Protein AF-A0A1S9D7E7-F1 (afdb_monomer)

InterPro domains:
  IPR002937 Amine oxidase [PF01593] (177-232)
  IPR002937 Amine oxidase [PF01593] (404-651)
  IPR006680 Amidohydrolase-related [PF01979] (741-1092)
  IPR011059 Metal-dependent hydrolase, composite domain superfamily [G3DSA:2.30.40.10] (692-1092)
  IPR011059 Metal-dependent hydrolase, composite domain superfamily [SSF51338] (684-1097)
  IPR032466 Metal-dependent hydrolase [SSF51556] (745-1052)
  IPR036188 FAD/NAD(P)-binding domain superfamily [G3DSA:3.50.50.60] (169-650)
  IPR036188 FAD/NAD(P)-binding domain superfamily [SSF51905] (166-654)
  IPR051781 Metallo-dependent Hydrolase Enzymes [PTHR43135] (682-1099)
  IPR057744 Ochratoxinase-like [cd01299] (735-1076)

Organism: Aspergillus oryzae (NCBI:txid5062)

Secondary structure (DSSP, 8-state):
----------------------PPP-------EEEE---EESSEEEEEEEEES-TT--EEEEEEEE-TT--SGGG-SEEEEEEEEBTTB---EEEEEE-TTPPTTBEEEEEETTEEEEEPPPB-EEPP---PPPHHHH--TTS-TTHHHHT--PPPPPHHHHHHHHT--EEEE--BHHHHHHHHHHHHTT---EEEE-SSSSSBTT--EEEGGG--GGG--EEESS---EEEEEE-TTT--EEE-STTHHHHHHHHHHHHHTTT-TTT---EEEE----TTSB---TT---TTSPPPBHHHHHH-GGGS-PPPPTTHHHHHHHHHHHHHHHHTT-HHHHHHH-HHHHHHHHHHTTTTS--HHHIIIIIS---HHHHHHHHTT----HHHHHHHHHHHT-SEEEEETT-TTHHHHTTHHHHGGGEE-S--EEEEEEETTTTEEEEEE-SSTT-SSPEEEEESEEEE-S-HHHHTTSB-----HHHHHHHHH--EE-EEEEEEEESS-GGGSSSS---SEEEE--STTTBEEEE-SSSTT--S-EEEEEEEEEHHHHHHHHTS-HHHHHHHHHHHHHHHH-THHHHHEEEEEEEEEGGG-TTTSSSEE---TTHHHHHHHHHTS-BTTEEE-SGGGSSS-SSHHHHHHHHHHHHHHHHHHHT-HHHHHHHS-GGGHHHH-TTPPPPPPPEEEEEEEEEPSSSS-EEEEEEEEEETTEEEEEE-TTTS---STT-EEEE-TT-EEEEPEEEEEE-TTS-S--SSHHHHHTS-HHHHHTTHHHHHHHHHTTTEEEEEESSS--HHHHHHHHTTSS--PEEEE-SSEEE-TTSTT----TT----PPTT-EETTEEE--SHHHHHHHHHHHHHTT-SSEEEE-B--SS-SS--TT-B-S-HHHHHHHHHHHHHTT--EEEEE-SHHHHHHHHHHT--EEEE-TT--HHHHHHHHHTTPEEE--HHHHHHHTSTTTTTSS-HHHHHHHHHHHHHHHHHHHHHHHTT--B-------GGGGGGTTHHHHHHTTTS-HHHHHHHTTHHHHHHTT-TTTSSS--TTSB--EEEESS-TTT-GGGTTSHHHHEEEEEETTEEEEE-STTSPPPPP------

Structure (mmCIF, N/CA/C/O backbone):
data_AF-A0A1S9D7E7-F1
#
_entry.id   AF-A0A1S9D7E7-F1
#
loop_
_atom_site.group_PDB
_atom_site.id
_atom_site.type_symbol
_atom_site.label_atom_id
_atom_site.label_alt_id
_atom_site.label_comp_id
_atom_site.label_asym_id
_atom_site.label_entity_id
_atom_site.label_seq_id
_atom_site.pdbx_PDB_ins_code
_atom_site.Cartn_x
_atom_site.Cartn_y
_atom_site.Cartn_z
_atom_site.occupancy
_atom_site.B_iso_or_equiv
_atom_site.auth_seq_id
_atom_site.auth_comp_id
_atom_site.auth_asym_id
_atom_site.auth_atom_id
_atom_site.pdbx_PDB_model_num
ATOM 1 N N . MET A 1 1 ? -24.734 58.494 32.295 1.00 33.47 1 MET A N 1
ATOM 2 C CA . MET A 1 1 ? -25.576 59.321 31.397 1.00 33.47 1 MET A CA 1
ATOM 3 C C . MET A 1 1 ? -26.196 58.383 30.368 1.00 33.47 1 MET A C 1
ATOM 5 O O . MET A 1 1 ? -25.448 57.511 29.969 1.00 33.47 1 MET A O 1
ATOM 9 N N . ALA A 1 2 ? -27.494 58.543 30.045 1.00 29.25 2 ALA A N 1
ATOM 10 C CA . ALA A 1 2 ? -28.294 58.016 28.904 1.00 29.25 2 ALA A CA 1
ATOM 11 C C . ALA A 1 2 ? -27.950 56.651 28.226 1.00 29.25 2 ALA A C 1
ATOM 13 O O . ALA A 1 2 ? -26.792 56.349 28.002 1.00 29.25 2 ALA A O 1
ATOM 14 N N . ALA A 1 3 ? -28.869 55.827 27.701 1.00 29.59 3 ALA A N 1
ATOM 15 C CA . ALA A 1 3 ? -30.333 55.631 27.791 1.00 29.59 3 ALA A CA 1
ATOM 16 C C . ALA A 1 3 ? -30.661 54.361 26.935 1.00 29.59 3 ALA A C 1
ATOM 18 O O . ALA A 1 3 ? -29.912 54.077 26.009 1.00 29.59 3 ALA A O 1
ATOM 19 N N . THR A 1 4 ? -31.698 53.533 27.133 1.00 33.47 4 THR A N 1
ATOM 20 C CA . THR A 1 4 ? -32.759 53.467 28.162 1.00 33.47 4 THR A CA 1
ATOM 21 C C . THR A 1 4 ? -33.237 52.010 28.329 1.00 33.47 4 THR A C 1
ATOM 23 O O . THR A 1 4 ? -33.256 51.253 27.367 1.00 33.47 4 THR A O 1
ATOM 26 N N . PHE A 1 5 ? -33.695 51.633 29.526 1.00 31.02 5 PHE A N 1
ATOM 27 C CA . PHE A 1 5 ? -34.494 50.418 29.784 1.00 31.02 5 PHE A CA 1
ATOM 28 C C . PHE A 1 5 ? -35.986 50.661 29.492 1.00 31.02 5 PHE A C 1
ATOM 30 O O . PHE A 1 5 ? -36.435 51.785 29.702 1.00 31.02 5 PHE A O 1
ATOM 37 N N . HIS A 1 6 ? -36.765 49.599 29.235 1.00 28.72 6 HIS A N 1
ATOM 38 C CA . HIS A 1 6 ? -38.013 49.264 29.966 1.00 28.72 6 HIS A CA 1
ATOM 39 C C . HIS A 1 6 ? -38.317 47.755 29.767 1.00 28.72 6 HIS A C 1
ATOM 41 O O . HIS A 1 6 ? -38.316 47.294 28.635 1.00 28.72 6 HIS A O 1
ATOM 47 N N . ARG A 1 7 ? -38.304 46.901 30.810 1.00 29.45 7 ARG A N 1
ATOM 48 C CA . ARG A 1 7 ? -39.295 46.696 31.907 1.00 29.45 7 ARG A CA 1
ATOM 49 C C . ARG A 1 7 ? -40.470 45.782 31.482 1.00 29.45 7 ARG A C 1
ATOM 51 O O . ARG A 1 7 ? -41.006 45.992 30.410 1.00 29.45 7 ARG A O 1
ATOM 58 N N . CYS A 1 8 ? -40.989 44.850 32.296 1.00 26.22 8 CYS A N 1
ATOM 59 C CA . CYS A 1 8 ? -40.540 44.278 33.582 1.00 26.22 8 CYS A CA 1
ATOM 60 C C . CYS A 1 8 ? -41.432 43.072 33.982 1.00 26.22 8 CYS A C 1
ATOM 62 O O . CYS A 1 8 ? -42.628 43.137 33.739 1.00 26.22 8 CYS A O 1
ATOM 64 N N . MET A 1 9 ? -40.861 42.068 34.675 1.00 26.30 9 MET A N 1
ATOM 65 C CA . MET A 1 9 ? -41.349 41.456 35.945 1.00 26.30 9 MET A CA 1
ATOM 66 C C . MET A 1 9 ? -42.877 41.244 36.153 1.00 26.30 9 MET A C 1
ATOM 68 O O . MET A 1 9 ? -43.626 42.212 36.168 1.00 26.30 9 MET A O 1
ATOM 72 N N . ASN A 1 10 ? -43.402 40.061 36.519 1.00 26.55 10 ASN A N 1
ATOM 73 C CA . ASN A 1 10 ? -43.133 39.323 37.776 1.00 26.55 10 ASN A CA 1
ATOM 74 C C . ASN A 1 10 ? -44.018 38.047 37.901 1.00 26.55 10 ASN A C 1
ATOM 76 O O . ASN A 1 10 ? -45.127 38.047 37.382 1.00 26.55 10 ASN A O 1
ATOM 80 N N . GLY A 1 11 ? -43.636 37.089 38.769 1.00 25.52 11 GLY A N 1
ATOM 81 C CA . GLY A 1 11 ? -44.602 36.535 39.751 1.00 25.52 11 GLY A CA 1
ATOM 82 C C . GLY A 1 11 ? -45.075 35.063 39.692 1.00 25.52 11 GLY A C 1
ATOM 83 O O . GLY A 1 11 ? -46.222 34.819 39.359 1.00 25.52 11 GLY A O 1
ATOM 84 N N . LEU A 1 12 ? -44.239 34.140 40.193 1.00 26.52 12 LEU A N 1
ATOM 85 C CA . LEU A 1 12 ? -44.544 33.096 41.211 1.00 26.52 12 LEU A CA 1
ATOM 86 C C . LEU A 1 12 ? -45.719 32.072 41.083 1.00 26.52 12 LEU A C 1
ATOM 88 O O . LEU A 1 12 ? -46.890 32.419 41.105 1.00 26.52 12 LEU A O 1
ATOM 92 N N . LEU A 1 13 ? -45.325 30.797 41.275 1.00 27.30 13 LEU A N 1
ATOM 93 C CA . LEU A 1 13 ? -45.981 29.699 42.035 1.00 27.30 13 LEU A CA 1
ATOM 94 C C . LEU A 1 13 ? -47.258 28.978 41.526 1.00 27.30 13 LEU A C 1
ATOM 96 O O . LEU A 1 13 ? -48.387 29.385 41.760 1.00 27.30 13 LEU A O 1
ATOM 100 N N . ALA A 1 14 ? -47.006 27.777 40.988 1.00 31.70 14 ALA A N 1
ATOM 101 C CA . ALA A 1 14 ? -47.621 26.470 41.288 1.00 31.70 14 ALA A CA 1
ATOM 102 C C . ALA A 1 14 ? -49.038 26.351 41.907 1.00 31.70 14 ALA A C 1
ATOM 104 O O . ALA A 1 14 ? -49.255 26.682 43.071 1.00 31.70 14 ALA A O 1
ATOM 105 N N . LEU A 1 15 ? -49.906 25.605 41.208 1.00 28.16 15 LEU A N 1
ATOM 106 C CA . LEU A 1 15 ? -50.819 24.594 41.775 1.00 28.16 15 LEU A CA 1
ATOM 107 C C . LEU A 1 15 ? -51.275 23.633 40.658 1.00 28.16 15 LEU A C 1
ATOM 109 O O . LEU A 1 15 ? -51.299 24.019 39.492 1.00 28.16 15 LEU A O 1
ATOM 113 N N . GLY A 1 16 ? -51.558 22.369 40.989 1.00 30.12 16 GLY A N 1
ATOM 114 C CA . GLY A 1 16 ? -51.791 21.306 40.000 1.00 30.12 16 GLY A CA 1
ATOM 115 C C . GLY A 1 16 ? -53.200 20.703 40.002 1.00 30.12 16 GLY A C 1
ATOM 116 O O . GLY A 1 16 ? -54.008 20.997 40.874 1.00 30.12 16 GLY A O 1
ATOM 117 N N . LEU A 1 17 ? -53.403 19.783 39.048 1.00 34.19 17 LEU A N 1
ATOM 118 C CA . LEU A 1 17 ? -54.481 18.784 38.945 1.00 34.19 17 LEU A CA 1
ATOM 119 C C . LEU A 1 17 ? -55.938 19.281 38.900 1.00 34.19 17 LEU A C 1
ATOM 121 O O . LEU A 1 17 ? -56.541 19.576 39.926 1.00 34.19 17 LEU A O 1
ATOM 125 N N . LEU A 1 18 ? -56.566 19.121 37.728 1.00 26.17 18 LEU A N 1
ATOM 126 C CA . LEU A 1 18 ? -57.845 18.403 37.614 1.00 26.17 18 LEU A CA 1
ATOM 127 C C . LEU A 1 18 ? -58.104 17.961 36.165 1.00 26.17 18 LEU A C 1
ATOM 129 O O . LEU A 1 18 ? -57.901 18.720 35.222 1.00 26.17 18 LEU A O 1
ATOM 133 N N . GLN A 1 19 ? -58.545 16.714 35.998 1.00 34.97 19 GLN A N 1
ATOM 134 C CA . GLN A 1 19 ? -58.990 16.176 34.713 1.00 34.97 19 GLN A CA 1
ATOM 135 C C . GLN A 1 19 ? -60.369 16.739 34.352 1.00 34.97 19 GLN A C 1
ATOM 137 O O . GLN A 1 19 ? -61.284 16.696 35.174 1.00 34.97 19 GLN A O 1
ATOM 142 N N . THR A 1 20 ? -60.570 17.100 33.087 1.00 29.31 20 THR A N 1
ATOM 143 C CA . THR A 1 20 ? -61.880 16.985 32.434 1.00 29.31 20 THR A CA 1
ATOM 144 C C . THR A 1 20 ? -61.699 16.309 31.081 1.00 29.31 20 THR A C 1
ATOM 146 O O . THR A 1 20 ? -60.999 16.801 30.200 1.00 29.31 20 THR A O 1
ATOM 149 N N . ALA A 1 21 ? -62.311 15.136 30.922 1.00 35.50 21 ALA A N 1
ATOM 150 C CA . ALA A 1 21 ? -62.368 14.459 29.638 1.00 35.50 21 ALA A CA 1
ATOM 151 C C . ALA A 1 21 ? -63.492 15.079 28.798 1.00 35.50 21 ALA A C 1
ATOM 153 O O . ALA A 1 21 ? -64.664 14.955 29.149 1.00 35.50 21 ALA A O 1
ATOM 154 N N . SER A 1 22 ? -63.135 15.699 27.675 1.00 30.95 22 SER A N 1
ATOM 155 C CA . SER A 1 22 ? -64.079 16.030 26.605 1.00 30.95 22 SER A CA 1
ATOM 156 C C . SER A 1 22 ? -63.841 15.071 25.449 1.00 30.95 22 SER A C 1
ATOM 158 O O . SER A 1 22 ? -62.768 15.071 24.849 1.00 30.95 22 SER A O 1
ATOM 160 N N . ALA A 1 23 ? -64.833 14.233 25.153 1.00 33.84 23 ALA A N 1
ATOM 161 C CA . ALA A 1 23 ? -64.766 13.297 24.039 1.00 33.84 23 ALA A CA 1
ATOM 162 C C . ALA A 1 23 ? -64.694 14.064 22.709 1.00 33.84 23 ALA A C 1
ATOM 164 O O . ALA A 1 23 ? -65.635 14.769 22.341 1.00 33.84 23 ALA A O 1
ATOM 165 N N . ALA A 1 24 ? -63.584 13.917 21.984 1.00 31.77 24 ALA A N 1
ATOM 166 C CA . ALA A 1 24 ? -63.467 14.433 20.628 1.00 31.77 24 ALA A CA 1
ATOM 167 C C . ALA A 1 24 ? -64.328 13.588 19.677 1.00 31.77 24 ALA A C 1
ATOM 169 O O . ALA A 1 24 ? -64.252 12.358 19.659 1.00 31.77 24 ALA A O 1
ATOM 170 N N . VAL A 1 25 ? -65.165 14.263 18.890 1.00 32.94 25 VAL A N 1
ATOM 171 C CA . VAL A 1 25 ? -66.029 13.638 17.886 1.00 32.94 25 VAL A CA 1
ATOM 172 C C . VAL A 1 25 ? -65.165 13.050 16.771 1.00 32.94 25 VAL A C 1
ATOM 174 O O . VAL A 1 25 ? -64.398 13.770 16.136 1.00 32.94 25 VAL A O 1
ATOM 177 N N . ILE A 1 26 ? -65.326 11.754 16.488 1.00 33.66 26 ILE A N 1
ATOM 178 C CA . ILE A 1 26 ? -64.718 11.126 15.309 1.00 33.66 26 ILE A CA 1
ATOM 179 C C . ILE A 1 26 ? -65.453 11.643 14.067 1.00 33.66 26 ILE A C 1
ATOM 181 O O . ILE A 1 26 ? -66.504 11.120 13.687 1.00 33.66 26 ILE A O 1
ATOM 185 N N . HIS A 1 27 ? -64.897 12.663 13.412 1.00 35.97 27 HIS A N 1
ATOM 186 C CA . HIS A 1 27 ? -65.287 12.983 12.045 1.00 35.97 27 HIS A CA 1
ATOM 187 C C . HIS A 1 27 ? -64.822 11.850 11.132 1.00 35.97 27 HIS A C 1
ATOM 189 O O . HIS A 1 27 ? -63.630 11.626 10.937 1.00 35.97 27 HIS A O 1
ATOM 195 N N . LYS A 1 28 ? -65.788 11.123 10.567 1.00 40.91 28 LYS A N 1
ATOM 196 C CA . LYS A 1 28 ? -65.537 10.092 9.563 1.00 40.91 28 LYS A CA 1
ATOM 197 C C . LYS A 1 28 ? -65.132 10.780 8.256 1.00 40.91 28 LYS A C 1
ATOM 199 O O . LYS A 1 28 ? -65.989 11.136 7.451 1.00 40.91 28 LYS A O 1
ATOM 204 N N . GLN A 1 29 ? -63.836 11.023 8.086 1.00 54.03 29 GLN A N 1
ATOM 205 C CA . GLN A 1 29 ? -63.284 11.562 6.848 1.00 54.03 29 GLN A CA 1
ATOM 206 C C . GLN A 1 29 ? -63.501 10.535 5.730 1.00 54.03 29 GLN A C 1
ATOM 208 O O . GLN A 1 29 ? -63.133 9.368 5.866 1.00 54.03 29 GLN A O 1
ATOM 213 N N . THR A 1 30 ? -64.152 10.943 4.645 1.00 59.25 30 THR A N 1
ATOM 214 C CA . THR A 1 30 ? -64.277 10.118 3.442 1.00 59.25 30 THR A CA 1
ATOM 215 C C . THR A 1 30 ? -62.943 10.120 2.705 1.00 59.25 30 THR A C 1
ATOM 217 O O . THR A 1 30 ? -62.633 11.096 2.023 1.00 59.25 30 THR A O 1
ATOM 220 N N . GLU A 1 31 ? -62.166 9.039 2.838 1.00 73.38 31 GLU A N 1
ATOM 221 C CA . GLU A 1 31 ? -61.055 8.758 1.921 1.00 73.38 31 GLU A CA 1
ATOM 222 C C . GLU A 1 31 ? -61.614 8.676 0.494 1.00 73.38 31 GLU A C 1
ATOM 224 O O . GLU A 1 31 ? -62.372 7.766 0.160 1.00 73.38 31 GLU A O 1
ATOM 229 N N . LEU A 1 32 ? -61.245 9.644 -0.339 1.00 84.00 32 LEU A N 1
ATOM 230 C CA . LEU A 1 32 ? -61.466 9.632 -1.785 1.00 84.00 32 LEU A CA 1
ATOM 231 C C . LEU A 1 32 ? -60.257 9.018 -2.505 1.00 84.00 32 LEU A C 1
ATOM 233 O O . LEU A 1 32 ? -60.387 8.456 -3.590 1.00 84.00 32 LEU A O 1
ATOM 237 N N . VAL A 1 33 ? -59.077 9.158 -1.898 1.00 86.38 33 VAL A N 1
ATOM 238 C CA . VAL A 1 33 ? -57.769 8.877 -2.488 1.00 86.38 33 VAL A CA 1
ATOM 239 C C . VAL A 1 33 ? -56.943 8.018 -1.536 1.00 86.38 33 VAL A C 1
ATOM 241 O O . VAL A 1 33 ? -56.820 8.342 -0.353 1.00 86.38 33 VAL A O 1
ATOM 244 N N . ARG A 1 34 ? -56.313 6.969 -2.068 1.00 89.25 34 ARG A N 1
ATOM 245 C CA . ARG A 1 34 ? -55.329 6.140 -1.362 1.00 89.25 34 ARG A CA 1
ATOM 246 C C . ARG A 1 34 ? -53.983 6.177 -2.080 1.00 89.25 34 ARG A C 1
ATOM 248 O O . ARG A 1 34 ? -53.926 6.096 -3.300 1.00 89.25 34 ARG A O 1
ATOM 255 N N . PHE A 1 35 ? -52.902 6.270 -1.313 1.00 89.56 35 PHE A N 1
ATOM 256 C CA . PHE A 1 35 ? -51.537 6.248 -1.838 1.00 89.56 35 PHE A CA 1
ATOM 257 C C . PHE A 1 35 ? -50.912 4.855 -1.741 1.00 89.56 35 PHE A C 1
ATOM 259 O O . PHE A 1 35 ? -51.125 4.137 -0.762 1.00 89.56 35 PHE A O 1
ATOM 266 N N . ARG A 1 36 ? -50.067 4.521 -2.717 1.00 83.69 36 ARG A N 1
ATOM 267 C CA . ARG A 1 36 ? -49.101 3.419 -2.663 1.00 83.69 36 ARG A CA 1
ATOM 268 C C . ARG A 1 36 ? -47.714 3.999 -2.948 1.00 83.69 36 ARG A C 1
ATOM 270 O O . ARG A 1 36 ? -47.464 4.509 -4.038 1.00 83.69 36 ARG A O 1
ATOM 277 N N . VAL A 1 37 ? -46.843 3.971 -1.941 1.00 69.31 37 VAL A N 1
ATOM 278 C CA . VAL A 1 37 ? -45.527 4.631 -1.961 1.00 69.31 37 VAL A CA 1
ATOM 279 C C . VAL A 1 37 ? -44.434 3.560 -1.883 1.00 69.31 37 VAL A C 1
ATOM 281 O O . VAL A 1 37 ? -44.535 2.704 -1.002 1.00 69.31 37 VAL A O 1
ATOM 284 N N . PRO A 1 38 ? -43.438 3.559 -2.788 1.00 65.31 38 PRO A N 1
ATOM 285 C CA . PRO A 1 38 ? -42.239 2.731 -2.653 1.00 65.31 38 PRO A CA 1
ATOM 286 C C . PRO A 1 38 ? -41.290 3.313 -1.589 1.00 65.31 38 PRO A C 1
ATOM 288 O O . PRO A 1 38 ? -41.597 4.333 -0.971 1.00 65.31 38 PRO A O 1
ATOM 291 N N . ASP A 1 39 ? -40.125 2.694 -1.394 1.00 74.75 39 ASP A N 1
ATOM 292 C CA . ASP A 1 39 ? -39.023 3.322 -0.659 1.00 74.75 39 ASP A CA 1
ATOM 293 C C . ASP A 1 39 ? -38.563 4.598 -1.379 1.00 74.75 39 ASP A C 1
ATOM 295 O O . ASP A 1 39 ? -38.435 4.617 -2.605 1.00 74.75 39 ASP A O 1
ATOM 299 N N . VAL A 1 40 ? -38.337 5.673 -0.620 1.00 80.50 40 VAL A N 1
ATOM 300 C CA . VAL A 1 40 ? -38.043 7.007 -1.158 1.00 80.50 40 VAL A CA 1
ATOM 301 C C . VAL A 1 40 ? -36.657 7.461 -0.710 1.00 80.50 40 VAL A C 1
ATOM 303 O O . VAL A 1 40 ? -36.259 7.254 0.432 1.00 80.50 40 VAL A O 1
ATOM 306 N N . THR A 1 41 ? -35.938 8.141 -1.597 1.00 79.56 41 THR A N 1
ATOM 307 C CA . THR A 1 41 ? -34.628 8.760 -1.329 1.00 79.56 41 THR A CA 1
ATOM 308 C C . THR A 1 41 ? -34.729 10.257 -1.591 1.00 79.56 41 THR A C 1
ATOM 310 O O . THR A 1 41 ? -35.365 10.654 -2.570 1.00 79.56 41 THR A O 1
ATOM 313 N N . ALA A 1 42 ? -34.126 11.092 -0.747 1.00 79.44 42 ALA A N 1
ATOM 314 C CA . ALA A 1 42 ? -34.031 12.533 -0.985 1.00 79.44 42 ALA A CA 1
ATOM 315 C C . ALA A 1 42 ? -33.163 12.852 -2.223 1.00 79.44 42 ALA A C 1
ATOM 317 O O . ALA A 1 42 ? -32.296 12.060 -2.590 1.00 79.44 42 ALA A O 1
ATOM 318 N N . ASP A 1 43 ? -33.398 14.010 -2.845 1.00 74.56 43 ASP A N 1
ATOM 319 C CA . ASP A 1 43 ? -32.701 14.498 -4.050 1.00 74.56 43 ASP A CA 1
ATOM 320 C C . ASP A 1 43 ? -32.809 13.553 -5.270 1.00 74.56 43 ASP A C 1
ATOM 322 O O . ASP A 1 43 ? -31.839 13.285 -5.979 1.00 74.56 43 ASP A O 1
ATOM 326 N N . SER A 1 44 ? -34.000 12.981 -5.497 1.00 71.69 44 SER A N 1
ATOM 327 C CA . SER A 1 44 ? -34.232 11.970 -6.540 1.00 71.69 44 SER A CA 1
ATOM 328 C C . SER A 1 44 ? -35.680 11.965 -7.073 1.00 71.69 44 SER A C 1
ATOM 330 O O . SER A 1 44 ? -36.535 12.723 -6.611 1.00 71.69 44 SER A O 1
ATOM 332 N N . LEU A 1 45 ? -35.967 11.133 -8.082 1.00 71.50 45 LEU A N 1
ATOM 333 C CA . LEU A 1 45 ? -37.270 11.035 -8.757 1.00 71.50 45 LEU A CA 1
ATOM 334 C C . LEU A 1 45 ? -37.971 9.709 -8.435 1.00 71.50 45 LEU A C 1
ATOM 336 O O . LEU A 1 45 ? -37.484 8.641 -8.798 1.00 71.50 45 LEU A O 1
ATOM 340 N N . HIS A 1 46 ? -39.159 9.782 -7.833 1.00 77.88 46 HIS A N 1
ATOM 341 C CA . HIS A 1 46 ? -39.927 8.615 -7.377 1.00 77.88 46 HIS A CA 1
ATOM 342 C C . HIS A 1 46 ? -41.324 8.558 -7.995 1.00 77.88 46 HIS A C 1
ATOM 344 O O . HIS A 1 46 ? -41.946 9.589 -8.244 1.00 77.88 46 HIS A O 1
ATOM 350 N N . ASN A 1 47 ? -41.856 7.353 -8.220 1.00 79.44 47 ASN A N 1
ATOM 351 C CA . ASN A 1 47 ? -43.249 7.176 -8.642 1.00 79.44 47 ASN A CA 1
ATOM 352 C C . ASN A 1 47 ? -44.153 7.019 -7.411 1.00 79.44 47 ASN A C 1
ATOM 354 O O . ASN A 1 47 ? -44.058 6.032 -6.685 1.00 79.44 47 ASN A O 1
ATOM 358 N N . VAL A 1 48 ? -45.068 7.965 -7.208 1.00 81.06 48 VAL A N 1
ATOM 359 C CA . VAL A 1 48 ? -46.147 7.880 -6.217 1.00 81.06 48 VAL A CA 1
ATOM 360 C C . VAL A 1 48 ? -47.382 7.319 -6.912 1.00 81.06 48 VAL A C 1
ATOM 362 O O . VAL A 1 48 ? -47.967 7.990 -7.762 1.00 81.06 48 VAL A O 1
ATOM 365 N N . HIS A 1 49 ? -47.792 6.102 -6.565 1.00 83.56 49 HIS A N 1
ATOM 366 C CA . HIS A 1 49 ? -49.010 5.501 -7.107 1.00 83.56 49 HIS A CA 1
ATOM 367 C C . HIS A 1 49 ? -50.236 5.939 -6.306 1.00 83.56 49 HIS A C 1
ATOM 369 O O . HIS A 1 49 ? -50.169 6.122 -5.086 1.00 83.56 49 HIS A O 1
ATOM 375 N N . ILE A 1 50 ? -51.357 6.129 -6.999 1.00 85.88 50 ILE A N 1
ATOM 376 C CA . ILE A 1 50 ? -52.563 6.732 -6.432 1.00 85.88 50 ILE A CA 1
ATOM 377 C C . ILE A 1 50 ? -53.814 6.004 -6.929 1.00 85.88 50 ILE A C 1
ATOM 379 O O . ILE A 1 50 ? -53.995 5.790 -8.125 1.00 85.88 50 ILE A O 1
ATOM 383 N N . ASP A 1 51 ? -54.673 5.622 -5.990 1.00 86.00 51 ASP A N 1
ATOM 384 C CA . ASP A 1 51 ? -55.933 4.930 -6.242 1.00 86.00 51 ASP A CA 1
ATOM 385 C C . ASP A 1 51 ? -57.103 5.845 -5.874 1.00 86.00 51 ASP A C 1
ATOM 387 O O . ASP A 1 51 ? -57.211 6.314 -4.736 1.00 86.00 51 ASP A O 1
ATOM 391 N N . PHE A 1 52 ? -58.007 6.067 -6.826 1.00 85.19 52 PHE A N 1
ATOM 392 C CA . PHE A 1 52 ? -59.252 6.798 -6.605 1.00 85.19 52 PHE A CA 1
ATOM 393 C C . PHE A 1 52 ? -60.350 5.828 -6.172 1.00 85.19 52 PHE A C 1
ATOM 395 O O . PHE A 1 52 ? -60.713 4.909 -6.906 1.00 85.19 52 PHE A O 1
ATOM 402 N N . LEU A 1 53 ? -60.878 6.030 -4.966 1.00 84.88 53 LEU A N 1
ATOM 403 C CA . LEU A 1 53 ? -61.879 5.155 -4.351 1.00 84.88 53 LEU A CA 1
ATOM 404 C C . LEU A 1 53 ? -63.308 5.445 -4.848 1.00 84.88 53 LEU A C 1
ATOM 406 O O . LEU A 1 53 ? -64.182 4.590 -4.714 1.00 84.88 53 LEU A O 1
ATOM 410 N N . ASP A 1 54 ? -63.535 6.609 -5.466 1.00 82.62 54 ASP A N 1
ATOM 411 C CA . ASP A 1 54 ? -64.740 6.924 -6.241 1.00 82.62 54 ASP A CA 1
ATOM 412 C C . ASP A 1 54 ? -64.393 7.116 -7.725 1.00 82.62 54 ASP A C 1
ATOM 414 O O . ASP A 1 54 ? -63.922 8.171 -8.145 1.00 82.62 54 ASP A O 1
ATOM 418 N N . SER A 1 55 ? -64.685 6.096 -8.535 1.00 73.56 55 SER A N 1
ATOM 419 C CA . SER A 1 55 ? -64.524 6.116 -9.999 1.00 73.56 55 SER A CA 1
ATOM 420 C C . SER A 1 55 ? -65.382 7.159 -10.736 1.00 73.56 55 SER A C 1
ATOM 422 O O . SER A 1 55 ? -65.200 7.366 -11.934 1.00 73.56 55 SER A O 1
ATOM 424 N N . GLY A 1 56 ? -66.352 7.789 -10.064 1.00 77.81 56 GLY A N 1
ATOM 425 C CA . GLY A 1 56 ? -67.210 8.832 -10.625 1.00 77.81 56 GLY A CA 1
ATOM 426 C C . GLY A 1 56 ? -66.710 10.261 -10.392 1.00 77.81 56 GLY A C 1
ATOM 427 O O . GLY A 1 56 ? -67.396 11.197 -10.835 1.00 77.81 56 GLY A O 1
ATOM 428 N N . PHE A 1 57 ? -65.576 10.422 -9.698 1.00 83.88 57 PHE A N 1
ATOM 429 C CA . PHE A 1 57 ? -65.030 11.699 -9.246 1.00 83.88 57 PHE A CA 1
ATOM 430 C C . PHE A 1 57 ? -64.573 12.611 -10.399 1.00 83.88 57 PHE A C 1
ATOM 432 O O . PHE A 1 57 ? -64.119 12.172 -11.453 1.00 83.88 57 PHE A O 1
ATOM 439 N N . GLN A 1 58 ? -64.705 13.921 -10.189 1.00 85.88 58 GLN A N 1
ATOM 440 C CA . GLN A 1 58 ? -64.189 14.959 -11.076 1.00 85.88 58 GLN A CA 1
ATOM 441 C C . GLN A 1 58 ? -63.892 16.215 -10.250 1.00 85.88 58 GLN A C 1
ATOM 443 O O . GLN A 1 58 ? -64.781 16.727 -9.568 1.00 85.88 58 GLN A O 1
ATOM 448 N N . GLY A 1 59 ? -62.667 16.733 -10.333 1.00 86.25 59 GLY A N 1
ATOM 449 C CA . GLY A 1 59 ? -62.231 17.897 -9.558 1.00 86.25 59 GLY A CA 1
ATOM 450 C C . GLY A 1 59 ? -60.712 18.047 -9.503 1.00 86.25 59 GLY A C 1
ATOM 451 O O . GLY A 1 59 ? -59.978 17.151 -9.916 1.00 86.25 59 GLY A O 1
ATOM 452 N N . GLU A 1 60 ? -60.240 19.187 -8.998 1.00 89.88 60 GLU A N 1
ATOM 453 C CA . GLU A 1 60 ? -58.809 19.445 -8.812 1.00 89.88 60 GLU A CA 1
ATOM 454 C C . GLU A 1 60 ? -58.305 18.893 -7.475 1.00 89.88 60 GLU A C 1
ATOM 456 O O . GLU A 1 60 ? -58.899 19.158 -6.429 1.00 89.88 60 GLU A O 1
ATOM 461 N N . ILE A 1 61 ? -57.207 18.136 -7.510 1.00 89.44 61 ILE A N 1
ATOM 462 C CA . ILE A 1 61 ? -56.521 17.629 -6.319 1.00 89.44 61 ILE A CA 1
ATOM 463 C C . ILE A 1 61 ? -55.085 18.143 -6.292 1.00 89.44 61 ILE A C 1
ATOM 465 O O . ILE A 1 61 ? -54.366 18.031 -7.283 1.00 89.44 61 ILE A O 1
ATOM 469 N N . HIS A 1 62 ? -54.665 18.640 -5.128 1.00 90.94 62 HIS A N 1
ATOM 470 C CA . HIS A 1 62 ? -53.276 18.970 -4.810 1.00 90.94 62 HIS A CA 1
ATOM 471 C C . HIS A 1 62 ? -52.637 17.841 -4.002 1.00 90.94 62 HIS A C 1
ATOM 473 O O . HIS A 1 62 ? -53.212 17.389 -3.007 1.00 90.94 62 HIS A O 1
ATOM 479 N N . LEU A 1 63 ? -51.443 17.411 -4.408 1.00 90.38 63 LEU A N 1
ATOM 480 C CA . LEU A 1 63 ? -50.634 16.406 -3.722 1.00 90.38 63 LEU A CA 1
ATOM 481 C C . LEU A 1 63 ? -49.462 17.077 -3.009 1.00 90.38 63 LEU A C 1
ATOM 483 O O . LEU A 1 63 ? -48.671 17.789 -3.628 1.00 90.38 63 LEU A O 1
ATOM 487 N N . LEU A 1 64 ? -49.361 16.864 -1.700 1.00 92.62 64 LEU A N 1
ATOM 488 C CA . LEU A 1 64 ? -48.450 17.579 -0.807 1.00 92.62 64 LEU A CA 1
ATOM 489 C C . LEU A 1 64 ? -47.650 16.593 0.054 1.00 92.62 64 LEU A C 1
ATOM 491 O O . LEU A 1 64 ? -48.158 15.523 0.393 1.00 92.62 64 LEU A O 1
ATOM 495 N N . TYR A 1 65 ? -46.450 16.987 0.483 1.00 93.25 65 TYR A N 1
ATOM 496 C CA . TYR A 1 65 ? -45.679 16.281 1.512 1.00 93.25 65 TYR A CA 1
ATOM 497 C C . TYR A 1 65 ? -45.512 17.163 2.754 1.00 93.25 65 TYR A C 1
ATOM 499 O O . TYR A 1 65 ? -45.180 18.348 2.645 1.00 93.25 65 TYR A O 1
ATOM 507 N N . GLY A 1 66 ? -45.757 16.607 3.940 1.00 91.88 66 GLY A N 1
ATOM 508 C CA . GLY A 1 66 ? -45.765 17.343 5.208 1.00 91.88 66 GLY A CA 1
ATOM 509 C C . GLY A 1 66 ? -45.995 16.427 6.410 1.00 91.88 66 GLY A C 1
ATOM 510 O O . GLY A 1 66 ? -46.065 15.210 6.242 1.00 91.88 66 GLY A O 1
ATOM 511 N N . ASP A 1 67 ? -46.069 17.004 7.611 1.00 92.88 67 ASP A N 1
ATOM 512 C CA . ASP A 1 67 ? -46.254 16.236 8.853 1.00 92.88 67 ASP A CA 1
ATOM 513 C C . ASP A 1 67 ? -47.509 15.348 8.773 1.00 92.88 67 ASP A C 1
ATOM 515 O O . ASP A 1 67 ? -48.486 15.689 8.109 1.00 92.88 67 ASP A O 1
ATOM 519 N N . CYS A 1 68 ? -47.497 14.181 9.404 1.00 91.19 68 CYS A N 1
ATOM 520 C CA . CYS A 1 68 ? -48.588 13.214 9.322 1.00 91.19 68 CYS A CA 1
ATOM 521 C C . CYS A 1 68 ? -49.856 13.636 10.081 1.00 91.19 68 CYS A C 1
ATOM 523 O O . CYS A 1 68 ? -50.890 12.981 9.921 1.00 91.19 68 CYS A O 1
ATOM 525 N N . ASP A 1 69 ? -49.819 14.708 10.876 1.00 89.12 69 ASP A N 1
ATOM 526 C CA . ASP A 1 69 ? -51.002 15.336 11.473 1.00 89.12 69 ASP A CA 1
ATOM 527 C C . ASP A 1 69 ? -51.575 16.506 10.641 1.00 89.12 69 ASP A C 1
ATOM 529 O O . ASP A 1 69 ? -52.730 16.881 10.868 1.00 89.12 69 ASP A O 1
ATOM 533 N N . LEU A 1 70 ? -50.844 16.974 9.616 1.00 85.62 70 LEU A N 1
ATOM 534 C CA . LEU A 1 70 ? -51.134 18.134 8.761 1.00 85.62 70 LEU A CA 1
ATOM 535 C C . LEU A 1 70 ? -52.615 18.266 8.401 1.00 85.62 70 LEU A C 1
ATOM 537 O O . LEU A 1 70 ? -53.225 17.373 7.797 1.00 85.62 70 LEU A O 1
ATOM 541 N N . SER A 1 71 ? -53.180 19.422 8.739 1.00 82.25 71 SER A N 1
ATOM 542 C CA . SER A 1 71 ? -54.612 19.708 8.648 1.00 82.25 71 SER A CA 1
ATOM 543 C C . SER A 1 71 ? -54.954 20.715 7.548 1.00 82.25 71 SER A C 1
ATOM 545 O O . SER A 1 71 ? -56.057 20.667 6.998 1.00 82.25 71 SER A O 1
ATOM 547 N N . THR A 1 72 ? -54.006 21.583 7.176 1.00 85.19 72 THR A N 1
ATOM 548 C CA . THR A 1 72 ? -54.176 22.591 6.120 1.00 85.19 72 THR A CA 1
ATOM 549 C C . THR A 1 72 ? -53.070 22.515 5.068 1.00 85.19 72 THR A C 1
ATOM 551 O O . THR A 1 72 ? -51.912 22.235 5.365 1.00 85.19 72 THR A O 1
ATOM 554 N N . SER A 1 73 ? -53.386 22.822 3.807 1.00 83.25 73 SER A N 1
ATOM 555 C CA . SER A 1 73 ? -52.405 22.788 2.707 1.00 83.25 73 SER A CA 1
ATOM 556 C C . SER A 1 73 ? -51.276 23.830 2.832 1.00 83.25 73 SER A C 1
ATOM 558 O O . SER A 1 73 ? -50.253 23.730 2.148 1.00 83.25 73 SER A O 1
ATOM 560 N N . SER A 1 74 ? -51.422 24.814 3.725 1.00 84.00 74 SER A N 1
ATOM 561 C CA . SER A 1 74 ? -50.381 25.775 4.117 1.00 84.00 74 SER A CA 1
ATOM 562 C C . SER A 1 74 ? -49.272 25.185 4.994 1.00 84.00 74 SER A C 1
ATOM 564 O O . SER A 1 74 ? -48.168 25.715 4.977 1.00 84.00 74 SER A O 1
ATOM 566 N N . GLU A 1 75 ? -49.534 24.097 5.721 1.00 85.56 75 GLU A N 1
ATOM 567 C CA . GLU A 1 75 ? -48.575 23.425 6.622 1.00 85.56 75 GLU A CA 1
ATOM 568 C C . GLU A 1 75 ? -47.614 22.471 5.877 1.00 85.56 75 GLU A C 1
ATOM 570 O O . GLU A 1 75 ? -46.781 21.806 6.493 1.00 85.56 75 GLU A O 1
ATOM 575 N N . ARG A 1 76 ? -47.720 22.373 4.543 1.00 91.12 76 ARG A N 1
ATOM 576 C CA . ARG A 1 76 ? -46.877 21.485 3.729 1.00 91.12 76 ARG A CA 1
ATOM 577 C C . ARG A 1 76 ? -45.402 21.871 3.805 1.00 91.12 76 ARG A C 1
ATOM 579 O O . ARG A 1 76 ? -45.062 23.049 3.737 1.00 91.12 76 ARG A O 1
ATOM 586 N N . HIS A 1 77 ? -44.523 20.871 3.806 1.00 92.31 77 HIS A N 1
ATOM 587 C CA . HIS A 1 77 ? -43.108 21.104 3.526 1.00 92.31 77 HIS A CA 1
ATOM 588 C C . HIS A 1 77 ? -42.920 21.483 2.055 1.00 92.31 77 HIS A C 1
ATOM 590 O O . HIS A 1 77 ? -42.183 22.411 1.734 1.00 92.31 77 HIS A O 1
ATOM 596 N N . HIS A 1 78 ? -43.548 20.738 1.143 1.00 92.94 78 HIS A N 1
ATOM 597 C CA . HIS A 1 78 ? -43.528 21.042 -0.285 1.00 92.94 78 HIS A CA 1
ATOM 598 C C . HIS A 1 78 ? -44.738 20.441 -1.013 1.00 92.94 78 HIS A C 1
ATOM 600 O O . HIS A 1 78 ? -45.473 19.606 -0.482 1.00 92.94 78 HIS A O 1
ATOM 606 N N . GLU A 1 79 ? -44.961 20.916 -2.233 1.00 90.38 79 GLU A N 1
ATOM 607 C CA . GLU A 1 79 ? -46.001 20.443 -3.145 1.00 90.38 79 GLU A CA 1
ATOM 608 C C . GLU A 1 79 ? -45.379 19.506 -4.179 1.00 90.38 79 GLU A C 1
ATOM 610 O O . GLU A 1 79 ? -44.296 19.778 -4.691 1.00 90.38 79 GLU A O 1
ATOM 615 N N . ILE A 1 80 ? -46.059 18.398 -4.456 1.00 87.31 80 ILE A N 1
ATOM 616 C CA . ILE A 1 80 ? -45.659 17.392 -5.448 1.00 87.31 80 ILE A CA 1
ATOM 617 C C . ILE A 1 80 ? -46.272 17.749 -6.807 1.00 87.31 80 ILE A C 1
ATOM 619 O O . ILE A 1 80 ? -45.637 17.585 -7.844 1.00 87.31 80 ILE A O 1
ATOM 623 N N . GLY A 1 81 ? -47.495 18.283 -6.794 1.00 81.31 81 GLY A N 1
ATOM 624 C CA . GLY A 1 81 ? -48.181 18.834 -7.960 1.00 81.31 81 GLY A CA 1
ATOM 625 C C . GLY A 1 81 ? -49.694 18.898 -7.757 1.00 81.31 81 GLY A C 1
ATOM 626 O O . GLY A 1 81 ? -50.216 18.372 -6.771 1.00 81.31 81 GLY A O 1
ATOM 627 N N . SER A 1 82 ? -50.406 19.505 -8.707 1.00 84.94 82 SER A N 1
ATOM 628 C CA . SER A 1 82 ? -51.869 19.441 -8.791 1.00 84.94 82 SER A CA 1
ATOM 629 C C . SER A 1 82 ? -52.325 18.809 -10.106 1.00 84.94 82 SER A C 1
ATOM 631 O O . SER A 1 82 ? -51.595 18.803 -11.101 1.00 84.94 82 SER A O 1
ATOM 633 N N . ILE A 1 83 ? -53.535 18.248 -10.120 1.00 80.88 83 ILE A N 1
ATOM 634 C CA . ILE A 1 83 ? -54.194 17.806 -11.352 1.00 80.88 83 ILE A CA 1
ATOM 635 C C . ILE A 1 83 ? -55.698 18.050 -11.287 1.00 80.88 83 ILE A C 1
ATOM 637 O O . ILE A 1 83 ? -56.317 17.863 -10.241 1.00 80.88 83 ILE A O 1
ATOM 641 N N . PHE A 1 84 ? -56.307 18.353 -12.433 1.00 86.31 84 PHE A N 1
ATOM 642 C CA . PHE A 1 84 ? -57.753 18.254 -12.606 1.00 86.31 84 PHE A CA 1
ATOM 643 C C . PHE A 1 84 ? -58.135 16.850 -13.095 1.00 86.31 84 PHE A C 1
ATOM 645 O O . PHE A 1 84 ? -57.902 16.496 -14.253 1.00 86.31 84 PHE A O 1
ATOM 652 N N . VAL A 1 85 ? -58.734 16.051 -12.213 1.00 84.75 85 VAL A N 1
ATOM 653 C CA . VAL A 1 85 ? -59.202 14.689 -12.502 1.00 84.75 85 VAL A CA 1
ATOM 654 C C . VAL A 1 85 ? -60.503 14.751 -13.297 1.00 84.75 85 VAL A C 1
ATOM 656 O O . VAL A 1 85 ? -61.413 15.508 -12.947 1.00 84.75 85 VAL A O 1
ATOM 659 N N . LYS A 1 86 ? -60.607 13.952 -14.364 1.00 80.94 86 LYS A N 1
ATOM 660 C CA . LYS A 1 86 ? -61.821 13.833 -15.181 1.00 80.94 86 LYS A CA 1
ATOM 661 C C . LYS A 1 86 ? -62.514 12.506 -14.895 1.00 80.94 86 LYS A C 1
ATOM 663 O O . LYS A 1 86 ? -61.853 11.487 -14.725 1.00 80.94 86 LYS A O 1
ATOM 668 N N . ARG A 1 87 ? -63.848 12.508 -14.938 1.00 78.00 87 ARG A N 1
ATOM 669 C CA . ARG A 1 87 ? -64.689 11.330 -14.665 1.00 78.00 87 ARG A CA 1
ATOM 670 C C . ARG A 1 87 ? -64.349 10.107 -15.533 1.00 78.00 87 ARG A C 1
ATOM 672 O O . ARG A 1 87 ? -64.550 8.980 -15.102 1.00 78.00 87 ARG A O 1
ATOM 679 N N . ASP A 1 88 ? -63.855 10.328 -16.745 1.00 76.19 88 ASP A N 1
ATOM 680 C CA . ASP A 1 88 ? -63.460 9.316 -17.728 1.00 76.19 88 ASP A CA 1
ATOM 681 C C . ASP A 1 88 ? -61.944 9.031 -17.767 1.00 76.19 88 ASP A C 1
ATOM 683 O O . ASP A 1 88 ? -61.514 8.139 -18.496 1.00 76.19 88 ASP A O 1
ATOM 687 N N . ALA A 1 89 ? -61.128 9.747 -16.983 1.00 72.62 89 ALA A N 1
ATOM 688 C CA . ALA A 1 89 ? -59.672 9.598 -16.955 1.00 72.62 89 ALA A CA 1
ATOM 689 C C . ALA A 1 89 ? -59.086 9.943 -15.571 1.00 72.62 89 ALA A C 1
ATOM 691 O O . ALA A 1 89 ? -58.849 11.112 -15.245 1.00 72.62 89 ALA A O 1
ATOM 692 N N . HIS A 1 90 ? -58.809 8.902 -14.782 1.00 80.44 90 HIS A N 1
ATOM 693 C CA . HIS A 1 90 ? -58.145 8.996 -13.480 1.00 80.44 90 HIS A CA 1
ATOM 694 C C . HIS A 1 90 ? -56.646 8.665 -13.626 1.00 80.44 90 HIS A C 1
ATOM 696 O O . HIS A 1 90 ? -56.320 7.651 -14.243 1.00 80.44 90 HIS A O 1
ATOM 702 N N . PRO A 1 91 ? -55.720 9.489 -13.100 1.00 77.06 91 PRO A N 1
ATOM 703 C CA . PRO A 1 91 ? -54.288 9.196 -13.147 1.00 77.06 91 PRO A CA 1
ATOM 704 C C . PRO A 1 91 ? -53.916 8.108 -12.130 1.00 77.06 91 PRO A C 1
ATOM 706 O O . PRO A 1 91 ? -54.332 8.176 -10.981 1.00 77.06 91 PRO A O 1
ATOM 709 N N . GLU A 1 92 ? -53.087 7.141 -12.530 1.00 77.88 92 GLU A N 1
ATOM 710 C CA . GLU A 1 92 ? -52.664 6.017 -11.668 1.00 77.88 92 GLU A CA 1
ATOM 711 C C . GLU A 1 92 ? -51.341 6.276 -10.917 1.00 77.88 92 GLU A C 1
ATOM 713 O O . GLU A 1 92 ? -50.974 5.536 -9.997 1.00 77.88 92 GLU A O 1
ATOM 718 N N . ARG A 1 93 ? -50.587 7.312 -11.316 1.00 78.19 93 ARG A N 1
ATOM 719 C CA . ARG A 1 93 ? -49.313 7.698 -10.690 1.00 78.19 93 ARG A CA 1
ATOM 720 C C . ARG A 1 93 ? -48.940 9.163 -10.908 1.00 78.19 93 ARG A C 1
ATOM 722 O O . ARG A 1 93 ? -49.348 9.775 -11.893 1.00 78.19 93 ARG A O 1
ATOM 729 N N . PHE A 1 94 ? -48.077 9.658 -10.030 1.00 77.88 94 PHE A N 1
ATOM 730 C CA . PHE A 1 94 ? -47.387 10.943 -10.103 1.00 77.88 94 PHE A CA 1
ATOM 731 C C . PHE A 1 94 ? -45.877 10.739 -9.991 1.00 77.88 94 PHE A C 1
ATOM 733 O O . PHE A 1 94 ? -45.425 9.813 -9.319 1.00 77.88 94 PHE A O 1
ATOM 740 N N . VAL A 1 95 ? -45.097 11.617 -10.623 1.00 74.75 95 VAL A N 1
ATOM 741 C CA . VAL A 1 95 ? -43.645 11.683 -10.410 1.00 74.75 95 VAL A CA 1
ATOM 742 C C . VAL A 1 95 ? -43.373 12.714 -9.323 1.00 74.75 95 VAL A C 1
ATOM 744 O O . VAL A 1 95 ? -43.785 13.865 -9.443 1.00 74.75 95 VAL A O 1
ATOM 747 N N . TRP A 1 96 ? -42.688 12.294 -8.268 1.00 85.75 96 TRP A N 1
ATOM 748 C CA . TRP A 1 96 ? -42.290 13.127 -7.146 1.00 85.75 96 TRP A CA 1
ATOM 749 C C . TRP A 1 96 ? -40.781 13.365 -7.197 1.00 85.75 96 TRP A C 1
ATOM 751 O O . TRP A 1 96 ? -39.998 12.431 -7.037 1.00 85.75 96 TRP A O 1
ATOM 761 N N . ALA A 1 97 ? -40.386 14.620 -7.420 1.00 77.81 97 ALA A N 1
ATOM 762 C CA . ALA A 1 97 ? -39.022 15.082 -7.193 1.00 77.81 97 ALA A CA 1
ATOM 763 C C . ALA A 1 97 ? -38.852 15.431 -5.711 1.00 77.81 97 ALA A C 1
ATOM 765 O O . ALA A 1 97 ? -39.464 16.383 -5.219 1.00 77.81 97 ALA A O 1
ATOM 766 N N . THR A 1 98 ? -38.062 14.642 -4.990 1.00 83.06 98 THR A N 1
ATOM 767 C CA . THR A 1 98 ? -37.819 14.835 -3.560 1.00 83.06 98 THR A CA 1
ATOM 768 C C . THR A 1 98 ? -36.722 15.880 -3.355 1.00 83.06 98 THR A C 1
ATOM 770 O O . THR A 1 98 ? -35.623 15.708 -3.874 1.00 83.06 98 THR A O 1
ATOM 773 N N . PRO A 1 99 ? -36.948 16.962 -2.592 1.00 77.25 99 PRO A N 1
ATOM 774 C CA . PRO A 1 99 ? -35.873 17.892 -2.269 1.00 77.25 99 PRO A CA 1
ATOM 775 C C . PRO A 1 99 ? -34.873 17.244 -1.299 1.00 77.25 99 PRO A C 1
ATOM 777 O O . PRO A 1 99 ? -35.241 16.391 -0.489 1.00 77.25 99 PRO A O 1
ATOM 780 N N . SER A 1 100 ? -33.615 17.682 -1.332 1.00 74.69 100 SER A N 1
ATOM 781 C CA . SER A 1 100 ? -32.532 17.164 -0.476 1.00 74.69 100 SER A CA 1
ATOM 782 C C . SER A 1 100 ? -32.780 17.307 1.035 1.00 74.69 100 SER A C 1
ATOM 784 O O . SER A 1 100 ? -32.180 16.585 1.828 1.00 74.69 100 SER A O 1
ATOM 786 N N . ASN A 1 101 ? -33.693 18.195 1.446 1.00 82.12 101 ASN A N 1
ATOM 787 C CA . ASN A 1 101 ? -34.123 18.390 2.833 1.00 82.12 101 ASN A CA 1
ATOM 788 C C . ASN A 1 101 ? -35.463 17.708 3.186 1.00 82.12 101 ASN A C 1
ATOM 790 O O . ASN A 1 101 ? -36.043 18.034 4.222 1.00 82.12 101 ASN A O 1
ATOM 794 N N . ALA A 1 102 ? -35.973 16.798 2.347 1.00 84.06 102 ALA A N 1
ATOM 795 C CA . ALA A 1 102 ? -37.227 16.083 2.590 1.00 84.06 102 ALA A CA 1
ATOM 796 C C . ALA A 1 102 ? -37.218 15.352 3.959 1.00 84.06 102 ALA A C 1
ATOM 798 O O . ALA A 1 102 ? -36.368 14.485 4.174 1.00 84.06 102 ALA A O 1
ATOM 799 N N . PRO A 1 103 ? -38.147 15.666 4.887 1.00 85.06 103 PRO A N 1
ATOM 800 C CA . PRO A 1 103 ? -38.156 15.060 6.217 1.00 85.06 103 PRO A CA 1
ATOM 801 C C . PRO A 1 103 ? -38.445 13.558 6.185 1.00 85.06 103 PRO A C 1
ATOM 803 O O . PRO A 1 103 ? -39.296 13.096 5.431 1.00 85.06 103 PRO A O 1
ATOM 806 N N . HIS A 1 104 ? -37.783 12.800 7.054 1.00 87.44 104 HIS A N 1
ATOM 807 C CA . HIS A 1 104 ? -38.029 11.370 7.235 1.00 87.44 104 HIS A CA 1
ATOM 808 C C . HIS A 1 104 ? -39.332 11.129 8.025 1.00 87.44 104 HIS A C 1
ATOM 810 O O . HIS A 1 104 ? -39.600 11.835 8.995 1.00 87.44 104 HIS A O 1
ATOM 816 N N . LEU A 1 105 ? -40.124 10.117 7.641 1.00 88.81 105 LEU A N 1
ATOM 817 C CA . LEU A 1 105 ? -41.396 9.717 8.278 1.00 88.81 105 LEU A CA 1
ATOM 818 C C . LEU A 1 105 ? -42.521 10.772 8.247 1.00 88.81 105 LEU A C 1
ATOM 820 O O . LEU A 1 105 ? -43.448 10.720 9.051 1.00 88.81 105 LEU A O 1
ATOM 824 N N . HIS A 1 106 ? -42.496 11.678 7.271 1.00 93.88 106 HIS A N 1
ATOM 825 C CA . HIS A 1 106 ? -43.634 12.542 6.935 1.00 93.88 106 HIS A CA 1
ATOM 826 C C . HIS A 1 106 ? -44.600 11.841 5.958 1.00 93.88 106 HIS A C 1
ATOM 828 O O . HIS A 1 106 ? -44.263 10.808 5.371 1.00 93.88 106 HIS A O 1
ATOM 834 N N . CYS A 1 107 ? -45.812 12.373 5.775 1.00 93.38 107 CYS A N 1
ATOM 835 C CA . CYS A 1 107 ? -46.878 11.741 4.990 1.00 93.38 107 CYS A CA 1
ATOM 836 C C . CYS A 1 107 ? -47.201 12.502 3.692 1.00 93.38 107 CYS A C 1
ATOM 838 O O . CYS A 1 107 ? -47.132 13.734 3.617 1.00 93.38 107 CYS A O 1
ATOM 840 N N . LEU A 1 108 ? -47.638 11.757 2.673 1.00 93.12 108 LEU A N 1
ATOM 841 C CA . LEU A 1 108 ? -48.310 12.305 1.496 1.00 93.12 108 LEU A CA 1
ATOM 842 C C . LEU A 1 108 ? -49.755 12.664 1.842 1.00 93.12 108 LEU A C 1
ATOM 844 O O . LEU A 1 108 ? -50.434 11.919 2.552 1.00 93.12 108 LEU A O 1
ATOM 848 N N . HIS A 1 109 ? -50.234 13.772 1.287 1.00 93.56 109 HIS A N 1
ATOM 849 C CA . HIS A 1 109 ? -51.579 14.296 1.498 1.00 93.56 109 HIS A CA 1
ATOM 850 C C . HIS A 1 109 ? -52.223 14.681 0.167 1.00 93.56 109 HIS A C 1
ATOM 852 O O . HIS A 1 109 ? -51.581 15.318 -0.666 1.00 93.56 109 HIS A O 1
ATOM 858 N N . ALA A 1 110 ? -53.498 14.338 -0.010 1.00 91.81 110 ALA A N 1
ATOM 859 C CA . ALA A 1 110 ? -54.328 14.768 -1.131 1.00 91.81 110 ALA A CA 1
ATOM 860 C C . ALA A 1 110 ? -55.396 15.753 -0.639 1.00 91.81 110 ALA A C 1
ATOM 862 O O . ALA A 1 110 ? -56.206 15.403 0.222 1.00 91.81 110 ALA A O 1
ATOM 863 N N . PHE A 1 111 ? -55.424 16.964 -1.197 1.00 91.38 111 PHE A N 1
ATOM 864 C CA . PHE A 1 111 ? -56.398 18.008 -0.866 1.00 91.38 111 PHE A CA 1
ATOM 865 C C . PHE A 1 111 ? -57.304 18.345 -2.051 1.00 91.38 111 PHE A C 1
ATOM 867 O O . PHE A 1 111 ? -56.820 18.600 -3.151 1.00 91.38 111 PHE A O 1
ATOM 874 N N . LEU A 1 112 ? -58.611 18.420 -1.792 1.00 89.62 112 LEU A N 1
ATOM 875 C CA . LEU A 1 112 ? -59.630 18.975 -2.682 1.00 89.62 112 LEU A CA 1
ATOM 876 C C . LEU A 1 112 ? -60.040 20.348 -2.130 1.00 89.62 112 LEU A C 1
ATOM 878 O O . LEU A 1 112 ? -60.783 20.448 -1.148 1.00 89.62 112 LEU A O 1
ATOM 882 N N . GLY A 1 113 ? -59.497 21.417 -2.715 1.00 85.19 113 GLY A N 1
ATOM 883 C CA . GLY A 1 113 ? -59.575 22.759 -2.131 1.00 85.19 113 GLY A CA 1
ATOM 884 C C . GLY A 1 113 ? -58.940 22.792 -0.734 1.00 85.19 113 GLY A C 1
ATOM 885 O O . GLY A 1 113 ? -57.773 22.451 -0.569 1.00 85.19 113 GLY A O 1
ATOM 886 N N . SER A 1 114 ? -59.711 23.173 0.287 1.00 84.31 114 SER A N 1
ATOM 887 C CA . SER A 1 114 ? -59.281 23.152 1.696 1.00 84.31 114 SER A CA 1
ATOM 888 C C . SER A 1 114 ? -59.547 21.826 2.425 1.00 84.31 114 SER A C 1
ATOM 890 O O . SER A 1 114 ? -59.236 21.717 3.609 1.00 84.31 114 SER A O 1
ATOM 892 N N . THR A 1 115 ? -60.131 20.820 1.764 1.00 87.06 115 THR A N 1
ATOM 893 C CA . THR A 1 115 ? -60.521 19.551 2.403 1.00 87.06 115 THR A CA 1
ATOM 894 C C . THR A 1 115 ? -59.479 18.468 2.143 1.00 87.06 115 THR A C 1
ATOM 896 O O . THR A 1 115 ? -59.207 18.144 0.990 1.00 87.06 115 THR A O 1
ATOM 899 N N . LEU A 1 116 ? -58.928 17.868 3.202 1.00 89.94 116 LEU A N 1
ATOM 900 C CA . LEU A 1 116 ? -58.083 16.674 3.094 1.00 89.94 116 LEU A CA 1
ATOM 901 C C . LEU A 1 116 ? -58.949 15.458 2.714 1.00 89.94 116 LEU A C 1
ATOM 903 O O . LEU A 1 116 ? -59.912 15.144 3.419 1.00 89.94 116 LEU A O 1
ATOM 907 N N . VAL A 1 117 ? -58.596 14.790 1.612 1.00 90.44 117 VAL A N 1
ATOM 908 C CA . VAL A 1 117 ? -59.351 13.679 0.991 1.00 90.44 117 VAL A CA 1
ATOM 909 C C . VAL A 1 117 ? -58.547 12.377 0.834 1.00 90.44 117 VAL A C 1
ATOM 911 O O . VAL A 1 117 ? -59.086 11.374 0.366 1.00 90.44 117 VAL A O 1
ATOM 914 N N . GLY A 1 118 ? -57.278 12.360 1.251 1.00 89.81 118 GLY A N 1
ATOM 915 C CA . GLY A 1 118 ? -56.449 11.153 1.332 1.00 89.81 118 GLY A CA 1
ATOM 916 C C . GLY A 1 118 ? -55.112 11.421 2.026 1.00 89.81 118 GLY A C 1
ATOM 917 O O . GLY A 1 118 ? -54.572 12.522 1.910 1.00 89.81 118 GLY A O 1
ATOM 918 N N . ARG A 1 119 ? -54.571 10.430 2.743 1.00 92.19 119 ARG A N 1
ATOM 919 C CA . ARG A 1 119 ? -53.275 10.497 3.445 1.00 92.19 119 ARG A CA 1
ATOM 920 C C . ARG A 1 119 ? -52.547 9.150 3.326 1.00 92.19 119 ARG A C 1
ATOM 922 O O . ARG A 1 119 ? -53.201 8.110 3.323 1.00 92.19 119 ARG A O 1
ATOM 929 N N . SER A 1 120 ? -51.221 9.148 3.185 1.00 91.56 120 SER A N 1
ATOM 930 C CA . SER A 1 120 ? -50.417 7.912 3.207 1.00 91.56 120 SER A CA 1
ATOM 931 C C . SER A 1 120 ? -50.053 7.481 4.633 1.00 91.56 120 SER A C 1
ATOM 933 O O . SER A 1 120 ? -50.218 8.232 5.591 1.00 91.56 120 SER A O 1
ATOM 935 N N . THR A 1 121 ? -49.473 6.290 4.779 1.00 89.19 121 THR A N 1
ATOM 936 C CA . THR A 1 121 ? -48.600 6.001 5.928 1.00 89.19 121 THR A CA 1
ATOM 937 C C . THR A 1 121 ? -47.355 6.906 5.902 1.00 89.19 121 THR A C 1
ATOM 939 O O . THR A 1 121 ? -47.018 7.425 4.831 1.00 89.19 121 THR A O 1
ATOM 942 N N . PRO A 1 122 ? -46.647 7.079 7.036 1.00 90.19 122 PRO A N 1
ATOM 943 C CA . PRO A 1 122 ? -45.341 7.735 7.065 1.00 90.19 122 PRO A CA 1
ATOM 944 C C . PRO A 1 122 ? -44.398 7.159 6.005 1.00 90.19 122 PRO A C 1
ATOM 946 O O . PRO A 1 122 ? -44.266 5.940 5.883 1.00 90.19 122 PRO A O 1
ATOM 949 N N . VAL A 1 123 ? -43.760 8.034 5.232 1.00 88.69 123 VAL A N 1
ATOM 950 C CA . VAL A 1 123 ? -42.833 7.660 4.162 1.00 88.69 123 VAL A CA 1
ATOM 951 C C . VAL A 1 123 ? -41.413 7.666 4.714 1.00 88.69 123 VAL A C 1
ATOM 953 O O . VAL A 1 123 ? -40.929 8.687 5.204 1.00 88.69 123 VAL A O 1
ATOM 956 N N . SER A 1 124 ? -40.735 6.524 4.618 1.00 84.94 124 SER A N 1
ATOM 957 C CA . SER A 1 124 ? -39.298 6.441 4.869 1.00 84.94 124 SER A CA 1
ATOM 958 C C . SER A 1 124 ? -38.561 7.165 3.743 1.00 84.94 124 SER A C 1
ATOM 960 O O . SER A 1 124 ? -38.590 6.715 2.600 1.00 84.94 124 SER A O 1
ATOM 962 N N . VAL A 1 125 ? -37.927 8.294 4.067 1.00 83.75 125 VAL A N 1
ATOM 963 C CA . VAL A 1 125 ? -37.025 9.008 3.155 1.00 83.75 125 VAL A CA 1
ATOM 964 C C . VAL A 1 125 ? -35.591 8.706 3.572 1.00 83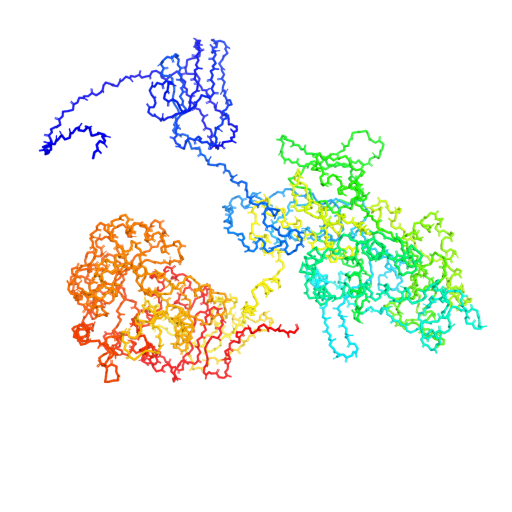.75 125 VAL A C 1
ATOM 966 O O . VAL A 1 125 ? -35.153 9.137 4.640 1.00 83.75 125 VAL A O 1
ATOM 969 N N . ALA A 1 126 ? -34.868 7.944 2.761 1.00 77.38 126 ALA A N 1
ATOM 970 C CA . ALA A 1 126 ? -33.437 7.737 2.920 1.00 77.38 126 ALA A CA 1
ATOM 971 C C . ALA A 1 126 ? -32.666 9.001 2.507 1.00 77.38 126 ALA A C 1
ATOM 973 O O . ALA A 1 126 ? -33.036 9.689 1.550 1.00 77.38 126 ALA A O 1
ATOM 974 N N . ALA A 1 127 ? -31.568 9.292 3.206 1.00 55.22 127 ALA A N 1
ATOM 975 C CA . ALA A 1 127 ? -30.589 10.260 2.720 1.00 55.22 127 ALA A CA 1
ATOM 976 C C . ALA A 1 127 ? -29.993 9.770 1.383 1.00 55.22 127 ALA A C 1
ATOM 978 O O . ALA A 1 127 ? -29.949 8.554 1.159 1.00 55.22 127 ALA A O 1
ATOM 979 N N . PRO A 1 128 ? -29.505 10.667 0.505 1.00 46.44 128 PRO A N 1
ATOM 980 C CA . PRO A 1 128 ? -28.764 10.244 -0.674 1.00 46.44 128 PRO A CA 1
ATOM 981 C C . PRO A 1 128 ? -27.582 9.372 -0.247 1.00 46.44 128 PRO A C 1
ATOM 983 O O . PRO A 1 128 ? -26.948 9.637 0.780 1.00 46.44 128 PRO A O 1
ATOM 986 N N . LEU A 1 129 ? -27.243 8.363 -1.053 1.00 41.84 129 LEU A N 1
ATOM 987 C CA . LEU A 1 129 ? -25.917 7.762 -0.964 1.00 41.84 129 LEU A CA 1
ATOM 988 C C . LEU A 1 129 ? -24.918 8.877 -1.273 1.00 41.84 129 LEU A C 1
ATOM 990 O O . LEU A 1 129 ? -24.820 9.324 -2.415 1.00 41.84 129 LEU A O 1
ATOM 994 N N . VAL A 1 130 ? -24.236 9.364 -0.232 1.00 36.75 130 VAL A N 1
ATOM 995 C CA . VAL A 1 130 ? -23.178 10.369 -0.358 1.00 36.75 130 VAL A CA 1
ATOM 996 C C . VAL A 1 130 ? -22.217 9.873 -1.431 1.00 36.75 130 VAL A C 1
ATOM 998 O O . VAL A 1 130 ? -21.792 8.716 -1.378 1.00 36.75 130 VAL A O 1
ATOM 1001 N N . ARG A 1 131 ? -21.903 10.731 -2.410 1.00 40.88 131 ARG A N 1
ATOM 1002 C CA . ARG A 1 131 ? -20.884 10.434 -3.416 1.00 40.88 131 ARG A CA 1
ATOM 1003 C C . ARG A 1 131 ? -19.607 10.092 -2.655 1.00 40.88 131 ARG A C 1
ATOM 1005 O O . ARG A 1 131 ? -19.035 10.965 -2.009 1.00 40.88 131 ARG A O 1
ATOM 1012 N N . ARG A 1 132 ? -19.240 8.808 -2.667 1.00 54.06 132 ARG A N 1
ATOM 1013 C CA . ARG A 1 132 ? -18.007 8.321 -2.051 1.00 54.06 132 ARG A CA 1
ATOM 1014 C C . ARG A 1 132 ? -16.855 9.105 -2.663 1.00 54.06 132 ARG A C 1
ATOM 1016 O O . ARG A 1 132 ? -16.896 9.387 -3.861 1.00 54.06 132 ARG A O 1
ATOM 1023 N N . GLU A 1 133 ? -15.896 9.486 -1.827 1.00 52.69 133 GLU A N 1
ATOM 1024 C CA . GLU A 1 133 ? -14.688 10.175 -2.272 1.00 52.69 133 GLU A CA 1
ATOM 1025 C C . GLU A 1 133 ? -14.055 9.338 -3.381 1.00 52.69 133 GLU A C 1
ATOM 1027 O O . GLU A 1 133 ? -13.754 8.156 -3.185 1.00 52.69 133 GLU A O 1
ATOM 1032 N N . SER A 1 134 ? -13.948 9.921 -4.574 1.00 60.28 134 SER A N 1
ATOM 1033 C CA . SER A 1 134 ? -13.277 9.252 -5.675 1.00 60.28 134 SER A CA 1
ATOM 1034 C C . SER A 1 134 ? -11.783 9.255 -5.397 1.00 60.28 134 SER A C 1
ATOM 1036 O O . SER A 1 134 ? -11.263 10.097 -4.664 1.00 60.28 134 SER A O 1
ATOM 1038 N N . ILE A 1 135 ? -11.062 8.341 -6.031 1.00 63.38 135 ILE A N 1
ATOM 1039 C CA . ILE A 1 135 ? -9.604 8.293 -5.935 1.00 63.38 135 ILE A CA 1
ATOM 1040 C C . ILE A 1 135 ? -8.946 9.654 -6.218 1.00 63.38 135 ILE A C 1
ATOM 1042 O O . ILE A 1 135 ? -8.022 10.030 -5.513 1.00 63.38 135 ILE A O 1
ATOM 1046 N N . ALA A 1 136 ? -9.457 10.443 -7.167 1.00 63.19 136 ALA A N 1
ATOM 1047 C CA . ALA A 1 136 ? -8.914 11.758 -7.496 1.00 63.19 136 ALA A CA 1
ATOM 1048 C C . ALA A 1 136 ? -9.239 12.859 -6.468 1.00 63.19 136 ALA A C 1
ATOM 1050 O O . ALA A 1 136 ? -8.637 13.929 -6.534 1.00 63.19 136 ALA A O 1
ATOM 1051 N N . ASP A 1 137 ? -10.160 12.615 -5.531 1.00 63.72 137 ASP A N 1
ATOM 1052 C CA . ASP A 1 137 ? -10.440 13.522 -4.411 1.00 63.72 137 ASP A CA 1
ATOM 1053 C C . ASP A 1 137 ? -9.447 13.317 -3.244 1.00 63.72 137 ASP A C 1
ATOM 1055 O O . ASP A 1 137 ? -9.290 14.213 -2.414 1.00 63.72 137 ASP A O 1
ATOM 1059 N N . VAL A 1 138 ? -8.766 12.159 -3.181 1.00 61.97 138 VAL A N 1
ATOM 1060 C CA . VAL A 1 138 ? -7.875 11.761 -2.066 1.00 61.97 138 VAL A CA 1
ATOM 1061 C C . VAL A 1 138 ? -6.427 11.446 -2.472 1.00 61.97 138 VAL A C 1
ATOM 1063 O O . VAL A 1 138 ? -5.542 11.453 -1.617 1.00 61.97 138 VAL A O 1
ATOM 1066 N N . ALA A 1 139 ? -6.161 11.156 -3.746 1.00 66.75 139 ALA A N 1
ATOM 1067 C CA . ALA A 1 139 ? -4.860 10.704 -4.231 1.00 66.75 139 ALA A CA 1
ATOM 1068 C C . ALA A 1 139 ? -3.908 11.847 -4.607 1.00 66.75 139 ALA A C 1
ATOM 1070 O O . ALA A 1 139 ? -4.268 12.774 -5.334 1.00 66.75 139 ALA A O 1
ATOM 1071 N N . ASP A 1 140 ? -2.637 11.702 -4.230 1.00 76.62 140 ASP A N 1
ATOM 1072 C CA . ASP A 1 140 ? -1.546 12.490 -4.804 1.00 76.62 140 ASP A CA 1
ATOM 1073 C C . ASP A 1 140 ? -1.201 11.973 -6.211 1.00 76.62 140 ASP A C 1
ATOM 1075 O O . ASP A 1 140 ? -0.312 11.142 -6.388 1.00 76.62 140 ASP A O 1
ATOM 1079 N N . ALA A 1 141 ? -1.923 12.456 -7.225 1.00 77.25 141 ALA A N 1
ATOM 1080 C CA . ALA A 1 141 ? -1.722 12.073 -8.627 1.00 77.25 141 ALA A CA 1
ATOM 1081 C C . ALA A 1 141 ? -0.319 12.406 -9.184 1.00 77.25 141 ALA A C 1
ATOM 1083 O O . ALA A 1 141 ? 0.038 11.907 -10.251 1.00 77.25 141 ALA A O 1
ATOM 1084 N N . MET A 1 142 ? 0.462 13.243 -8.487 1.00 79.81 142 MET A N 1
ATOM 1085 C CA . MET A 1 142 ? 1.845 13.600 -8.832 1.00 79.81 142 MET A CA 1
ATOM 1086 C C . MET A 1 142 ? 2.885 12.849 -7.991 1.00 79.81 142 MET A C 1
ATOM 1088 O O . MET A 1 142 ? 4.085 13.025 -8.203 1.00 79.81 142 MET A O 1
ATOM 1092 N N . GLY A 1 143 ? 2.457 11.987 -7.071 1.00 74.56 143 GLY A N 1
ATOM 1093 C CA . GLY A 1 143 ? 3.328 11.227 -6.185 1.00 74.56 143 GLY A CA 1
ATOM 1094 C C . GLY A 1 143 ? 2.731 9.864 -5.823 1.00 74.56 143 GLY A C 1
ATOM 1095 O O . GLY A 1 143 ? 2.233 9.159 -6.704 1.00 74.56 143 GLY A O 1
ATOM 1096 N N . PRO A 1 144 ? 2.800 9.438 -4.548 1.00 67.69 144 PRO A N 1
ATOM 1097 C CA . PRO A 1 144 ? 2.216 8.176 -4.102 1.00 67.69 144 PRO A CA 1
ATOM 1098 C C . PRO A 1 144 ? 0.684 8.285 -4.011 1.00 67.69 144 PRO A C 1
ATOM 1100 O O . PRO A 1 144 ? 0.102 8.480 -2.947 1.00 67.69 144 PRO A O 1
ATOM 1103 N N . TRP A 1 145 ? 0.011 8.141 -5.151 1.00 69.12 145 TRP A N 1
ATOM 1104 C CA . TRP A 1 145 ? -1.449 8.237 -5.286 1.00 69.12 145 TRP A CA 1
ATOM 1105 C C . TRP A 1 145 ? -2.241 7.352 -4.308 1.00 69.12 145 TRP A C 1
ATOM 1107 O O . TRP A 1 145 ? -3.331 7.719 -3.872 1.00 69.12 145 TRP A O 1
ATOM 1117 N N . PHE A 1 146 ? -1.696 6.191 -3.947 1.00 66.31 146 PHE A N 1
ATOM 1118 C CA . PHE A 1 146 ? -2.312 5.234 -3.027 1.00 66.31 146 PHE A CA 1
ATOM 1119 C C . PHE A 1 146 ? -2.238 5.662 -1.552 1.00 66.31 146 PHE A C 1
ATOM 1121 O O . PHE A 1 146 ? -2.960 5.083 -0.739 1.00 66.31 146 PHE A O 1
ATOM 1128 N N . ASP A 1 147 ? -1.429 6.666 -1.185 1.00 61.28 147 ASP A N 1
ATOM 1129 C CA . ASP A 1 147 ? -1.338 7.144 0.203 1.00 61.28 147 ASP A CA 1
ATOM 1130 C C . ASP A 1 147 ? -2.720 7.574 0.707 1.00 61.28 147 ASP A C 1
ATOM 1132 O O . ASP A 1 147 ? -3.146 7.144 1.778 1.00 61.28 147 ASP A O 1
ATOM 1136 N N . GLY A 1 148 ? -3.477 8.320 -0.108 1.00 57.09 148 GLY A N 1
ATOM 1137 C CA . GLY A 1 148 ? -4.845 8.741 0.213 1.00 57.09 148 GLY A CA 1
ATOM 1138 C C . GLY A 1 148 ? -5.770 7.582 0.596 1.00 57.09 148 GLY A C 1
ATOM 1139 O O . GLY A 1 148 ? -6.575 7.713 1.512 1.00 57.09 148 GLY A O 1
ATOM 1140 N N . ILE A 1 149 ? -5.596 6.417 -0.034 1.00 59.72 149 ILE A N 1
ATOM 1141 C CA . ILE A 1 149 ? -6.419 5.211 0.164 1.00 59.72 149 ILE A CA 1
ATOM 1142 C C . ILE A 1 149 ? -6.126 4.550 1.513 1.00 59.72 149 ILE A C 1
ATOM 1144 O O . ILE A 1 149 ? -7.038 4.052 2.179 1.00 59.72 149 ILE A O 1
ATOM 1148 N N . ALA A 1 150 ? -4.867 4.586 1.958 1.00 55.69 150 ALA A N 1
ATOM 1149 C CA . ALA A 1 150 ? -4.483 4.101 3.281 1.00 55.69 150 ALA A CA 1
ATOM 1150 C C . ALA A 1 150 ? -5.126 4.927 4.413 1.00 55.69 150 ALA A C 1
ATOM 1152 O O . ALA A 1 150 ? -5.373 4.385 5.492 1.00 55.69 150 ALA A O 1
ATOM 1153 N N . TYR A 1 151 ? -5.439 6.202 4.153 1.00 50.91 151 TYR A N 1
ATOM 1154 C CA . TYR A 1 151 ? -6.097 7.117 5.092 1.00 50.91 151 TYR A CA 1
ATOM 1155 C C . TYR A 1 151 ? -7.632 7.181 4.950 1.00 50.91 151 TYR A C 1
ATOM 1157 O O . TYR A 1 151 ? -8.275 7.889 5.723 1.00 50.91 151 TYR A O 1
ATOM 1165 N N . MET A 1 152 ? -8.254 6.436 4.022 1.00 55.41 152 MET A N 1
ATOM 1166 C CA . MET A 1 152 ? -9.719 6.420 3.880 1.00 55.41 152 MET A CA 1
ATOM 1167 C C . MET A 1 152 ? -10.403 5.693 5.053 1.00 55.41 152 MET A C 1
ATOM 1169 O O . MET A 1 152 ? -10.405 4.459 5.131 1.00 55.41 152 MET A O 1
ATOM 1173 N N . GLU A 1 153 ? -11.077 6.466 5.913 1.00 48.06 153 GLU A N 1
ATOM 1174 C CA . GLU A 1 153 ? -11.926 5.996 7.029 1.00 48.06 153 GLU A CA 1
ATOM 1175 C C . GLU A 1 153 ? -13.304 5.447 6.584 1.00 48.06 153 GLU A C 1
ATOM 1177 O O . GLU A 1 153 ? -14.177 5.154 7.409 1.00 48.06 153 GLU A O 1
ATOM 1182 N N . ALA A 1 154 ? -13.544 5.330 5.276 1.00 46.91 154 ALA A N 1
ATOM 1183 C CA . ALA A 1 154 ? -14.829 4.923 4.722 1.00 46.91 154 ALA A CA 1
ATOM 1184 C C . ALA A 1 154 ? -15.219 3.497 5.159 1.00 46.91 154 ALA A C 1
ATOM 1186 O O . ALA A 1 154 ? -14.526 2.525 4.868 1.00 46.91 154 ALA A O 1
ATOM 1187 N N . LYS A 1 155 ? -16.374 3.368 5.826 1.00 45.59 155 LYS A N 1
ATOM 1188 C CA . LYS A 1 155 ? -16.953 2.065 6.189 1.00 45.59 155 LYS A CA 1
ATOM 1189 C C . LYS A 1 155 ? -17.376 1.292 4.942 1.00 45.59 155 LYS A C 1
ATOM 1191 O O . LYS A 1 155 ? -18.044 1.856 4.070 1.00 45.59 155 LYS A O 1
ATOM 1196 N N . GLU A 1 156 ? -17.074 -0.006 4.924 1.00 47.31 156 GLU A N 1
ATOM 1197 C CA . GLU A 1 156 ? -17.577 -0.923 3.902 1.00 47.31 156 GLU A CA 1
ATOM 1198 C C . GLU A 1 156 ? -19.105 -0.801 3.717 1.00 47.31 156 GLU A C 1
ATOM 1200 O O . GLU A 1 156 ? -19.850 -0.605 4.690 1.00 47.31 156 GLU A O 1
ATOM 1205 N N . PRO A 1 157 ? -19.611 -0.961 2.479 1.00 50.69 157 PRO A N 1
ATOM 1206 C CA . PRO A 1 157 ? -21.026 -1.206 2.258 1.00 50.69 157 PRO A CA 1
ATOM 1207 C C . PRO A 1 157 ? -21.506 -2.434 3.051 1.00 50.69 157 PRO A C 1
ATOM 1209 O O . PRO A 1 157 ? -20.775 -3.399 3.251 1.00 50.69 157 PRO A O 1
ATOM 1212 N N . GLY A 1 158 ? -22.783 -2.460 3.443 1.00 39.03 158 GLY A N 1
ATOM 1213 C CA . GLY A 1 158 ? -23.373 -3.686 3.990 1.00 39.03 158 GLY A CA 1
ATOM 1214 C C . GLY A 1 158 ? -23.269 -4.846 2.987 1.00 39.03 158 GLY A C 1
ATOM 1215 O O . GLY A 1 158 ? -23.387 -4.626 1.784 1.00 39.03 158 GLY A O 1
ATOM 1216 N N . LYS A 1 159 ? -23.097 -6.086 3.471 1.00 42.31 159 LYS A N 1
ATOM 1217 C CA . LYS A 1 159 ? -22.761 -7.275 2.650 1.00 42.31 159 LYS A CA 1
ATOM 1218 C C . LYS A 1 159 ? -23.597 -7.473 1.374 1.00 42.31 159 LYS A C 1
ATOM 1220 O O . LYS A 1 159 ? -23.073 -7.965 0.383 1.00 42.31 159 LYS A O 1
ATOM 1225 N N . ALA A 1 160 ? -24.876 -7.088 1.377 1.00 33.34 160 ALA A N 1
ATOM 1226 C CA . ALA A 1 160 ? -25.733 -7.152 0.189 1.00 33.34 160 ALA A CA 1
ATOM 1227 C C . ALA A 1 160 ? -25.301 -6.172 -0.923 1.00 33.34 160 ALA A C 1
ATOM 1229 O O . ALA A 1 160 ? -25.331 -6.526 -2.097 1.00 33.34 160 ALA A O 1
ATOM 1230 N N . VAL A 1 161 ? -24.852 -4.970 -0.553 1.00 49.59 161 VAL A N 1
ATOM 1231 C CA . VAL A 1 161 ? -24.330 -3.955 -1.481 1.00 49.59 161 VAL A CA 1
ATOM 1232 C C . VAL A 1 161 ? -22.935 -4.343 -1.978 1.00 49.59 161 VAL A C 1
ATOM 1234 O O . VAL A 1 161 ? -22.659 -4.163 -3.157 1.00 49.59 161 VAL A O 1
ATOM 1237 N N . VAL A 1 162 ? -22.088 -4.950 -1.131 1.00 56.03 162 VAL A N 1
ATOM 1238 C CA . VAL A 1 162 ? -20.808 -5.554 -1.566 1.00 56.03 162 VAL A CA 1
ATOM 1239 C C . VAL A 1 162 ? -21.057 -6.646 -2.612 1.00 56.03 162 VAL A C 1
ATOM 1241 O O . VAL A 1 162 ? -20.457 -6.621 -3.681 1.00 56.03 162 VAL A O 1
ATOM 1244 N N . ALA A 1 163 ? -21.985 -7.573 -2.348 1.00 58.84 163 ALA A N 1
ATOM 1245 C CA . ALA A 1 163 ? -22.318 -8.644 -3.287 1.00 58.84 163 ALA A CA 1
ATOM 1246 C C . ALA A 1 163 ? -22.866 -8.112 -4.625 1.00 58.84 163 ALA A C 1
ATOM 1248 O O . ALA A 1 163 ? -22.469 -8.599 -5.677 1.00 58.84 163 ALA A O 1
ATOM 1249 N N . GLN A 1 164 ? -23.725 -7.086 -4.594 1.00 64.44 164 GLN A N 1
ATOM 1250 C CA . GLN A 1 164 ? -24.225 -6.428 -5.805 1.00 64.44 164 GLN A CA 1
ATOM 1251 C C . GLN A 1 164 ? -23.111 -5.699 -6.573 1.00 64.44 164 GLN A C 1
ATOM 1253 O O . GLN A 1 164 ? -23.070 -5.761 -7.797 1.00 64.44 164 GLN A O 1
ATOM 1258 N N . ALA A 1 165 ? -22.194 -5.028 -5.872 1.00 72.69 165 ALA A N 1
ATOM 1259 C CA . ALA A 1 165 ? -21.063 -4.342 -6.490 1.00 72.69 165 ALA A CA 1
ATOM 1260 C C . ALA A 1 165 ? -20.107 -5.315 -7.203 1.00 72.69 165 ALA A C 1
ATOM 1262 O O . ALA A 1 165 ? -19.590 -4.984 -8.267 1.00 72.69 165 ALA A O 1
ATOM 1263 N N . LYS A 1 166 ? -19.913 -6.529 -6.667 1.00 82.50 166 LYS A N 1
ATOM 1264 C CA . LYS A 1 166 ? -19.052 -7.558 -7.281 1.00 82.50 166 LYS A CA 1
ATOM 1265 C C . LYS A 1 166 ? -19.649 -8.249 -8.516 1.00 82.50 166 LYS A C 1
ATOM 1267 O O . LYS A 1 166 ? -18.916 -8.914 -9.244 1.00 82.50 166 LYS A O 1
ATOM 1272 N N . ASP A 1 167 ? -20.941 -8.055 -8.784 1.00 86.62 167 ASP A N 1
ATOM 1273 C CA . ASP A 1 167 ? -21.623 -8.535 -9.998 1.00 86.62 167 ASP A CA 1
ATOM 1274 C C . ASP A 1 167 ? -21.484 -7.562 -11.193 1.00 86.62 167 ASP A C 1
ATOM 1276 O O . ASP A 1 167 ? -21.900 -7.876 -12.310 1.00 86.62 167 ASP A O 1
ATOM 1280 N N . ALA A 1 168 ? -20.886 -6.380 -10.981 1.00 89.69 168 ALA A N 1
ATOM 1281 C CA . ALA A 1 168 ? -20.720 -5.350 -12.005 1.00 89.69 168 ALA A CA 1
ATOM 1282 C C . ALA A 1 168 ? -19.974 -5.869 -13.247 1.00 89.69 168 ALA A C 1
ATOM 1284 O O . ALA A 1 168 ? -18.895 -6.455 -13.148 1.00 89.69 168 ALA A O 1
ATOM 1285 N N . SER A 1 169 ? -20.545 -5.609 -14.424 1.00 97.62 169 SER A N 1
ATOM 1286 C CA . SER A 1 169 ? -19.987 -6.023 -15.713 1.00 97.62 169 SER A CA 1
ATOM 1287 C C . SER A 1 169 ? -18.864 -5.087 -16.178 1.00 97.62 169 SER A C 1
ATOM 1289 O O . SER A 1 169 ? -19.069 -3.878 -16.296 1.00 97.62 169 SER A O 1
ATOM 1291 N N . VAL A 1 170 ? -17.678 -5.630 -16.471 1.00 98.56 170 VAL A N 1
ATOM 1292 C CA . VAL A 1 170 ? -16.481 -4.844 -16.834 1.00 98.56 170 VAL A CA 1
ATOM 1293 C C . VAL A 1 170 ? -15.916 -5.263 -18.195 1.00 98.56 170 VAL A C 1
ATOM 1295 O O . VAL A 1 170 ? -15.453 -6.390 -18.371 1.00 98.56 170 VAL A O 1
ATOM 1298 N N . ALA A 1 171 ? -15.888 -4.341 -19.158 1.00 98.69 171 ALA A N 1
ATOM 1299 C CA . ALA A 1 171 ? -15.142 -4.527 -20.402 1.00 98.69 171 ALA A CA 1
ATOM 1300 C C . ALA A 1 171 ? -13.673 -4.138 -20.205 1.00 98.69 171 ALA A C 1
ATOM 1302 O O . ALA A 1 171 ? -13.383 -2.995 -19.859 1.00 98.69 171 ALA A O 1
ATOM 1303 N N . ILE A 1 172 ? -12.745 -5.052 -20.481 1.00 98.81 172 ILE A N 1
ATOM 1304 C CA . ILE A 1 172 ? -11.304 -4.779 -20.517 1.00 98.81 172 ILE A CA 1
ATOM 1305 C C . ILE A 1 172 ? -10.895 -4.676 -21.989 1.00 98.81 172 ILE A C 1
ATOM 1307 O O . ILE A 1 172 ? -10.858 -5.674 -22.707 1.00 98.81 172 ILE A O 1
ATOM 1311 N N . ILE A 1 173 ? -10.635 -3.463 -22.475 1.00 98.56 173 ILE A N 1
ATOM 1312 C CA . ILE A 1 173 ? -10.402 -3.205 -23.901 1.00 98.56 173 ILE A CA 1
ATOM 1313 C C . ILE A 1 173 ? -8.899 -3.155 -24.178 1.00 98.56 173 ILE A C 1
ATOM 1315 O O . ILE A 1 173 ? -8.252 -2.123 -23.983 1.00 98.56 173 ILE A O 1
ATOM 1319 N N . GLY A 1 174 ? -8.376 -4.282 -24.655 1.00 98.00 174 GLY A N 1
ATOM 1320 C CA . GLY A 1 174 ? -6.965 -4.566 -24.894 1.00 98.00 174 GLY A CA 1
ATOM 1321 C C . GLY A 1 174 ? -6.453 -5.705 -24.004 1.00 98.00 174 GLY A C 1
ATOM 1322 O O . GLY A 1 174 ? -6.506 -5.644 -22.779 1.00 98.00 174 GLY A O 1
ATOM 1323 N N . GLY A 1 175 ? -5.911 -6.750 -24.627 1.00 97.12 175 GLY A N 1
ATOM 1324 C CA . GLY A 1 175 ? -5.292 -7.910 -23.977 1.00 97.12 175 GLY A CA 1
ATOM 1325 C C . GLY A 1 175 ? -3.794 -7.730 -23.705 1.00 97.12 175 GLY A C 1
ATOM 1326 O O . GLY A 1 175 ? -3.052 -8.710 -23.698 1.00 97.12 175 GLY A O 1
ATOM 1327 N N . GLY A 1 176 ? -3.320 -6.489 -23.556 1.00 97.19 176 GLY A N 1
ATOM 1328 C CA . GLY A 1 176 ? -1.939 -6.181 -23.167 1.00 97.19 176 GLY A CA 1
ATOM 1329 C C . GLY A 1 176 ? -1.679 -6.438 -21.678 1.00 97.19 176 GLY A C 1
ATOM 1330 O O . GLY A 1 176 ? -2.602 -6.729 -20.925 1.00 97.19 176 GLY A O 1
ATOM 1331 N N . MET A 1 177 ? -0.428 -6.289 -21.227 1.00 97.75 177 MET A N 1
ATOM 1332 C CA . MET A 1 177 ? -0.047 -6.577 -19.829 1.00 97.75 177 MET A CA 1
ATOM 1333 C C . MET A 1 177 ? -0.875 -5.833 -18.773 1.00 97.75 177 MET A C 1
ATOM 1335 O O . MET A 1 177 ? -1.169 -6.410 -17.731 1.00 97.75 177 MET A O 1
ATOM 1339 N N . SER A 1 178 ? -1.284 -4.593 -19.050 1.00 97.50 178 SER A N 1
ATOM 1340 C CA . SER A 1 178 ? -2.158 -3.822 -18.164 1.00 97.50 178 SER A CA 1
ATOM 1341 C C . SER A 1 178 ? -3.561 -4.438 -18.062 1.00 97.50 178 SER A C 1
ATOM 1343 O O . SER A 1 178 ? -4.034 -4.699 -16.961 1.00 97.50 178 SER A O 1
ATOM 1345 N N . GLY A 1 179 ? -4.201 -4.759 -19.192 1.00 98.06 179 GLY A N 1
ATOM 1346 C CA . GLY A 1 179 ? -5.510 -5.427 -19.212 1.00 98.06 179 GLY A CA 1
ATOM 1347 C C . GLY A 1 179 ? -5.485 -6.838 -18.608 1.00 98.06 179 GLY A C 1
ATOM 1348 O O . GLY A 1 179 ? -6.386 -7.204 -17.852 1.00 98.06 179 GLY A O 1
ATOM 1349 N N . LEU A 1 180 ? -4.422 -7.608 -18.869 1.00 98.38 180 LEU A N 1
ATOM 1350 C CA . LEU A 1 180 ? -4.207 -8.925 -18.259 1.00 98.38 180 LEU A CA 1
ATOM 1351 C C . LEU A 1 180 ? -4.071 -8.819 -16.733 1.00 98.38 180 LEU A C 1
ATOM 1353 O O . LEU A 1 180 ? -4.757 -9.553 -16.019 1.00 98.38 180 LEU A O 1
ATOM 1357 N N . LEU A 1 181 ? -3.269 -7.877 -16.218 1.00 96.94 181 LEU A N 1
ATOM 1358 C CA . LEU A 1 181 ? -3.161 -7.674 -14.773 1.00 96.94 181 LEU A CA 1
ATOM 1359 C C . LEU A 1 181 ? -4.493 -7.209 -14.164 1.00 96.94 181 LEU A C 1
ATOM 1361 O O . LEU A 1 181 ? -4.906 -7.782 -13.162 1.00 96.94 181 LEU A O 1
ATOM 1365 N N . THR A 1 182 ? -5.216 -6.266 -14.779 1.00 97.94 182 THR A N 1
ATOM 1366 C CA . THR A 1 182 ? -6.558 -5.871 -14.305 1.00 97.94 182 THR A CA 1
ATOM 1367 C C . THR A 1 182 ? -7.503 -7.069 -14.195 1.00 97.94 182 THR A C 1
ATOM 1369 O O . THR A 1 182 ? -8.183 -7.199 -13.182 1.00 97.94 182 THR A O 1
ATOM 1372 N N . SER A 1 183 ? -7.515 -7.988 -15.169 1.00 97.31 183 SER A N 1
ATOM 1373 C CA . SER A 1 183 ? -8.354 -9.195 -15.081 1.00 97.31 183 SER A CA 1
ATOM 1374 C C . SER A 1 183 ? -8.007 -10.072 -13.869 1.00 97.31 183 SER A C 1
ATOM 1376 O O . SER A 1 183 ? -8.901 -10.567 -13.186 1.00 97.31 183 SER A O 1
ATOM 1378 N N . HIS A 1 184 ? -6.717 -10.197 -13.542 1.00 94.94 184 HIS A N 1
ATOM 1379 C CA . HIS A 1 184 ? -6.245 -10.941 -12.375 1.00 94.94 184 HIS A CA 1
ATOM 1380 C C . HIS A 1 184 ? -6.603 -10.249 -11.050 1.00 94.94 184 HIS A C 1
ATOM 1382 O O . HIS A 1 184 ? -7.080 -10.919 -10.138 1.00 94.94 184 HIS A O 1
ATOM 1388 N N . LEU A 1 185 ? -6.430 -8.925 -10.961 1.00 93.38 185 LEU A N 1
ATOM 1389 C CA . LEU A 1 185 ? -6.750 -8.137 -9.762 1.00 93.38 185 LEU A CA 1
ATOM 1390 C C . LEU A 1 185 ? -8.260 -8.087 -9.471 1.00 93.38 185 LEU A C 1
ATOM 1392 O O . LEU A 1 185 ? -8.663 -8.089 -8.312 1.00 93.38 185 LEU A O 1
ATOM 1396 N N . LEU A 1 186 ? -9.108 -8.069 -10.507 1.00 94.06 186 LEU A N 1
ATOM 1397 C CA . LEU A 1 186 ? -10.562 -8.195 -10.349 1.00 94.06 186 LEU A CA 1
ATOM 1398 C C . LEU A 1 186 ? -10.947 -9.594 -9.845 1.00 94.06 186 LEU A C 1
ATOM 1400 O O . LEU A 1 186 ? -11.713 -9.719 -8.887 1.00 94.06 186 LEU A O 1
ATOM 1404 N N . GLU A 1 187 ? -10.381 -10.644 -10.447 1.00 91.19 187 GLU A N 1
ATOM 1405 C CA . GLU A 1 187 ? -10.659 -12.029 -10.057 1.00 91.19 187 GLU A CA 1
ATOM 1406 C C . GLU A 1 187 ? -10.189 -12.322 -8.618 1.00 91.19 187 GLU A C 1
ATOM 1408 O O . GLU A 1 187 ? -10.892 -13.020 -7.885 1.00 91.19 187 GLU A O 1
ATOM 1413 N N . SER A 1 188 ? -9.056 -11.754 -8.175 1.00 85.62 188 SER A N 1
ATOM 1414 C CA . SER A 1 188 ? -8.512 -11.975 -6.824 1.00 85.62 188 SER A CA 1
ATOM 1415 C C . SER A 1 188 ? -9.406 -11.430 -5.708 1.00 85.62 188 SER A C 1
ATOM 1417 O O . SER A 1 188 ? -9.449 -12.025 -4.637 1.00 85.62 188 SER A O 1
ATOM 1419 N N . VAL A 1 189 ? -10.160 -10.353 -5.962 1.00 84.25 189 VAL A N 1
ATOM 1420 C CA . VAL A 1 189 ? -11.114 -9.772 -4.993 1.00 84.25 189 VAL A CA 1
ATOM 1421 C C . VAL A 1 189 ? -12.562 -10.242 -5.198 1.00 84.25 189 VAL A C 1
ATOM 1423 O O . VAL A 1 189 ? -13.484 -9.758 -4.533 1.00 84.25 189 VAL A O 1
ATOM 1426 N N . GLY A 1 190 ? -12.784 -11.210 -6.093 1.00 84.94 190 GLY A N 1
ATOM 1427 C CA . GLY A 1 190 ? -14.089 -11.832 -6.333 1.00 84.94 190 GLY A CA 1
ATOM 1428 C C . GLY A 1 190 ? -15.016 -11.070 -7.285 1.00 84.94 190 GLY A C 1
ATOM 1429 O O . GLY A 1 190 ? -16.231 -11.255 -7.216 1.00 84.94 190 GLY A O 1
ATOM 1430 N N . ILE A 1 191 ? -14.478 -10.212 -8.159 1.00 91.06 191 ILE A N 1
ATOM 1431 C CA . ILE A 1 191 ? -15.222 -9.639 -9.290 1.00 91.06 191 ILE A CA 1
ATOM 1432 C C . ILE A 1 191 ? -14.994 -10.539 -10.502 1.00 91.06 191 ILE A C 1
ATOM 1434 O O . ILE A 1 191 ? -13.932 -10.521 -11.119 1.00 91.06 191 ILE A O 1
ATOM 1438 N N . HIS A 1 192 ? -16.003 -11.335 -10.850 1.00 95.19 192 HIS A N 1
ATOM 1439 C CA . HIS A 1 192 ? -15.882 -12.361 -11.893 1.00 95.19 192 HIS A CA 1
ATOM 1440 C C . HIS A 1 192 ? -16.488 -11.948 -13.245 1.00 95.19 192 HIS A C 1
ATOM 1442 O O . HIS A 1 192 ? -16.198 -12.584 -14.260 1.00 95.19 192 HIS A O 1
ATOM 1448 N N . ASN A 1 193 ? -17.324 -10.906 -13.279 1.00 97.31 193 ASN A N 1
ATOM 1449 C CA . ASN A 1 193 ? -18.082 -10.481 -14.460 1.00 97.31 193 ASN A CA 1
ATOM 1450 C C . ASN A 1 193 ? -17.280 -9.509 -15.351 1.00 97.31 193 ASN A C 1
ATOM 1452 O O . ASN A 1 193 ? -17.688 -8.379 -15.608 1.00 97.31 193 ASN A O 1
ATOM 1456 N N . TRP A 1 194 ? -16.105 -9.934 -15.812 1.00 98.06 194 TRP A N 1
ATOM 1457 C CA . TRP A 1 194 ? -15.263 -9.162 -16.730 1.00 98.06 194 TRP A CA 1
ATOM 1458 C C . TRP A 1 194 ? -15.010 -9.915 -18.037 1.00 98.06 194 TRP A C 1
ATOM 1460 O O . TRP A 1 194 ? -15.037 -11.146 -18.077 1.00 98.06 194 TRP A O 1
ATOM 1470 N N . HIS A 1 195 ? -14.748 -9.167 -19.110 1.00 98.62 195 HIS A N 1
ATOM 1471 C CA . HIS A 1 195 ? -14.466 -9.718 -20.437 1.00 98.62 195 HIS A CA 1
ATOM 1472 C C . HIS A 1 195 ? -13.391 -8.905 -21.164 1.00 98.62 195 HIS A C 1
ATOM 1474 O O . HIS A 1 195 ? -13.511 -7.686 -21.288 1.00 98.62 195 HIS A O 1
ATOM 1480 N N . ILE A 1 196 ? -12.354 -9.577 -21.666 1.00 98.75 196 ILE A N 1
ATOM 1481 C CA . ILE A 1 196 ? -11.265 -8.971 -22.439 1.00 98.75 196 ILE A CA 1
ATOM 1482 C C . ILE A 1 196 ? -11.654 -8.911 -23.919 1.00 98.75 196 ILE A C 1
ATOM 1484 O O . ILE A 1 196 ? -12.036 -9.914 -24.525 1.00 98.75 196 ILE A O 1
ATOM 1488 N N . ILE A 1 197 ? -11.506 -7.740 -24.531 1.00 98.50 197 ILE A N 1
ATOM 1489 C CA . ILE A 1 197 ? -11.694 -7.530 -25.967 1.00 98.50 197 ILE A CA 1
ATOM 1490 C C . ILE A 1 197 ? -10.355 -7.105 -26.562 1.00 98.50 197 ILE A C 1
ATOM 1492 O O . ILE A 1 197 ? -9.875 -6.006 -26.298 1.00 98.50 197 ILE A O 1
ATOM 1496 N N . GLU A 1 198 ? -9.748 -7.978 -27.359 1.00 98.12 198 GLU A N 1
ATOM 1497 C CA . GLU A 1 198 ? -8.439 -7.773 -27.972 1.00 98.12 198 GLU A CA 1
ATOM 1498 C C . GLU A 1 198 ? -8.563 -7.633 -29.493 1.00 98.12 198 GLU A C 1
ATOM 1500 O O . GLU A 1 198 ? -9.240 -8.402 -30.178 1.00 98.12 198 GLU A O 1
ATOM 1505 N N . SER A 1 199 ? -7.891 -6.612 -30.020 1.00 97.12 199 SER A N 1
ATOM 1506 C CA . SER A 1 199 ? -7.965 -6.199 -31.423 1.00 97.12 199 SER A CA 1
ATOM 1507 C C . SER A 1 199 ? -7.211 -7.114 -32.394 1.00 97.12 199 SER A C 1
ATOM 1509 O O . SER A 1 199 ? -7.520 -7.117 -33.587 1.00 97.12 199 SER A O 1
ATOM 1511 N N . SER A 1 200 ? -6.228 -7.860 -31.893 1.00 96.50 200 SER A N 1
ATOM 1512 C CA . SER A 1 200 ? -5.331 -8.748 -32.631 1.00 96.50 200 SER A CA 1
ATOM 1513 C C . SER A 1 200 ? -5.633 -10.228 -32.371 1.00 96.50 200 SER A C 1
ATOM 1515 O O . SER A 1 200 ? -6.487 -10.585 -31.557 1.00 96.50 200 SER A O 1
ATOM 1517 N N . GLY A 1 201 ? -4.912 -11.112 -33.061 1.00 96.62 201 GLY A N 1
ATOM 1518 C CA . GLY A 1 201 ? -5.029 -12.563 -32.899 1.00 96.62 201 GLY A CA 1
ATOM 1519 C C . GLY A 1 201 ? -4.326 -13.146 -31.667 1.00 96.62 201 GLY A C 1
ATOM 1520 O O . GLY A 1 201 ? -4.236 -14.369 -31.576 1.00 96.62 201 GLY A O 1
ATOM 1521 N N . ARG A 1 202 ? -3.794 -12.324 -30.750 1.00 95.62 202 ARG A N 1
ATOM 1522 C CA . ARG A 1 202 ? -3.037 -12.775 -29.566 1.00 95.62 202 ARG A CA 1
ATOM 1523 C C . ARG A 1 202 ? -3.143 -11.792 -28.397 1.00 95.62 202 ARG A C 1
ATOM 1525 O O . ARG A 1 202 ? -3.395 -10.611 -28.596 1.00 95.62 202 ARG A O 1
ATOM 1532 N N . ILE A 1 203 ? -2.882 -12.269 -27.182 1.00 97.19 203 ILE A N 1
ATOM 1533 C CA . ILE A 1 203 ? -2.689 -11.413 -25.999 1.00 97.19 203 ILE A CA 1
ATOM 1534 C C . ILE A 1 203 ? -1.214 -10.993 -25.846 1.00 97.19 203 ILE A C 1
ATOM 1536 O O . ILE A 1 203 ? -0.337 -11.510 -26.531 1.00 97.19 203 ILE A O 1
ATOM 1540 N N . GLY A 1 204 ? -0.935 -10.046 -24.949 1.00 95.12 204 GLY A N 1
ATOM 1541 C CA . GLY A 1 204 ? 0.404 -9.516 -24.648 1.00 95.12 204 GLY A CA 1
ATOM 1542 C C . GLY A 1 204 ? 0.693 -8.133 -25.240 1.00 95.12 204 GLY A C 1
ATOM 1543 O O . GLY A 1 204 ? 1.537 -7.406 -24.710 1.00 95.12 204 GLY A O 1
ATOM 1544 N N . GLY A 1 205 ? -0.045 -7.714 -26.273 1.00 94.88 205 GLY A N 1
ATOM 1545 C CA . GLY A 1 205 ? 0.075 -6.383 -26.877 1.00 94.88 205 GLY A CA 1
ATOM 1546 C C . GLY A 1 205 ? 1.495 -6.104 -27.377 1.00 94.88 205 GLY A C 1
ATOM 1547 O O . GLY A 1 205 ? 1.964 -6.742 -28.317 1.00 94.88 205 GLY A O 1
ATOM 1548 N N . ARG A 1 206 ? 2.200 -5.164 -26.737 1.00 96.88 206 ARG A N 1
ATOM 1549 C CA . ARG A 1 206 ? 3.587 -4.812 -27.090 1.00 96.88 206 ARG A CA 1
ATOM 1550 C C . ARG A 1 206 ? 4.642 -5.837 -26.679 1.00 96.88 206 ARG A C 1
ATOM 1552 O O . ARG A 1 206 ? 5.740 -5.781 -27.220 1.00 96.88 206 ARG A O 1
ATOM 1559 N N . ILE A 1 207 ? 4.340 -6.797 -25.799 1.00 97.44 207 ILE A N 1
ATOM 1560 C CA . ILE A 1 207 ? 5.193 -7.990 -25.675 1.00 97.44 207 ILE A CA 1
ATOM 1561 C C . ILE A 1 207 ? 5.047 -8.790 -26.966 1.00 97.44 207 ILE A C 1
ATOM 1563 O O . ILE A 1 207 ? 3.932 -9.173 -27.312 1.00 97.44 207 ILE A O 1
ATOM 1567 N N . ARG A 1 208 ? 6.156 -9.000 -27.682 1.00 96.50 208 ARG A N 1
ATOM 1568 C CA . ARG A 1 208 ? 6.207 -9.767 -28.930 1.00 96.50 208 ARG A CA 1
ATOM 1569 C C . ARG A 1 208 ? 7.549 -10.486 -29.051 1.00 96.50 208 ARG A C 1
ATOM 1571 O O . ARG A 1 208 ? 8.569 -9.827 -29.275 1.00 96.50 208 ARG A O 1
ATOM 1578 N N . THR A 1 209 ? 7.526 -11.809 -28.950 1.00 97.69 209 THR A N 1
ATOM 1579 C CA . THR A 1 209 ? 8.673 -12.684 -29.217 1.00 97.69 209 THR A CA 1
ATOM 1580 C C . THR A 1 209 ? 8.420 -13.416 -30.531 1.00 97.69 209 THR A C 1
ATOM 1582 O O . THR A 1 209 ? 7.503 -14.229 -30.617 1.00 97.69 209 THR A O 1
ATOM 1585 N N . GLU A 1 210 ? 9.233 -13.163 -31.555 1.00 97.25 210 GLU A N 1
ATOM 1586 C CA . GLU A 1 210 ? 9.064 -13.826 -32.851 1.00 97.25 210 GLU A CA 1
ATOM 1587 C C . GLU A 1 210 ? 9.947 -15.081 -32.933 1.00 97.25 210 GLU A C 1
ATOM 1589 O O . GLU A 1 210 ? 11.167 -14.995 -32.769 1.00 97.25 210 GLU A O 1
ATOM 1594 N N . TYR A 1 211 ? 9.339 -16.246 -33.182 1.00 97.12 211 TYR A N 1
ATOM 1595 C CA . TYR A 1 211 ? 10.023 -17.541 -33.298 1.00 97.12 211 TYR A CA 1
ATOM 1596 C C . TYR A 1 211 ? 10.260 -17.882 -34.775 1.00 97.12 211 TYR A C 1
ATOM 1598 O O . TYR A 1 211 ? 9.384 -18.400 -35.473 1.00 97.12 211 TYR A O 1
ATOM 1606 N N . LEU A 1 212 ? 11.463 -17.591 -35.272 1.00 96.69 212 LEU A N 1
ATOM 1607 C CA . LEU A 1 212 ? 11.789 -17.724 -36.690 1.00 96.69 212 LEU A CA 1
ATOM 1608 C C . LEU A 1 212 ? 11.792 -19.202 -37.114 1.00 96.69 212 LEU A C 1
ATOM 1610 O O . LEU A 1 212 ? 11.996 -20.113 -36.308 1.00 96.69 212 LEU A O 1
ATOM 1614 N N . ASN A 1 213 ? 11.571 -19.442 -38.411 1.00 94.88 213 ASN A N 1
ATOM 1615 C CA . ASN A 1 213 ? 11.560 -20.781 -39.019 1.00 94.88 213 ASN A CA 1
ATOM 1616 C C . ASN A 1 213 ? 10.514 -21.750 -38.404 1.00 94.88 213 ASN A C 1
ATOM 1618 O O . ASN A 1 213 ? 10.720 -22.963 -38.394 1.00 94.88 213 ASN A O 1
ATOM 1622 N N . ASN A 1 214 ? 9.390 -21.221 -37.893 1.00 92.44 214 ASN A N 1
ATOM 1623 C CA . ASN A 1 214 ? 8.324 -21.976 -37.209 1.00 92.44 214 ASN A CA 1
ATOM 1624 C C . ASN A 1 214 ? 8.841 -22.842 -36.042 1.00 92.44 214 ASN A C 1
ATOM 1626 O O . ASN A 1 214 ? 8.383 -23.968 -35.829 1.00 92.44 214 ASN A O 1
ATOM 1630 N N . THR A 1 215 ? 9.848 -22.349 -35.321 1.00 95.00 215 THR A N 1
ATOM 1631 C CA . THR A 1 215 ? 10.514 -23.110 -34.259 1.00 95.00 215 THR A CA 1
ATOM 1632 C C . THR A 1 215 ? 9.762 -23.068 -32.933 1.00 95.00 215 THR A C 1
ATOM 1634 O O . THR A 1 215 ? 8.985 -22.161 -32.643 1.00 95.00 215 THR A O 1
ATOM 1637 N N . ARG A 1 216 ? 10.001 -24.085 -32.101 1.00 92.38 216 ARG A N 1
ATOM 1638 C CA . ARG A 1 216 ? 9.522 -24.134 -30.718 1.00 92.38 216 ARG A CA 1
ATOM 1639 C C . ARG A 1 216 ? 10.414 -23.276 -29.804 1.00 92.38 216 ARG A C 1
ATOM 1641 O O . ARG A 1 216 ? 11.605 -23.129 -30.088 1.00 92.38 216 ARG A O 1
ATOM 1648 N N . PRO A 1 217 ? 9.892 -22.763 -28.674 1.00 92.62 217 PRO A N 1
ATOM 1649 C CA . PRO A 1 217 ? 10.636 -21.841 -27.811 1.00 92.62 217 PRO A CA 1
ATOM 1650 C C . PRO A 1 217 ? 11.957 -22.391 -27.239 1.00 92.62 217 PRO A C 1
ATOM 1652 O O . PRO A 1 217 ? 12.934 -21.658 -27.113 1.00 92.62 217 PRO A O 1
ATOM 1655 N N . ASP A 1 218 ? 12.022 -23.695 -26.963 1.00 91.56 218 ASP A N 1
ATOM 1656 C CA . ASP A 1 218 ? 13.216 -24.424 -26.502 1.00 91.56 218 ASP A CA 1
ATOM 1657 C C . ASP A 1 218 ? 14.298 -24.620 -27.583 1.00 91.56 218 ASP A C 1
ATOM 1659 O O . ASP A 1 218 ? 15.380 -25.122 -27.286 1.00 91.56 218 ASP A O 1
ATOM 1663 N N . GLN A 1 219 ? 14.033 -24.235 -28.834 1.00 94.62 219 GLN A N 1
ATOM 1664 C CA . GLN A 1 219 ? 15.015 -24.267 -29.922 1.00 94.62 219 GLN A CA 1
ATOM 1665 C C . GLN A 1 219 ? 15.812 -22.958 -30.048 1.00 94.62 219 GLN A C 1
ATOM 1667 O O . GLN A 1 219 ? 16.703 -22.886 -30.896 1.00 94.62 219 GLN A O 1
ATOM 1672 N N . TYR A 1 220 ? 15.504 -21.940 -29.230 1.00 95.69 220 TYR A N 1
ATOM 1673 C CA . TYR A 1 220 ? 16.251 -20.677 -29.102 1.00 95.69 220 TYR A CA 1
ATOM 1674 C C . TYR A 1 220 ? 16.507 -19.907 -30.418 1.00 95.69 220 TYR A C 1
ATOM 1676 O O . TYR A 1 220 ? 17.457 -19.131 -30.526 1.00 95.69 220 TYR A O 1
ATOM 1684 N N . GLN A 1 221 ? 15.640 -20.095 -31.416 1.00 97.12 221 GLN A N 1
ATOM 1685 C CA . GLN A 1 221 ? 15.656 -19.397 -32.707 1.00 97.12 221 GLN A CA 1
ATOM 1686 C C . GLN A 1 221 ? 14.624 -18.260 -32.720 1.00 97.12 221 GLN A C 1
ATOM 1688 O O . GLN A 1 221 ? 13.778 -18.174 -33.607 1.00 97.12 221 GLN A O 1
ATOM 1693 N N . TYR A 1 222 ? 14.683 -17.394 -31.709 1.00 97.56 222 TYR A N 1
ATOM 1694 C CA . TYR A 1 222 ? 13.737 -16.296 -31.528 1.00 97.56 222 TYR A CA 1
ATOM 1695 C C . TYR A 1 222 ? 14.430 -14.965 -31.251 1.00 97.56 222 TYR A C 1
ATOM 1697 O O . TYR A 1 222 ? 15.606 -14.935 -30.877 1.00 97.56 222 TYR A O 1
ATOM 1705 N N . GLN A 1 223 ? 13.686 -13.869 -31.399 1.00 97.44 223 GLN A N 1
ATOM 1706 C CA . GLN A 1 223 ? 14.121 -12.555 -30.938 1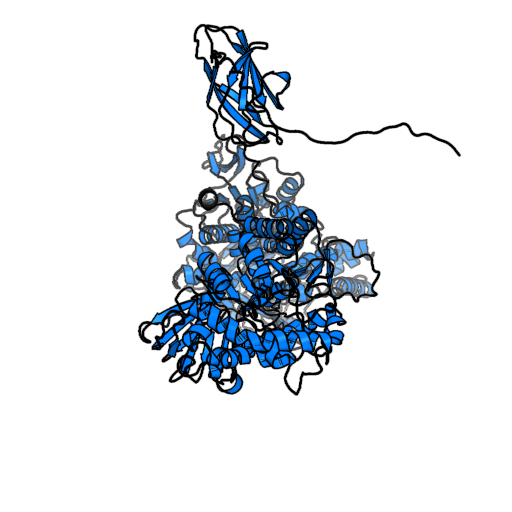.00 97.44 223 GLN A CA 1
ATOM 1707 C C . GLN A 1 223 ? 12.956 -11.698 -30.428 1.00 97.44 223 GLN A C 1
ATOM 1709 O O . GLN A 1 223 ? 11.806 -11.855 -30.839 1.00 97.44 223 GLN A O 1
ATOM 1714 N N . GLU A 1 224 ? 13.275 -10.783 -29.517 1.00 97.88 224 GLU A N 1
ATOM 1715 C CA . GLU A 1 224 ? 12.324 -9.875 -28.888 1.00 97.88 224 GLU A CA 1
ATOM 1716 C C . GLU A 1 224 ? 12.085 -8.624 -29.738 1.00 97.88 224 GLU A C 1
ATOM 1718 O O . GLU A 1 224 ? 12.902 -7.693 -29.790 1.00 97.88 224 GLU A O 1
ATOM 1723 N N . MET A 1 225 ? 10.920 -8.587 -30.378 1.00 97.50 225 MET A N 1
ATOM 1724 C CA . MET A 1 225 ? 10.478 -7.495 -31.249 1.00 97.50 225 MET A CA 1
ATOM 1725 C C . MET A 1 225 ? 9.753 -6.380 -30.467 1.00 97.50 225 MET A C 1
ATOM 1727 O O . MET A 1 225 ? 9.569 -5.275 -30.978 1.00 97.50 225 MET A O 1
ATOM 1731 N N . GLY A 1 226 ? 9.397 -6.647 -29.206 1.00 96.50 226 GLY A N 1
ATOM 1732 C CA . GLY A 1 226 ? 8.884 -5.684 -28.224 1.00 96.50 226 GLY A CA 1
ATOM 1733 C C . GLY A 1 226 ? 9.920 -5.307 -27.146 1.00 96.50 226 GLY A C 1
ATOM 1734 O O . GLY A 1 226 ? 11.091 -5.107 -27.489 1.00 96.50 226 GLY A O 1
ATOM 1735 N N . PRO A 1 227 ? 9.546 -5.209 -25.850 1.00 96.69 227 PRO A N 1
ATOM 1736 C CA . PRO A 1 227 ? 10.518 -5.147 -24.754 1.00 96.69 227 PRO A CA 1
ATOM 1737 C C . PRO A 1 227 ? 11.368 -6.427 -24.729 1.00 96.69 227 PRO A C 1
ATOM 1739 O O . PRO A 1 227 ? 10.954 -7.447 -25.270 1.00 96.69 227 PRO A O 1
ATOM 1742 N N . MET A 1 228 ? 12.559 -6.384 -24.120 1.00 96.50 228 MET A N 1
ATOM 1743 C CA . MET A 1 228 ? 13.516 -7.509 -24.190 1.00 96.50 228 MET A CA 1
ATOM 1744 C C . MET A 1 228 ? 14.351 -7.771 -22.928 1.00 96.50 228 MET A C 1
ATOM 1746 O O . MET A 1 228 ? 15.011 -8.805 -22.826 1.00 96.50 228 MET A O 1
ATOM 1750 N N . ARG A 1 229 ? 14.369 -6.829 -21.979 1.00 96.19 229 ARG A N 1
ATOM 1751 C CA . ARG A 1 229 ? 15.256 -6.837 -20.809 1.00 96.19 229 ARG A CA 1
ATOM 1752 C C . ARG A 1 229 ? 14.648 -6.043 -19.656 1.00 96.19 229 ARG A C 1
ATOM 1754 O O . ARG A 1 229 ? 13.824 -5.164 -19.891 1.00 96.19 229 ARG A O 1
ATOM 1761 N N . PHE A 1 230 ? 15.093 -6.341 -18.442 1.00 97.38 230 PHE A N 1
ATOM 1762 C CA . PHE A 1 230 ? 14.669 -5.708 -17.195 1.00 97.38 230 PHE A CA 1
ATOM 1763 C C . PHE A 1 230 ? 15.910 -5.321 -16.380 1.00 97.38 230 PHE A C 1
ATOM 1765 O O . PHE A 1 230 ? 16.760 -6.200 -16.174 1.00 97.38 230 PHE A O 1
ATOM 1772 N N . PRO A 1 231 ? 16.043 -4.066 -15.921 1.00 96.94 231 PRO A N 1
ATOM 1773 C CA . PRO A 1 231 ? 17.079 -3.702 -14.964 1.00 96.94 231 PRO A CA 1
ATOM 1774 C C . PRO A 1 231 ? 16.785 -4.369 -13.607 1.00 96.94 231 PRO A C 1
ATOM 1776 O O . PRO A 1 231 ? 15.640 -4.703 -13.298 1.00 96.94 231 PRO A O 1
ATOM 1779 N N . VAL A 1 232 ? 17.827 -4.639 -12.816 1.00 95.25 232 VAL A N 1
ATOM 1780 C CA . VAL A 1 232 ? 17.707 -5.338 -11.518 1.00 95.25 232 VAL A CA 1
ATOM 1781 C C . VAL A 1 232 ? 18.441 -4.592 -10.413 1.00 95.25 232 VAL A C 1
ATOM 1783 O O . VAL A 1 232 ? 17.868 -4.326 -9.360 1.00 95.25 232 VAL A O 1
ATOM 1786 N N . SER A 1 233 ? 19.717 -4.277 -10.628 1.00 93.94 233 SER A N 1
ATOM 1787 C CA . SER A 1 233 ? 20.526 -3.543 -9.657 1.00 93.94 233 SER A CA 1
ATOM 1788 C C . SER A 1 233 ? 21.650 -2.764 -10.329 1.00 93.94 233 SER A C 1
ATOM 1790 O O . SER A 1 233 ? 22.093 -3.107 -11.431 1.00 93.94 233 SER A O 1
ATOM 1792 N N . ILE A 1 234 ? 22.102 -1.718 -9.644 1.00 92.38 234 ILE A N 1
ATOM 1793 C CA . ILE A 1 234 ? 23.267 -0.901 -9.985 1.00 92.38 234 ILE A CA 1
ATOM 1794 C C . ILE A 1 234 ? 24.354 -1.212 -8.960 1.00 92.38 234 ILE A C 1
ATOM 1796 O O . ILE A 1 234 ? 24.080 -1.246 -7.762 1.00 92.38 234 ILE A O 1
ATOM 1800 N N . THR A 1 235 ? 25.583 -1.433 -9.421 1.00 90.31 235 THR A N 1
ATOM 1801 C CA . THR A 1 235 ? 26.758 -1.639 -8.566 1.00 90.31 235 THR A CA 1
ATOM 1802 C C . THR A 1 235 ? 27.759 -0.524 -8.833 1.00 90.31 235 THR A C 1
ATOM 1804 O O . THR A 1 235 ? 28.312 -0.443 -9.930 1.00 90.31 235 THR A O 1
ATOM 1807 N N . TYR A 1 236 ? 28.000 0.339 -7.851 1.00 84.44 236 TYR A N 1
ATOM 1808 C CA . TYR A 1 236 ? 28.924 1.460 -8.005 1.00 84.44 236 TYR A CA 1
ATOM 1809 C C . TYR A 1 236 ? 30.373 0.973 -7.938 1.00 84.44 236 TYR A C 1
ATOM 1811 O O . TYR A 1 236 ? 30.794 0.383 -6.946 1.00 84.44 236 TYR A O 1
ATOM 1819 N N . ALA A 1 237 ? 31.156 1.237 -8.987 1.00 81.19 237 ALA A N 1
ATOM 1820 C CA . ALA A 1 237 ? 32.526 0.730 -9.103 1.00 81.19 237 ALA A CA 1
ATOM 1821 C C . ALA A 1 237 ? 33.488 1.268 -8.023 1.00 81.19 237 ALA A C 1
ATOM 1823 O O . ALA A 1 237 ? 34.450 0.590 -7.672 1.00 81.19 237 ALA A O 1
ATOM 1824 N N . GLU A 1 238 ? 33.232 2.469 -7.492 1.00 80.94 238 GLU A N 1
ATOM 1825 C CA . GLU A 1 238 ? 34.097 3.122 -6.498 1.00 80.94 238 GLU A CA 1
ATOM 1826 C C . GLU A 1 238 ? 33.827 2.657 -5.059 1.00 80.94 238 GLU A C 1
ATOM 1828 O O . GLU A 1 238 ? 34.763 2.483 -4.279 1.00 80.94 238 GLU A O 1
ATOM 1833 N N . THR A 1 239 ? 32.556 2.445 -4.699 1.00 82.88 239 THR A N 1
ATOM 1834 C CA . THR A 1 239 ? 32.134 2.061 -3.337 1.00 82.88 239 THR A CA 1
ATOM 1835 C C . THR A 1 239 ? 31.865 0.562 -3.192 1.00 82.88 239 THR A C 1
ATOM 1837 O O . THR A 1 239 ? 31.808 0.058 -2.071 1.00 82.88 239 THR A O 1
ATOM 1840 N N . ASN A 1 240 ? 31.705 -0.159 -4.310 1.00 83.19 240 ASN A N 1
ATOM 1841 C CA . ASN A 1 240 ? 31.222 -1.543 -4.388 1.00 83.19 240 ASN A CA 1
ATOM 1842 C C . ASN A 1 240 ? 29.840 -1.758 -3.724 1.00 83.19 240 ASN A C 1
ATOM 1844 O O . ASN A 1 240 ? 29.468 -2.874 -3.359 1.00 83.19 240 ASN A O 1
ATOM 1848 N N . GLU A 1 241 ? 29.073 -0.679 -3.577 1.00 84.50 241 GLU A N 1
ATOM 1849 C CA . GLU A 1 241 ? 27.688 -0.667 -3.113 1.00 84.50 241 GLU A CA 1
ATOM 1850 C C . GLU A 1 241 ? 26.763 -1.166 -4.229 1.00 84.50 241 GLU A C 1
ATOM 1852 O O . GLU A 1 241 ? 26.918 -0.770 -5.386 1.00 84.50 241 GLU A O 1
ATOM 1857 N N . ASN A 1 242 ? 25.808 -2.041 -3.898 1.00 87.88 242 ASN A N 1
ATOM 1858 C CA . ASN A 1 242 ? 24.855 -2.601 -4.856 1.00 87.88 242 ASN A CA 1
ATOM 1859 C C . ASN A 1 242 ? 23.417 -2.284 -4.437 1.00 87.88 242 ASN A C 1
ATOM 1861 O O . ASN A 1 242 ? 22.902 -2.910 -3.511 1.00 87.88 242 ASN A O 1
ATOM 1865 N N . LEU A 1 243 ? 22.760 -1.389 -5.173 1.00 87.12 243 LEU A N 1
ATOM 1866 C CA . LEU A 1 243 ? 21.377 -0.985 -4.928 1.00 87.12 243 LEU A CA 1
ATOM 1867 C C . LEU A 1 243 ? 20.431 -1.699 -5.898 1.00 87.12 243 LEU A C 1
ATOM 1869 O O . LEU A 1 243 ? 20.645 -1.679 -7.112 1.00 87.12 243 LEU A O 1
ATOM 1873 N N . GLU A 1 244 ? 19.380 -2.332 -5.378 1.00 90.44 244 GLU A N 1
ATOM 1874 C CA . GLU A 1 244 ? 18.320 -2.922 -6.203 1.00 90.44 244 GLU A CA 1
ATOM 1875 C C . GLU A 1 244 ? 17.303 -1.863 -6.643 1.00 90.44 244 GLU A C 1
ATOM 1877 O O . GLU A 1 244 ? 16.853 -1.052 -5.835 1.00 90.44 244 GLU A O 1
ATOM 1882 N N . ILE A 1 245 ? 16.908 -1.919 -7.914 1.00 89.31 245 ILE A N 1
ATOM 1883 C CA . ILE A 1 245 ? 15.870 -1.068 -8.502 1.00 89.31 245 ILE A CA 1
ATOM 1884 C C . ILE A 1 245 ? 14.506 -1.655 -8.103 1.00 89.31 245 ILE A C 1
ATOM 1886 O O . ILE A 1 245 ? 14.204 -2.807 -8.429 1.00 89.31 245 ILE A O 1
ATOM 1890 N N . GLN A 1 246 ? 13.727 -0.916 -7.305 1.00 86.94 246 GLN A N 1
ATOM 1891 C CA . GLN A 1 246 ? 12.587 -1.490 -6.573 1.00 86.94 246 GLN A CA 1
ATOM 1892 C C . GLN A 1 246 ? 11.316 -1.662 -7.413 1.00 86.94 246 GLN A C 1
ATOM 1894 O O . GLN A 1 246 ? 10.624 -2.666 -7.270 1.00 86.94 246 GLN A O 1
ATOM 1899 N N . ASP A 1 247 ? 10.998 -0.718 -8.292 1.00 87.00 247 ASP A N 1
ATOM 1900 C CA . ASP A 1 247 ? 9.767 -0.712 -9.096 1.00 87.00 247 ASP A CA 1
ATOM 1901 C C . ASP A 1 247 ? 9.655 -1.920 -10.046 1.00 87.00 247 ASP A C 1
ATOM 1903 O O . ASP A 1 247 ? 8.637 -2.621 -10.078 1.00 87.00 247 ASP A O 1
ATOM 1907 N N . HIS A 1 248 ? 10.743 -2.265 -10.732 1.00 91.31 248 HIS A N 1
ATOM 1908 C CA . HIS A 1 248 ? 10.822 -3.434 -11.605 1.00 91.31 248 HIS A CA 1
ATOM 1909 C C . HIS A 1 248 ? 10.593 -4.776 -10.883 1.00 91.31 248 HIS A C 1
ATOM 1911 O O . HIS A 1 248 ? 10.275 -5.768 -11.551 1.00 91.31 248 HIS A O 1
ATOM 1917 N N . LYS A 1 249 ? 10.666 -4.834 -9.541 1.00 87.44 249 LYS A N 1
ATOM 1918 C CA . LYS A 1 249 ? 10.367 -6.057 -8.768 1.00 87.44 249 LYS A CA 1
ATOM 1919 C C . LYS A 1 249 ? 8.948 -6.563 -8.981 1.00 87.44 249 LYS A C 1
ATOM 1921 O O . LYS A 1 249 ? 8.755 -7.778 -8.993 1.00 87.44 249 LYS A O 1
ATOM 1926 N N . MET A 1 250 ? 7.995 -5.671 -9.245 1.00 85.25 250 MET A N 1
ATOM 1927 C CA . MET A 1 250 ? 6.606 -6.033 -9.539 1.00 85.25 250 MET A CA 1
ATOM 1928 C C . MET A 1 250 ? 6.493 -7.000 -10.732 1.00 85.25 250 MET A C 1
ATOM 1930 O O . MET A 1 250 ? 5.657 -7.901 -10.731 1.00 85.25 250 MET A O 1
ATOM 1934 N N . VAL A 1 251 ? 7.372 -6.868 -11.734 1.00 89.50 251 VAL A N 1
ATOM 1935 C CA . VAL A 1 251 ? 7.394 -7.765 -12.903 1.00 89.50 251 VAL A CA 1
ATOM 1936 C C . VAL A 1 251 ? 7.918 -9.158 -12.532 1.00 89.50 251 VAL A C 1
ATOM 1938 O O . VAL A 1 251 ? 7.428 -10.158 -13.055 1.00 89.50 251 VAL A O 1
ATOM 1941 N N . PHE A 1 252 ? 8.888 -9.237 -11.615 1.00 90.00 252 PHE A N 1
ATOM 1942 C CA . PHE A 1 252 ? 9.411 -10.511 -11.114 1.00 90.00 252 PHE A CA 1
ATOM 1943 C C . PHE A 1 252 ? 8.372 -11.220 -10.229 1.00 90.00 252 PHE A C 1
ATOM 1945 O O . PHE A 1 252 ? 8.072 -12.386 -10.463 1.00 90.00 252 PHE A O 1
ATOM 1952 N N . GLN A 1 253 ? 7.743 -10.489 -9.304 1.00 84.75 253 GLN A N 1
ATOM 1953 C CA . GLN A 1 253 ? 6.675 -10.997 -8.433 1.00 84.75 253 GLN A CA 1
ATOM 1954 C C . GLN A 1 253 ? 5.465 -11.512 -9.232 1.00 84.75 253 GLN A C 1
ATOM 1956 O O . GLN A 1 253 ? 4.904 -12.556 -8.899 1.00 84.75 253 GLN A O 1
ATOM 1961 N N . LEU A 1 254 ? 5.080 -10.829 -10.319 1.00 87.81 254 LEU A N 1
ATOM 1962 C CA . LEU A 1 254 ? 3.992 -11.283 -11.189 1.00 87.81 254 LEU A CA 1
ATOM 1963 C C . LEU A 1 254 ? 4.294 -12.642 -11.843 1.00 87.81 254 LEU A C 1
ATOM 1965 O O . LEU A 1 254 ? 3.396 -13.473 -11.966 1.00 87.81 254 LEU A O 1
ATOM 1969 N N . ALA A 1 255 ? 5.544 -12.901 -12.234 1.00 88.50 255 ALA A N 1
ATOM 1970 C CA . ALA A 1 255 ? 5.933 -14.207 -12.761 1.00 88.50 255 ALA A CA 1
ATOM 1971 C C . ALA A 1 255 ? 5.801 -15.314 -11.706 1.00 88.50 255 ALA A C 1
ATOM 1973 O O . ALA A 1 255 ? 5.267 -16.376 -12.017 1.00 88.50 255 ALA A O 1
ATOM 1974 N N . ASP A 1 256 ? 6.214 -15.058 -10.462 1.00 83.75 256 ASP A N 1
ATOM 1975 C CA . ASP A 1 256 ? 6.079 -16.018 -9.358 1.00 83.75 256 ASP A CA 1
ATOM 1976 C C . ASP A 1 256 ? 4.600 -16.350 -9.079 1.00 83.75 256 ASP A C 1
ATOM 1978 O O . ASP A 1 256 ? 4.239 -17.518 -8.899 1.00 83.75 256 ASP A O 1
ATOM 1982 N N . VAL A 1 257 ? 3.720 -15.341 -9.122 1.00 85.06 257 VAL A N 1
ATOM 1983 C CA . VAL A 1 257 ? 2.260 -15.520 -9.024 1.00 85.06 257 VAL A CA 1
ATOM 1984 C C . VAL A 1 257 ? 1.728 -16.381 -10.173 1.00 85.06 257 VAL A C 1
ATOM 1986 O O . VAL A 1 257 ? 1.006 -17.347 -9.923 1.00 85.06 257 VAL A O 1
ATOM 1989 N N . LEU A 1 258 ? 2.107 -16.088 -11.420 1.00 87.94 258 LEU A N 1
ATOM 1990 C CA . LEU A 1 258 ? 1.647 -16.828 -12.601 1.00 87.94 258 LEU A CA 1
ATOM 1991 C C . LEU A 1 258 ? 2.163 -18.273 -12.636 1.00 87.94 258 LEU A C 1
ATOM 1993 O O . LEU A 1 258 ? 1.405 -19.176 -12.992 1.00 87.94 258 LEU A O 1
ATOM 1997 N N . ASN A 1 259 ? 3.411 -18.512 -12.231 1.00 92.25 259 ASN A N 1
ATOM 1998 C CA . ASN A 1 259 ? 3.984 -19.855 -12.101 1.00 92.25 259 ASN A CA 1
ATOM 1999 C C . ASN A 1 259 ? 3.162 -20.685 -11.102 1.00 92.25 259 ASN A C 1
ATOM 2001 O O . ASN A 1 259 ? 2.667 -21.764 -11.443 1.00 92.25 259 ASN A O 1
ATOM 2005 N N . LYS A 1 260 ? 2.883 -20.113 -9.923 1.00 85.38 260 LYS A N 1
ATOM 2006 C CA . LYS A 1 260 ? 2.052 -20.733 -8.884 1.00 85.38 260 LYS A CA 1
ATOM 2007 C C . LYS A 1 260 ? 0.607 -20.974 -9.340 1.00 85.38 260 LYS A C 1
ATOM 2009 O O . LYS A 1 260 ? 0.067 -22.052 -9.096 1.00 85.38 260 LYS A O 1
ATOM 2014 N N . MET A 1 261 ? -0.022 -20.014 -10.026 1.00 85.69 261 MET A N 1
ATOM 2015 C CA . MET A 1 261 ? -1.374 -20.168 -10.594 1.00 85.69 261 MET A CA 1
ATOM 2016 C C . MET A 1 261 ? -1.452 -21.312 -11.613 1.00 85.69 261 MET A C 1
ATOM 2018 O O . MET A 1 261 ? -2.450 -22.030 -11.661 1.00 85.69 261 MET A O 1
ATOM 2022 N N . ASN A 1 262 ? -0.382 -21.521 -12.380 1.00 93.88 262 ASN A N 1
ATOM 2023 C CA . ASN A 1 262 ? -0.256 -22.607 -13.350 1.00 93.88 262 ASN A CA 1
ATOM 2024 C C . ASN A 1 262 ? 0.287 -23.916 -12.745 1.00 93.88 262 ASN A C 1
ATOM 2026 O O . ASN A 1 262 ? 0.646 -24.825 -13.494 1.00 93.88 262 ASN A O 1
ATOM 2030 N N . SER A 1 263 ? 0.328 -24.043 -11.410 1.00 92.50 263 SER A N 1
ATOM 2031 C CA . SER A 1 263 ? 0.847 -25.225 -10.695 1.00 92.50 263 SER A CA 1
ATOM 2032 C C . SER A 1 263 ? 2.265 -25.623 -11.136 1.00 92.50 263 SER A C 1
ATOM 2034 O O . SER A 1 263 ? 2.556 -26.806 -11.314 1.00 92.50 263 SER A O 1
ATOM 2036 N N . ASP A 1 264 ? 3.118 -24.623 -11.376 1.00 84.62 264 ASP A N 1
ATOM 2037 C CA . ASP A 1 264 ? 4.502 -24.756 -11.846 1.00 84.62 264 ASP A CA 1
ATOM 2038 C C . ASP A 1 264 ? 4.649 -25.551 -13.163 1.00 84.62 264 ASP A C 1
ATOM 2040 O O . ASP A 1 264 ? 5.663 -26.207 -13.415 1.00 84.62 264 ASP A O 1
ATOM 2044 N N . ASN A 1 265 ? 3.635 -25.486 -14.040 1.00 91.62 265 ASN A N 1
ATOM 2045 C CA . ASN A 1 265 ? 3.659 -26.136 -15.352 1.00 91.62 265 ASN A CA 1
ATOM 2046 C C . ASN A 1 265 ? 4.838 -25.620 -16.215 1.00 91.62 265 ASN A C 1
ATOM 2048 O O . ASN A 1 265 ? 4.846 -24.447 -16.600 1.00 91.62 265 ASN A O 1
ATOM 2052 N N . PRO A 1 266 ? 5.795 -26.485 -16.614 1.00 88.69 266 PRO A N 1
ATOM 2053 C CA . PRO A 1 266 ? 7.003 -26.074 -17.332 1.00 88.69 266 PRO A CA 1
ATOM 2054 C C . PRO A 1 266 ? 6.758 -25.525 -18.748 1.00 88.69 266 PRO A C 1
ATOM 2056 O O . PRO A 1 266 ? 7.658 -24.893 -19.303 1.00 88.69 266 PRO A O 1
ATOM 2059 N N . GLU A 1 267 ? 5.581 -25.741 -19.346 1.00 88.62 267 GLU A N 1
ATOM 2060 C CA . GLU A 1 267 ? 5.211 -25.164 -20.653 1.00 88.62 267 GLU A CA 1
ATOM 2061 C C . GLU A 1 267 ? 4.712 -23.711 -20.556 1.00 88.62 267 GLU A C 1
ATOM 2063 O O . GLU A 1 267 ? 4.697 -22.992 -21.558 1.00 88.62 267 GLU A O 1
ATOM 2068 N N . LEU A 1 268 ? 4.322 -23.280 -19.353 1.00 93.25 268 LEU A N 1
ATOM 2069 C CA . LEU A 1 268 ? 3.807 -21.940 -19.046 1.00 93.25 268 LEU A CA 1
ATOM 2070 C C . LEU A 1 268 ? 4.732 -21.156 -18.103 1.00 93.25 268 LEU A C 1
ATOM 2072 O O . LEU A 1 268 ? 4.457 -20.000 -17.797 1.00 93.25 268 LEU A O 1
ATOM 2076 N N . ALA A 1 269 ? 5.822 -21.779 -17.650 1.00 93.69 269 ALA A N 1
ATOM 2077 C CA . ALA A 1 269 ? 6.710 -21.225 -16.644 1.00 93.69 269 ALA A CA 1
ATOM 2078 C C . ALA A 1 269 ? 7.472 -19.987 -17.147 1.00 93.69 269 ALA A C 1
ATOM 2080 O O . ALA A 1 269 ? 8.266 -20.045 -18.094 1.00 93.69 269 ALA A O 1
ATOM 2081 N N . VAL A 1 270 ? 7.283 -18.875 -16.446 1.00 96.38 270 VAL A N 1
ATOM 2082 C CA . VAL A 1 270 ? 7.952 -17.598 -16.670 1.00 96.38 270 VAL A CA 1
ATOM 2083 C C . VAL A 1 270 ? 9.254 -17.591 -15.869 1.00 96.38 270 VAL A C 1
ATOM 2085 O O . VAL A 1 270 ? 9.265 -17.320 -14.670 1.00 96.38 270 VAL A O 1
ATOM 2088 N N . ASN A 1 271 ? 10.361 -17.932 -16.531 1.00 95.81 271 ASN A N 1
ATOM 2089 C CA . ASN A 1 271 ? 11.672 -18.084 -15.896 1.00 95.81 271 ASN A CA 1
ATOM 2090 C C . ASN A 1 271 ? 12.601 -16.926 -16.268 1.00 95.81 271 ASN A C 1
ATOM 2092 O O . ASN A 1 271 ? 12.927 -16.749 -17.441 1.00 95.81 271 ASN A O 1
ATOM 2096 N N . PHE A 1 272 ? 13.081 -16.165 -15.282 1.00 97.00 272 PHE A N 1
ATOM 2097 C CA . PHE A 1 272 ? 14.071 -15.117 -15.531 1.00 97.00 272 PHE A CA 1
ATOM 2098 C C . PHE A 1 272 ? 15.496 -15.670 -15.587 1.00 97.00 272 PHE A C 1
ATOM 2100 O O . PHE A 1 272 ? 15.959 -16.344 -14.667 1.00 97.00 272 PHE A O 1
ATOM 2107 N N . ILE A 1 273 ? 16.221 -15.292 -16.634 1.00 96.81 273 ILE A N 1
ATOM 2108 C CA . ILE A 1 273 ? 17.646 -15.576 -16.841 1.00 96.81 273 ILE A CA 1
ATOM 2109 C C . ILE A 1 273 ? 18.441 -14.263 -16.924 1.00 96.81 273 ILE A C 1
ATOM 2111 O O . ILE A 1 273 ? 17.852 -13.209 -17.182 1.00 96.81 273 ILE A O 1
ATOM 2115 N N . PRO A 1 274 ? 19.768 -14.277 -16.696 1.00 97.50 274 PRO A N 1
ATOM 2116 C CA . PRO A 1 274 ? 20.601 -13.092 -16.878 1.00 97.50 274 PRO A CA 1
ATOM 2117 C C . PRO A 1 274 ? 20.504 -12.536 -18.303 1.00 97.50 274 PRO A C 1
ATOM 2119 O O . PRO A 1 274 ? 20.493 -13.292 -19.273 1.00 97.50 274 PRO A O 1
ATOM 2122 N N . PHE A 1 275 ? 20.480 -11.211 -18.429 1.00 97.44 275 PHE A N 1
ATOM 2123 C CA . PHE A 1 275 ? 20.668 -10.527 -19.707 1.00 97.44 275 PHE A CA 1
ATOM 2124 C C . PHE A 1 275 ? 22.042 -9.852 -19.714 1.00 97.44 275 PHE A C 1
ATOM 2126 O O . PHE A 1 275 ? 22.400 -9.147 -18.771 1.00 97.44 275 PHE A O 1
ATOM 2133 N N . VAL A 1 276 ? 22.822 -10.069 -20.769 1.00 96.56 276 VAL A N 1
ATOM 2134 C CA . VAL A 1 276 ? 24.111 -9.410 -20.976 1.00 96.56 276 VAL A CA 1
ATOM 2135 C C . VAL A 1 276 ? 23.838 -8.088 -21.682 1.00 96.56 276 VAL A C 1
ATOM 2137 O O . VAL A 1 276 ? 23.548 -8.062 -22.876 1.00 96.56 276 VAL A O 1
ATOM 2140 N N . GLN A 1 277 ? 23.909 -6.991 -20.931 1.00 94.19 277 GLN A N 1
ATOM 2141 C CA . GLN A 1 277 ? 23.711 -5.640 -21.458 1.00 94.19 277 GLN A CA 1
ATOM 2142 C C . GLN A 1 277 ? 24.894 -5.185 -22.318 1.00 94.19 277 GLN A C 1
ATOM 2144 O O . GLN A 1 277 ? 24.711 -4.775 -23.464 1.00 94.19 277 GLN A O 1
ATOM 2149 N N . ASN A 1 278 ? 26.102 -5.318 -21.768 1.00 92.00 278 ASN A N 1
ATOM 2150 C CA . ASN A 1 278 ? 27.357 -4.869 -22.360 1.00 92.00 278 ASN A CA 1
ATOM 2151 C C . ASN A 1 278 ? 28.301 -6.066 -22.519 1.00 92.00 278 ASN A C 1
ATOM 2153 O O . ASN A 1 278 ? 28.373 -6.924 -21.640 1.00 92.00 278 ASN A O 1
ATOM 2157 N N . SER A 1 279 ? 29.035 -6.116 -23.627 1.00 94.31 279 SER A N 1
ATOM 2158 C CA . SER A 1 279 ? 30.008 -7.168 -23.939 1.00 94.31 279 SER A CA 1
ATOM 2159 C C . SER A 1 279 ? 31.152 -6.539 -24.746 1.00 94.31 279 SER A C 1
ATOM 2161 O O . SER A 1 279 ? 30.879 -5.681 -25.583 1.00 94.31 279 SER A O 1
ATOM 2163 N N . PRO A 1 280 ? 32.427 -6.894 -24.502 1.00 95.38 280 PRO A N 1
ATOM 2164 C CA . PRO A 1 280 ? 33.576 -6.171 -25.062 1.00 95.38 280 PRO A CA 1
ATOM 2165 C C . PRO A 1 280 ? 33.628 -6.189 -26.595 1.00 95.38 280 PRO A C 1
ATOM 2167 O O . PRO A 1 280 ? 34.037 -5.209 -27.208 1.00 95.38 280 PRO A O 1
ATOM 2170 N N . ASN A 1 281 ? 33.182 -7.278 -27.220 1.00 96.25 281 ASN A N 1
ATOM 2171 C CA . ASN A 1 281 ? 33.344 -7.497 -28.658 1.00 96.25 281 ASN A CA 1
ATOM 2172 C C . ASN A 1 281 ? 32.115 -7.077 -29.490 1.00 96.25 281 ASN A C 1
ATOM 2174 O O . ASN A 1 281 ? 32.068 -7.352 -30.686 1.00 96.25 281 ASN A O 1
ATOM 2178 N N . VAL A 1 282 ? 31.111 -6.418 -28.892 1.00 96.81 282 VAL A N 1
ATOM 2179 C CA . VAL A 1 282 ? 29.997 -5.830 -29.665 1.00 96.81 282 VAL A CA 1
ATOM 2180 C C . VAL A 1 282 ? 30.519 -4.695 -30.557 1.00 96.81 282 VAL A C 1
ATOM 2182 O O . VAL A 1 282 ? 31.479 -4.025 -30.166 1.00 96.81 282 VAL A O 1
ATOM 2185 N N . PRO A 1 283 ? 29.915 -4.445 -31.734 1.00 96.12 283 PRO A N 1
ATOM 2186 C CA . PRO A 1 283 ? 30.338 -3.348 -32.595 1.00 96.12 283 PRO A CA 1
ATOM 2187 C C . PRO A 1 283 ? 30.062 -1.994 -31.928 1.00 96.12 283 PRO A C 1
ATOM 2189 O O . PRO A 1 283 ? 29.098 -1.853 -31.173 1.00 96.12 283 PRO A O 1
ATOM 2192 N N . ALA A 1 284 ? 30.911 -1.012 -32.212 1.00 95.19 284 ALA A N 1
ATOM 2193 C CA . ALA A 1 284 ? 30.830 0.334 -31.663 1.00 95.19 284 ALA A CA 1
ATOM 2194 C C . ALA A 1 284 ? 30.665 1.393 -32.764 1.00 95.19 284 ALA A C 1
ATOM 2196 O O . ALA A 1 284 ? 31.119 1.232 -33.898 1.00 95.19 284 ALA A O 1
ATOM 2197 N N . SER A 1 285 ? 30.026 2.508 -32.410 1.00 93.75 285 SER A N 1
ATOM 2198 C CA . SER A 1 285 ? 29.911 3.681 -33.271 1.00 93.75 285 SER A CA 1
ATOM 2199 C C . SER A 1 285 ? 31.229 4.450 -33.254 1.00 93.75 285 SER A C 1
ATOM 2201 O O . SER A 1 285 ? 31.792 4.701 -32.190 1.00 93.75 285 SER A O 1
ATOM 2203 N N . THR A 1 286 ? 31.733 4.808 -34.435 1.00 92.50 286 THR A N 1
ATOM 2204 C CA . THR A 1 286 ? 33.090 5.362 -34.597 1.00 92.50 286 THR A CA 1
ATOM 2205 C C . THR A 1 286 ? 33.148 6.581 -35.515 1.00 92.50 286 THR A C 1
ATOM 2207 O O . THR A 1 286 ? 34.228 7.022 -35.903 1.00 92.50 286 THR A O 1
ATOM 2210 N N . GLY A 1 287 ? 31.988 7.132 -35.885 1.00 88.50 287 GLY A N 1
ATOM 2211 C CA . GLY A 1 287 ? 31.885 8.285 -36.783 1.00 88.50 287 GLY A CA 1
ATOM 2212 C C . GLY A 1 287 ? 32.411 8.017 -38.201 1.00 88.50 287 GLY A C 1
ATOM 2213 O O . GLY A 1 287 ? 32.852 8.942 -38.877 1.00 88.50 287 GLY A O 1
ATOM 2214 N N . GLY A 1 288 ? 32.379 6.758 -38.656 1.00 89.31 288 GLY A N 1
ATOM 2215 C CA . GLY A 1 288 ? 32.799 6.332 -39.996 1.00 89.31 288 GLY A CA 1
ATOM 2216 C C . GLY A 1 288 ? 34.198 5.711 -40.085 1.00 89.31 288 GLY A C 1
ATOM 2217 O O . GLY A 1 288 ? 34.547 5.168 -41.135 1.00 89.31 288 GLY A O 1
ATOM 2218 N N . ASN A 1 289 ? 34.990 5.734 -39.011 1.00 91.81 289 ASN A N 1
ATOM 2219 C CA . ASN A 1 289 ? 36.293 5.066 -38.974 1.00 91.81 289 ASN A CA 1
ATOM 2220 C C . ASN A 1 289 ? 36.147 3.535 -39.009 1.00 91.81 289 ASN A C 1
ATOM 2222 O O . ASN A 1 289 ? 35.168 2.968 -38.531 1.00 91.81 289 ASN A O 1
ATOM 2226 N N . ARG A 1 290 ? 37.126 2.833 -39.584 1.00 93.62 290 ARG A N 1
ATOM 2227 C CA . ARG A 1 290 ? 37.119 1.366 -39.709 1.00 93.62 290 ARG A CA 1
ATOM 2228 C C . ARG A 1 290 ? 38.475 0.787 -39.331 1.00 93.62 290 ARG A C 1
ATOM 2230 O O . ARG A 1 290 ? 39.498 1.465 -39.434 1.00 93.62 290 ARG A O 1
ATOM 2237 N N . LEU A 1 291 ? 38.480 -0.475 -38.913 1.00 92.94 291 LEU A N 1
ATOM 2238 C CA . LEU A 1 291 ? 39.707 -1.238 -38.697 1.00 92.94 291 LEU A CA 1
ATOM 2239 C C . LEU A 1 291 ? 40.477 -1.419 -40.027 1.00 92.94 291 LEU A C 1
ATOM 2241 O O . LEU A 1 291 ? 39.882 -1.313 -41.101 1.00 92.94 291 LEU A O 1
ATOM 2245 N N . PRO A 1 292 ? 41.786 -1.751 -40.011 1.00 92.12 292 PRO A N 1
ATOM 2246 C CA . PRO A 1 292 ? 42.576 -1.943 -41.237 1.00 92.12 292 PRO A CA 1
ATOM 2247 C C . PRO A 1 292 ? 42.067 -3.046 -42.183 1.00 92.12 292 PRO A C 1
ATOM 2249 O O . PRO A 1 292 ? 42.427 -3.060 -43.357 1.00 92.12 292 PRO A O 1
ATOM 2252 N N . ASN A 1 293 ? 41.237 -3.968 -41.684 1.00 90.38 293 ASN A N 1
ATOM 2253 C CA . ASN A 1 293 ? 40.546 -5.003 -42.462 1.00 90.38 293 ASN A CA 1
ATOM 2254 C C . ASN A 1 293 ? 39.192 -4.534 -43.049 1.00 90.38 293 ASN A C 1
ATOM 2256 O O . ASN A 1 293 ? 38.509 -5.323 -43.695 1.00 90.38 293 ASN A O 1
ATOM 2260 N N . GLY A 1 294 ? 38.801 -3.275 -42.827 1.00 92.19 294 GLY A N 1
ATOM 2261 C CA . GLY A 1 294 ? 37.546 -2.673 -43.285 1.00 92.19 294 GLY A CA 1
ATOM 2262 C C . GLY A 1 294 ? 36.344 -2.859 -42.351 1.00 92.19 294 GLY A C 1
ATOM 2263 O O . GLY A 1 294 ? 35.303 -2.257 -42.611 1.00 92.19 294 GLY A O 1
ATOM 2264 N N . LEU A 1 295 ? 36.469 -3.646 -41.276 1.00 93.94 295 LEU A N 1
ATOM 2265 C CA . LEU A 1 295 ? 35.364 -3.924 -40.354 1.00 93.94 295 LEU A CA 1
ATOM 2266 C C . LEU A 1 295 ? 35.092 -2.764 -39.385 1.00 93.94 295 LEU A C 1
ATOM 2268 O O . LEU A 1 295 ? 35.949 -1.909 -39.134 1.00 93.94 295 LEU A O 1
ATOM 2272 N N . ILE A 1 296 ? 33.882 -2.754 -38.826 1.00 94.88 296 ILE A N 1
ATOM 2273 C CA . ILE A 1 296 ? 33.501 -1.852 -37.733 1.00 94.88 296 ILE A CA 1
ATOM 2274 C C . ILE A 1 296 ? 34.262 -2.237 -36.450 1.00 94.88 296 ILE A C 1
ATOM 2276 O O . ILE A 1 296 ? 34.246 -3.414 -36.087 1.00 94.88 296 ILE A O 1
ATOM 2280 N N . PRO A 1 297 ? 34.917 -1.283 -35.756 1.00 95.69 297 PRO A N 1
ATOM 2281 C CA . PRO A 1 297 ? 35.586 -1.556 -34.486 1.00 95.69 297 PRO A CA 1
ATOM 2282 C C . PRO A 1 297 ? 34.630 -2.039 -33.390 1.00 95.69 297 PRO A C 1
ATOM 2284 O O . PRO A 1 297 ? 33.460 -1.656 -33.346 1.00 95.69 297 PRO A O 1
ATOM 2287 N N . THR A 1 298 ? 35.140 -2.852 -32.471 1.00 95.81 298 THR A N 1
ATOM 2288 C CA . THR A 1 298 ? 34.403 -3.280 -31.277 1.00 95.81 298 THR A CA 1
ATOM 2289 C C . THR A 1 298 ? 34.488 -2.252 -30.146 1.00 95.81 298 THR A C 1
ATOM 2291 O O . THR A 1 298 ? 35.341 -1.360 -30.151 1.00 95.81 298 THR A O 1
ATOM 2294 N N . ALA A 1 299 ? 33.642 -2.397 -29.124 1.00 95.12 299 ALA A N 1
ATOM 2295 C CA . ALA A 1 299 ? 33.741 -1.600 -27.900 1.00 95.12 299 ALA A CA 1
ATOM 2296 C C . ALA A 1 299 ? 35.110 -1.762 -27.202 1.00 95.12 299 ALA A C 1
ATOM 2298 O O . ALA A 1 299 ? 35.639 -0.795 -26.654 1.00 95.12 299 ALA A O 1
ATOM 2299 N N . ALA A 1 300 ? 35.721 -2.949 -27.270 1.00 95.69 300 ALA A N 1
ATOM 2300 C CA . ALA A 1 300 ? 37.072 -3.208 -26.778 1.00 95.69 300 ALA A CA 1
ATOM 2301 C C . ALA A 1 300 ? 38.155 -2.514 -27.617 1.00 95.69 300 ALA A C 1
ATOM 2303 O O . ALA A 1 300 ? 39.094 -1.969 -27.039 1.00 95.69 300 ALA A O 1
ATOM 2304 N N . ASP A 1 301 ? 38.017 -2.472 -28.947 1.00 95.12 301 ASP A N 1
ATOM 2305 C CA . ASP A 1 301 ? 38.939 -1.722 -29.814 1.00 95.12 301 ASP A CA 1
ATOM 2306 C C . ASP A 1 301 ? 38.894 -0.224 -29.492 1.00 95.12 301 ASP A C 1
ATOM 2308 O O . ASP A 1 301 ? 39.938 0.412 -29.350 1.00 95.12 301 ASP A O 1
ATOM 2312 N N . VAL A 1 302 ? 37.690 0.334 -29.316 1.00 94.50 302 VAL A N 1
ATOM 2313 C CA . VAL A 1 302 ? 37.482 1.737 -28.921 1.00 94.50 302 VAL A CA 1
ATOM 2314 C C . VAL A 1 302 ? 38.051 2.020 -27.525 1.00 94.50 302 VAL A C 1
ATOM 2316 O O . VAL A 1 302 ? 38.725 3.031 -27.336 1.00 94.50 302 VAL A O 1
ATOM 2319 N N . ALA A 1 303 ? 37.854 1.119 -26.558 1.00 93.81 303 ALA A N 1
ATOM 2320 C CA . ALA A 1 303 ? 38.430 1.253 -25.219 1.00 93.81 303 ALA A CA 1
ATOM 2321 C C . ALA A 1 303 ? 39.969 1.147 -25.215 1.00 93.81 303 ALA A C 1
ATOM 2323 O O . ALA A 1 303 ? 40.632 1.820 -24.426 1.00 93.81 303 ALA A O 1
ATOM 2324 N N . ALA A 1 304 ? 40.548 0.330 -26.100 1.00 94.88 304 ALA A N 1
ATOM 2325 C CA . ALA A 1 304 ? 41.994 0.209 -26.275 1.00 94.88 304 ALA A CA 1
ATOM 2326 C C . ALA A 1 304 ? 42.601 1.376 -27.079 1.00 94.88 304 ALA A C 1
ATOM 2328 O O . ALA A 1 304 ? 43.775 1.705 -26.896 1.00 94.88 304 ALA A O 1
ATOM 2329 N N . ASN A 1 305 ? 41.823 2.001 -27.967 1.00 93.00 305 ASN A N 1
ATOM 2330 C CA . ASN A 1 305 ? 42.246 3.127 -28.788 1.00 93.00 305 ASN A CA 1
ATOM 2331 C C . ASN A 1 305 ? 41.088 4.100 -29.072 1.00 93.00 305 ASN A C 1
ATOM 2333 O O . ASN A 1 305 ? 40.414 4.013 -30.102 1.00 93.00 305 ASN A O 1
ATOM 2337 N N . SER A 1 306 ? 40.935 5.110 -28.213 1.00 89.88 306 SER A N 1
ATOM 2338 C CA . SER A 1 306 ? 39.898 6.139 -28.356 1.00 89.88 306 SER A CA 1
ATOM 2339 C C . SER A 1 306 ? 39.995 6.956 -29.650 1.00 89.88 306 SER A C 1
ATOM 2341 O O . SER A 1 306 ? 38.984 7.482 -30.103 1.00 89.88 306 SER A O 1
ATOM 2343 N N . SER A 1 307 ? 41.163 7.008 -30.312 1.00 88.50 307 SER A N 1
ATOM 2344 C CA . SER A 1 307 ? 41.309 7.682 -31.617 1.00 88.50 307 SER A CA 1
ATOM 2345 C C . SER A 1 307 ? 40.564 6.995 -32.771 1.00 88.50 307 SER A C 1
ATOM 2347 O O . SER A 1 307 ? 40.489 7.551 -33.866 1.00 88.50 307 SER A O 1
ATOM 2349 N N . LEU A 1 308 ? 39.989 5.808 -32.539 1.00 90.12 308 LEU A N 1
ATOM 2350 C CA . LEU A 1 308 ? 39.047 5.184 -33.466 1.00 90.12 308 LEU A CA 1
ATOM 2351 C C . LEU A 1 308 ? 37.705 5.922 -33.522 1.00 90.12 308 LEU A C 1
ATOM 2353 O O . LEU A 1 308 ? 37.041 5.840 -34.549 1.00 90.12 308 LEU A O 1
ATOM 2357 N N . VAL A 1 309 ? 37.301 6.661 -32.487 1.00 90.25 309 VAL A N 1
ATOM 2358 C CA . VAL A 1 309 ? 36.054 7.437 -32.520 1.00 90.25 309 VAL A CA 1
ATOM 2359 C C . VAL A 1 309 ? 36.318 8.786 -33.183 1.00 90.25 309 VAL A C 1
ATOM 2361 O O . VAL A 1 309 ? 37.111 9.589 -32.695 1.00 90.25 309 VAL A O 1
ATOM 2364 N N . TYR A 1 310 ? 35.653 9.047 -34.310 1.00 87.94 310 TYR A N 1
ATOM 2365 C CA . TYR A 1 310 ? 35.567 10.397 -34.853 1.00 87.94 310 TYR A CA 1
ATOM 2366 C C . TYR A 1 310 ? 34.469 11.180 -34.127 1.00 87.94 310 TYR A C 1
ATOM 2368 O O . TYR A 1 310 ? 33.280 10.932 -34.326 1.00 87.94 310 TYR A O 1
ATOM 2376 N N . GLU A 1 311 ? 34.885 12.160 -33.330 1.00 79.19 311 GLU A N 1
ATOM 2377 C CA . GLU A 1 311 ? 34.016 13.206 -32.794 1.00 79.19 311 GLU A CA 1
ATOM 2378 C C . GLU A 1 311 ? 34.259 14.502 -33.575 1.00 79.19 311 GLU A C 1
ATOM 2380 O O . GLU A 1 311 ? 35.398 14.955 -33.740 1.00 79.19 311 GLU A O 1
ATOM 2385 N N . ALA A 1 312 ? 33.187 15.112 -34.083 1.00 80.94 312 ALA A N 1
ATOM 2386 C CA . ALA A 1 312 ? 33.277 16.426 -34.705 1.00 80.94 312 ALA A CA 1
ATOM 2387 C C . ALA A 1 312 ? 33.577 17.468 -33.619 1.00 80.94 312 ALA A C 1
ATOM 2389 O O . ALA A 1 312 ? 32.850 17.564 -32.640 1.00 80.94 312 ALA A O 1
ATOM 2390 N N . ALA A 1 313 ? 34.637 18.262 -33.775 1.00 80.75 313 ALA A N 1
ATOM 2391 C CA . ALA A 1 313 ? 35.006 19.241 -32.756 1.00 80.75 313 ALA A CA 1
ATOM 2392 C C . ALA A 1 313 ? 33.939 20.344 -32.613 1.00 80.75 313 ALA A C 1
ATOM 2394 O O . ALA A 1 313 ? 33.579 20.995 -33.597 1.00 80.75 313 ALA A O 1
ATOM 2395 N N . SER A 1 314 ? 33.497 20.605 -31.377 1.00 83.44 314 SER A N 1
ATOM 2396 C CA . SER A 1 314 ? 32.634 21.750 -31.062 1.00 83.44 314 SER A CA 1
ATOM 2397 C C . SER A 1 314 ? 33.226 23.068 -31.568 1.00 83.44 314 SER A C 1
ATOM 2399 O O . SER A 1 314 ? 34.427 23.321 -31.430 1.00 83.44 314 SER A O 1
ATOM 2401 N N . SER A 1 315 ? 32.365 23.972 -32.049 1.00 86.00 315 SER A N 1
ATOM 2402 C CA . SER A 1 315 ? 32.754 25.342 -32.416 1.00 86.00 315 SER A CA 1
ATOM 2403 C C . SER A 1 315 ? 33.389 26.123 -31.259 1.00 86.00 315 SER A C 1
ATOM 2405 O O . SER A 1 315 ? 34.112 27.090 -31.493 1.00 86.00 315 SER A O 1
ATOM 2407 N N . ASN A 1 316 ? 33.093 25.739 -30.012 1.00 89.81 316 ASN A N 1
ATOM 2408 C CA . ASN A 1 316 ? 33.734 26.255 -28.808 1.00 89.81 316 ASN A CA 1
ATOM 2409 C C . ASN A 1 316 ? 33.690 25.180 -27.707 1.00 89.81 316 ASN A C 1
ATOM 2411 O O . ASN A 1 316 ? 32.738 25.113 -26.931 1.00 89.81 316 ASN A O 1
ATOM 2415 N N . ALA A 1 317 ? 34.741 24.359 -27.635 1.00 88.94 317 ALA A N 1
ATOM 2416 C CA . ALA A 1 317 ? 34.839 23.251 -26.684 1.00 88.94 317 ALA A CA 1
ATOM 2417 C C . ALA A 1 317 ? 34.700 23.678 -25.209 1.00 88.94 317 ALA A C 1
ATOM 2419 O O . ALA A 1 317 ? 34.130 22.935 -24.417 1.00 88.94 317 ALA A O 1
ATOM 2420 N N . THR A 1 318 ? 35.164 24.878 -24.837 1.00 91.50 318 THR A N 1
ATOM 2421 C CA . THR A 1 318 ? 34.991 25.399 -23.470 1.00 91.50 318 THR A CA 1
ATOM 2422 C C . THR A 1 318 ? 33.521 25.672 -23.161 1.00 91.50 318 THR A C 1
ATOM 2424 O O . THR A 1 318 ? 33.058 25.290 -22.096 1.00 91.50 318 THR A O 1
ATOM 2427 N N . ALA A 1 319 ? 32.778 26.281 -24.091 1.00 90.81 319 ALA A N 1
ATOM 2428 C CA . ALA A 1 319 ? 31.351 26.548 -23.900 1.00 90.81 319 ALA A CA 1
ATOM 2429 C C . ALA A 1 319 ? 30.499 25.267 -23.907 1.00 90.81 319 ALA A C 1
ATOM 2431 O O . ALA A 1 319 ? 29.507 25.204 -23.191 1.00 90.81 319 ALA A O 1
ATOM 2432 N N . ALA A 1 320 ? 30.888 24.250 -24.684 1.00 91.38 320 ALA A N 1
ATOM 2433 C CA . ALA A 1 320 ? 30.224 22.947 -24.659 1.00 91.38 320 ALA A CA 1
ATOM 2434 C C . ALA A 1 320 ? 30.428 22.230 -23.313 1.00 91.38 320 ALA A C 1
ATOM 2436 O O . ALA A 1 320 ? 29.454 21.819 -22.696 1.00 91.38 320 ALA A O 1
ATOM 2437 N N . ALA A 1 321 ? 31.670 22.153 -22.817 1.00 92.25 321 ALA A N 1
ATOM 2438 C CA . ALA A 1 321 ? 31.961 21.540 -21.519 1.00 92.25 321 ALA A CA 1
ATOM 2439 C C . ALA A 1 321 ? 31.278 22.275 -20.347 1.00 92.25 321 ALA A C 1
ATOM 2441 O O . ALA A 1 321 ? 30.774 21.632 -19.429 1.00 92.25 321 ALA A O 1
ATOM 2442 N N . ASP A 1 322 ? 31.230 23.609 -20.400 1.00 94.25 322 ASP A N 1
ATOM 2443 C CA . ASP A 1 322 ? 30.519 24.457 -19.436 1.00 94.25 322 ASP A CA 1
ATOM 2444 C C . ASP A 1 322 ? 29.004 24.171 -19.434 1.00 94.25 322 ASP A C 1
ATOM 2446 O O . ASP A 1 322 ? 28.428 23.937 -18.374 1.00 94.25 322 ASP A O 1
ATOM 2450 N N . ALA A 1 323 ? 28.377 24.069 -20.612 1.00 92.94 323 ALA A N 1
ATOM 2451 C CA . ALA A 1 323 ? 26.963 23.712 -20.742 1.00 92.94 323 ALA A CA 1
ATOM 2452 C C . ALA A 1 323 ? 26.650 22.294 -20.222 1.00 92.94 323 ALA A C 1
ATOM 2454 O O . ALA A 1 323 ? 25.696 22.120 -19.461 1.00 92.94 323 ALA A O 1
ATOM 2455 N N . THR A 1 324 ? 27.469 21.289 -20.559 1.00 92.69 324 THR A N 1
ATOM 2456 C CA . THR A 1 324 ? 27.321 19.917 -20.036 1.00 92.69 324 THR A CA 1
ATOM 2457 C C . THR A 1 324 ? 27.443 19.873 -18.510 1.00 92.69 324 THR A C 1
ATOM 2459 O O . THR A 1 324 ? 26.648 19.203 -17.844 1.00 92.69 324 THR A O 1
ATOM 2462 N N . GLN A 1 325 ? 28.398 20.611 -17.932 1.00 93.12 325 GLN A N 1
ATOM 2463 C CA . GLN A 1 325 ? 28.538 20.701 -16.478 1.00 93.12 325 GLN A CA 1
ATOM 2464 C C . GLN A 1 325 ? 27.332 21.403 -15.844 1.00 93.12 325 GLN A C 1
ATOM 2466 O O . GLN A 1 325 ? 26.799 20.900 -14.862 1.00 93.12 325 GLN A O 1
ATOM 2471 N N . ALA A 1 326 ? 26.844 22.502 -16.425 1.00 90.88 326 ALA A N 1
ATOM 2472 C CA . ALA A 1 326 ? 25.700 23.241 -15.892 1.00 90.88 326 ALA A CA 1
ATOM 2473 C C . ALA A 1 326 ? 24.398 22.414 -15.882 1.00 90.88 326 ALA A C 1
ATOM 2475 O O . ALA A 1 326 ? 23.608 22.512 -14.940 1.00 90.88 326 ALA A O 1
ATOM 2476 N N . TYR A 1 327 ? 24.182 21.560 -16.889 1.00 90.12 327 TYR A N 1
ATOM 2477 C CA . TYR A 1 327 ? 23.083 20.589 -16.872 1.00 90.12 327 TYR A CA 1
ATOM 2478 C C . TYR A 1 327 ? 23.285 19.493 -15.814 1.00 90.12 327 TYR A C 1
ATOM 2480 O O . TYR A 1 327 ? 22.353 19.174 -15.072 1.00 90.12 327 TYR A O 1
ATOM 2488 N N . THR A 1 328 ? 24.506 18.963 -15.693 1.00 89.88 328 THR A N 1
ATOM 2489 C CA . THR A 1 328 ? 24.862 17.956 -14.677 1.00 89.88 328 THR A CA 1
ATOM 2490 C C . THR A 1 328 ? 24.663 18.491 -13.255 1.00 89.88 328 THR A C 1
ATOM 2492 O O . THR A 1 328 ? 24.089 17.812 -12.404 1.00 89.88 328 THR A O 1
ATOM 2495 N N . ASP A 1 329 ? 25.061 19.735 -12.993 1.00 88.88 329 ASP A N 1
ATOM 2496 C CA . ASP A 1 329 ? 24.881 20.395 -11.698 1.00 88.88 329 ASP A CA 1
ATOM 2497 C C . ASP A 1 329 ? 23.388 20.552 -11.351 1.00 88.88 329 ASP A C 1
ATOM 2499 O O . ASP A 1 329 ? 22.990 20.297 -10.215 1.00 88.88 329 ASP A O 1
ATOM 2503 N N . TYR A 1 330 ? 22.536 20.909 -12.322 1.00 86.94 330 TYR A N 1
ATOM 2504 C CA . TYR A 1 330 ? 21.088 21.049 -12.110 1.00 86.94 330 TYR A CA 1
ATOM 2505 C C . TYR A 1 330 ? 20.372 19.707 -11.869 1.00 86.94 330 TYR A C 1
ATOM 2507 O O . TYR A 1 330 ? 19.492 19.608 -11.008 1.00 86.94 330 TYR A O 1
ATOM 2515 N N . THR A 1 331 ? 20.759 18.663 -12.602 1.00 85.31 331 THR A N 1
ATOM 2516 C CA . THR A 1 331 ? 20.143 17.324 -12.522 1.00 85.31 331 THR A CA 1
ATOM 2517 C C . THR A 1 331 ? 20.628 16.478 -11.348 1.00 85.31 331 THR A C 1
ATOM 2519 O O . THR A 1 331 ? 19.954 15.527 -10.960 1.00 85.31 331 THR A O 1
ATOM 2522 N N . THR A 1 332 ? 21.771 16.815 -10.743 1.00 82.88 332 THR A N 1
ATOM 2523 C CA . THR A 1 332 ? 22.311 16.086 -9.580 1.00 82.88 332 THR A CA 1
ATOM 2524 C C . THR A 1 332 ? 22.060 16.782 -8.238 1.00 82.88 332 THR A C 1
ATOM 2526 O O . THR A 1 332 ? 22.163 16.133 -7.191 1.00 82.88 332 THR A O 1
ATOM 2529 N N . ALA A 1 333 ? 21.686 18.068 -8.242 1.00 77.62 333 ALA A N 1
ATOM 2530 C CA . ALA A 1 333 ? 21.528 18.897 -7.041 1.00 77.62 333 ALA A CA 1
ATOM 2531 C C . ALA A 1 333 ? 20.570 18.325 -5.978 1.00 77.62 333 ALA A C 1
ATOM 2533 O O . ALA A 1 333 ? 20.824 18.463 -4.779 1.00 77.62 333 ALA A O 1
ATOM 2534 N N . ASP A 1 334 ? 19.475 17.685 -6.390 1.00 76.44 334 ASP A N 1
ATOM 2535 C CA . ASP A 1 334 ? 18.425 17.185 -5.495 1.00 76.44 334 ASP A CA 1
ATOM 2536 C C . ASP A 1 334 ? 18.618 15.712 -5.070 1.00 76.44 334 ASP A C 1
ATOM 2538 O O . ASP A 1 334 ? 17.824 15.191 -4.275 1.00 76.44 334 ASP A O 1
ATOM 2542 N N . LYS A 1 335 ? 19.647 15.042 -5.611 1.00 81.75 335 LYS A N 1
ATOM 2543 C CA . LYS A 1 335 ? 19.892 13.593 -5.520 1.00 81.75 335 LYS A CA 1
ATOM 2544 C C . LYS A 1 335 ? 18.714 12.734 -6.010 1.00 81.75 335 LYS A C 1
ATOM 2546 O O . LYS A 1 335 ? 18.326 11.780 -5.331 1.00 81.75 335 LYS A O 1
ATOM 2551 N N . ILE A 1 336 ? 18.157 13.037 -7.183 1.00 85.38 336 ILE A N 1
ATOM 2552 C CA . ILE A 1 336 ? 17.065 12.265 -7.797 1.00 85.38 336 ILE A CA 1
ATOM 2553 C C . ILE A 1 336 ? 17.419 10.785 -8.034 1.00 85.38 336 ILE A C 1
ATOM 2555 O O . ILE A 1 336 ? 16.594 9.919 -7.760 1.00 85.38 336 ILE A O 1
ATOM 2559 N N . THR A 1 337 ? 18.653 10.461 -8.442 1.00 86.00 337 THR A N 1
ATOM 2560 C CA . THR A 1 337 ? 19.068 9.085 -8.788 1.00 86.00 337 THR A CA 1
ATOM 2561 C C . THR A 1 337 ? 18.828 8.055 -7.668 1.00 86.00 337 THR A C 1
ATOM 2563 O O . THR A 1 337 ? 18.111 7.086 -7.918 1.00 86.00 337 THR A O 1
ATOM 2566 N N . PRO A 1 338 ? 19.312 8.239 -6.420 1.00 85.12 338 PRO A N 1
ATOM 2567 C CA . PRO A 1 338 ? 18.943 7.361 -5.304 1.00 85.12 338 PRO A CA 1
ATOM 2568 C C . PRO A 1 338 ? 17.431 7.233 -5.065 1.00 85.12 338 PRO A C 1
ATOM 2570 O O . PRO A 1 338 ? 16.967 6.150 -4.713 1.00 85.12 338 PRO A O 1
ATOM 2573 N N . LYS A 1 339 ? 16.651 8.307 -5.278 1.00 87.94 339 LYS A N 1
ATOM 2574 C CA . LYS A 1 339 ? 15.184 8.266 -5.138 1.00 87.94 339 LYS A CA 1
ATOM 2575 C C . LYS A 1 339 ? 14.563 7.375 -6.212 1.00 87.94 339 LYS A C 1
ATOM 2577 O O . LYS A 1 339 ? 13.715 6.566 -5.871 1.00 87.94 339 LYS A O 1
ATOM 2582 N N . ILE A 1 340 ? 15.001 7.483 -7.470 1.00 90.81 340 ILE A N 1
ATOM 2583 C CA . ILE A 1 340 ? 14.510 6.653 -8.587 1.00 90.81 340 ILE A CA 1
ATOM 2584 C C . ILE A 1 340 ? 14.731 5.165 -8.283 1.00 90.81 340 ILE A C 1
ATOM 2586 O O . ILE A 1 340 ? 13.813 4.365 -8.431 1.00 90.81 340 ILE A O 1
ATOM 2590 N N . ILE A 1 341 ? 15.919 4.804 -7.787 1.00 88.38 341 ILE A N 1
ATOM 2591 C CA . ILE A 1 341 ? 16.265 3.414 -7.450 1.00 88.38 341 ILE A CA 1
ATOM 2592 C C . ILE A 1 341 ? 15.376 2.871 -6.317 1.00 88.38 341 ILE A C 1
ATOM 2594 O O . ILE A 1 341 ? 14.882 1.745 -6.409 1.00 88.38 341 ILE A O 1
ATOM 2598 N N . ALA A 1 342 ? 15.181 3.658 -5.253 1.00 84.12 342 ALA A N 1
ATOM 2599 C CA . ALA A 1 342 ? 14.510 3.219 -4.029 1.00 84.12 342 ALA A CA 1
ATOM 2600 C C . ALA A 1 342 ? 12.974 3.357 -4.056 1.00 84.12 342 ALA A C 1
ATOM 2602 O O . ALA A 1 342 ? 12.272 2.508 -3.510 1.00 84.12 342 ALA A O 1
ATOM 2603 N N . ASN A 1 343 ? 12.439 4.432 -4.641 1.00 85.06 343 ASN A N 1
ATOM 2604 C CA . ASN A 1 343 ? 11.010 4.746 -4.663 1.00 85.06 343 ASN A CA 1
ATOM 2605 C C . ASN A 1 343 ? 10.655 5.712 -5.814 1.00 85.06 343 ASN A C 1
ATOM 2607 O O . ASN A 1 343 ? 10.675 6.937 -5.659 1.00 85.06 343 ASN A O 1
ATOM 2611 N N . MET A 1 344 ? 10.242 5.143 -6.950 1.00 89.38 344 MET A N 1
ATOM 2612 C CA . MET A 1 344 ? 9.824 5.886 -8.143 1.00 89.38 344 MET A CA 1
ATOM 2613 C C . MET A 1 344 ? 8.733 6.939 -7.876 1.00 89.38 344 MET A C 1
ATOM 2615 O O . MET A 1 344 ? 8.793 8.034 -8.429 1.00 89.38 344 MET A O 1
ATOM 2619 N N . TYR A 1 345 ? 7.759 6.664 -7.002 1.00 87.31 345 TYR A N 1
ATOM 2620 C CA . TYR A 1 345 ? 6.659 7.598 -6.717 1.00 87.31 345 TYR A CA 1
ATOM 2621 C C . TYR A 1 345 ? 7.154 8.869 -6.008 1.00 87.31 345 TYR A C 1
ATOM 2623 O O . TYR A 1 345 ? 6.729 9.979 -6.327 1.00 87.31 345 TYR A O 1
ATOM 2631 N N . GLN A 1 346 ? 8.096 8.719 -5.069 1.00 84.25 346 GLN A N 1
ATOM 2632 C CA . GLN A 1 346 ? 8.754 9.853 -4.410 1.00 84.25 346 GLN A CA 1
ATOM 2633 C C . GLN A 1 346 ? 9.725 10.578 -5.350 1.00 84.25 346 GLN A C 1
ATOM 2635 O O . GLN A 1 346 ? 9.843 11.802 -5.277 1.00 84.25 346 GLN A O 1
ATOM 2640 N N . ALA A 1 347 ? 10.395 9.849 -6.246 1.00 90.56 347 ALA A N 1
ATOM 2641 C CA . ALA A 1 347 ? 11.239 10.443 -7.275 1.00 90.56 347 ALA A CA 1
ATOM 2642 C C . ALA A 1 347 ? 10.424 11.321 -8.235 1.00 90.56 347 ALA A C 1
ATOM 2644 O O . ALA A 1 347 ? 10.748 12.496 -8.387 1.00 90.56 347 ALA A O 1
ATOM 2645 N N . HIS A 1 348 ? 9.329 10.803 -8.797 1.00 91.94 348 HIS A N 1
ATOM 2646 C CA . HIS A 1 348 ? 8.443 11.562 -9.681 1.00 91.94 348 HIS A CA 1
ATOM 2647 C C . HIS A 1 348 ? 7.904 12.823 -8.996 1.00 91.94 348 HIS A C 1
ATOM 2649 O O . HIS A 1 348 ? 8.002 13.913 -9.556 1.00 91.94 348 HIS A O 1
ATOM 2655 N N . LYS A 1 349 ? 7.427 12.708 -7.749 1.00 88.31 349 LYS A N 1
ATOM 2656 C CA . LYS A 1 349 ? 6.986 13.872 -6.969 1.00 88.31 349 LYS A CA 1
ATOM 2657 C C . LYS A 1 349 ? 8.086 14.922 -6.828 1.00 88.31 349 LYS A C 1
ATOM 2659 O O . LYS A 1 349 ? 7.861 16.095 -7.111 1.00 88.31 349 LYS A O 1
ATOM 2664 N N . SER A 1 350 ? 9.293 14.492 -6.456 1.00 89.19 350 SER A N 1
ATOM 2665 C CA . SER A 1 350 ? 10.452 15.381 -6.365 1.00 89.19 350 SER A CA 1
ATOM 2666 C C . SER A 1 350 ? 10.813 16.005 -7.718 1.00 89.19 350 SER A C 1
ATOM 2668 O O . SER A 1 350 ? 11.287 17.136 -7.747 1.00 89.19 350 SER A O 1
ATOM 2670 N N . ALA A 1 351 ? 10.596 15.306 -8.833 1.00 90.75 351 ALA A N 1
ATOM 2671 C CA . ALA A 1 351 ? 10.852 15.817 -10.176 1.00 90.75 351 ALA A CA 1
ATOM 2672 C C . ALA A 1 351 ? 9.835 16.885 -10.610 1.00 90.75 351 ALA A C 1
ATOM 2674 O O . ALA A 1 351 ? 10.228 17.876 -11.230 1.00 90.75 351 ALA A O 1
ATOM 2675 N N . VAL A 1 352 ? 8.561 16.736 -10.229 1.00 88.94 352 VAL A N 1
ATOM 2676 C CA . VAL A 1 352 ? 7.538 17.790 -10.366 1.00 88.94 352 VAL A CA 1
ATOM 2677 C C . VAL A 1 352 ? 7.919 19.003 -9.513 1.00 88.94 352 VAL A C 1
ATOM 2679 O O . VAL A 1 352 ? 8.026 20.110 -10.034 1.00 88.94 352 VAL A O 1
ATOM 2682 N N . GLU A 1 353 ? 8.221 18.802 -8.228 1.00 87.88 353 GLU A N 1
ATOM 2683 C CA . GLU A 1 353 ? 8.573 19.882 -7.290 1.00 87.88 353 GLU A CA 1
ATOM 2684 C C . GLU A 1 353 ? 9.849 20.655 -7.695 1.00 87.88 353 GLU A C 1
ATOM 2686 O O . GLU A 1 353 ? 9.919 21.868 -7.490 1.00 87.88 353 GLU A O 1
ATOM 2691 N N . ASN A 1 354 ? 10.831 19.989 -8.318 1.00 88.25 354 ASN A N 1
ATOM 2692 C CA . ASN A 1 354 ? 12.064 20.608 -8.833 1.00 88.25 354 ASN A CA 1
ATOM 2693 C C . ASN A 1 354 ? 11.949 21.150 -10.275 1.00 88.25 354 ASN A C 1
ATOM 2695 O O . ASN A 1 354 ? 12.887 21.786 -10.770 1.00 88.25 354 ASN A O 1
ATOM 2699 N N . GLY A 1 355 ? 10.813 20.939 -10.949 1.00 88.62 355 GLY A N 1
ATOM 2700 C CA . GLY A 1 355 ? 10.541 21.474 -12.284 1.00 88.62 355 GLY A CA 1
ATOM 2701 C C . GLY A 1 355 ? 11.192 20.722 -13.451 1.00 88.62 355 GLY A C 1
ATOM 2702 O O . GLY A 1 355 ? 11.345 21.308 -14.524 1.00 88.62 355 GLY A O 1
ATOM 2703 N N . TYR A 1 356 ? 11.536 19.439 -13.295 1.00 91.25 356 TYR A N 1
ATOM 2704 C CA . TYR A 1 356 ? 12.120 18.609 -14.368 1.00 91.25 356 TYR A CA 1
ATOM 2705 C C . TYR A 1 356 ? 11.140 18.294 -15.523 1.00 91.25 356 TYR A C 1
ATOM 2707 O O . TYR A 1 356 ? 11.540 17.720 -16.535 1.00 91.25 356 TYR A O 1
ATOM 2715 N N . PHE A 1 357 ? 9.875 18.723 -15.413 1.00 92.25 357 PHE A N 1
ATOM 2716 C CA . PHE A 1 357 ? 8.876 18.702 -16.492 1.00 92.25 357 PHE A CA 1
ATOM 2717 C C . PHE A 1 357 ? 8.748 20.025 -17.261 1.00 92.25 357 PHE A C 1
ATOM 2719 O O . PHE A 1 357 ? 8.122 20.048 -18.322 1.00 92.25 357 PHE A O 1
ATOM 2726 N N . HIS A 1 358 ? 9.345 21.116 -16.762 1.00 91.25 358 HIS A N 1
ATOM 2727 C CA . HIS A 1 358 ? 9.260 22.446 -17.377 1.00 91.25 358 HIS A CA 1
ATOM 2728 C C . HIS A 1 358 ? 10.192 22.627 -18.585 1.00 91.25 358 HIS A C 1
ATOM 2730 O O . HIS A 1 358 ? 10.018 23.573 -19.354 1.00 91.25 358 HIS A O 1
ATOM 2736 N N . TRP A 1 359 ? 11.193 21.756 -18.744 1.00 91.94 359 TRP A N 1
ATOM 2737 C CA . TRP A 1 359 ? 12.246 21.887 -19.748 1.00 91.94 359 TRP A CA 1
ATOM 2738 C C . TRP A 1 359 ? 12.650 20.526 -20.322 1.00 91.94 359 TRP A C 1
ATOM 2740 O O . TRP A 1 359 ? 12.660 19.527 -19.602 1.00 91.94 359 TRP A O 1
ATOM 2750 N N . SER A 1 360 ? 13.063 20.520 -21.592 1.00 93.69 360 SER A N 1
ATOM 2751 C CA . SER A 1 360 ? 14.041 19.550 -22.095 1.00 93.69 360 SER A CA 1
ATOM 2752 C C . SER A 1 360 ? 15.454 20.037 -21.786 1.00 93.69 360 SER A C 1
ATOM 2754 O O . SER A 1 360 ? 15.646 21.210 -21.445 1.00 93.69 360 SER A O 1
ATOM 2756 N N . GLU A 1 361 ? 16.460 19.173 -21.923 1.00 92.75 361 GLU A N 1
ATOM 2757 C CA . GLU A 1 361 ? 17.864 19.567 -21.753 1.00 92.75 361 GLU A CA 1
ATOM 2758 C C . GLU A 1 361 ? 18.226 20.742 -22.679 1.00 92.75 361 GLU A C 1
ATOM 2760 O O . GLU A 1 361 ? 18.663 21.801 -22.214 1.00 92.75 361 GLU A O 1
ATOM 2765 N N . ALA A 1 362 ? 17.913 20.618 -23.973 1.00 93.81 362 ALA A N 1
ATOM 2766 C CA . ALA A 1 362 ? 18.104 21.680 -24.955 1.00 93.81 362 ALA A CA 1
ATOM 2767 C C . ALA A 1 362 ? 17.325 22.963 -24.596 1.00 93.81 362 ALA A C 1
ATOM 2769 O O . ALA A 1 362 ? 17.855 24.077 -24.702 1.00 93.81 362 ALA A O 1
ATOM 2770 N N . GLY A 1 363 ? 16.081 22.823 -24.124 1.00 93.81 363 GLY A N 1
ATOM 2771 C CA . GLY A 1 363 ? 15.249 23.941 -23.679 1.00 93.81 363 GLY A CA 1
ATOM 2772 C C . GLY A 1 363 ? 15.855 24.706 -22.498 1.00 93.81 363 GLY A C 1
ATOM 2773 O O . GLY A 1 363 ? 15.894 25.937 -22.519 1.00 93.81 363 GLY A O 1
ATOM 2774 N N . TYR A 1 364 ? 16.380 23.999 -21.499 1.00 93.81 364 TYR A N 1
ATOM 2775 C CA . TYR A 1 364 ? 17.017 24.596 -20.324 1.00 93.81 364 TYR A CA 1
ATOM 2776 C C . TYR A 1 364 ? 18.329 25.302 -20.674 1.00 93.81 364 TYR A C 1
ATOM 2778 O O . TYR A 1 364 ? 18.489 26.487 -20.365 1.00 93.81 364 TYR A O 1
ATOM 2786 N N . LEU A 1 365 ? 19.233 24.626 -21.392 1.00 94.50 365 LEU A N 1
ATOM 2787 C CA . LEU A 1 365 ? 20.507 25.214 -21.820 1.00 94.50 365 LEU A CA 1
ATOM 2788 C C . LEU A 1 365 ? 20.283 26.501 -22.630 1.00 94.50 365 LEU A C 1
ATOM 2790 O O . LEU A 1 365 ? 20.931 27.519 -22.381 1.00 94.50 365 LEU A O 1
ATOM 2794 N N . ARG A 1 366 ? 19.328 26.490 -23.567 1.00 93.62 366 ARG A N 1
ATOM 2795 C CA . ARG A 1 366 ? 19.045 27.644 -24.430 1.00 93.62 366 ARG A CA 1
ATOM 2796 C C . ARG A 1 366 ? 18.293 28.768 -23.721 1.00 93.62 366 ARG A C 1
ATOM 2798 O O . ARG A 1 366 ? 18.695 29.924 -23.825 1.00 93.62 366 ARG A O 1
ATOM 2805 N N . TYR A 1 367 ? 17.185 28.463 -23.047 1.00 93.19 367 TYR A N 1
ATOM 2806 C CA . TYR A 1 367 ? 16.242 29.485 -22.575 1.00 93.19 367 TYR A CA 1
ATOM 2807 C C . TYR A 1 367 ? 16.404 29.853 -21.099 1.00 93.19 367 TYR A C 1
ATOM 2809 O O . TYR A 1 367 ? 16.139 31.003 -20.750 1.00 93.19 367 TYR A O 1
ATOM 2817 N N . ALA A 1 368 ? 16.849 28.926 -20.245 1.00 92.38 368 ALA A N 1
ATOM 2818 C CA . ALA A 1 368 ? 17.102 29.210 -18.832 1.00 92.38 368 ALA A CA 1
ATOM 2819 C C . ALA A 1 368 ? 18.544 29.685 -18.589 1.00 92.38 368 ALA A C 1
ATOM 2821 O O . ALA A 1 368 ? 18.746 30.635 -17.833 1.00 92.38 368 ALA A O 1
ATOM 2822 N N . LEU A 1 369 ? 19.535 29.070 -19.250 1.00 94.19 369 LEU A N 1
ATOM 2823 C CA . LEU A 1 369 ? 20.957 29.412 -19.086 1.00 94.19 369 LEU A CA 1
ATOM 2824 C C . LEU A 1 369 ? 21.522 30.340 -20.177 1.00 94.19 369 LEU A C 1
ATOM 2826 O O . LEU A 1 369 ? 22.541 30.993 -19.956 1.00 94.19 369 LEU A O 1
ATOM 2830 N N . GLY A 1 370 ? 20.852 30.468 -21.326 1.00 94.75 370 GLY A N 1
ATOM 2831 C CA . GLY A 1 370 ? 21.237 31.420 -22.373 1.00 94.75 370 GLY A CA 1
ATOM 2832 C C . GLY A 1 370 ? 22.401 30.976 -23.265 1.00 94.75 370 GLY A C 1
ATOM 2833 O O . GLY A 1 370 ? 23.023 31.828 -23.909 1.00 94.75 370 GLY A O 1
ATOM 2834 N N . TYR A 1 371 ? 22.710 29.676 -23.330 1.00 94.44 371 TYR A N 1
ATOM 2835 C CA . TYR A 1 371 ? 23.657 29.154 -24.318 1.00 94.44 371 TYR A CA 1
ATOM 2836 C C . TYR A 1 371 ? 23.128 29.365 -25.745 1.00 94.44 371 TYR A C 1
ATOM 2838 O O . TYR A 1 371 ? 21.923 29.392 -26.000 1.00 94.44 371 TYR A O 1
ATOM 2846 N N . ASN A 1 372 ? 24.049 29.560 -26.692 1.00 93.31 372 ASN A N 1
ATOM 2847 C CA . ASN A 1 372 ? 23.679 29.789 -28.087 1.00 93.31 372 ASN A CA 1
ATOM 2848 C C . ASN A 1 372 ? 23.285 28.483 -28.788 1.00 93.31 372 ASN A C 1
ATOM 2850 O O . ASN A 1 372 ? 23.832 27.425 -28.484 1.00 93.31 372 ASN A O 1
ATOM 2854 N N . ASP A 1 373 ? 22.415 28.608 -29.789 1.00 92.75 373 ASP A N 1
ATOM 2855 C CA . ASP A 1 373 ? 21.822 27.511 -30.559 1.00 92.75 373 ASP A CA 1
ATOM 2856 C C . ASP A 1 373 ? 22.819 26.414 -30.982 1.00 92.75 373 ASP A C 1
ATOM 2858 O O . ASP A 1 373 ? 22.504 25.238 -30.858 1.00 92.75 373 ASP A O 1
ATOM 2862 N N . ASN A 1 374 ? 24.028 26.777 -31.433 1.00 92.56 374 ASN A N 1
ATOM 2863 C CA . ASN A 1 374 ? 25.023 25.811 -31.920 1.00 92.56 374 ASN A CA 1
ATOM 2864 C C . ASN A 1 374 ? 25.740 25.051 -30.791 1.00 92.56 374 ASN A C 1
ATOM 2866 O O . ASN A 1 374 ? 26.235 23.952 -31.011 1.00 92.56 374 ASN A O 1
ATOM 2870 N N . ILE A 1 375 ? 25.836 25.636 -29.593 1.00 92.81 375 ILE A N 1
ATOM 2871 C CA . ILE A 1 375 ? 26.370 24.945 -28.409 1.00 92.81 375 ILE A CA 1
ATOM 2872 C C . ILE A 1 375 ? 25.287 24.080 -27.768 1.00 92.81 375 ILE A C 1
ATOM 2874 O O . ILE A 1 375 ? 25.584 22.956 -27.381 1.00 92.81 375 ILE A O 1
ATOM 2878 N N . THR A 1 376 ? 24.039 24.556 -27.725 1.00 93.50 376 THR A N 1
ATOM 2879 C CA . THR A 1 376 ? 22.903 23.746 -27.274 1.00 93.50 376 THR A CA 1
ATOM 2880 C C . THR A 1 376 ? 22.722 22.504 -28.147 1.00 93.50 376 THR A C 1
ATOM 2882 O O . THR A 1 376 ? 22.700 21.408 -27.604 1.00 93.50 376 THR A O 1
ATOM 2885 N N . ASP A 1 377 ? 22.668 22.652 -29.477 1.00 92.94 377 ASP A N 1
ATOM 2886 C CA . ASP A 1 377 ? 22.524 21.520 -30.409 1.00 92.94 377 ASP A CA 1
ATOM 2887 C C . ASP A 1 377 ? 23.692 20.527 -30.302 1.00 92.94 377 ASP A C 1
ATOM 2889 O O . ASP A 1 377 ? 23.487 19.317 -30.288 1.00 92.94 377 ASP A O 1
ATOM 2893 N N . TYR A 1 378 ? 24.918 21.028 -30.123 1.00 91.19 378 TYR A N 1
ATOM 2894 C CA . TYR A 1 378 ? 26.096 20.181 -29.932 1.00 91.19 378 TYR A CA 1
ATOM 2895 C C . TYR A 1 378 ? 26.052 19.343 -28.640 1.00 91.19 378 TYR A C 1
ATOM 2897 O O . TYR A 1 378 ? 26.573 18.230 -28.627 1.00 91.19 378 TYR A O 1
ATOM 2905 N N . VAL A 1 379 ? 25.496 19.882 -27.549 1.00 90.06 379 VAL A N 1
ATOM 2906 C CA . VAL A 1 379 ? 25.475 19.215 -26.232 1.00 90.06 379 VAL A CA 1
ATOM 2907 C C . VAL A 1 379 ? 24.234 18.341 -26.052 1.00 90.06 379 VAL A C 1
ATOM 2909 O O . VAL A 1 379 ? 24.359 17.202 -25.618 1.00 90.06 379 VAL A O 1
ATOM 2912 N N . ALA A 1 380 ? 23.063 18.871 -26.403 1.00 89.25 380 ALA A N 1
ATOM 2913 C CA . ALA A 1 380 ? 21.752 18.327 -26.053 1.00 89.25 380 ALA A CA 1
ATOM 2914 C C . ALA A 1 380 ? 20.815 18.148 -27.263 1.00 89.25 380 ALA A C 1
ATOM 2916 O O . ALA A 1 380 ? 19.639 17.835 -27.096 1.00 89.25 380 ALA A O 1
ATOM 2917 N N . GLY A 1 381 ? 21.292 18.398 -28.486 1.00 90.19 381 GLY A N 1
ATOM 2918 C CA . GLY A 1 381 ? 20.461 18.351 -29.686 1.00 90.19 381 GLY A CA 1
ATOM 2919 C C . GLY A 1 381 ? 19.312 19.366 -29.666 1.00 90.19 381 GLY A C 1
ATOM 2920 O O . GLY A 1 381 ? 19.442 20.507 -29.214 1.00 90.19 381 GLY A O 1
ATOM 2921 N N . THR A 1 382 ? 18.164 18.949 -30.204 1.00 87.25 382 THR A N 1
ATOM 2922 C CA . THR A 1 382 ? 16.980 19.804 -30.399 1.00 87.25 382 THR A CA 1
ATOM 2923 C C . THR A 1 382 ? 15.662 19.154 -29.972 1.00 87.25 382 THR A C 1
ATOM 2925 O O . THR A 1 382 ? 14.599 19.623 -30.383 1.00 87.25 382 THR A O 1
ATOM 2928 N N . ASP A 1 383 ? 15.697 18.094 -29.161 1.00 83.19 383 ASP A N 1
ATOM 2929 C CA . ASP A 1 383 ? 14.470 17.438 -28.706 1.00 83.19 383 ASP A CA 1
ATOM 2930 C C . ASP A 1 383 ? 13.733 18.210 -27.591 1.00 83.19 383 ASP A C 1
ATOM 2932 O O . ASP A 1 383 ? 14.275 19.074 -26.887 1.00 83.19 383 ASP A O 1
ATOM 2936 N N . ASP A 1 384 ? 12.440 17.914 -27.481 1.00 88.44 384 ASP A N 1
ATOM 2937 C CA . ASP A 1 384 ? 11.491 18.475 -26.524 1.00 88.44 384 ASP A CA 1
ATOM 2938 C C . ASP A 1 384 ? 11.003 17.425 -25.508 1.00 88.44 384 ASP A C 1
ATOM 2940 O O . ASP A 1 384 ? 9.885 17.517 -24.993 1.00 88.44 384 ASP A O 1
ATOM 2944 N N . THR A 1 385 ? 11.850 16.445 -25.185 1.00 91.00 385 THR A N 1
ATOM 2945 C CA . THR A 1 385 ? 11.581 15.448 -24.140 1.00 91.00 385 THR A CA 1
ATOM 2946 C C . THR A 1 385 ? 11.801 16.076 -22.757 1.00 91.00 385 THR A C 1
ATOM 2948 O O . THR A 1 385 ? 12.822 16.736 -22.558 1.00 91.00 385 THR A O 1
ATOM 2951 N N . PRO A 1 386 ? 10.895 15.913 -21.774 1.00 93.81 386 PRO A N 1
ATOM 2952 C CA . PRO A 1 386 ? 11.138 16.326 -20.395 1.00 93.81 386 PRO A CA 1
ATOM 2953 C C . PRO A 1 386 ? 12.449 15.747 -19.850 1.00 93.81 386 PRO A C 1
ATOM 2955 O O . PRO A 1 386 ? 12.762 14.583 -20.090 1.00 93.81 386 PRO A O 1
ATOM 2958 N N . MET A 1 387 ? 13.183 16.516 -19.038 1.00 93.12 387 MET A N 1
ATOM 2959 C CA . MET A 1 387 ? 14.379 15.996 -18.352 1.00 93.12 387 MET A CA 1
ATOM 2960 C C . MET A 1 387 ? 14.081 14.749 -17.515 1.00 93.12 387 MET A C 1
ATOM 2962 O O . MET A 1 387 ? 14.949 13.896 -17.360 1.00 93.12 387 MET A O 1
ATOM 2966 N N . TRP A 1 388 ? 12.860 14.639 -16.981 1.00 93.62 388 TRP A N 1
ATOM 2967 C CA . TRP A 1 388 ? 12.405 13.468 -16.237 1.00 93.62 388 TRP A CA 1
ATOM 2968 C C . TRP A 1 388 ? 12.659 12.141 -16.969 1.00 93.62 388 TRP A C 1
ATOM 2970 O O . TRP A 1 388 ? 13.166 11.207 -16.345 1.00 93.62 388 TRP A O 1
ATOM 2980 N N . ASP A 1 389 ? 12.384 12.067 -18.274 1.00 92.50 389 ASP A N 1
ATOM 2981 C CA . ASP A 1 389 ? 12.601 10.854 -19.065 1.00 92.50 389 ASP A CA 1
ATOM 2982 C C . ASP A 1 389 ? 14.084 10.484 -19.143 1.00 92.50 389 ASP A C 1
ATOM 2984 O O . ASP A 1 389 ? 14.457 9.357 -18.815 1.00 92.50 389 ASP A O 1
ATOM 2988 N N . SER A 1 390 ? 14.953 11.452 -19.444 1.00 89.69 390 SER A N 1
ATOM 2989 C CA . SER A 1 390 ? 16.409 11.256 -19.424 1.00 89.69 390 SER A CA 1
ATOM 2990 C C . SER A 1 390 ? 16.934 10.829 -18.046 1.00 89.69 390 SER A C 1
ATOM 2992 O O . SER A 1 390 ? 17.895 10.060 -17.966 1.00 89.69 390 SER A O 1
ATOM 2994 N N . LEU A 1 391 ? 16.306 11.286 -16.956 1.00 93.00 391 LEU A N 1
ATOM 2995 C CA . LEU A 1 391 ? 16.684 10.919 -15.590 1.00 93.00 391 LEU A CA 1
ATOM 2996 C C . LEU A 1 391 ? 16.340 9.458 -15.269 1.00 93.00 391 LEU A C 1
ATOM 2998 O O . LEU A 1 391 ? 17.235 8.718 -14.854 1.00 93.00 391 LEU A O 1
ATOM 3002 N N . TYR A 1 392 ? 15.091 9.009 -15.458 1.00 94.81 392 TYR A N 1
ATOM 3003 C CA . TYR A 1 392 ? 14.738 7.619 -15.122 1.00 94.81 392 TYR A CA 1
ATOM 3004 C C . TYR A 1 392 ? 15.355 6.609 -16.097 1.00 94.81 392 TYR A C 1
ATOM 3006 O O . TYR A 1 392 ? 15.893 5.594 -15.646 1.00 94.81 392 TYR A O 1
ATOM 3014 N N . GLU A 1 393 ? 15.395 6.914 -17.400 1.00 93.56 393 GLU A N 1
ATOM 3015 C CA . GLU A 1 393 ? 16.079 6.071 -18.389 1.00 93.56 393 GLU A CA 1
ATOM 3016 C C . GLU A 1 393 ? 17.579 5.979 -18.096 1.00 93.56 393 GLU A C 1
ATOM 3018 O O . GLU A 1 393 ? 18.153 4.889 -18.155 1.00 93.56 393 GLU A O 1
ATOM 3023 N N . GLY A 1 394 ? 18.218 7.091 -17.715 1.00 93.25 394 GLY A N 1
ATOM 3024 C CA . GLY A 1 394 ? 19.625 7.116 -17.316 1.00 93.25 394 GLY A CA 1
ATOM 3025 C C . GLY A 1 394 ? 19.912 6.197 -16.126 1.00 93.25 394 GLY A C 1
ATOM 3026 O O . GLY A 1 394 ? 20.875 5.425 -16.156 1.00 93.25 394 GLY A O 1
ATOM 3027 N N . VAL A 1 395 ? 19.046 6.201 -15.107 1.00 93.56 395 VAL A N 1
ATOM 3028 C CA . VAL A 1 395 ? 19.164 5.286 -13.960 1.00 93.56 395 VAL A CA 1
ATOM 3029 C C . VAL A 1 395 ? 18.967 3.834 -14.388 1.00 93.56 395 VAL A C 1
ATOM 3031 O O . VAL A 1 395 ? 19.824 3.001 -14.085 1.00 93.56 395 VAL A O 1
ATOM 3034 N N . TYR A 1 396 ? 17.908 3.509 -15.130 1.00 95.44 396 TYR A N 1
ATOM 3035 C CA . TYR A 1 396 ? 17.673 2.137 -15.585 1.00 95.44 396 TYR A CA 1
ATOM 3036 C C . TYR A 1 396 ? 18.808 1.616 -16.474 1.00 95.44 396 TYR A C 1
ATOM 3038 O O . TYR A 1 396 ? 19.275 0.494 -16.270 1.00 95.44 396 TYR A O 1
ATOM 3046 N N . PHE A 1 397 ? 19.310 2.419 -17.418 1.00 94.25 397 PHE A N 1
ATOM 3047 C CA . PHE A 1 397 ? 20.418 2.022 -18.289 1.00 94.25 397 PHE A CA 1
ATOM 3048 C C . PHE A 1 397 ? 21.784 1.985 -17.593 1.00 94.25 397 PHE A C 1
ATOM 3050 O O . PHE A 1 397 ? 22.678 1.291 -18.083 1.00 94.25 397 PHE A O 1
ATOM 3057 N N . SER A 1 398 ? 21.928 2.608 -16.417 1.00 92.94 398 SER A N 1
ATOM 3058 C CA . SER A 1 398 ? 23.103 2.445 -15.547 1.00 92.94 398 SER A CA 1
ATOM 3059 C C . SER A 1 398 ? 23.151 1.107 -14.788 1.00 92.94 398 SER A C 1
ATOM 3061 O O . SER A 1 398 ? 24.168 0.794 -14.164 1.00 92.94 398 SER A O 1
ATOM 3063 N N . ALA A 1 399 ? 22.088 0.289 -14.841 1.00 94.88 399 ALA A N 1
ATOM 3064 C CA . ALA A 1 399 ? 22.054 -1.005 -14.164 1.00 94.88 399 ALA A CA 1
ATOM 3065 C C . ALA A 1 399 ? 23.222 -1.913 -14.594 1.00 94.88 399 ALA A C 1
ATOM 3067 O O . ALA A 1 399 ? 23.472 -2.152 -15.777 1.00 94.88 399 ALA A O 1
ATOM 3068 N N . THR A 1 400 ? 23.921 -2.475 -13.610 1.00 94.44 400 THR A N 1
ATOM 3069 C CA . THR A 1 400 ? 25.013 -3.441 -13.811 1.00 94.44 400 THR A CA 1
ATOM 3070 C C . THR A 1 400 ? 24.480 -4.861 -13.968 1.00 94.44 400 THR A C 1
ATOM 3072 O O . THR A 1 400 ? 25.121 -5.708 -14.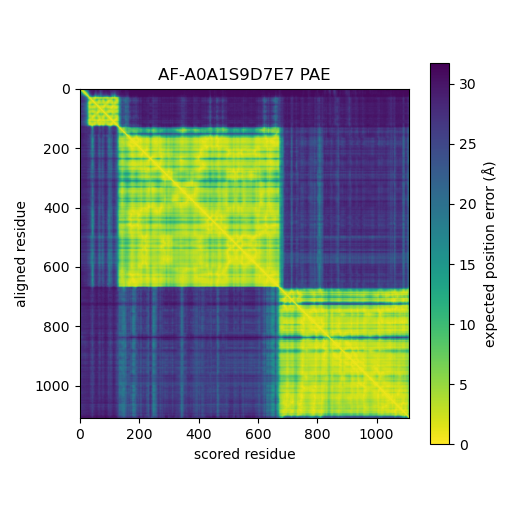592 1.00 94.44 400 THR A O 1
ATOM 3075 N N . LYS A 1 401 ? 23.284 -5.128 -13.432 1.00 96.06 401 LYS A N 1
ATOM 3076 C CA . LYS A 1 401 ? 22.614 -6.427 -13.464 1.00 96.06 401 LYS A CA 1
ATOM 3077 C C . LYS A 1 401 ? 21.274 -6.321 -14.180 1.00 96.06 401 LYS A C 1
ATOM 3079 O O . LYS A 1 401 ? 20.422 -5.518 -13.803 1.00 96.06 401 LYS A O 1
ATOM 3084 N N . TRP A 1 402 ? 21.077 -7.197 -15.163 1.00 97.88 402 TRP A N 1
ATOM 3085 C CA . TRP A 1 402 ? 19.867 -7.272 -15.980 1.00 97.88 402 TRP A CA 1
ATOM 3086 C C . TRP A 1 402 ? 19.311 -8.694 -16.035 1.00 97.88 402 TRP A C 1
ATOM 3088 O O . TRP A 1 402 ? 20.039 -9.680 -15.874 1.00 97.88 402 TRP A O 1
ATOM 3098 N N . ARG A 1 403 ? 18.015 -8.800 -16.321 1.00 97.81 403 ARG A N 1
ATOM 3099 C CA . ARG A 1 403 ? 17.309 -10.056 -16.599 1.00 97.81 403 ARG A CA 1
ATOM 3100 C C . ARG A 1 403 ? 16.566 -9.997 -17.930 1.00 97.81 403 ARG A C 1
ATOM 3102 O O . ARG A 1 403 ? 16.202 -8.927 -18.406 1.00 97.81 403 ARG A O 1
ATOM 3109 N N . THR A 1 404 ? 16.302 -11.163 -18.498 1.00 97.56 404 THR A N 1
ATOM 3110 C CA . THR A 1 404 ? 15.334 -11.404 -19.578 1.00 97.56 404 THR A CA 1
ATOM 3111 C C . THR A 1 404 ? 14.571 -12.698 -19.264 1.00 97.56 404 THR A C 1
ATOM 3113 O O . THR A 1 404 ? 14.840 -13.319 -18.233 1.00 97.56 404 THR A O 1
ATOM 3116 N N . ILE A 1 405 ? 13.606 -13.097 -20.090 1.00 97.25 405 ILE A N 1
ATOM 3117 C CA . ILE A 1 405 ? 12.800 -14.308 -19.866 1.00 97.25 405 ILE A CA 1
ATOM 3118 C C . ILE A 1 405 ? 13.296 -15.429 -20.788 1.00 97.25 405 ILE A C 1
ATOM 3120 O O . ILE A 1 405 ? 13.436 -15.246 -21.999 1.00 97.25 405 ILE A O 1
ATOM 3124 N N . ASP A 1 406 ? 13.588 -16.592 -20.203 1.00 95.88 406 ASP A N 1
ATOM 3125 C CA . ASP A 1 406 ? 13.989 -17.795 -20.935 1.00 95.88 406 ASP A CA 1
ATOM 3126 C C . ASP A 1 406 ? 12.895 -18.205 -21.922 1.00 95.88 406 ASP A C 1
ATOM 3128 O O . ASP A 1 406 ? 11.707 -18.138 -21.605 1.00 95.88 406 ASP A O 1
ATOM 3132 N N . LYS A 1 407 ? 13.296 -18.628 -23.125 1.00 94.81 407 LYS A N 1
ATOM 3133 C CA . LYS A 1 407 ? 12.394 -19.024 -24.223 1.00 94.81 407 LYS A CA 1
ATOM 3134 C C . LYS A 1 407 ? 11.451 -17.913 -24.719 1.00 94.81 407 LYS A C 1
ATOM 3136 O O . LYS A 1 407 ? 10.599 -18.185 -25.566 1.00 94.81 407 LYS A O 1
ATOM 3141 N N . GLY A 1 408 ? 11.627 -16.677 -24.256 1.00 96.25 408 GLY A N 1
ATOM 3142 C CA . GLY A 1 408 ? 10.999 -15.473 -24.792 1.00 96.25 408 GLY A CA 1
ATOM 3143 C C . GLY A 1 408 ? 10.040 -14.777 -23.830 1.00 96.25 408 GLY A C 1
ATOM 3144 O O . GLY A 1 408 ? 9.315 -15.437 -23.078 1.00 96.25 408 GLY A O 1
ATOM 3145 N N . LEU A 1 409 ? 9.987 -13.443 -23.881 1.00 96.88 409 LEU A N 1
ATOM 3146 C CA . LEU A 1 409 ? 9.093 -12.625 -23.051 1.00 96.88 409 LEU A CA 1
ATOM 3147 C C . LEU A 1 409 ? 7.605 -12.913 -23.300 1.00 96.88 409 LEU A C 1
ATOM 3149 O O . LEU A 1 409 ? 6.807 -12.740 -22.381 1.00 96.88 409 LEU A O 1
ATOM 3153 N N . GLU A 1 410 ? 7.223 -13.435 -24.469 1.00 95.56 410 GLU A N 1
ATOM 3154 C CA . GLU A 1 410 ? 5.870 -13.938 -24.767 1.00 95.56 410 GLU A CA 1
ATOM 3155 C C . GLU A 1 410 ? 5.442 -15.105 -23.849 1.00 95.56 410 GLU A C 1
ATOM 3157 O O . GLU A 1 410 ? 4.275 -15.490 -23.838 1.00 95.56 410 GLU A O 1
ATOM 3162 N N . SER A 1 411 ? 6.345 -15.673 -23.043 1.00 96.06 411 SER A N 1
ATOM 3163 C CA . SER A 1 411 ? 5.980 -16.597 -21.958 1.00 96.06 411 SER A CA 1
ATOM 3164 C C . SER A 1 411 ? 5.154 -15.904 -20.862 1.00 96.06 411 SER A C 1
ATOM 3166 O O . SER A 1 411 ? 4.229 -16.513 -20.330 1.00 96.06 411 SER A O 1
ATOM 3168 N N . LEU A 1 412 ? 5.410 -14.619 -20.577 1.00 95.44 412 LEU A N 1
ATOM 3169 C CA . LEU A 1 412 ? 4.696 -13.845 -19.551 1.00 95.44 412 LEU A CA 1
ATOM 3170 C C . LEU A 1 412 ? 3.188 -13.682 -19.851 1.00 95.44 412 LEU A C 1
ATOM 3172 O O . LEU A 1 412 ? 2.387 -14.106 -19.020 1.00 95.44 412 LEU A O 1
ATOM 3176 N N . PRO A 1 413 ? 2.745 -13.149 -21.012 1.00 97.12 413 PRO A N 1
ATOM 3177 C CA . PRO A 1 413 ? 1.320 -13.097 -21.338 1.00 97.12 413 PRO A CA 1
ATOM 3178 C C . PRO A 1 413 ? 0.723 -14.492 -21.575 1.00 97.12 413 PRO A C 1
ATOM 3180 O O . PRO A 1 413 ? -0.425 -14.733 -21.216 1.00 97.12 413 PRO A O 1
ATOM 3183 N N . ARG A 1 414 ? 1.490 -15.451 -22.109 1.00 95.88 414 ARG A N 1
ATOM 3184 C CA . ARG A 1 414 ? 1.032 -16.838 -22.309 1.00 95.88 414 ARG A CA 1
ATOM 3185 C C . ARG A 1 414 ? 0.645 -17.530 -21.003 1.00 95.88 414 ARG A C 1
ATOM 3187 O O . ARG A 1 414 ? -0.323 -18.283 -21.005 1.00 95.88 414 ARG A O 1
ATOM 3194 N N . ALA A 1 415 ? 1.328 -17.234 -19.898 1.00 97.00 415 ALA A N 1
ATOM 3195 C CA . ALA A 1 415 ? 0.980 -17.755 -18.579 1.00 97.00 415 ALA A CA 1
ATOM 3196 C C . ALA A 1 415 ? -0.389 -17.258 -18.060 1.00 97.00 415 ALA A C 1
ATOM 3198 O O . ALA A 1 415 ? -1.005 -17.933 -17.240 1.00 97.00 415 ALA A O 1
ATOM 3199 N N . PHE A 1 416 ? -0.923 -16.138 -18.570 1.00 97.31 416 PHE A N 1
ATOM 3200 C CA . PHE A 1 416 ? -2.312 -15.733 -18.299 1.00 97.31 416 PHE A CA 1
ATOM 3201 C C . PHE A 1 416 ? -3.341 -16.529 -19.109 1.00 97.31 416 PHE A C 1
ATOM 3203 O O . PHE A 1 416 ? -4.489 -16.639 -18.680 1.00 97.31 416 PHE A O 1
ATOM 3210 N N . TRP A 1 417 ? -2.975 -17.063 -20.282 1.00 96.94 417 TRP A N 1
ATOM 3211 C CA . TRP A 1 417 ? -3.937 -17.598 -21.254 1.00 96.94 417 TRP A CA 1
ATOM 3212 C C . TRP A 1 417 ? -4.923 -18.631 -20.673 1.00 96.94 417 TRP A C 1
ATOM 3214 O O . TRP A 1 417 ? -6.123 -18.459 -20.901 1.00 96.94 417 TRP A O 1
ATOM 3224 N N . PRO A 1 418 ? -4.510 -19.631 -19.861 1.00 97.12 418 PRO A N 1
ATOM 3225 C CA . PRO A 1 418 ? -5.446 -20.594 -19.268 1.00 97.12 418 PRO A CA 1
ATOM 3226 C C . PRO A 1 418 ? -6.506 -19.966 -18.354 1.00 97.12 418 PRO A C 1
ATOM 3228 O O . PRO A 1 418 ? -7.571 -20.549 -18.169 1.00 97.12 418 PRO A O 1
ATOM 3231 N N . HIS A 1 419 ? -6.223 -18.788 -17.795 1.00 95.69 419 HIS A N 1
ATOM 3232 C CA . HIS A 1 419 ? -7.084 -18.084 -16.844 1.00 95.69 419 HIS A CA 1
ATOM 3233 C C . HIS A 1 419 ? -8.026 -17.072 -17.513 1.00 95.69 419 HIS A C 1
ATOM 3235 O O . HIS A 1 419 ? -9.020 -16.682 -16.905 1.00 95.69 419 HIS A O 1
ATOM 3241 N N . VAL A 1 420 ? -7.740 -16.655 -18.755 1.00 97.31 420 VAL A N 1
ATOM 3242 C CA . VAL A 1 420 ? -8.516 -15.619 -19.469 1.00 97.31 420 VAL A CA 1
ATOM 3243 C C . VAL A 1 420 ? -9.191 -16.108 -20.756 1.00 97.31 420 VAL A C 1
ATOM 3245 O O . VAL A 1 420 ? -10.086 -15.431 -21.261 1.00 97.31 420 VAL A O 1
ATOM 3248 N N . ALA A 1 421 ? -8.807 -17.268 -21.304 1.00 97.12 421 ALA A N 1
ATOM 3249 C CA . ALA A 1 421 ? -9.238 -17.727 -22.634 1.00 97.12 421 ALA A CA 1
ATOM 3250 C C . ALA A 1 421 ? -10.765 -17.846 -22.810 1.00 97.12 421 ALA A C 1
ATOM 3252 O O . ALA A 1 421 ? -11.283 -17.584 -23.893 1.00 97.12 421 ALA A O 1
ATOM 3253 N N . ASN A 1 422 ? -11.501 -18.215 -21.757 1.00 97.06 422 ASN A N 1
ATOM 3254 C CA . ASN A 1 422 ? -12.968 -18.313 -21.770 1.00 97.06 422 ASN A CA 1
ATOM 3255 C C . ASN A 1 422 ? -13.690 -16.956 -21.622 1.00 97.06 422 ASN A C 1
ATOM 3257 O O . ASN A 1 422 ? -14.895 -16.891 -21.855 1.00 97.06 422 ASN A O 1
ATOM 3261 N N . LYS A 1 423 ? -12.964 -15.896 -21.253 1.00 97.81 423 LYS A N 1
ATOM 3262 C CA . LYS A 1 423 ? -13.433 -14.516 -21.045 1.00 97.81 423 LYS A CA 1
ATOM 3263 C C . LYS A 1 423 ? -12.722 -13.532 -21.992 1.00 97.81 423 LYS A C 1
ATOM 3265 O O . LYS A 1 423 ? -12.550 -12.365 -21.659 1.00 97.81 423 LYS A O 1
ATOM 3270 N N . THR A 1 424 ? -12.243 -13.999 -23.151 1.00 98.38 424 THR A N 1
ATOM 3271 C CA . THR A 1 424 ? -11.490 -13.179 -24.119 1.00 98.38 424 THR A CA 1
ATOM 3272 C C . THR A 1 424 ? -12.059 -13.310 -25.532 1.00 98.38 424 THR A C 1
ATOM 3274 O O . THR A 1 424 ? -12.229 -14.414 -26.044 1.00 98.38 424 THR A O 1
ATOM 3277 N N . THR A 1 425 ? -12.293 -12.186 -26.212 1.00 98.19 425 THR A N 1
ATOM 3278 C CA . THR A 1 425 ? -12.525 -12.138 -27.664 1.00 98.19 425 THR A CA 1
ATOM 3279 C C . THR A 1 425 ? -11.289 -11.586 -28.363 1.00 98.19 425 THR A C 1
ATOM 3281 O O . THR A 1 425 ? -10.931 -10.433 -28.149 1.00 98.19 425 THR A O 1
ATOM 3284 N N . LEU A 1 426 ? -10.665 -12.398 -29.218 1.00 98.00 426 LEU A N 1
ATOM 3285 C CA . LEU A 1 426 ? -9.573 -11.987 -30.106 1.00 98.00 426 LEU A CA 1
ATOM 3286 C C . LEU A 1 426 ? -10.116 -11.428 -31.434 1.00 98.00 426 LEU A C 1
ATOM 3288 O O . LEU A 1 426 ? -11.238 -11.744 -31.833 1.00 98.00 426 LEU A O 1
ATOM 3292 N N . ASN A 1 427 ? -9.286 -10.671 -32.153 1.00 96.75 427 ASN A N 1
ATOM 3293 C CA . ASN A 1 427 ? -9.568 -10.048 -33.455 1.00 96.75 427 ASN A CA 1
ATOM 3294 C C . ASN A 1 427 ? -10.748 -9.051 -33.481 1.00 96.75 427 ASN A C 1
ATOM 3296 O O . ASN A 1 427 ? -11.243 -8.722 -34.561 1.00 96.75 427 ASN A O 1
ATOM 3300 N N . ARG A 1 428 ? -11.198 -8.530 -32.331 1.00 96.69 428 ARG A N 1
ATOM 3301 C CA . ARG A 1 428 ? -12.307 -7.562 -32.259 1.00 96.69 428 ARG A CA 1
ATOM 3302 C C . ARG A 1 428 ? -11.782 -6.138 -32.093 1.00 96.69 428 ARG A C 1
ATOM 3304 O O . ARG A 1 428 ? -11.379 -5.712 -31.013 1.00 96.69 428 ARG A O 1
ATOM 3311 N N . LYS A 1 429 ? -11.805 -5.383 -33.191 1.00 95.94 429 LYS A N 1
ATOM 3312 C CA . LYS A 1 429 ? -11.322 -3.997 -33.253 1.00 95.94 429 LYS A CA 1
ATOM 3313 C C . LYS A 1 429 ? -12.408 -3.036 -32.760 1.00 95.94 429 LYS A C 1
ATOM 3315 O O . LYS A 1 429 ? -13.356 -2.747 -33.488 1.00 95.94 429 LYS A O 1
ATOM 3320 N N . ILE A 1 430 ? -12.261 -2.538 -31.530 1.00 97.44 430 ILE A N 1
ATOM 3321 C CA . ILE A 1 430 ? -13.106 -1.457 -31.001 1.00 97.44 430 ILE A CA 1
ATOM 3322 C C . ILE A 1 430 ? -12.881 -0.173 -31.808 1.00 97.44 430 ILE A C 1
ATOM 3324 O O . ILE A 1 430 ? -11.761 0.123 -32.233 1.00 97.44 430 ILE A O 1
ATOM 3328 N N . GLN A 1 431 ? -13.973 0.551 -32.048 1.00 95.31 431 GLN A N 1
ATOM 3329 C CA . GLN A 1 431 ? -14.030 1.787 -32.835 1.00 95.31 431 GLN A CA 1
ATOM 3330 C C . GLN A 1 431 ? -14.712 2.942 -32.090 1.00 95.31 431 GLN A C 1
ATOM 3332 O O . GLN A 1 431 ? -14.765 4.053 -32.611 1.00 95.31 431 GLN A O 1
ATOM 3337 N N . GLY A 1 432 ? -15.265 2.697 -30.902 1.00 96.94 432 GLY A N 1
ATOM 3338 C CA . GLY A 1 432 ? -15.943 3.734 -30.140 1.00 96.94 432 GLY A CA 1
ATOM 3339 C C . GLY A 1 432 ? -16.437 3.292 -28.775 1.00 96.94 432 GLY A C 1
ATOM 3340 O O . GLY A 1 432 ? -16.617 2.100 -28.524 1.00 96.94 432 GLY A O 1
ATOM 3341 N N . LEU A 1 433 ? -16.704 4.282 -27.932 1.00 98.06 433 LEU A N 1
ATOM 3342 C CA . LEU A 1 433 ? -17.437 4.159 -26.679 1.00 98.06 433 LEU A CA 1
ATOM 3343 C C . LEU A 1 433 ? -18.607 5.149 -26.692 1.00 98.06 433 LEU A C 1
ATOM 3345 O O . LEU A 1 433 ? -18.476 6.271 -27.175 1.00 98.06 433 LEU A O 1
ATOM 3349 N N . SER A 1 434 ? -19.752 4.771 -26.134 1.00 96.88 434 SER A N 1
ATOM 3350 C CA . SER A 1 434 ? -20.909 5.669 -26.028 1.00 96.88 434 SER A CA 1
ATOM 3351 C C . SER A 1 434 ? -21.656 5.445 -24.720 1.00 96.88 434 SER A C 1
ATOM 3353 O O . SER A 1 434 ? -22.117 4.339 -24.447 1.00 96.88 434 SER A O 1
ATOM 3355 N N . PHE A 1 435 ? -21.765 6.492 -23.903 1.00 95.69 435 PHE A N 1
ATOM 3356 C CA . PHE A 1 435 ? -22.447 6.429 -22.612 1.00 95.69 435 PHE A CA 1
ATOM 3357 C C . PHE A 1 435 ? -23.966 6.482 -22.788 1.00 95.69 435 PHE A C 1
ATOM 3359 O O . PHE A 1 435 ? -24.483 7.353 -23.493 1.00 95.69 435 PHE A O 1
ATOM 3366 N N . ASN A 1 436 ? -24.680 5.567 -22.137 1.00 92.06 436 ASN A N 1
ATOM 3367 C CA . ASN A 1 436 ? -26.134 5.526 -22.151 1.00 92.06 436 ASN A CA 1
ATOM 3368 C C . ASN A 1 436 ? -26.687 6.151 -20.861 1.00 92.06 436 ASN A C 1
ATOM 3370 O O . ASN A 1 436 ? -26.789 5.493 -19.829 1.00 92.06 436 ASN A O 1
ATOM 3374 N N . GLU A 1 437 ? -27.117 7.411 -20.950 1.00 87.00 437 GLU A N 1
ATOM 3375 C CA . GLU A 1 437 ? -27.763 8.168 -19.859 1.00 87.00 437 GLU A CA 1
ATOM 3376 C C . GLU A 1 437 ? -28.994 7.459 -19.251 1.00 87.00 437 GLU A C 1
ATOM 3378 O O . GLU A 1 437 ? -29.382 7.750 -18.123 1.00 87.00 437 GLU A O 1
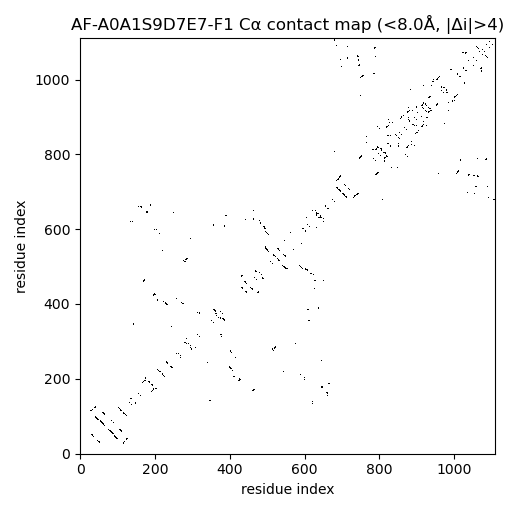ATOM 3383 N N . THR A 1 438 ? -29.635 6.534 -19.980 1.00 85.00 438 THR A N 1
ATOM 3384 C CA . THR A 1 438 ? -30.838 5.823 -19.509 1.00 85.00 438 THR A CA 1
ATOM 3385 C C . THR A 1 438 ? -30.500 4.592 -18.668 1.00 85.00 438 THR A C 1
ATOM 3387 O O . THR A 1 438 ? -31.206 4.313 -17.701 1.00 85.00 438 THR A O 1
ATOM 3390 N N . SER A 1 439 ? -29.448 3.843 -19.021 1.00 84.19 439 SER A N 1
ATOM 3391 C CA . SER A 1 439 ? -28.997 2.670 -18.252 1.00 84.19 439 SER A CA 1
ATOM 3392 C C . SER A 1 439 ? -27.870 2.989 -17.263 1.00 84.19 439 SER A C 1
ATOM 3394 O O . SER A 1 439 ? -27.604 2.185 -16.372 1.00 84.19 439 SER A O 1
ATOM 3396 N N . GLY A 1 440 ? -27.210 4.143 -17.401 1.00 89.19 440 GLY A N 1
ATOM 3397 C CA . GLY A 1 440 ? -26.015 4.514 -16.638 1.00 89.19 440 GLY A CA 1
ATOM 3398 C C . GLY A 1 440 ? -24.762 3.715 -17.020 1.00 89.19 440 GLY A C 1
ATOM 3399 O O . GLY A 1 440 ? -23.765 3.777 -16.300 1.00 89.19 440 GLY A O 1
ATOM 3400 N N . LYS A 1 441 ? -24.822 2.956 -18.124 1.00 93.81 441 LYS A N 1
ATOM 3401 C CA . LYS A 1 441 ? -23.785 2.034 -18.605 1.00 93.81 441 LYS A CA 1
ATOM 3402 C C . LYS A 1 441 ? -22.996 2.620 -19.776 1.00 93.81 441 LYS A C 1
ATOM 3404 O O . LYS A 1 441 ? -23.435 3.551 -20.455 1.00 93.81 441 LYS A O 1
ATOM 3409 N N . ILE A 1 442 ? -21.829 2.038 -20.035 1.00 97.19 442 ILE A N 1
ATOM 3410 C CA . ILE A 1 442 ? -20.973 2.370 -21.174 1.00 97.19 442 ILE A CA 1
ATOM 3411 C C . ILE A 1 442 ? -21.117 1.294 -22.257 1.00 97.19 442 ILE A C 1
ATOM 3413 O O . ILE A 1 442 ? -20.913 0.106 -22.004 1.00 97.19 442 ILE A O 1
ATOM 3417 N N . ALA A 1 443 ? -21.504 1.697 -23.467 1.00 97.75 443 ALA A N 1
ATOM 3418 C CA . ALA A 1 443 ? -21.553 0.810 -24.623 1.00 97.75 443 ALA A CA 1
ATOM 3419 C C . ALA A 1 443 ? -20.205 0.808 -25.352 1.00 97.75 443 ALA A C 1
ATOM 3421 O O . ALA A 1 443 ? -19.642 1.868 -25.639 1.00 97.75 443 ALA A O 1
ATOM 3422 N N . VAL A 1 444 ? -19.707 -0.387 -25.658 1.00 98.06 444 VAL A N 1
ATOM 3423 C CA . VAL A 1 444 ? -18.461 -0.634 -26.389 1.00 98.06 444 VAL A CA 1
ATOM 3424 C C . VAL A 1 444 ? -18.798 -0.997 -27.831 1.00 98.06 444 VAL A C 1
ATOM 3426 O O . VAL A 1 444 ? -19.518 -1.968 -28.051 1.00 98.06 444 VAL A O 1
ATOM 3429 N N . ASN A 1 445 ? -18.278 -0.238 -28.800 1.00 97.81 445 ASN A N 1
ATOM 3430 C CA . ASN A 1 445 ? -18.713 -0.287 -30.198 1.00 97.81 445 ASN A CA 1
ATOM 3431 C C . ASN A 1 445 ? -17.641 -0.886 -31.130 1.00 97.81 445 ASN A C 1
ATOM 3433 O O . ASN A 1 445 ? -16.478 -0.470 -31.097 1.00 97.81 445 ASN A O 1
ATOM 3437 N N . TRP A 1 446 ? -18.022 -1.821 -32.007 1.00 97.25 446 TRP A N 1
ATOM 3438 C CA . TRP A 1 446 ? -17.138 -2.445 -33.008 1.00 97.25 446 TRP A CA 1
ATOM 3439 C C . TRP A 1 446 ? -17.853 -2.691 -34.347 1.00 97.25 446 TRP A C 1
ATOM 3441 O O . TRP A 1 446 ? -19.036 -2.390 -34.516 1.00 97.25 446 TRP A O 1
ATOM 3451 N N . ARG A 1 447 ? -17.114 -3.228 -35.324 1.00 95.00 447 ARG A N 1
ATOM 3452 C CA . ARG A 1 447 ? -17.651 -3.749 -36.588 1.00 95.00 447 ARG A CA 1
ATOM 3453 C C . ARG A 1 447 ? -16.894 -5.007 -36.976 1.00 95.00 447 ARG A C 1
ATOM 3455 O O . ARG A 1 447 ? -15.663 -4.974 -36.989 1.00 95.00 447 ARG A O 1
ATOM 3462 N N . ASP A 1 448 ? -17.615 -6.061 -37.336 1.00 90.44 448 ASP A N 1
ATOM 3463 C CA . ASP A 1 448 ? -17.003 -7.268 -37.897 1.00 90.44 448 ASP A CA 1
ATOM 3464 C C . ASP A 1 448 ? -16.697 -7.085 -39.408 1.00 90.44 448 ASP A C 1
ATOM 3466 O O . ASP A 1 448 ? -15.695 -7.605 -39.899 1.00 90.44 448 ASP A O 1
ATOM 3470 N N . ASP A 1 449 ? -17.471 -6.256 -40.131 1.00 91.75 449 ASP A N 1
ATOM 3471 C CA . ASP A 1 449 ? -17.142 -5.746 -41.478 1.00 91.75 449 ASP A CA 1
ATOM 3472 C C . ASP A 1 449 ? -16.782 -4.239 -41.428 1.00 91.75 449 ASP A C 1
ATOM 3474 O O . ASP A 1 449 ? -17.637 -3.418 -41.082 1.00 91.75 449 ASP A O 1
ATOM 3478 N N . PRO A 1 450 ? -15.557 -3.821 -41.815 1.00 88.38 450 PRO A N 1
ATOM 3479 C CA . PRO A 1 450 ? -15.171 -2.408 -41.896 1.00 88.38 450 PRO A CA 1
ATOM 3480 C C . PRO A 1 450 ? -16.078 -1.523 -42.770 1.00 88.38 450 PRO A C 1
ATOM 3482 O O . PRO A 1 450 ? -16.110 -0.311 -42.561 1.00 88.38 450 PRO A O 1
ATOM 3485 N N . MET A 1 451 ? -16.807 -2.097 -43.733 1.00 93.94 451 MET A N 1
ATOM 3486 C CA . MET A 1 451 ? -17.730 -1.380 -44.627 1.00 93.94 451 MET A CA 1
ATOM 3487 C C . MET A 1 451 ? -19.154 -1.243 -44.060 1.00 93.94 451 MET A C 1
ATOM 3489 O O . MET A 1 451 ? -19.993 -0.554 -44.649 1.00 93.94 451 MET A O 1
ATOM 3493 N N . GLN A 1 452 ? -19.450 -1.875 -42.922 1.00 93.56 452 GLN A N 1
ATOM 3494 C CA . GLN A 1 452 ? -20.737 -1.771 -42.234 1.00 93.56 452 GLN A CA 1
ATOM 3495 C C . GLN A 1 452 ? -20.990 -0.326 -41.778 1.00 93.56 452 GLN A C 1
ATOM 3497 O O . GLN A 1 452 ? -20.109 0.309 -41.209 1.00 93.56 452 GLN A O 1
ATOM 3502 N N . LEU A 1 453 ? -22.207 0.201 -41.970 1.00 91.81 453 LEU A N 1
ATOM 3503 C CA . LEU A 1 453 ? -22.534 1.600 -41.634 1.00 91.81 453 LEU A CA 1
ATOM 3504 C C . LEU A 1 453 ? -22.877 1.810 -40.148 1.00 91.81 453 LEU A C 1
ATOM 3506 O O . LEU A 1 453 ? -22.374 2.736 -39.514 1.00 91.81 453 LEU A O 1
ATOM 3510 N N . VAL A 1 454 ? -23.659 0.914 -39.542 1.00 93.44 454 VAL A N 1
ATOM 3511 C CA . VAL A 1 454 ? -24.080 0.989 -38.124 1.00 93.44 454 VAL A CA 1
ATOM 3512 C C . VAL A 1 454 ? -23.237 0.020 -37.288 1.00 93.44 454 VAL A C 1
ATOM 3514 O O . VAL A 1 454 ? -23.176 -1.146 -37.675 1.00 93.44 454 VAL A O 1
ATOM 3517 N N . PRO A 1 455 ? -22.544 0.459 -36.221 1.00 94.81 455 PRO A N 1
ATOM 3518 C CA . PRO A 1 455 ? -21.689 -0.430 -35.440 1.00 94.81 455 PRO A CA 1
ATOM 3519 C C . PRO A 1 455 ? -22.521 -1.413 -34.613 1.00 94.81 455 PRO A C 1
ATOM 3521 O O . PRO A 1 455 ? -23.684 -1.152 -34.299 1.00 94.81 455 PRO A O 1
ATOM 3524 N N . GLU A 1 456 ? -21.910 -2.533 -34.250 1.00 96.44 456 GLU A N 1
ATOM 3525 C CA . GLU A 1 456 ? -22.404 -3.395 -33.178 1.00 96.44 456 GLU A CA 1
ATOM 3526 C C . GLU A 1 456 ? -21.947 -2.850 -31.825 1.00 96.44 456 GLU A C 1
ATOM 3528 O O . GLU A 1 456 ? -20.917 -2.175 -31.739 1.00 96.44 456 GLU A O 1
ATOM 3533 N N . SER A 1 457 ? -22.715 -3.135 -30.773 1.00 96.19 457 SER A N 1
ATOM 3534 C CA . SER A 1 457 ? -22.457 -2.621 -29.432 1.00 96.19 457 SER A CA 1
ATOM 3535 C C . SER A 1 457 ? -22.823 -3.618 -28.333 1.00 96.19 457 SER A C 1
ATOM 3537 O O . SER A 1 457 ? -23.741 -4.427 -28.479 1.00 96.19 457 SER A O 1
ATOM 3539 N N . ALA A 1 458 ? -22.114 -3.538 -27.207 1.00 97.12 458 ALA A N 1
ATOM 3540 C CA . ALA A 1 458 ? -22.450 -4.235 -25.966 1.00 97.12 458 ALA A CA 1
ATOM 3541 C C . ALA A 1 458 ? -22.283 -3.287 -24.769 1.00 97.12 458 ALA A C 1
ATOM 3543 O O . ALA A 1 458 ? -21.297 -2.554 -24.702 1.00 97.12 458 ALA A O 1
ATOM 3544 N N . GLU A 1 459 ? -23.247 -3.283 -23.843 1.00 97.44 459 GLU A N 1
ATOM 3545 C CA . GLU A 1 459 ? -23.227 -2.438 -22.639 1.00 97.44 459 GLU A CA 1
ATOM 3546 C C . GLU A 1 459 ? -22.567 -3.135 -21.446 1.00 97.44 459 GLU A C 1
ATOM 3548 O O . GLU A 1 459 ? -22.847 -4.299 -21.162 1.00 97.44 459 GLU A O 1
ATOM 3553 N N . TYR A 1 460 ? -21.756 -2.372 -20.712 1.00 98.19 460 TYR A N 1
ATOM 3554 C CA . TYR A 1 460 ? -21.059 -2.778 -19.493 1.00 98.19 460 TYR A CA 1
ATOM 3555 C C . TYR A 1 460 ? -21.237 -1.710 -18.404 1.00 98.19 460 TYR A C 1
ATOM 3557 O O . TYR A 1 460 ? -21.474 -0.539 -18.703 1.00 98.19 460 TYR A O 1
ATOM 3565 N N . ASP A 1 461 ? -21.114 -2.088 -17.134 1.00 97.06 461 ASP A N 1
ATOM 3566 C CA . ASP A 1 461 ? -21.139 -1.136 -16.014 1.00 97.06 461 ASP A CA 1
ATOM 3567 C C . ASP A 1 461 ? -19.888 -0.250 -15.988 1.00 97.06 461 ASP A C 1
ATOM 3569 O O . ASP A 1 461 ? -19.994 0.924 -15.636 1.00 97.06 461 ASP A O 1
ATOM 3573 N N . TYR A 1 462 ? -18.736 -0.789 -16.408 1.00 98.19 462 TYR A N 1
ATOM 3574 C CA . TYR A 1 462 ? -17.481 -0.056 -16.606 1.00 98.19 462 TYR A CA 1
ATOM 3575 C C . TYR A 1 462 ? -16.713 -0.540 -17.844 1.00 98.19 462 TYR A C 1
ATOM 3577 O O . TYR A 1 462 ? -16.784 -1.710 -18.227 1.00 98.19 462 TYR A O 1
ATOM 3585 N N . ALA A 1 463 ? -15.921 0.358 -18.431 1.00 98.50 463 ALA A N 1
ATOM 3586 C CA . ALA A 1 463 ? -14.947 0.059 -19.477 1.00 98.50 463 ALA A CA 1
ATOM 3587 C C . ALA A 1 463 ? -13.543 0.469 -19.014 1.00 98.50 463 ALA A C 1
ATOM 3589 O O . ALA A 1 463 ? -13.253 1.653 -18.841 1.00 98.50 463 ALA A O 1
ATOM 3590 N N . VAL A 1 464 ? -12.661 -0.513 -18.841 1.00 98.62 464 VAL A N 1
ATOM 3591 C CA . VAL A 1 464 ? -11.239 -0.313 -18.556 1.00 98.62 464 VAL A CA 1
ATOM 3592 C C . VAL A 1 464 ? -10.468 -0.421 -19.870 1.00 98.62 464 VAL A C 1
ATOM 3594 O O . VAL A 1 464 ? -10.326 -1.499 -20.448 1.00 98.62 464 VAL A O 1
ATOM 3597 N N . VAL A 1 465 ? -10.002 0.711 -20.385 1.00 98.56 465 VAL A N 1
ATOM 3598 C CA . VAL A 1 465 ? -9.362 0.829 -21.697 1.00 98.56 465 VAL A CA 1
ATOM 3599 C C . VAL A 1 465 ? -7.851 0.744 -21.534 1.00 98.56 465 VAL A C 1
ATOM 3601 O O . VAL A 1 465 ? -7.224 1.666 -21.017 1.00 98.56 465 VAL A O 1
ATOM 3604 N N . SER A 1 466 ? -7.262 -0.355 -22.001 1.00 97.81 466 SER A N 1
ATOM 3605 C CA . SER A 1 466 ? -5.812 -0.575 -22.003 1.00 97.81 466 SER A CA 1
ATOM 3606 C C . SER A 1 466 ? -5.151 -0.261 -23.355 1.00 97.81 466 SER A C 1
ATOM 3608 O O . SER A 1 466 ? -3.926 -0.340 -23.479 1.00 97.81 466 SER A O 1
ATOM 3610 N N . ALA A 1 467 ? -5.951 0.024 -24.387 1.00 97.38 467 ALA A N 1
ATOM 3611 C CA . ALA A 1 467 ? -5.484 0.417 -25.712 1.00 97.38 467 ALA A CA 1
ATOM 3612 C C . ALA A 1 467 ? -4.787 1.796 -25.670 1.00 97.38 467 ALA A C 1
ATOM 3614 O O . ALA A 1 467 ? -5.274 2.698 -24.987 1.00 97.38 467 ALA A O 1
ATOM 3615 N N . PRO A 1 468 ? -3.674 1.998 -26.402 1.00 96.94 468 PRO A N 1
ATOM 3616 C CA . PRO A 1 468 ? -2.934 3.255 -26.362 1.00 96.94 468 PRO A CA 1
ATOM 3617 C C . PRO A 1 468 ? -3.702 4.400 -27.037 1.00 96.94 468 PRO A C 1
ATOM 3619 O O . PRO A 1 468 ? -4.447 4.206 -28.002 1.00 96.94 468 PRO A O 1
ATOM 3622 N N . PHE A 1 469 ? -3.479 5.629 -26.570 1.00 97.69 469 PHE A N 1
ATOM 3623 C CA . PHE A 1 469 ? -4.122 6.839 -27.100 1.00 97.69 469 PHE A CA 1
ATOM 3624 C C . PHE A 1 469 ? -3.849 7.115 -28.585 1.00 97.69 469 PHE A C 1
ATOM 3626 O O . PHE A 1 469 ? -4.683 7.739 -29.241 1.00 97.69 469 PHE A O 1
ATOM 3633 N N . SER A 1 470 ? -2.744 6.610 -29.136 1.00 95.94 470 SER A N 1
ATOM 3634 C CA . SER A 1 470 ? -2.470 6.546 -30.580 1.00 95.94 470 SER A CA 1
ATOM 3635 C C . SER A 1 470 ? -3.574 5.828 -31.375 1.00 95.94 470 SER A C 1
ATOM 3637 O O . SER A 1 470 ? -3.848 6.194 -32.518 1.00 95.94 470 SER A O 1
ATOM 3639 N N . LYS A 1 471 ? -4.255 4.845 -30.768 1.00 95.69 471 LYS A N 1
ATOM 3640 C CA . LYS A 1 471 ? -5.442 4.175 -31.322 1.00 95.69 471 LYS A CA 1
ATOM 3641 C C . LYS A 1 471 ? -6.749 4.811 -30.861 1.00 95.69 471 LYS A C 1
ATOM 3643 O O . LYS A 1 471 ? -7.609 5.055 -31.703 1.00 95.69 471 LYS A O 1
ATOM 3648 N N . VAL A 1 472 ? -6.892 5.108 -29.566 1.00 97.25 472 VAL A N 1
ATOM 3649 C CA . VAL A 1 472 ? -8.148 5.640 -28.993 1.00 97.25 472 VAL A CA 1
ATOM 3650 C C . VAL A 1 472 ? -8.537 6.992 -29.610 1.00 97.25 472 VAL A C 1
ATOM 3652 O O . VAL A 1 472 ? -9.719 7.265 -29.778 1.00 97.25 472 VAL A O 1
ATOM 3655 N N . ARG A 1 473 ? -7.581 7.821 -30.059 1.00 96.50 473 ARG A N 1
ATOM 3656 C CA . ARG A 1 473 ? -7.882 9.087 -30.766 1.00 96.50 473 ARG A CA 1
ATOM 3657 C C . ARG A 1 473 ? -8.580 8.937 -32.122 1.00 96.50 473 ARG A C 1
ATOM 3659 O O . ARG A 1 473 ? -8.966 9.943 -32.707 1.00 96.50 473 ARG A O 1
ATOM 3666 N N . LEU A 1 474 ? -8.701 7.712 -32.635 1.00 95.44 474 LEU A N 1
ATOM 3667 C CA . LEU A 1 474 ? -9.428 7.386 -33.865 1.00 95.44 474 LEU A CA 1
ATOM 3668 C C . LEU A 1 474 ? -10.850 6.869 -33.589 1.00 95.44 474 LEU A C 1
ATOM 3670 O O . LEU A 1 474 ? -11.555 6.511 -34.531 1.00 95.44 474 LEU A O 1
ATOM 3674 N N . TRP A 1 475 ? -11.249 6.769 -32.319 1.00 96.75 475 TRP A N 1
ATOM 3675 C CA . TRP A 1 475 ? -12.546 6.244 -31.902 1.00 96.75 475 TRP A CA 1
ATOM 3676 C C . TRP A 1 475 ? -13.609 7.347 -31.807 1.00 96.75 475 TRP A C 1
ATOM 3678 O O . TRP A 1 475 ? -13.296 8.504 -31.522 1.00 96.75 475 TRP A O 1
ATOM 3688 N N . ASP A 1 476 ? -14.876 6.977 -31.999 1.00 95.44 476 ASP A N 1
ATOM 3689 C CA . ASP A 1 476 ? -16.015 7.824 -31.623 1.00 95.44 476 ASP A CA 1
ATOM 3690 C C . ASP A 1 476 ? -16.257 7.693 -30.112 1.00 95.44 476 ASP A C 1
ATOM 3692 O O . ASP A 1 476 ? -16.450 6.585 -29.613 1.00 95.44 476 ASP A O 1
ATOM 3696 N N . MET A 1 477 ? -16.171 8.794 -29.365 1.00 95.12 477 MET A N 1
ATOM 3697 C CA . MET A 1 477 ? -16.048 8.771 -27.900 1.00 95.12 477 MET A CA 1
ATOM 3698 C C . MET A 1 477 ? -17.069 9.689 -27.213 1.00 95.12 477 MET A C 1
ATOM 3700 O O . MET A 1 477 ? -17.500 10.689 -27.801 1.00 95.12 477 MET A O 1
ATOM 3704 N N . PRO A 1 478 ? -17.413 9.433 -25.933 1.00 93.88 478 PRO A N 1
ATOM 3705 C CA . PRO A 1 478 ? -18.164 10.378 -25.119 1.00 93.88 478 PRO A CA 1
ATOM 3706 C C . PRO A 1 478 ? -17.434 11.723 -25.027 1.00 93.88 478 PRO A C 1
ATOM 3708 O O . PRO A 1 478 ? -16.214 11.814 -25.175 1.00 93.88 478 PRO A O 1
ATOM 3711 N N . ARG A 1 479 ? -18.181 12.792 -24.737 1.00 92.19 479 ARG A N 1
ATOM 3712 C CA . ARG A 1 479 ? -17.609 14.133 -24.548 1.00 92.19 479 ARG A CA 1
ATOM 3713 C C . ARG A 1 479 ? -16.964 14.260 -23.168 1.00 92.19 479 ARG A C 1
ATOM 3715 O O . ARG A 1 479 ? -17.527 14.899 -22.282 1.00 92.19 479 ARG A O 1
ATOM 3722 N N . TYR A 1 480 ? -15.794 13.646 -23.017 1.00 94.19 480 TYR A N 1
ATOM 3723 C CA . TYR A 1 480 ? -14.930 13.778 -21.847 1.00 94.19 480 TYR A CA 1
ATOM 3724 C C . TYR A 1 480 ? -14.557 15.235 -21.550 1.00 94.19 480 TYR A C 1
ATOM 3726 O O . TYR A 1 480 ? -14.698 16.137 -22.386 1.00 94.19 480 TYR A O 1
ATOM 3734 N N . SER A 1 481 ? -14.006 15.459 -20.361 1.00 94.31 481 SER A N 1
ATOM 3735 C CA . SER A 1 481 ? -13.416 16.722 -19.952 1.00 94.31 481 SER A CA 1
ATOM 3736 C C . SER A 1 481 ? -12.426 17.237 -20.996 1.00 94.31 481 SER A C 1
ATOM 3738 O O . SER A 1 481 ? -11.785 16.493 -21.747 1.00 94.31 481 SER A O 1
ATOM 3740 N N . SER A 1 482 ? -12.277 18.561 -21.043 1.00 94.19 482 SER A N 1
ATOM 3741 C CA . SER A 1 482 ? -11.372 19.210 -21.996 1.00 94.19 482 SER A CA 1
ATOM 3742 C C . SER A 1 482 ? -9.918 18.748 -21.823 1.00 94.19 482 SER A C 1
ATOM 3744 O O . SER A 1 482 ? -9.162 18.747 -22.792 1.00 94.19 482 SER A O 1
ATOM 3746 N N . LEU A 1 483 ? -9.528 18.346 -20.608 1.00 93.81 483 LEU A N 1
ATOM 3747 C CA . LEU A 1 483 ? -8.182 17.871 -20.302 1.00 93.81 483 LEU A CA 1
ATOM 3748 C C . LEU A 1 483 ? -7.958 16.445 -20.823 1.00 93.81 483 LEU A C 1
ATOM 3750 O O . LEU A 1 483 ? -7.042 16.240 -21.619 1.00 93.81 483 LEU A O 1
ATOM 3754 N N . LEU A 1 484 ? -8.840 15.501 -20.475 1.00 95.94 484 LEU A N 1
ATOM 3755 C CA . LEU A 1 484 ? -8.765 14.111 -20.938 1.00 95.94 484 LEU A CA 1
ATOM 3756 C C . LEU A 1 484 ? -8.905 14.009 -22.467 1.00 95.94 484 LEU A C 1
ATOM 3758 O O . LEU A 1 484 ? -8.139 13.303 -23.121 1.00 95.94 484 LEU A O 1
ATOM 3762 N N . SER A 1 485 ? -9.799 14.806 -23.063 1.00 96.00 485 SER A N 1
ATOM 3763 C CA . SER A 1 485 ? -9.955 14.898 -24.523 1.00 96.00 485 SER A CA 1
ATOM 3764 C C . SER A 1 485 ? -8.670 15.354 -25.231 1.00 96.00 485 SER A C 1
ATOM 3766 O O . SER A 1 485 ? -8.333 14.837 -26.301 1.00 96.00 485 SER A O 1
ATOM 3768 N N . ARG A 1 486 ? -7.923 16.309 -24.650 1.00 96.25 486 ARG A N 1
ATOM 3769 C CA . ARG A 1 486 ? -6.612 16.726 -25.180 1.00 96.25 486 ARG A CA 1
ATOM 3770 C C . ARG A 1 486 ? -5.556 15.647 -24.986 1.00 96.25 486 ARG A C 1
ATOM 3772 O O . ARG A 1 486 ? -4.811 15.391 -25.927 1.00 96.25 486 ARG A O 1
ATOM 3779 N N . ALA A 1 487 ? -5.512 14.996 -23.826 1.00 96.81 487 ALA A N 1
ATOM 3780 C CA . ALA A 1 487 ? -4.565 13.917 -23.563 1.00 96.81 487 ALA A CA 1
ATOM 3781 C C . ALA A 1 487 ? -4.703 12.783 -24.595 1.00 96.81 487 ALA A C 1
ATOM 3783 O O . ALA A 1 487 ? -3.735 12.444 -25.277 1.00 96.81 487 ALA A O 1
ATOM 3784 N N . ILE A 1 488 ? -5.929 12.294 -24.820 1.00 97.19 488 ILE A N 1
ATOM 3785 C CA . ILE A 1 488 ? -6.228 11.268 -25.832 1.00 97.19 488 ILE A CA 1
ATOM 3786 C C . ILE A 1 488 ? -5.757 11.714 -27.225 1.00 97.19 488 ILE A C 1
ATOM 3788 O O . ILE A 1 488 ? -5.046 10.974 -27.908 1.00 97.19 488 ILE A O 1
ATOM 3792 N N . SER A 1 489 ? -6.114 12.931 -27.645 1.00 95.94 489 SER A N 1
ATOM 3793 C CA . SER A 1 489 ? -5.853 13.414 -29.010 1.00 95.94 489 SER A CA 1
ATOM 3794 C C . SER A 1 489 ? -4.413 13.869 -29.283 1.00 95.94 489 SER A C 1
ATOM 3796 O O . SER A 1 489 ? -3.987 13.797 -30.434 1.00 95.94 489 SER A O 1
ATOM 3798 N N . THR A 1 490 ? -3.655 14.308 -28.269 1.00 96.00 490 THR A N 1
ATOM 3799 C CA . THR A 1 490 ? -2.357 14.993 -28.464 1.00 96.00 490 THR A CA 1
ATOM 3800 C C . THR A 1 490 ? -1.162 14.407 -27.713 1.00 96.00 490 THR A C 1
ATOM 3802 O O . THR A 1 490 ? -0.045 14.837 -27.998 1.00 96.00 490 THR A O 1
ATOM 3805 N N . LEU A 1 491 ? -1.338 13.429 -26.809 1.00 96.88 491 LEU A N 1
ATOM 3806 C CA . LEU A 1 491 ? -0.200 12.737 -26.184 1.00 96.88 491 LEU A CA 1
ATOM 3807 C C . LEU A 1 491 ? 0.729 12.177 -27.273 1.00 96.88 491 LEU A C 1
ATOM 3809 O O . LEU A 1 491 ? 0.258 11.485 -28.187 1.00 96.88 491 LEU A O 1
ATOM 3813 N N . ASN A 1 492 ? 2.014 12.510 -27.203 1.00 95.56 492 ASN A N 1
ATOM 3814 C CA . ASN A 1 492 ? 3.001 12.086 -28.190 1.00 95.56 492 ASN A CA 1
ATOM 3815 C C . ASN A 1 492 ? 3.487 10.643 -27.936 1.00 95.56 492 ASN A C 1
ATOM 3817 O O . ASN A 1 492 ? 3.425 10.136 -26.816 1.00 95.56 492 ASN A O 1
ATOM 3821 N N . TYR A 1 493 ? 3.919 9.968 -29.004 1.00 95.31 493 TYR A N 1
ATOM 3822 C CA . TYR A 1 493 ? 4.416 8.591 -28.980 1.00 95.31 493 TYR A CA 1
ATOM 3823 C C . TYR A 1 493 ? 5.740 8.505 -29.746 1.00 95.31 493 TYR A C 1
ATOM 3825 O O . TYR A 1 493 ? 5.840 8.955 -30.894 1.00 95.31 493 TYR A O 1
ATOM 3833 N N . ALA A 1 494 ? 6.737 7.894 -29.109 1.00 94.62 494 ALA A N 1
ATOM 3834 C CA . ALA A 1 494 ? 8.000 7.531 -29.734 1.00 94.62 494 ALA A CA 1
ATOM 3835 C C . ALA A 1 494 ? 7.850 6.245 -30.552 1.00 94.62 494 ALA A C 1
ATOM 3837 O O . ALA A 1 494 ? 6.828 5.546 -30.510 1.00 94.62 494 ALA A O 1
ATOM 3838 N N . GLN A 1 495 ? 8.885 5.943 -31.331 1.00 94.06 495 GLN A N 1
ATOM 3839 C CA . GLN A 1 495 ? 8.859 4.856 -32.297 1.00 94.06 495 GLN A CA 1
ATOM 3840 C C . GLN A 1 495 ? 10.084 3.975 -32.212 1.00 94.06 495 GLN A C 1
ATOM 3842 O O . GLN A 1 495 ? 11.165 4.406 -31.834 1.00 94.06 495 GLN A O 1
ATOM 3847 N N . SER A 1 496 ? 9.916 2.739 -32.668 1.00 97.44 496 SER A N 1
ATOM 3848 C CA . SER A 1 496 ? 11.024 1.844 -32.931 1.00 97.44 496 SER A CA 1
ATOM 3849 C C . SER A 1 496 ? 10.722 0.945 -34.120 1.00 97.44 496 SER A C 1
ATOM 3851 O O . SER A 1 496 ? 9.569 0.561 -34.352 1.00 97.44 496 SER A O 1
ATOM 3853 N N . CYS A 1 497 ? 11.773 0.601 -34.860 1.00 98.25 497 CYS A N 1
ATOM 3854 C CA . CYS A 1 497 ? 11.766 -0.553 -35.732 1.00 98.25 497 CYS A CA 1
ATOM 3855 C C . CYS A 1 497 ? 12.905 -1.515 -35.384 1.00 98.25 497 CYS A C 1
ATOM 3857 O O . CYS A 1 497 ? 14.028 -1.113 -35.073 1.00 98.25 497 CYS A O 1
ATOM 3859 N N . LYS A 1 498 ? 12.590 -2.804 -35.450 1.00 98.56 498 LYS A N 1
ATOM 3860 C CA . LYS A 1 498 ? 13.486 -3.918 -35.167 1.00 98.56 498 LYS A CA 1
ATOM 3861 C C . LYS A 1 498 ? 13.522 -4.871 -36.352 1.00 98.56 498 LYS A C 1
ATOM 3863 O O . LYS A 1 498 ? 12.481 -5.149 -36.948 1.00 98.56 498 LYS A O 1
ATOM 3868 N N . VAL A 1 499 ? 14.705 -5.397 -36.662 1.00 98.75 499 VAL A N 1
ATOM 3869 C CA . VAL A 1 499 ? 14.908 -6.451 -37.666 1.00 98.75 499 VAL A CA 1
ATOM 3870 C C . VAL A 1 499 ? 15.748 -7.561 -37.061 1.00 98.75 499 VAL A C 1
ATOM 3872 O O . VAL A 1 499 ? 16.861 -7.322 -36.586 1.00 98.75 499 VAL A O 1
ATOM 3875 N N . SER A 1 500 ? 15.226 -8.782 -37.103 1.00 98.56 500 SER A N 1
ATOM 3876 C CA . SER A 1 500 ? 15.931 -9.981 -36.662 1.00 98.56 500 SER A CA 1
ATOM 3877 C C . SER A 1 500 ? 16.323 -10.847 -37.861 1.00 98.56 500 SER A C 1
ATOM 3879 O O . SER A 1 500 ? 15.563 -10.959 -38.822 1.00 98.56 500 SER A O 1
ATOM 3881 N N . LEU A 1 501 ? 17.523 -11.435 -37.833 1.00 98.75 501 LEU A N 1
ATOM 3882 C CA . LEU A 1 501 ? 18.040 -12.307 -38.897 1.00 98.75 501 LEU A CA 1
ATOM 3883 C C . LEU A 1 501 ? 18.442 -13.665 -38.316 1.00 98.75 501 LEU A C 1
ATOM 3885 O O . LEU A 1 501 ? 19.188 -13.717 -37.334 1.00 98.75 501 LEU A O 1
ATOM 3889 N N . LEU A 1 502 ? 17.994 -14.758 -38.940 1.00 98.62 502 LEU A N 1
ATOM 3890 C CA . LEU A 1 502 ? 18.392 -16.121 -38.580 1.00 98.62 502 LEU A CA 1
ATOM 3891 C C . LEU A 1 502 ? 19.651 -16.547 -39.349 1.00 98.62 502 LEU A C 1
ATOM 3893 O O . LEU A 1 502 ? 19.689 -16.531 -40.586 1.00 98.62 502 LEU A O 1
ATOM 3897 N N . PHE A 1 503 ? 20.649 -17.026 -38.611 1.00 98.62 503 PHE A N 1
ATOM 3898 C CA . PHE A 1 503 ? 21.895 -17.580 -39.135 1.00 98.62 503 PHE A CA 1
ATOM 3899 C C . PHE A 1 503 ? 21.989 -19.089 -38.869 1.00 98.62 503 PHE A C 1
ATOM 3901 O O . PHE A 1 503 ? 21.470 -19.591 -37.871 1.00 98.62 503 PHE A O 1
ATOM 3908 N N . LYS A 1 504 ? 22.671 -19.817 -39.763 1.00 98.12 504 LYS A N 1
ATOM 3909 C CA . LYS A 1 504 ? 22.848 -21.285 -39.725 1.00 98.12 504 LYS A CA 1
ATOM 3910 C C . LYS A 1 504 ? 23.562 -21.768 -38.462 1.00 98.12 504 LYS A C 1
ATOM 3912 O O . LYS A 1 504 ? 23.273 -22.861 -37.985 1.00 98.12 504 LYS A O 1
ATOM 3917 N N . THR A 1 505 ? 24.478 -20.957 -37.939 1.00 97.25 505 THR A N 1
ATOM 3918 C CA . THR A 1 505 ? 25.182 -21.175 -36.671 1.00 97.25 505 THR A CA 1
ATOM 3919 C C . THR A 1 505 ? 25.300 -19.854 -35.909 1.00 97.25 505 THR A C 1
ATOM 3921 O O . THR A 1 505 ? 25.199 -18.780 -36.511 1.00 97.25 505 THR A O 1
ATOM 3924 N N . ARG A 1 506 ? 25.576 -19.914 -34.601 1.00 97.06 506 ARG A N 1
ATOM 3925 C CA . ARG A 1 506 ? 25.934 -18.751 -33.764 1.00 97.06 506 ARG A CA 1
ATOM 3926 C C . ARG A 1 506 ? 27.370 -18.279 -34.027 1.00 97.06 506 ARG A C 1
ATOM 3928 O O . ARG A 1 506 ? 28.171 -18.173 -33.107 1.00 97.06 506 ARG A O 1
ATOM 3935 N N . PHE A 1 507 ? 27.729 -18.060 -35.293 1.00 97.19 507 PHE A N 1
ATOM 3936 C CA . PHE A 1 507 ? 29.123 -17.890 -35.727 1.00 97.19 507 PHE A CA 1
ATOM 3937 C C . PHE A 1 507 ? 29.880 -16.796 -34.952 1.00 97.19 507 PHE A C 1
ATOM 3939 O O . PHE A 1 507 ? 31.064 -16.971 -34.684 1.00 97.19 507 PHE A O 1
ATOM 3946 N N . TRP A 1 508 ? 29.191 -15.727 -34.531 1.00 96.69 508 TRP A N 1
ATOM 3947 C CA . TRP A 1 508 ? 29.726 -14.618 -33.729 1.00 96.69 508 TRP A CA 1
ATOM 3948 C C . TRP A 1 508 ? 30.273 -15.042 -32.351 1.00 96.69 508 TRP A C 1
ATOM 3950 O O . TRP A 1 508 ? 31.105 -14.337 -31.791 1.00 96.69 508 TRP A O 1
ATOM 3960 N N . GLU A 1 509 ? 29.861 -16.189 -31.805 1.00 97.25 509 GLU A N 1
ATOM 3961 C CA . GLU A 1 509 ? 30.398 -16.762 -30.555 1.00 97.25 509 GLU A CA 1
ATOM 3962 C C . GLU A 1 509 ? 31.688 -17.567 -30.762 1.00 97.25 509 GLU A C 1
ATOM 3964 O O . GLU A 1 509 ? 32.363 -17.897 -29.790 1.00 97.25 509 GLU A O 1
ATOM 3969 N N . HIS A 1 510 ? 32.038 -17.873 -32.016 1.00 94.56 510 HIS A N 1
ATOM 3970 C CA . HIS A 1 510 ? 33.132 -18.780 -32.387 1.00 94.56 510 HIS A CA 1
ATOM 3971 C C . HIS A 1 510 ? 34.165 -18.121 -33.325 1.00 94.56 510 HIS A C 1
ATOM 3973 O O . HIS A 1 510 ? 34.981 -18.813 -33.934 1.00 94.56 510 HIS A O 1
ATOM 3979 N N . GLN A 1 511 ? 34.130 -16.788 -33.459 1.00 90.00 511 GLN A N 1
ATOM 3980 C CA . GLN A 1 511 ? 35.177 -15.995 -34.123 1.00 90.00 511 GLN A CA 1
ATOM 3981 C C . GLN A 1 511 ? 36.366 -15.747 -33.170 1.00 90.00 511 GLN A C 1
ATOM 3983 O O . GLN A 1 511 ? 36.287 -16.033 -31.978 1.00 90.00 511 GLN A O 1
ATOM 3988 N N . GLU A 1 512 ? 37.464 -15.184 -33.687 1.00 89.12 512 GLU A N 1
ATOM 3989 C CA . GLU A 1 512 ? 38.659 -14.822 -32.896 1.00 89.12 512 GLU A CA 1
ATOM 3990 C C . GLU A 1 512 ? 38.342 -13.838 -31.752 1.00 89.12 512 GLU A C 1
ATOM 3992 O O . GLU A 1 512 ? 38.856 -13.994 -30.645 1.00 89.12 512 GLU A O 1
ATOM 3997 N N . SER A 1 513 ? 37.424 -12.896 -31.997 1.00 90.62 513 SER A N 1
ATOM 3998 C CA . SER A 1 513 ? 36.830 -12.001 -30.995 1.00 90.62 513 SER A CA 1
ATOM 3999 C C . SER A 1 513 ? 35.364 -12.395 -30.751 1.00 90.62 513 SER A C 1
ATOM 4001 O O . SER A 1 513 ? 34.473 -11.848 -31.404 1.00 90.62 513 SER A O 1
ATOM 4003 N N . PRO A 1 514 ? 35.073 -13.365 -29.863 1.00 95.38 514 PRO A N 1
ATOM 4004 C CA . PRO A 1 514 ? 33.728 -13.913 -29.702 1.00 95.38 514 PRO A CA 1
ATOM 4005 C C . PRO A 1 514 ? 32.787 -12.957 -28.953 1.00 95.38 514 PRO A C 1
ATOM 4007 O O . PRO A 1 514 ? 33.197 -12.281 -28.007 1.00 95.38 514 PRO A O 1
ATOM 4010 N N . ILE A 1 515 ? 31.510 -12.927 -29.343 1.00 97.19 515 ILE A N 1
ATOM 4011 C CA . ILE A 1 515 ? 30.481 -12.042 -28.775 1.00 97.19 515 ILE A CA 1
ATOM 4012 C C . ILE A 1 515 ? 29.441 -12.854 -27.993 1.00 97.19 515 ILE A C 1
ATOM 4014 O O . ILE A 1 515 ? 28.549 -13.469 -28.572 1.00 97.19 515 ILE A O 1
ATOM 4018 N N . PHE A 1 516 ? 29.511 -12.824 -26.662 1.00 96.25 516 PHE A N 1
ATOM 4019 C CA . PHE A 1 516 ? 28.567 -13.531 -25.789 1.00 96.25 516 PHE A CA 1
ATOM 4020 C C . PHE A 1 516 ? 27.489 -12.580 -25.249 1.00 96.25 516 PHE A C 1
ATOM 4022 O O . PHE A 1 516 ? 27.605 -12.053 -24.145 1.00 96.25 516 PHE A O 1
ATOM 4029 N N . GLY A 1 517 ? 26.446 -12.338 -26.048 1.00 96.25 517 GLY A N 1
ATOM 4030 C CA . GLY A 1 517 ? 25.402 -11.353 -25.740 1.00 96.25 517 GLY A CA 1
ATOM 4031 C C . GLY A 1 517 ? 25.878 -9.896 -25.861 1.00 96.25 517 GLY A C 1
ATOM 4032 O O . GLY A 1 517 ? 26.950 -9.625 -26.405 1.00 96.25 517 GLY A O 1
ATOM 4033 N N . GLY A 1 518 ? 25.079 -8.954 -25.353 1.00 96.00 518 GLY A N 1
ATOM 4034 C CA . GLY A 1 518 ? 25.334 -7.511 -25.438 1.00 96.00 518 GLY A CA 1
ATOM 4035 C C . GLY A 1 518 ? 24.626 -6.808 -26.601 1.00 96.00 518 GLY A C 1
ATOM 4036 O O . GLY A 1 518 ? 24.259 -7.431 -27.600 1.00 96.00 518 GLY A O 1
ATOM 4037 N N . CYS A 1 519 ? 24.458 -5.490 -26.472 1.00 95.75 519 CYS A N 1
ATOM 4038 C CA . CYS A 1 519 ? 24.010 -4.591 -27.539 1.00 95.75 519 CYS A CA 1
ATOM 4039 C C . CYS A 1 519 ? 25.120 -3.592 -27.893 1.00 95.75 519 CYS A C 1
ATOM 4041 O O . CYS A 1 519 ? 25.607 -2.889 -27.012 1.00 95.75 519 CYS A O 1
ATOM 4043 N N . GLY A 1 520 ? 25.488 -3.505 -29.171 1.00 95.06 520 GLY A N 1
ATOM 4044 C CA . GLY A 1 520 ? 26.441 -2.522 -29.692 1.00 95.06 520 GLY A CA 1
ATOM 4045 C C . GLY A 1 520 ? 25.759 -1.496 -30.593 1.00 95.06 520 GLY A C 1
ATOM 4046 O O . GLY A 1 520 ? 24.988 -1.881 -31.470 1.00 95.06 520 GLY A O 1
ATOM 4047 N N . SER A 1 521 ? 26.024 -0.206 -30.386 1.00 93.31 521 SER A N 1
ATOM 4048 C CA . SER A 1 521 ? 25.564 0.869 -31.281 1.00 93.31 521 SER A CA 1
ATOM 4049 C C . SER A 1 521 ? 26.480 0.966 -32.502 1.00 93.31 521 SER A C 1
ATOM 4051 O O . SER A 1 521 ? 27.686 0.782 -32.362 1.00 93.31 521 SER A O 1
ATOM 4053 N N . VAL A 1 522 ? 25.944 1.270 -33.687 1.00 93.62 522 VAL A N 1
ATOM 4054 C CA . VAL A 1 522 ? 26.733 1.408 -34.923 1.00 93.62 522 VAL A CA 1
ATOM 4055 C C . VAL A 1 522 ? 26.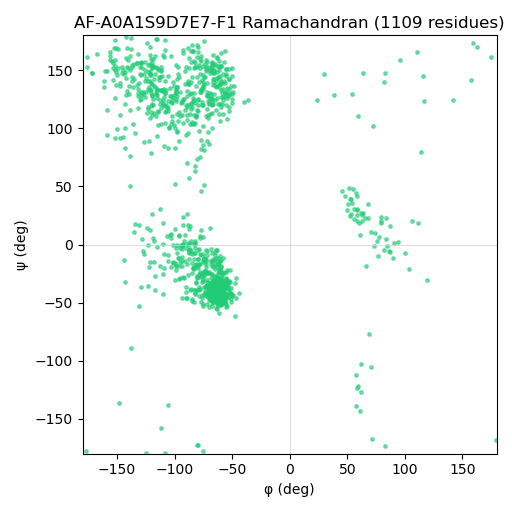425 2.701 -35.674 1.00 93.62 522 VAL A C 1
ATOM 4057 O O . VAL A 1 522 ? 25.286 3.153 -35.739 1.00 93.62 522 VAL A O 1
ATOM 4060 N N . ASP A 1 523 ? 27.444 3.252 -36.333 1.00 92.19 523 ASP A N 1
ATOM 4061 C CA . ASP A 1 523 ? 27.351 4.453 -37.181 1.00 92.19 523 ASP A CA 1
ATOM 4062 C C . ASP A 1 523 ? 26.728 4.188 -38.574 1.00 92.19 523 ASP A C 1
ATOM 4064 O O . ASP A 1 523 ? 26.783 5.032 -39.471 1.00 92.19 523 ASP A O 1
ATOM 4068 N N . LEU A 1 524 ? 26.113 3.016 -38.773 1.00 94.50 524 LEU A N 1
ATOM 4069 C CA . LEU A 1 524 ? 25.468 2.633 -40.026 1.00 94.50 524 LEU A CA 1
ATOM 4070 C C . LEU A 1 524 ? 24.021 3.138 -40.087 1.00 94.50 524 LEU A C 1
ATOM 4072 O O . LEU A 1 524 ? 23.172 2.775 -39.268 1.00 94.50 524 LEU A O 1
ATOM 4076 N N . ALA A 1 525 ? 23.731 3.938 -41.115 1.00 92.50 525 ALA A N 1
ATOM 4077 C CA . ALA A 1 525 ? 22.421 4.542 -41.332 1.00 92.50 525 ALA A CA 1
ATOM 4078 C C . ALA A 1 525 ? 21.286 3.499 -41.331 1.00 92.50 525 ALA A C 1
ATOM 4080 O O . ALA A 1 525 ? 21.328 2.510 -42.064 1.00 92.50 525 ALA A O 1
ATOM 4081 N N . GLY A 1 526 ? 20.260 3.747 -40.512 1.00 92.75 526 GLY A N 1
ATOM 4082 C CA . GLY A 1 526 ? 19.080 2.887 -40.380 1.00 92.75 526 GLY A CA 1
ATOM 4083 C C . GLY A 1 526 ? 19.238 1.669 -39.463 1.00 92.75 526 GLY A C 1
ATOM 4084 O O . GLY A 1 526 ? 18.245 0.992 -39.232 1.00 92.75 526 GLY A O 1
ATOM 4085 N N . ILE A 1 527 ? 20.427 1.387 -38.914 1.00 96.19 527 ILE A N 1
ATOM 4086 C CA . ILE A 1 527 ? 20.638 0.203 -38.059 1.00 96.19 527 ILE A CA 1
ATOM 4087 C C . ILE A 1 527 ? 20.358 0.484 -36.582 1.00 96.19 527 ILE A C 1
ATOM 4089 O O . ILE A 1 527 ? 19.677 -0.316 -35.938 1.00 96.19 527 ILE A O 1
ATOM 4093 N N . GLY A 1 528 ? 20.869 1.601 -36.055 1.00 95.69 528 GLY A N 1
ATOM 4094 C CA . GLY A 1 528 ? 20.837 1.902 -34.623 1.00 95.69 528 GLY A CA 1
ATOM 4095 C C . GLY A 1 528 ? 21.787 0.988 -33.848 1.00 95.69 528 GLY A C 1
ATOM 4096 O O . GLY A 1 528 ? 23.001 1.157 -33.910 1.00 95.69 528 GLY A O 1
ATOM 4097 N N . SER A 1 529 ? 21.237 0.012 -33.127 1.00 97.00 529 SER A N 1
ATOM 4098 C CA . SER A 1 529 ? 22.000 -0.999 -32.383 1.00 97.00 529 SER A CA 1
ATOM 4099 C C . SER A 1 529 ? 21.870 -2.405 -32.971 1.00 97.00 529 SER A C 1
ATOM 4101 O O . SER A 1 529 ? 20.842 -2.762 -33.544 1.00 97.00 529 SER A O 1
ATOM 4103 N N . VAL A 1 530 ? 22.891 -3.232 -32.750 1.00 98.25 530 VAL A N 1
ATOM 4104 C CA . VAL A 1 530 ? 22.894 -4.679 -32.998 1.00 98.25 530 VAL A CA 1
ATOM 4105 C C . VAL A 1 530 ? 22.978 -5.403 -31.658 1.00 98.25 530 VAL A C 1
ATOM 4107 O O . VAL A 1 530 ? 23.932 -5.195 -30.908 1.00 98.25 530 VAL A O 1
ATOM 4110 N N . CYS A 1 531 ? 21.992 -6.248 -31.344 1.00 98.06 531 CYS A N 1
ATOM 4111 C CA . CYS A 1 531 ? 21.944 -6.996 -30.083 1.00 98.06 531 CYS A CA 1
ATOM 4112 C C . CYS A 1 531 ? 22.040 -8.510 -30.303 1.00 98.06 531 CYS A C 1
ATOM 4114 O O . CYS A 1 531 ? 21.270 -9.107 -31.065 1.00 98.06 531 CYS A O 1
ATOM 4116 N N . TYR A 1 532 ? 22.956 -9.139 -29.571 1.00 98.06 532 TYR A N 1
ATOM 4117 C CA . TYR A 1 532 ? 23.213 -10.576 -29.614 1.00 98.06 532 TYR A CA 1
ATOM 4118 C C . TYR A 1 532 ? 22.452 -11.288 -28.483 1.00 98.06 532 TYR A C 1
ATOM 4120 O O . TYR A 1 532 ? 22.326 -10.735 -27.385 1.00 98.06 532 TYR A O 1
ATOM 4128 N N . PRO A 1 533 ? 21.939 -12.514 -28.700 1.00 96.56 533 PRO A N 1
ATOM 4129 C CA . PRO A 1 533 ? 21.185 -13.228 -27.674 1.00 96.56 533 PRO A CA 1
ATOM 4130 C C . PRO A 1 533 ? 21.978 -13.472 -26.390 1.00 96.56 533 PRO A C 1
ATOM 4132 O O . PRO A 1 533 ? 23.058 -14.057 -26.418 1.00 96.56 533 PRO A O 1
ATOM 4135 N N . SER A 1 534 ? 21.378 -13.127 -25.250 1.00 96.50 534 SER A N 1
ATOM 4136 C CA . SER A 1 534 ? 21.891 -13.490 -23.915 1.00 96.50 534 SER A CA 1
ATOM 4137 C C . SER A 1 534 ? 21.502 -14.912 -23.479 1.00 96.50 534 SER A C 1
ATOM 4139 O O . SER A 1 534 ? 21.799 -15.334 -22.368 1.00 96.50 534 SER A O 1
ATOM 4141 N N . PHE A 1 535 ? 20.823 -15.653 -24.356 1.00 94.88 535 PHE A N 1
ATOM 4142 C CA . PHE A 1 535 ? 20.336 -17.014 -24.149 1.00 94.88 535 PHE A CA 1
ATOM 4143 C C . PHE A 1 535 ? 20.968 -17.981 -25.156 1.00 94.88 535 PHE A C 1
ATOM 4145 O O . PHE A 1 535 ? 21.357 -17.582 -26.260 1.00 94.88 535 PHE A O 1
ATOM 4152 N N . ASN A 1 536 ? 21.051 -19.260 -24.768 1.00 94.56 536 ASN A N 1
ATOM 4153 C CA . ASN A 1 536 ? 21.733 -20.324 -25.518 1.00 94.56 536 ASN A CA 1
ATOM 4154 C C . ASN A 1 536 ? 23.187 -19.957 -25.899 1.00 94.56 536 ASN A C 1
ATOM 4156 O O . ASN A 1 536 ? 23.638 -20.215 -27.014 1.00 94.56 536 ASN A O 1
ATOM 4160 N N . ILE A 1 537 ? 23.888 -19.292 -24.972 1.00 94.56 537 ILE A N 1
ATOM 4161 C CA . ILE A 1 537 ? 25.284 -18.861 -25.116 1.00 94.56 537 ILE A CA 1
ATOM 4162 C C . ILE A 1 537 ? 26.191 -20.081 -25.317 1.00 94.56 537 ILE A C 1
ATOM 4164 O O . ILE A 1 537 ? 26.037 -21.092 -24.630 1.00 94.56 537 ILE A O 1
ATOM 4168 N N . ASN A 1 538 ? 27.159 -19.959 -26.230 1.00 92.81 538 ASN A N 1
ATOM 4169 C CA . ASN A 1 538 ? 28.080 -21.016 -26.660 1.00 92.81 538 ASN A CA 1
ATOM 4170 C C . ASN A 1 538 ? 27.382 -22.187 -27.389 1.00 92.81 538 ASN A C 1
ATOM 4172 O O . ASN A 1 538 ? 27.896 -23.306 -27.451 1.00 92.81 538 ASN A O 1
ATOM 4176 N N . GLY A 1 539 ? 26.196 -21.937 -27.952 1.00 90.88 539 GLY A N 1
ATOM 4177 C CA . GLY A 1 539 ? 25.481 -22.896 -28.788 1.00 90.88 539 GLY A CA 1
ATOM 4178 C C . GLY A 1 539 ? 26.139 -23.068 -30.164 1.00 90.88 539 GLY A C 1
ATOM 4179 O O . GLY A 1 539 ? 26.740 -22.145 -30.710 1.00 90.88 539 GLY A O 1
ATOM 4180 N N . THR A 1 540 ? 25.998 -24.253 -30.761 1.00 88.88 540 THR A N 1
ATOM 4181 C CA . THR A 1 540 ? 26.550 -24.573 -32.096 1.00 88.88 540 THR A CA 1
ATOM 4182 C C . THR A 1 540 ? 25.496 -24.632 -33.207 1.00 88.88 540 THR A C 1
ATOM 4184 O O . THR A 1 540 ? 25.843 -24.638 -34.386 1.00 88.88 540 THR A O 1
ATOM 4187 N N . GLY A 1 541 ? 24.210 -24.678 -32.843 1.00 93.06 541 GLY A N 1
ATOM 4188 C CA . GLY A 1 541 ? 23.086 -24.668 -33.781 1.00 93.06 541 GLY A CA 1
ATOM 4189 C C . GLY A 1 541 ? 22.740 -23.270 -34.317 1.00 93.06 541 GLY A C 1
ATOM 4190 O O . GLY A 1 541 ? 23.460 -22.306 -34.040 1.00 93.06 541 GLY A O 1
ATOM 4191 N N . PRO A 1 542 ? 21.628 -23.144 -35.065 1.00 97.19 542 PRO A N 1
ATOM 4192 C CA . PRO A 1 542 ? 21.158 -21.863 -35.583 1.00 97.19 542 PRO A CA 1
ATOM 4193 C C . PRO A 1 542 ? 20.855 -20.853 -34.472 1.00 97.19 542 PRO A C 1
ATOM 4195 O O . PRO A 1 542 ? 20.496 -21.226 -33.353 1.00 97.19 542 PRO A O 1
ATOM 4198 N N . GLY A 1 543 ? 20.957 -19.566 -34.792 1.00 96.94 543 GLY A N 1
ATOM 4199 C CA . GLY A 1 543 ? 20.674 -18.484 -33.851 1.00 96.94 543 GLY A CA 1
ATOM 4200 C C . GLY A 1 543 ? 20.204 -17.216 -34.551 1.00 96.94 543 GLY A C 1
ATOM 4201 O O . GLY A 1 543 ? 20.538 -16.979 -35.713 1.00 96.94 543 GLY A O 1
ATOM 4202 N N . VAL A 1 544 ? 19.428 -16.406 -33.835 1.00 98.25 544 VAL A N 1
ATOM 4203 C CA . VAL A 1 544 ? 18.839 -15.164 -34.351 1.00 98.25 544 VAL A CA 1
ATOM 4204 C C . VAL A 1 544 ? 19.526 -13.961 -33.714 1.00 98.25 544 VAL A C 1
ATOM 4206 O O . VAL A 1 544 ? 19.584 -13.866 -32.493 1.00 98.25 544 VAL A O 1
ATOM 4209 N N . VAL A 1 545 ? 20.018 -13.020 -34.518 1.00 98.44 545 VAL A N 1
ATOM 4210 C CA . VAL A 1 545 ? 20.557 -11.737 -34.026 1.00 98.44 545 VAL A CA 1
ATOM 4211 C C . VAL A 1 545 ? 19.506 -10.653 -34.237 1.00 98.44 545 VAL A C 1
ATOM 4213 O O . VAL A 1 545 ? 18.861 -10.625 -35.287 1.00 98.44 545 VAL A O 1
ATOM 4216 N N . LEU A 1 546 ? 19.341 -9.742 -33.271 1.00 98.50 546 LEU A N 1
ATOM 4217 C CA . LEU A 1 546 ? 18.625 -8.485 -33.499 1.00 98.50 546 LEU A CA 1
ATOM 4218 C C . LEU A 1 546 ? 19.571 -7.557 -34.270 1.00 98.50 546 LEU A C 1
ATOM 4220 O O . LEU A 1 546 ? 20.308 -6.769 -33.684 1.00 98.50 546 LEU A O 1
ATOM 4224 N N . ALA A 1 547 ? 19.614 -7.752 -35.585 1.00 98.38 547 ALA A N 1
ATOM 4225 C CA . ALA A 1 547 ? 20.577 -7.137 -36.492 1.00 98.38 547 ALA A CA 1
ATOM 4226 C C . ALA A 1 547 ? 20.295 -5.649 -36.773 1.00 98.38 547 ALA A C 1
ATOM 4228 O O . ALA A 1 547 ? 21.146 -4.951 -37.316 1.00 98.38 547 ALA A O 1
ATOM 4229 N N . SER A 1 548 ? 19.115 -5.157 -36.391 1.00 98.50 548 SER A N 1
ATOM 4230 C CA . SER A 1 548 ? 18.846 -3.734 -36.208 1.00 98.50 548 SER A CA 1
ATOM 4231 C C . SER A 1 548 ? 17.829 -3.528 -35.090 1.00 98.50 548 SER A C 1
ATOM 4233 O O . SER A 1 548 ? 16.806 -4.216 -35.023 1.00 98.50 548 SER A O 1
ATOM 4235 N N . TYR A 1 549 ? 18.110 -2.547 -34.241 1.00 98.06 549 TYR A N 1
ATOM 4236 C CA . TYR A 1 549 ? 17.193 -1.944 -33.289 1.00 98.06 549 TYR A CA 1
ATOM 4237 C C . TYR A 1 549 ? 17.396 -0.433 -33.359 1.00 98.06 549 TYR A C 1
ATOM 4239 O O . TYR A 1 549 ? 18.391 0.101 -32.866 1.00 98.06 549 TYR A O 1
ATOM 4247 N N . VAL A 1 550 ? 16.457 0.242 -34.014 1.00 96.62 550 VAL A N 1
ATOM 4248 C CA . VAL A 1 550 ? 16.480 1.685 -34.245 1.00 96.62 550 VAL A CA 1
ATOM 4249 C C . VAL A 1 550 ? 15.227 2.325 -33.647 1.00 96.62 550 VAL A C 1
ATOM 4251 O O . VAL A 1 550 ? 14.155 1.713 -33.648 1.00 96.62 550 VAL A O 1
ATOM 4254 N N . SER A 1 551 ? 15.368 3.550 -33.141 1.00 94.44 551 SER A N 1
ATOM 4255 C CA . SER A 1 551 ? 14.301 4.322 -32.494 1.00 94.44 551 SER A CA 1
ATOM 4256 C C . SER A 1 551 ? 14.058 5.667 -33.195 1.00 94.44 551 SER A C 1
ATOM 4258 O O . SER A 1 551 ? 14.791 6.050 -34.112 1.00 94.44 551 SER A O 1
ATOM 4260 N N . ASP A 1 552 ? 12.980 6.343 -32.805 1.00 89.88 552 ASP A N 1
ATOM 4261 C CA . ASP A 1 552 ? 12.686 7.757 -33.063 1.00 89.88 552 ASP A CA 1
ATOM 4262 C C . ASP A 1 552 ? 12.649 8.149 -34.553 1.00 89.88 552 ASP A C 1
ATOM 4264 O O . ASP A 1 552 ? 12.081 7.439 -35.392 1.00 89.88 552 ASP A O 1
ATOM 4268 N N . THR A 1 553 ? 13.198 9.311 -34.913 1.00 91.00 553 THR A N 1
ATOM 4269 C CA . THR A 1 553 ? 13.184 9.833 -36.292 1.00 91.00 553 THR A CA 1
ATOM 4270 C C . THR A 1 553 ? 13.824 8.866 -37.311 1.00 91.00 553 THR A C 1
ATOM 4272 O O . THR A 1 553 ? 13.236 8.647 -38.381 1.00 91.00 553 THR A O 1
ATOM 4275 N N . PRO A 1 554 ? 14.963 8.205 -37.016 1.00 93.75 554 PRO A N 1
ATOM 4276 C CA . PRO A 1 554 ? 15.476 7.122 -37.854 1.00 93.75 554 PRO A CA 1
ATOM 4277 C C . PRO A 1 554 ? 14.519 5.922 -37.979 1.00 93.75 554 PRO A C 1
ATOM 4279 O O . PRO A 1 554 ? 14.363 5.400 -39.086 1.00 93.75 554 PRO A O 1
ATOM 4282 N N . ALA A 1 555 ? 13.812 5.520 -36.913 1.00 95.94 555 ALA A N 1
ATOM 4283 C CA . ALA A 1 555 ? 12.827 4.433 -36.977 1.00 95.94 555 ALA A CA 1
ATOM 4284 C C . ALA A 1 555 ? 11.666 4.745 -37.931 1.00 95.94 555 ALA A C 1
ATOM 4286 O O . ALA A 1 555 ? 11.281 3.885 -38.726 1.00 95.94 555 ALA A O 1
ATOM 4287 N N . ARG A 1 556 ? 11.154 5.984 -37.923 1.00 93.94 556 ARG A N 1
ATOM 4288 C CA . ARG A 1 556 ? 10.147 6.450 -38.900 1.00 93.94 556 ARG A CA 1
ATOM 4289 C C . ARG A 1 556 ? 10.653 6.353 -40.339 1.00 93.94 556 ARG A C 1
ATOM 4291 O O . ARG A 1 556 ? 9.912 5.960 -41.238 1.00 93.94 556 ARG A O 1
ATOM 4298 N N . SER A 1 557 ? 11.930 6.665 -40.546 1.00 95.75 557 SER A N 1
ATOM 4299 C CA . SER A 1 557 ? 12.560 6.652 -41.869 1.00 95.75 557 SER A CA 1
ATOM 4300 C C . SER A 1 557 ? 12.678 5.231 -42.431 1.00 95.75 557 SER A C 1
ATOM 4302 O O . SER A 1 557 ? 12.360 5.004 -43.597 1.00 95.75 557 SER A O 1
ATOM 4304 N N . VAL A 1 558 ? 13.061 4.248 -41.605 1.00 96.88 558 VAL A N 1
ATOM 4305 C CA . VAL A 1 558 ? 13.112 2.835 -42.031 1.00 96.88 558 VAL A CA 1
ATOM 4306 C C . VAL A 1 558 ? 11.748 2.141 -42.036 1.00 96.88 558 VAL A C 1
ATOM 4308 O O . VAL A 1 558 ? 11.579 1.141 -42.737 1.00 96.88 558 VAL A O 1
ATOM 4311 N N . ALA A 1 559 ? 10.752 2.661 -41.310 1.00 96.25 559 ALA A N 1
ATOM 4312 C CA . ALA A 1 559 ? 9.373 2.172 -41.372 1.00 96.25 559 ALA A CA 1
ATOM 4313 C C . ALA A 1 559 ? 8.757 2.370 -42.768 1.00 96.25 559 ALA A C 1
ATOM 4315 O O . ALA A 1 559 ? 8.034 1.492 -43.239 1.00 96.25 559 ALA A O 1
ATOM 4316 N N . ALA A 1 560 ? 9.115 3.463 -43.452 1.00 95.81 560 ALA A N 1
ATOM 4317 C CA . ALA A 1 560 ? 8.675 3.780 -44.812 1.00 95.81 560 ALA A CA 1
ATOM 4318 C C . ALA A 1 560 ? 9.337 2.933 -45.922 1.00 95.81 560 ALA A C 1
ATOM 4320 O O . ALA A 1 560 ? 8.872 2.956 -47.062 1.00 95.81 560 ALA A O 1
ATOM 4321 N N . LEU A 1 561 ? 10.412 2.194 -45.620 1.00 96.69 561 LEU A N 1
ATOM 4322 C CA . LEU A 1 561 ? 11.027 1.259 -46.567 1.00 96.69 561 LEU A CA 1
ATOM 4323 C C . LEU A 1 561 ? 10.162 0.005 -46.752 1.00 96.69 561 LEU A C 1
ATOM 4325 O O . LEU A 1 561 ? 9.437 -0.405 -45.840 1.00 96.69 561 LEU A O 1
ATOM 4329 N N . SER A 1 562 ? 10.310 -0.657 -47.905 1.00 97.12 562 SER A N 1
ATOM 4330 C CA . SER A 1 562 ? 9.846 -2.038 -48.046 1.00 97.12 562 SER A CA 1
ATOM 4331 C C . SER A 1 562 ? 10.566 -2.934 -47.030 1.00 97.12 562 SER A C 1
ATOM 4333 O O . SER A 1 562 ? 11.684 -2.641 -46.584 1.00 97.12 562 SER A O 1
ATOM 4335 N N . THR A 1 563 ? 9.924 -4.034 -46.639 1.00 97.19 563 THR A N 1
ATOM 4336 C CA . THR A 1 563 ? 10.530 -4.986 -45.704 1.00 97.19 563 THR A CA 1
ATOM 4337 C C . THR A 1 563 ? 11.813 -5.573 -46.294 1.00 97.19 563 THR A C 1
ATOM 4339 O O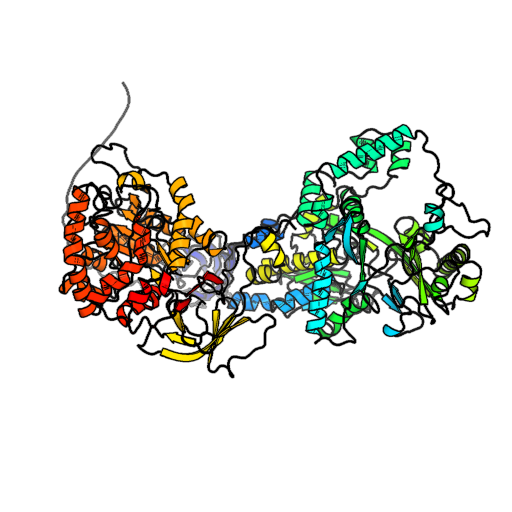 . THR A 1 563 ? 12.822 -5.660 -45.598 1.00 97.19 563 THR A O 1
ATOM 4342 N N . GLU A 1 564 ? 11.800 -5.889 -47.585 1.00 97.69 564 GLU A N 1
ATOM 4343 C CA . GLU A 1 564 ? 12.913 -6.453 -48.342 1.00 97.69 564 GLU A CA 1
ATOM 4344 C C . GLU A 1 564 ? 14.097 -5.479 -48.432 1.00 97.69 564 GLU A C 1
ATOM 4346 O O . GLU A 1 564 ? 15.232 -5.882 -48.174 1.00 97.69 564 GLU A O 1
ATOM 4351 N N . ASP A 1 565 ? 13.858 -4.196 -48.730 1.00 97.88 565 ASP A N 1
ATOM 4352 C CA . ASP A 1 565 ? 14.918 -3.179 -48.790 1.00 97.88 565 ASP A CA 1
ATOM 4353 C C . ASP A 1 565 ? 15.552 -2.948 -47.416 1.00 97.88 565 ASP A C 1
ATOM 4355 O O . ASP A 1 565 ? 16.780 -2.833 -47.313 1.00 97.88 565 ASP A O 1
ATOM 4359 N N . HIS A 1 566 ? 14.735 -2.916 -46.355 1.00 97.94 566 HIS A N 1
ATOM 4360 C CA . HIS A 1 566 ? 15.234 -2.750 -44.992 1.00 97.94 566 HIS A CA 1
ATOM 4361 C C . HIS A 1 566 ? 16.062 -3.964 -44.551 1.00 97.94 566 HIS A C 1
ATOM 4363 O O . HIS A 1 566 ? 17.189 -3.805 -44.090 1.00 97.94 566 HIS A O 1
ATOM 4369 N N . VAL A 1 567 ? 15.569 -5.185 -44.772 1.00 98.38 567 VAL A N 1
ATOM 4370 C CA . VAL A 1 567 ? 16.298 -6.429 -44.464 1.00 98.38 567 VAL A CA 1
ATOM 4371 C C . VAL A 1 567 ? 17.589 -6.537 -45.278 1.00 98.38 567 VAL A C 1
ATOM 4373 O O . VAL A 1 567 ? 18.629 -6.910 -44.736 1.00 98.38 567 VAL A O 1
ATOM 4376 N N . ALA A 1 568 ? 17.574 -6.154 -46.557 1.00 98.06 568 ALA A N 1
ATOM 4377 C CA . ALA A 1 568 ? 18.773 -6.138 -47.389 1.00 98.06 568 ALA A CA 1
ATOM 4378 C C . ALA A 1 568 ? 19.795 -5.084 -46.921 1.00 98.06 568 ALA A C 1
ATOM 4380 O O . ALA A 1 568 ? 21.001 -5.327 -47.004 1.00 98.06 568 ALA A O 1
ATOM 4381 N N . LEU A 1 569 ? 19.343 -3.929 -46.417 1.00 98.19 569 LEU A N 1
ATOM 4382 C CA . LEU A 1 569 ? 20.197 -2.933 -45.761 1.00 98.19 569 LEU A CA 1
ATOM 4383 C C . LEU A 1 569 ? 20.828 -3.505 -44.486 1.00 98.19 569 LEU A C 1
ATOM 4385 O O . LEU A 1 569 ? 22.047 -3.436 -44.338 1.00 98.19 569 LEU A O 1
ATOM 4389 N N . VAL A 1 570 ? 20.035 -4.150 -43.631 1.00 98.44 570 VAL A N 1
ATOM 4390 C CA . VAL A 1 570 ? 20.507 -4.774 -42.388 1.00 98.44 570 VAL A CA 1
ATOM 4391 C C . VAL A 1 570 ? 21.514 -5.898 -42.663 1.00 98.44 570 VAL A C 1
ATOM 4393 O O . VAL A 1 570 ? 22.565 -5.944 -42.029 1.00 98.44 570 VAL A O 1
ATOM 4396 N N . LEU A 1 571 ? 21.281 -6.749 -43.667 1.00 98.44 571 LEU A N 1
ATOM 4397 C CA . LEU A 1 571 ? 22.234 -7.793 -44.061 1.00 98.44 571 LEU A CA 1
ATOM 4398 C C . LEU A 1 571 ? 23.572 -7.209 -44.552 1.00 98.44 571 LEU A C 1
ATOM 4400 O O . LEU A 1 571 ? 24.631 -7.690 -44.149 1.00 98.44 571 LEU A O 1
ATOM 4404 N N . ARG A 1 572 ? 23.550 -6.147 -45.374 1.00 98.06 572 ARG A N 1
ATOM 4405 C CA . ARG A 1 572 ? 24.778 -5.439 -45.803 1.00 98.06 572 ARG A CA 1
ATOM 4406 C C . ARG A 1 572 ? 25.524 -4.805 -44.626 1.00 98.06 572 ARG A C 1
ATOM 4408 O O . ARG A 1 572 ? 26.750 -4.715 -44.661 1.00 98.06 572 ARG A O 1
ATOM 4415 N N . SER A 1 573 ? 24.811 -4.379 -43.589 1.00 97.62 573 SER A N 1
ATOM 4416 C CA . SER A 1 573 ? 25.412 -3.889 -42.348 1.00 97.62 573 SER A CA 1
ATOM 4417 C C . SER A 1 573 ? 26.049 -5.011 -41.527 1.00 97.62 573 SER A C 1
ATOM 4419 O O . SER A 1 573 ? 27.181 -4.854 -41.080 1.00 97.62 573 SER A O 1
ATOM 4421 N N . MET A 1 574 ? 25.413 -6.182 -41.420 1.00 98.12 574 MET A N 1
ATOM 4422 C CA . MET A 1 574 ? 26.018 -7.348 -40.755 1.00 98.12 574 MET A CA 1
ATOM 4423 C C . MET A 1 574 ? 27.305 -7.826 -41.449 1.00 98.12 574 MET A C 1
ATOM 4425 O O . MET A 1 574 ? 28.239 -8.244 -40.767 1.00 98.12 574 MET A O 1
ATOM 4429 N N . VAL A 1 575 ? 27.401 -7.703 -42.779 1.00 97.69 575 VAL A N 1
ATOM 4430 C CA . VAL A 1 575 ? 28.649 -7.961 -43.527 1.00 97.69 575 VAL A CA 1
ATOM 4431 C C . VAL A 1 575 ? 29.739 -6.926 -43.210 1.00 97.69 575 VAL A C 1
ATOM 4433 O O . VAL A 1 575 ? 30.902 -7.292 -43.095 1.00 97.69 575 VAL A O 1
ATOM 4436 N N . GLN A 1 576 ? 29.398 -5.652 -42.991 1.00 96.94 576 GLN A N 1
ATOM 4437 C CA . GLN A 1 576 ? 30.375 -4.638 -42.547 1.00 96.94 576 GLN A CA 1
ATOM 4438 C C . GLN A 1 576 ? 30.845 -4.836 -41.095 1.00 96.94 576 GLN A C 1
ATOM 4440 O O . GLN A 1 576 ? 31.925 -4.374 -40.733 1.00 96.94 576 GLN A O 1
ATOM 4445 N N . ILE A 1 577 ? 30.049 -5.517 -40.267 1.00 95.94 577 ILE A N 1
ATOM 4446 C CA . ILE A 1 577 ? 30.392 -5.828 -38.873 1.00 95.94 577 ILE A CA 1
ATOM 4447 C C . ILE A 1 577 ? 31.266 -7.089 -38.792 1.00 95.94 577 ILE A C 1
ATOM 4449 O O . ILE A 1 577 ? 32.314 -7.060 -38.157 1.00 95.94 577 ILE A O 1
ATOM 4453 N N . HIS A 1 578 ? 30.870 -8.186 -39.449 1.00 96.25 578 HIS A N 1
ATOM 4454 C CA . HIS A 1 578 ? 31.517 -9.499 -39.284 1.00 96.25 578 HIS A CA 1
ATOM 4455 C C . HIS A 1 578 ? 32.337 -9.989 -40.488 1.00 96.25 578 HIS A C 1
ATOM 4457 O O . HIS A 1 578 ? 32.998 -11.025 -40.388 1.00 96.25 578 HIS A O 1
ATOM 4463 N N . GLY A 1 579 ? 32.274 -9.300 -41.628 1.00 95.56 579 GLY A N 1
ATOM 4464 C CA . GLY A 1 579 ? 32.783 -9.778 -42.914 1.00 95.56 579 GLY A CA 1
ATOM 4465 C C . GLY A 1 579 ? 31.807 -10.708 -43.648 1.00 95.56 579 GLY A C 1
ATOM 4466 O O . GLY A 1 579 ? 30.669 -10.930 -43.221 1.00 95.56 579 GLY A O 1
ATOM 4467 N N . ASP A 1 580 ? 32.271 -11.281 -44.762 1.00 96.31 580 ASP A N 1
ATOM 4468 C CA . ASP A 1 580 ? 31.456 -12.088 -45.689 1.00 96.31 580 ASP A CA 1
ATOM 4469 C C . ASP A 1 580 ? 30.773 -13.300 -45.030 1.00 96.31 580 ASP A C 1
ATOM 4471 O O . ASP A 1 580 ? 29.698 -13.718 -45.467 1.00 96.31 580 ASP A O 1
ATOM 4475 N N . ILE A 1 581 ? 31.323 -13.806 -43.917 1.00 96.88 581 ILE A N 1
ATOM 4476 C CA . ILE A 1 581 ? 30.728 -14.885 -43.114 1.00 96.88 581 ILE A CA 1
ATOM 4477 C C . ILE A 1 581 ? 29.276 -14.587 -42.704 1.00 96.88 581 ILE A C 1
ATOM 4479 O O . ILE A 1 581 ? 28.466 -15.509 -42.644 1.00 96.88 581 ILE A O 1
ATOM 4483 N N . ALA A 1 582 ? 28.894 -13.321 -42.493 1.00 97.44 582 ALA A N 1
ATOM 4484 C CA . ALA A 1 582 ? 27.501 -12.973 -42.212 1.00 97.44 582 ALA A CA 1
ATOM 4485 C C . ALA A 1 582 ? 26.573 -13.334 -43.388 1.00 97.44 582 ALA A C 1
ATOM 4487 O O . ALA A 1 582 ? 25.514 -13.926 -43.180 1.00 97.44 582 ALA A O 1
ATOM 4488 N N . ALA A 1 583 ? 26.980 -13.045 -44.628 1.00 97.94 583 ALA A N 1
ATOM 4489 C CA . ALA A 1 583 ? 26.216 -13.415 -45.818 1.00 97.94 583 ALA A CA 1
ATOM 4490 C C . ALA A 1 583 ? 26.219 -14.936 -46.050 1.00 97.94 583 ALA A C 1
ATOM 4492 O O . ALA A 1 583 ? 25.187 -15.505 -46.407 1.00 97.94 583 ALA A O 1
ATOM 4493 N N . GLU A 1 584 ? 27.343 -15.612 -45.796 1.00 97.88 584 GLU A N 1
ATOM 4494 C CA . GLU A 1 584 ? 27.445 -17.074 -45.902 1.00 97.88 584 GLU A CA 1
ATOM 4495 C C . GLU A 1 584 ? 26.573 -17.809 -44.876 1.00 97.88 584 GLU A C 1
ATOM 4497 O O . GLU A 1 584 ? 25.986 -18.851 -45.188 1.00 97.88 584 GLU A O 1
ATOM 4502 N N . GLN A 1 585 ? 26.486 -17.297 -43.646 1.00 98.31 585 GLN A N 1
ATOM 4503 C CA . GLN A 1 585 ? 25.726 -17.909 -42.555 1.00 98.31 585 GLN A CA 1
ATOM 4504 C C . GLN A 1 585 ? 24.242 -17.538 -42.583 1.00 98.31 585 GLN A C 1
ATOM 4506 O O . GLN A 1 585 ? 23.443 -18.264 -41.991 1.00 98.31 585 GLN A O 1
ATOM 4511 N N . TYR A 1 586 ? 23.845 -16.455 -43.254 1.00 98.56 586 TYR A N 1
ATOM 4512 C CA . TYR A 1 586 ? 22.444 -16.046 -43.332 1.00 98.56 586 TYR A CA 1
ATOM 4513 C C . TYR A 1 586 ? 21.573 -17.129 -43.992 1.00 98.56 586 TYR A C 1
ATOM 4515 O O . TYR A 1 586 ? 21.962 -17.782 -44.965 1.00 98.56 586 TYR A O 1
ATOM 4523 N N . THR A 1 587 ? 20.386 -17.358 -43.428 1.00 98.38 587 THR A N 1
ATOM 4524 C CA . THR A 1 587 ? 19.449 -18.396 -43.898 1.00 98.38 587 THR A CA 1
ATOM 4525 C C . THR A 1 587 ? 18.447 -17.901 -44.938 1.00 98.38 587 THR A C 1
ATOM 4527 O O . THR A 1 587 ? 17.791 -18.722 -45.574 1.00 98.38 587 THR A O 1
ATOM 4530 N N . GLY A 1 588 ? 18.303 -16.582 -45.104 1.00 97.81 588 GLY A N 1
ATOM 4531 C CA . GLY A 1 588 ? 17.182 -15.978 -45.831 1.00 97.81 588 GLY A CA 1
ATOM 4532 C C . GLY A 1 588 ? 15.932 -15.744 -44.972 1.00 97.81 588 GLY A C 1
ATOM 4533 O O . GLY A 1 588 ? 14.987 -15.138 -45.463 1.00 97.81 588 GLY A O 1
ATOM 4534 N N . ILE A 1 589 ? 15.921 -16.200 -43.713 1.00 98.62 589 ILE A N 1
ATOM 4535 C CA . ILE A 1 589 ? 14.792 -16.062 -42.783 1.00 98.62 589 ILE A CA 1
ATOM 4536 C C . ILE A 1 589 ? 15.044 -14.879 -41.840 1.00 98.62 589 ILE A C 1
ATOM 4538 O O . ILE A 1 589 ? 16.123 -14.750 -41.253 1.00 98.62 589 ILE A O 1
ATOM 4542 N N . TYR A 1 590 ? 14.031 -14.030 -41.692 1.00 98.50 590 TYR A N 1
ATOM 4543 C CA . TYR A 1 590 ? 14.063 -12.784 -40.933 1.00 98.50 590 TYR A CA 1
ATOM 4544 C C . TYR A 1 590 ? 12.685 -12.467 -40.339 1.00 98.50 590 TYR A C 1
ATOM 4546 O O . TYR A 1 590 ? 11.688 -13.054 -40.759 1.00 98.50 590 TYR A O 1
ATOM 4554 N N . ASP A 1 591 ? 12.631 -11.488 -39.437 1.00 98.19 591 ASP A N 1
ATOM 4555 C CA . ASP A 1 591 ? 11.401 -10.756 -39.108 1.00 98.19 591 ASP A CA 1
ATOM 4556 C C . ASP A 1 591 ? 11.659 -9.241 -38.985 1.00 98.19 591 ASP A C 1
ATOM 4558 O O . ASP A 1 591 ? 12.785 -8.819 -38.697 1.00 98.19 591 ASP A O 1
ATOM 4562 N N . ARG A 1 592 ? 10.624 -8.419 -39.214 1.00 98.00 592 ARG A N 1
ATOM 4563 C CA . ARG A 1 592 ? 10.656 -6.951 -39.107 1.00 98.00 592 ARG A CA 1
ATOM 4564 C C . ARG A 1 592 ? 9.385 -6.427 -38.434 1.00 98.00 592 ARG A C 1
ATOM 4566 O O . ARG A 1 592 ? 8.315 -6.444 -39.036 1.00 98.00 592 ARG A O 1
ATOM 4573 N N . GLN A 1 593 ? 9.543 -5.816 -37.262 1.00 97.69 593 GLN A N 1
ATOM 4574 C CA . GLN A 1 593 ? 8.481 -5.099 -36.548 1.00 97.69 593 GLN A CA 1
ATOM 4575 C C . GLN A 1 593 ? 8.829 -3.608 -36.494 1.00 97.69 593 GLN A C 1
ATOM 4577 O O . GLN A 1 593 ? 9.787 -3.230 -35.822 1.00 97.69 593 GLN A O 1
ATOM 4582 N N . CYS A 1 594 ? 8.040 -2.757 -37.156 1.00 97.88 594 CYS A N 1
ATOM 4583 C CA . CYS A 1 594 ? 8.087 -1.303 -36.972 1.00 97.88 594 CYS A CA 1
ATOM 4584 C C . CYS A 1 594 ? 6.789 -0.835 -36.298 1.00 97.88 594 CYS A C 1
ATOM 4586 O O . CYS A 1 594 ? 5.715 -0.968 -36.880 1.00 97.88 594 CYS A O 1
ATOM 4588 N N . TRP A 1 595 ? 6.877 -0.267 -35.095 1.00 97.00 595 TRP A N 1
ATOM 4589 C CA . TRP A 1 595 ? 5.702 0.025 -34.262 1.00 97.00 595 TRP A CA 1
ATOM 4590 C C . TRP A 1 595 ? 4.844 1.214 -34.741 1.00 97.00 595 TRP A C 1
ATOM 4592 O O . TRP A 1 595 ? 3.646 1.230 -34.469 1.00 97.00 595 TRP A O 1
ATOM 4602 N N . GLU A 1 596 ? 5.405 2.150 -35.520 1.00 92.75 596 GLU A N 1
ATOM 4603 C CA . GLU A 1 596 ? 4.675 3.283 -36.137 1.00 92.75 596 GLU A CA 1
ATOM 4604 C C . GLU A 1 596 ? 3.548 2.797 -37.063 1.00 92.75 596 GLU A C 1
ATOM 4606 O O . GLU A 1 596 ? 2.464 3.371 -37.096 1.00 92.75 596 GLU A O 1
ATOM 4611 N N . VAL A 1 597 ? 3.789 1.699 -37.788 1.00 94.19 597 VAL A N 1
ATOM 4612 C CA . VAL A 1 597 ? 2.850 1.117 -38.764 1.00 94.19 597 VAL A CA 1
ATOM 4613 C C . VAL A 1 597 ? 2.144 -0.140 -38.243 1.00 94.19 597 VAL A C 1
ATOM 4615 O O . VAL A 1 597 ? 1.443 -0.811 -39.000 1.00 94.19 597 VAL A O 1
ATOM 4618 N N . ASP A 1 598 ? 2.304 -0.465 -36.957 1.00 95.69 598 ASP A N 1
ATOM 4619 C CA . ASP A 1 598 ? 1.570 -1.554 -36.314 1.00 95.69 598 ASP A CA 1
ATOM 4620 C C . ASP A 1 598 ? 0.089 -1.175 -36.173 1.00 95.69 598 ASP A C 1
ATOM 4622 O O . ASP A 1 598 ? -0.253 -0.175 -35.533 1.00 95.69 598 ASP A O 1
ATOM 4626 N N . GLU A 1 599 ? -0.813 -1.967 -36.759 1.00 93.75 599 GLU A N 1
ATOM 4627 C CA . GLU A 1 599 ? -2.229 -1.594 -36.807 1.00 93.75 599 GLU A CA 1
ATOM 4628 C C . GLU A 1 599 ? -2.920 -1.575 -35.431 1.00 93.75 599 GLU A C 1
ATOM 4630 O O . GLU A 1 599 ? -3.956 -0.916 -35.285 1.00 93.75 599 GLU A O 1
ATOM 4635 N N . HIS A 1 600 ? -2.347 -2.236 -34.422 1.00 95.31 600 HIS A N 1
ATOM 4636 C CA . HIS A 1 600 ? -2.898 -2.362 -33.072 1.00 95.31 600 HIS A CA 1
ATOM 4637 C C . HIS A 1 600 ? -2.284 -1.373 -32.076 1.00 95.31 600 HIS A C 1
ATOM 4639 O O . HIS A 1 600 ? -2.914 -1.089 -31.059 1.00 95.31 600 HIS A O 1
ATOM 4645 N N . GLN A 1 601 ? -1.085 -0.842 -32.346 1.00 94.19 601 GLN A N 1
ATOM 4646 C CA . GLN A 1 601 ? -0.384 0.079 -31.439 1.00 94.19 601 GLN A CA 1
ATOM 4647 C C . GLN A 1 601 ? -0.162 1.484 -32.019 1.00 94.19 601 GLN A C 1
ATOM 4649 O O . GLN A 1 601 ? -0.326 2.449 -31.278 1.00 94.19 601 GLN A O 1
ATOM 4654 N N . ALA A 1 602 ? 0.164 1.627 -33.311 1.00 93.81 602 ALA A N 1
ATOM 4655 C CA . ALA A 1 602 ? 0.487 2.910 -33.963 1.00 93.81 602 ALA A CA 1
ATOM 4656 C C . ALA A 1 602 ? 1.454 3.800 -33.141 1.00 93.81 602 ALA A C 1
ATOM 4658 O O . ALA A 1 602 ? 1.195 4.979 -32.900 1.00 93.81 602 ALA A O 1
ATOM 4659 N N . GLY A 1 603 ? 2.528 3.201 -32.623 1.00 94.50 603 GLY A N 1
ATOM 4660 C CA . GLY A 1 603 ? 3.387 3.773 -31.584 1.00 94.50 603 GLY A CA 1
ATOM 4661 C C . GLY A 1 603 ? 4.149 2.693 -30.820 1.00 94.50 603 GLY A C 1
ATOM 4662 O O . GLY A 1 603 ? 3.594 1.628 -30.542 1.00 94.50 603 GLY A O 1
ATOM 4663 N N . ALA A 1 604 ? 5.409 2.950 -30.462 1.00 95.94 604 ALA A N 1
ATOM 4664 C CA . ALA A 1 604 ? 6.196 2.024 -29.644 1.00 95.94 604 ALA A CA 1
ATOM 4665 C C . ALA A 1 604 ? 5.932 2.231 -28.143 1.00 95.94 604 ALA A C 1
ATOM 4667 O O . ALA A 1 604 ? 5.638 1.275 -27.421 1.00 95.94 604 ALA A O 1
ATOM 4668 N N . TRP A 1 605 ? 5.978 3.479 -27.678 1.00 96.06 605 TRP A N 1
ATOM 4669 C CA . TRP A 1 605 ? 5.659 3.883 -26.305 1.00 96.06 605 TRP A CA 1
ATOM 4670 C C . TRP A 1 605 ? 5.238 5.349 -26.243 1.00 96.06 605 TRP A C 1
ATOM 4672 O O . TRP A 1 605 ? 5.470 6.099 -27.195 1.00 96.06 605 TRP A O 1
ATOM 4682 N N . ALA A 1 606 ? 4.578 5.744 -25.153 1.00 96.25 606 ALA A N 1
ATOM 4683 C CA . ALA A 1 606 ? 4.285 7.152 -24.913 1.00 96.25 606 ALA A CA 1
ATOM 4684 C C . ALA A 1 606 ? 5.592 7.926 -24.708 1.00 96.25 606 ALA A C 1
ATOM 4686 O O . ALA A 1 606 ? 6.499 7.451 -24.038 1.00 96.25 606 ALA A O 1
ATOM 4687 N N . ALA A 1 607 ? 5.689 9.107 -25.301 1.00 94.94 607 ALA A N 1
ATOM 4688 C CA . ALA A 1 607 ? 6.840 9.990 -25.162 1.00 94.94 607 ALA A CA 1
ATOM 4689 C C . ALA A 1 607 ? 6.305 11.418 -25.022 1.00 94.94 607 ALA A C 1
ATOM 4691 O O . ALA A 1 607 ? 6.244 12.141 -26.021 1.00 94.94 607 ALA A O 1
ATOM 4692 N N . PRO A 1 608 ? 5.772 11.788 -23.843 1.00 94.94 608 PRO A N 1
ATOM 4693 C CA . PRO A 1 608 ? 5.210 13.111 -23.619 1.00 94.94 608 PRO A CA 1
ATOM 4694 C C . PRO A 1 608 ? 6.277 14.168 -23.898 1.00 94.94 608 PRO A C 1
ATOM 4696 O O . PRO A 1 608 ? 7.402 14.047 -23.437 1.00 94.94 608 PRO A O 1
ATOM 4699 N N . VAL A 1 609 ? 5.923 15.216 -24.638 1.00 94.56 609 VAL A N 1
ATOM 4700 C CA . VAL A 1 609 ? 6.800 16.393 -24.779 1.00 94.56 609 VAL A CA 1
ATOM 4701 C C . VAL A 1 609 ? 6.674 17.296 -23.545 1.00 94.56 609 VAL A C 1
ATOM 4703 O O . VAL A 1 609 ? 5.724 17.132 -22.769 1.00 94.56 609 VAL A O 1
ATOM 4706 N N . VAL A 1 610 ? 7.597 18.250 -23.361 1.00 94.44 610 VAL A N 1
ATOM 4707 C CA . VAL A 1 610 ? 7.627 19.211 -22.231 1.00 94.44 610 VAL A CA 1
ATOM 4708 C C . VAL A 1 610 ? 6.219 19.658 -21.800 1.00 94.44 610 VAL A C 1
ATOM 4710 O O . VAL A 1 610 ? 5.423 20.157 -22.599 1.00 94.44 610 VAL A O 1
ATOM 4713 N N . GLY A 1 611 ? 5.907 19.466 -20.515 1.00 89.81 611 GLY A N 1
ATOM 4714 C CA . GLY A 1 611 ? 4.622 19.811 -19.899 1.00 89.81 611 GLY A CA 1
ATOM 4715 C C . GLY A 1 611 ? 3.432 18.874 -20.177 1.00 89.81 611 GLY A C 1
ATOM 4716 O O . GLY A 1 611 ? 2.414 19.018 -19.502 1.00 89.81 611 GLY A O 1
ATOM 4717 N N . GLN A 1 612 ? 3.495 17.903 -21.104 1.00 94.62 612 GLN A N 1
ATOM 4718 C CA . GLN A 1 612 ? 2.346 17.011 -21.363 1.00 94.62 612 GLN A CA 1
ATOM 4719 C C . GLN A 1 612 ? 2.025 16.087 -20.182 1.00 94.62 612 GLN A C 1
ATOM 4721 O O . GLN A 1 612 ? 0.854 15.948 -19.834 1.00 94.62 612 GLN A O 1
ATOM 4726 N N . GLN A 1 613 ? 3.032 15.459 -19.566 1.00 92.12 613 GLN A N 1
ATOM 4727 C CA . GLN A 1 613 ? 2.819 14.524 -18.455 1.00 92.12 613 GLN A CA 1
ATOM 4728 C C . GLN A 1 613 ? 2.224 15.231 -17.234 1.00 92.12 613 GLN A C 1
ATOM 4730 O O . GLN A 1 613 ? 1.143 14.858 -16.788 1.00 92.12 613 GLN A O 1
ATOM 4735 N N . GLU A 1 614 ? 2.872 16.297 -16.758 1.00 88.62 614 GLU A N 1
ATOM 4736 C CA . GLU A 1 614 ? 2.395 17.129 -15.644 1.00 88.62 614 GLU A CA 1
ATOM 4737 C C . GLU A 1 614 ? 0.949 17.620 -15.864 1.00 88.62 614 GLU A C 1
ATOM 4739 O O . GLU A 1 614 ? 0.115 17.573 -14.959 1.00 88.62 614 GLU A O 1
ATOM 4744 N N . LEU A 1 615 ? 0.618 18.030 -17.093 1.00 91.38 615 LEU A N 1
ATOM 4745 C CA . LEU A 1 615 ? -0.717 18.509 -17.444 1.00 91.38 615 LEU A CA 1
ATOM 4746 C C . LEU A 1 615 ? -1.770 17.390 -17.509 1.00 91.38 615 LEU A C 1
ATOM 4748 O O . LEU A 1 615 ? -2.912 17.612 -17.106 1.00 91.38 615 LEU A O 1
ATOM 4752 N N . TYR A 1 616 ? -1.443 16.223 -18.069 1.00 94.50 616 TYR A N 1
ATOM 4753 C CA . TYR A 1 616 ? -2.431 15.182 -18.385 1.00 94.50 616 TYR A CA 1
ATOM 4754 C C . TYR A 1 616 ? -2.573 14.099 -17.320 1.00 94.50 616 TYR A C 1
ATOM 4756 O O . TYR A 1 616 ? -3.674 13.572 -17.160 1.00 94.50 616 TYR A O 1
ATOM 4764 N N . LEU A 1 617 ? -1.513 13.796 -16.569 1.00 91.62 617 LEU A N 1
ATOM 4765 C CA . LEU A 1 617 ? -1.505 12.740 -15.558 1.00 91.62 617 LEU A CA 1
ATOM 4766 C C . LEU A 1 617 ? -2.682 12.841 -14.559 1.00 91.62 617 LEU A C 1
ATOM 4768 O O . LEU A 1 617 ? -3.324 11.812 -14.351 1.00 91.62 617 LEU A O 1
ATOM 4772 N N . PRO A 1 618 ? -3.092 14.022 -14.032 1.00 89.31 618 PRO A N 1
ATOM 4773 C CA . PRO A 1 618 ? -4.240 14.123 -13.122 1.00 89.31 618 PRO A CA 1
ATOM 4774 C C . PRO A 1 618 ? -5.575 13.710 -13.756 1.00 89.31 618 PRO A C 1
ATOM 4776 O O . PRO A 1 618 ? -6.464 13.221 -13.061 1.00 89.31 618 PRO A O 1
ATOM 4779 N N . ALA A 1 619 ? -5.731 13.876 -15.075 1.00 91.75 619 ALA A N 1
ATOM 4780 C CA . ALA A 1 619 ? -6.952 13.484 -15.777 1.00 91.75 619 ALA A CA 1
ATOM 4781 C C . ALA A 1 619 ? -7.132 11.961 -15.825 1.00 91.75 619 ALA A C 1
ATOM 4783 O O . ALA A 1 619 ? -8.260 11.486 -15.899 1.00 91.75 619 ALA A O 1
ATOM 4784 N N . TYR A 1 620 ? -6.046 11.187 -15.744 1.00 93.62 620 TYR A N 1
ATOM 4785 C CA . TYR A 1 620 ? -6.110 9.723 -15.775 1.00 93.62 620 TYR A CA 1
ATOM 4786 C C . TYR A 1 620 ? -6.666 9.126 -14.469 1.00 93.62 620 TYR A C 1
ATOM 4788 O O . TYR A 1 620 ? -7.160 8.000 -14.472 1.00 93.62 620 TYR A O 1
ATOM 4796 N N . TYR A 1 621 ? -6.648 9.889 -13.369 1.00 89.81 621 TYR A N 1
ATOM 4797 C CA . TYR A 1 621 ? -7.223 9.503 -12.070 1.00 89.81 621 TYR A CA 1
ATOM 4798 C C . TYR A 1 621 ? -8.734 9.739 -11.975 1.00 89.81 621 TYR A C 1
ATOM 4800 O O . TYR A 1 621 ? -9.362 9.294 -11.016 1.00 89.81 621 TYR A O 1
ATOM 4808 N N . GLN A 1 622 ? -9.336 10.391 -12.968 1.00 88.56 622 GLN A N 1
ATOM 4809 C CA . GLN A 1 622 ? -10.774 10.630 -13.022 1.00 88.56 622 GLN A CA 1
ATOM 4810 C C . GLN A 1 622 ? -11.473 9.509 -13.797 1.00 88.56 622 GLN A C 1
ATOM 4812 O O . GLN A 1 622 ? -11.147 9.256 -14.957 1.00 88.56 622 GLN A O 1
ATOM 4817 N N . THR A 1 623 ? -12.475 8.869 -13.189 1.00 92.19 623 THR A N 1
ATOM 4818 C CA . THR A 1 623 ? -13.414 8.024 -13.938 1.00 92.19 623 THR A CA 1
ATOM 4819 C C . THR A 1 623 ? -14.468 8.910 -14.587 1.00 92.19 623 THR A C 1
ATOM 4821 O O . THR A 1 623 ? -15.336 9.472 -13.915 1.00 92.19 623 THR A O 1
ATOM 4824 N N . GLU A 1 624 ? -14.441 9.008 -15.911 1.00 93.06 624 GLU A N 1
ATOM 4825 C CA . GLU A 1 624 ? -15.428 9.769 -16.676 1.00 93.06 624 GLU A CA 1
ATOM 4826 C C . GLU A 1 624 ? -16.320 8.822 -17.486 1.00 93.06 624 GLU A C 1
ATOM 4828 O O . GLU A 1 624 ? -15.824 7.920 -18.155 1.00 93.06 624 GLU A O 1
ATOM 4833 N N . PHE A 1 625 ? -17.645 9.008 -17.442 1.00 94.94 625 PHE A N 1
ATOM 4834 C CA . PHE A 1 625 ? -18.615 8.182 -18.188 1.00 94.94 625 PHE A CA 1
ATOM 4835 C C . PHE A 1 625 ? -18.382 6.662 -18.045 1.00 94.94 625 PHE A C 1
ATOM 4837 O O . PHE A 1 625 ? -18.422 5.920 -19.027 1.00 94.94 625 PHE A O 1
ATOM 4844 N N . LYS A 1 626 ? -18.073 6.206 -16.820 1.00 95.19 626 LYS A N 1
ATOM 4845 C CA . LYS A 1 626 ? -17.733 4.802 -16.501 1.00 95.19 626 LYS A CA 1
ATOM 4846 C C . LYS A 1 626 ? -16.530 4.238 -17.277 1.00 95.19 626 LYS A C 1
ATOM 4848 O O . LYS A 1 626 ? -16.367 3.025 -17.381 1.00 95.19 626 LYS A O 1
ATOM 4853 N N . THR A 1 627 ? -15.676 5.113 -17.804 1.00 97.69 627 THR A N 1
ATOM 4854 C CA . THR A 1 627 ? -14.457 4.761 -18.536 1.00 97.69 627 THR A CA 1
ATOM 4855 C C . THR A 1 627 ? -13.224 5.063 -17.688 1.00 97.69 627 THR A C 1
ATOM 4857 O O . THR A 1 627 ? -13.106 6.153 -17.129 1.00 97.69 627 THR A O 1
ATOM 4860 N N . ILE A 1 628 ? -12.300 4.106 -17.626 1.00 98.12 628 ILE A N 1
ATOM 4861 C CA . ILE A 1 628 ? -11.016 4.199 -16.923 1.00 98.12 628 ILE A CA 1
ATOM 4862 C C . ILE A 1 628 ? -9.910 3.852 -17.924 1.00 98.12 628 ILE A C 1
ATOM 4864 O O . ILE A 1 628 ? -9.970 2.802 -18.558 1.00 98.12 628 ILE A O 1
ATOM 4868 N N . PHE A 1 629 ? -8.900 4.707 -18.080 1.00 98.25 629 PHE A N 1
ATOM 4869 C CA . PHE A 1 629 ? -7.775 4.468 -18.995 1.00 98.25 629 PHE A CA 1
ATOM 4870 C C . PHE A 1 629 ? -6.558 3.929 -18.234 1.00 98.25 629 PHE A C 1
ATOM 4872 O O . PHE A 1 629 ? -6.210 4.475 -17.186 1.00 98.25 629 PHE A O 1
ATOM 4879 N N . ILE A 1 630 ? -5.912 2.876 -18.752 1.00 98.12 630 ILE A N 1
ATOM 4880 C CA . ILE A 1 630 ? -4.737 2.212 -18.153 1.00 98.12 630 ILE A CA 1
ATOM 4881 C C . ILE A 1 630 ? -3.667 1.852 -19.199 1.00 98.12 630 ILE A C 1
ATOM 4883 O O . ILE A 1 630 ? -3.916 1.841 -20.403 1.00 98.12 630 ILE A O 1
ATOM 4887 N N . GLY A 1 631 ? -2.472 1.472 -18.741 1.00 97.31 631 GLY A N 1
ATOM 4888 C CA . GLY A 1 631 ? -1.297 1.187 -19.571 1.00 97.31 631 GLY A CA 1
ATOM 4889 C C . GLY A 1 631 ? -0.207 2.242 -19.385 1.00 97.31 631 GLY A C 1
ATOM 4890 O O . GLY A 1 631 ? -0.470 3.311 -18.843 1.00 97.31 631 GLY A O 1
ATOM 4891 N N . GLU A 1 632 ? 1.018 1.955 -19.842 1.00 96.44 632 GLU A N 1
ATOM 4892 C CA . GLU A 1 632 ? 2.209 2.784 -19.552 1.00 96.44 632 GLU A CA 1
ATOM 4893 C C . GLU A 1 632 ? 2.073 4.261 -19.947 1.00 96.44 632 GLU A C 1
ATOM 4895 O O . GLU A 1 632 ? 2.578 5.127 -19.247 1.00 96.44 632 GLU A O 1
ATOM 4900 N N . HIS A 1 633 ? 1.273 4.564 -20.971 1.00 96.88 633 HIS A N 1
ATOM 4901 C CA . HIS A 1 633 ? 0.903 5.927 -21.366 1.00 96.88 633 HIS A CA 1
ATOM 4902 C C . HIS A 1 633 ? 0.074 6.719 -20.327 1.00 96.88 633 HIS A C 1
ATOM 4904 O O . HIS A 1 633 ? -0.221 7.893 -20.545 1.00 96.88 633 HIS A O 1
ATOM 4910 N N . THR A 1 634 ? -0.319 6.079 -19.220 1.00 96.00 634 THR A N 1
ATOM 4911 C CA . THR A 1 634 ? -1.047 6.659 -18.075 1.00 96.00 634 THR A CA 1
ATOM 4912 C C . THR A 1 634 ? -0.297 6.516 -16.738 1.00 96.00 634 THR A C 1
ATOM 4914 O O . THR A 1 634 ? -0.900 6.700 -15.680 1.00 96.00 634 THR A O 1
ATOM 4917 N N . SER A 1 635 ? 0.989 6.148 -16.777 1.00 93.19 635 SER A N 1
ATOM 4918 C CA . SER A 1 635 ? 1.896 6.066 -15.620 1.00 93.19 635 SER A CA 1
ATOM 4919 C C . SER A 1 635 ? 2.936 7.201 -15.665 1.00 93.19 635 SER A C 1
ATOM 4921 O O . SER A 1 635 ? 2.904 8.039 -16.565 1.00 93.19 635 SER A O 1
ATOM 4923 N N . TYR A 1 636 ? 3.831 7.244 -14.678 1.00 89.00 636 TYR A N 1
ATOM 4924 C CA . TYR A 1 636 ? 4.873 8.271 -14.498 1.00 89.00 636 TYR A CA 1
ATOM 4925 C C . TYR A 1 636 ? 6.143 8.001 -15.303 1.00 89.00 636 TYR A C 1
ATOM 4927 O O . TYR A 1 636 ? 6.962 8.896 -15.478 1.00 89.00 636 TYR A O 1
ATOM 4935 N N . THR A 1 637 ? 6.342 6.752 -15.713 1.00 93.56 637 THR A N 1
ATOM 4936 C CA . THR A 1 637 ? 7.434 6.309 -16.580 1.00 93.56 637 THR A CA 1
ATOM 4937 C C . THR A 1 637 ? 6.829 5.634 -17.799 1.00 93.56 637 THR A C 1
ATOM 4939 O O . THR A 1 637 ? 5.708 5.118 -17.741 1.00 93.56 637 THR A O 1
ATOM 4942 N N . HIS A 1 638 ? 7.555 5.625 -18.908 1.00 95.38 638 HIS A N 1
ATOM 4943 C CA . HIS A 1 638 ? 7.068 5.095 -20.177 1.00 95.38 638 HIS A CA 1
ATOM 4944 C C . HIS A 1 638 ? 8.001 4.010 -20.717 1.00 95.38 638 HIS A C 1
ATOM 4946 O O . HIS A 1 638 ? 9.029 3.713 -20.120 1.00 95.38 638 HIS A O 1
ATOM 4952 N N . ALA A 1 639 ? 7.609 3.340 -21.802 1.00 95.19 639 ALA A N 1
ATOM 4953 C CA . ALA A 1 639 ? 8.339 2.231 -22.443 1.00 95.19 639 ALA A CA 1
ATOM 4954 C C . ALA A 1 639 ? 8.481 0.911 -21.646 1.00 95.19 639 ALA A C 1
ATOM 4956 O O . ALA A 1 639 ? 8.697 -0.140 -22.260 1.00 95.19 639 ALA A O 1
ATOM 4957 N N . TRP A 1 640 ? 8.303 0.902 -20.320 1.00 97.19 640 TRP A N 1
ATOM 4958 C CA . TRP A 1 640 ? 8.512 -0.290 -19.487 1.00 97.19 640 TRP A CA 1
ATOM 4959 C C . TRP A 1 640 ? 7.241 -1.084 -19.168 1.00 97.19 640 TRP A C 1
ATOM 4961 O O . TRP A 1 640 ? 6.128 -0.568 -19.074 1.00 97.19 640 TRP A O 1
ATOM 4971 N N . ILE A 1 641 ? 7.425 -2.390 -18.930 1.00 96.81 641 ILE A N 1
ATOM 4972 C CA . ILE A 1 641 ? 6.346 -3.279 -18.474 1.00 96.81 641 ILE A CA 1
ATOM 4973 C C . ILE A 1 641 ? 5.856 -2.869 -17.077 1.00 96.81 641 ILE A C 1
ATOM 4975 O O . ILE A 1 641 ? 4.650 -2.888 -16.861 1.00 96.81 641 ILE A O 1
ATOM 4979 N N . PHE A 1 642 ? 6.749 -2.450 -16.166 1.00 94.19 642 PHE A N 1
ATOM 4980 C CA . PHE A 1 642 ? 6.374 -1.958 -14.830 1.00 94.19 642 PHE A CA 1
ATOM 4981 C C . PHE A 1 642 ? 5.285 -0.877 -14.910 1.00 94.19 642 PHE A C 1
ATOM 4983 O O . PHE A 1 642 ? 4.238 -1.021 -14.289 1.00 94.19 642 PHE A O 1
ATOM 4990 N N . SER A 1 643 ? 5.468 0.126 -15.764 1.00 95.06 643 SER A N 1
ATOM 4991 C CA . SER A 1 643 ? 4.539 1.240 -15.974 1.00 95.06 643 SER A CA 1
ATOM 4992 C C . SER A 1 643 ? 3.147 0.787 -16.450 1.00 95.06 643 SER A C 1
ATOM 4994 O O . SER A 1 643 ? 2.120 1.390 -16.126 1.00 95.06 643 SER A O 1
ATOM 4996 N N . ALA A 1 644 ? 3.074 -0.317 -17.203 1.00 96.69 644 ALA A N 1
ATOM 4997 C CA . ALA A 1 644 ? 1.806 -0.944 -17.576 1.00 96.69 644 ALA A CA 1
ATOM 4998 C C . ALA A 1 644 ? 1.163 -1.730 -16.415 1.00 96.69 644 ALA A C 1
ATOM 5000 O O . ALA A 1 644 ? -0.061 -1.829 -16.365 1.00 96.69 644 ALA A O 1
ATOM 5001 N N . LEU A 1 645 ? 1.951 -2.279 -15.486 1.00 95.00 645 LEU A N 1
ATOM 5002 C CA . LEU A 1 645 ? 1.434 -2.982 -14.308 1.00 95.00 645 LEU A CA 1
ATOM 5003 C C . LEU A 1 645 ? 0.967 -2.004 -13.211 1.00 95.00 645 LEU A C 1
ATOM 5005 O O . LEU A 1 645 ? -0.137 -2.163 -12.694 1.00 95.00 645 LEU A O 1
ATOM 5009 N N . ASP A 1 646 ? 1.747 -0.960 -12.915 1.00 92.38 646 ASP A N 1
ATOM 5010 C CA . ASP A 1 646 ? 1.386 0.133 -11.992 1.00 92.38 646 ASP A CA 1
ATOM 5011 C C . ASP A 1 646 ? 0.054 0.784 -12.395 1.00 92.38 646 ASP A C 1
ATOM 5013 O O . ASP A 1 646 ? -0.899 0.809 -11.616 1.00 92.38 646 ASP A O 1
ATOM 5017 N N . SER A 1 647 ? -0.067 1.207 -13.657 1.00 95.25 647 SER A N 1
ATOM 5018 C CA . SER A 1 647 ? -1.306 1.807 -14.166 1.00 95.25 647 SER A CA 1
ATOM 5019 C C . SER A 1 647 ? -2.514 0.860 -14.138 1.00 95.25 647 SER A C 1
ATOM 5021 O O . SER A 1 647 ? -3.648 1.334 -14.056 1.00 95.25 647 SER A O 1
ATOM 5023 N N . ALA A 1 648 ? -2.304 -0.461 -14.167 1.00 96.06 648 ALA A N 1
ATOM 5024 C CA . ALA A 1 648 ? -3.371 -1.447 -14.003 1.00 96.06 648 ALA A CA 1
ATOM 5025 C C . ALA A 1 648 ? -3.796 -1.622 -12.538 1.00 96.06 648 ALA A C 1
ATOM 5027 O O . ALA A 1 648 ? -4.996 -1.725 -12.279 1.00 96.06 648 ALA A O 1
ATOM 5028 N N . VAL A 1 649 ? -2.862 -1.585 -11.578 1.00 92.75 649 VAL A N 1
ATOM 5029 C CA . VAL A 1 649 ? -3.196 -1.488 -10.142 1.00 92.75 649 VAL A CA 1
ATOM 5030 C C . VAL A 1 649 ? -3.983 -0.207 -9.895 1.00 92.75 649 VAL A C 1
ATOM 5032 O O . VAL A 1 649 ? -5.105 -0.279 -9.400 1.00 92.75 649 VAL A O 1
ATOM 5035 N N . ARG A 1 650 ? -3.464 0.941 -10.352 1.00 92.94 650 ARG A N 1
ATOM 5036 C CA . ARG A 1 650 ? -4.136 2.248 -10.301 1.00 92.94 650 ARG A CA 1
ATOM 5037 C C . ARG A 1 650 ? -5.572 2.162 -10.809 1.00 92.94 650 ARG A C 1
ATOM 5039 O O . ARG A 1 650 ? -6.494 2.391 -10.034 1.00 92.94 650 ARG A O 1
ATOM 5046 N N . GLY A 1 651 ? -5.776 1.784 -12.072 1.00 94.12 651 GLY A N 1
ATOM 5047 C CA . GLY A 1 651 ? -7.107 1.747 -12.687 1.00 94.12 651 GLY A CA 1
ATOM 5048 C C . GLY A 1 651 ? -8.071 0.737 -12.064 1.00 94.12 651 GLY A C 1
ATOM 5049 O O . GLY A 1 651 ? -9.260 1.029 -11.937 1.00 94.12 651 GLY A O 1
ATOM 5050 N N . THR A 1 652 ? -7.579 -0.419 -11.612 1.00 94.38 652 THR A N 1
ATOM 5051 C CA . THR A 1 652 ? -8.423 -1.387 -10.892 1.00 94.38 652 THR A CA 1
ATOM 5052 C C . THR A 1 652 ? -8.851 -0.817 -9.539 1.00 94.38 652 THR A C 1
ATOM 5054 O O . THR A 1 652 ? -10.019 -0.912 -9.170 1.00 94.38 652 THR A O 1
ATOM 5057 N N . THR A 1 653 ? -7.950 -0.129 -8.840 1.00 88.62 653 THR A N 1
ATOM 5058 C CA . THR A 1 653 ? -8.262 0.562 -7.589 1.00 88.62 653 THR A CA 1
ATOM 5059 C C . THR A 1 653 ? -9.250 1.721 -7.785 1.00 88.62 653 THR A C 1
ATOM 5061 O O . THR A 1 653 ? -10.150 1.871 -6.961 1.00 88.62 653 THR A O 1
ATOM 5064 N N . GLN A 1 654 ? -9.180 2.485 -8.888 1.00 88.44 654 GLN A N 1
ATOM 5065 C CA . GLN A 1 654 ? -10.223 3.474 -9.233 1.00 88.44 654 GLN A CA 1
ATOM 5066 C C . GLN A 1 654 ? -11.607 2.811 -9.324 1.00 88.44 654 GLN A C 1
ATOM 5068 O O . GLN A 1 654 ? -12.559 3.272 -8.698 1.00 88.44 654 GLN A O 1
ATOM 5073 N N . LEU A 1 655 ? -11.701 1.698 -10.064 1.00 91.81 655 LEU A N 1
ATOM 5074 C CA . LEU A 1 655 ? -12.943 0.948 -10.266 1.00 91.81 655 LEU A CA 1
ATOM 5075 C C . LEU A 1 655 ? -13.510 0.426 -8.939 1.00 91.81 655 LEU A C 1
ATOM 5077 O O . LEU A 1 655 ? -14.707 0.561 -8.682 1.00 91.81 655 LEU A O 1
ATOM 5081 N N . LEU A 1 656 ? -12.660 -0.144 -8.081 1.00 87.38 656 LEU A N 1
ATOM 5082 C CA . LEU A 1 656 ? -13.072 -0.633 -6.765 1.00 87.38 656 LEU A CA 1
ATOM 5083 C C . LEU A 1 656 ? -13.576 0.506 -5.871 1.00 87.38 656 LEU A C 1
ATOM 5085 O O . LEU A 1 656 ? -14.610 0.349 -5.226 1.00 87.38 656 LEU A O 1
ATOM 5089 N N . LEU A 1 657 ? -12.929 1.674 -5.877 1.00 80.31 657 LEU A N 1
ATOM 5090 C CA . LEU A 1 657 ? -13.378 2.840 -5.108 1.00 80.31 657 LEU A CA 1
ATOM 5091 C C . LEU A 1 657 ? -14.683 3.450 -5.649 1.00 80.31 657 LEU A C 1
ATOM 5093 O O . LEU A 1 657 ? -15.547 3.811 -4.849 1.00 80.31 657 LEU A O 1
ATOM 5097 N N . ASP A 1 658 ? -14.902 3.462 -6.966 1.00 81.50 658 ASP A N 1
ATOM 5098 C CA . ASP A 1 658 ? -16.180 3.875 -7.572 1.00 81.50 658 ASP A CA 1
ATOM 5099 C C . ASP A 1 658 ? -17.339 2.914 -7.238 1.00 81.50 658 ASP A C 1
ATOM 5101 O O . ASP A 1 658 ? -18.498 3.328 -7.131 1.00 81.50 658 ASP A O 1
ATOM 5105 N N . LEU A 1 659 ? -17.042 1.626 -7.039 1.00 79.88 659 LEU A N 1
ATOM 5106 C CA . LEU A 1 659 ? -17.964 0.643 -6.453 1.00 79.88 659 LEU A CA 1
ATOM 5107 C C . LEU A 1 659 ? -18.062 0.774 -4.913 1.00 79.88 659 LEU A C 1
ATOM 5109 O O . LEU A 1 659 ? -19.020 0.306 -4.289 1.00 79.88 659 LEU A O 1
ATOM 5113 N N . GLY A 1 660 ? -17.099 1.458 -4.292 1.00 73.00 660 GLY A N 1
ATOM 5114 C CA . GLY A 1 660 ? -16.905 1.612 -2.850 1.00 73.00 660 GLY A CA 1
ATOM 5115 C C . GLY A 1 660 ? -16.509 0.328 -2.126 1.00 73.00 660 GLY A C 1
ATOM 5116 O O . GLY A 1 660 ? -16.927 0.116 -0.989 1.00 73.00 660 GLY A O 1
ATOM 5117 N N . LEU A 1 661 ? -15.727 -0.505 -2.804 1.00 75.06 661 LEU A N 1
ATOM 5118 C CA . LEU A 1 661 ? -15.048 -1.707 -2.329 1.00 75.06 661 LEU A CA 1
ATOM 5119 C C . LEU A 1 661 ? -13.661 -1.308 -1.790 1.00 75.06 661 LEU A C 1
ATOM 5121 O O . LEU A 1 661 ? -12.629 -1.487 -2.436 1.00 75.06 661 LEU A O 1
ATOM 5125 N N . VAL A 1 662 ? -13.667 -0.615 -0.646 1.00 73.81 662 VAL A N 1
ATOM 5126 C CA . VAL A 1 662 ? -12.488 0.083 -0.097 1.00 73.81 662 VAL A CA 1
ATOM 5127 C C . VAL A 1 662 ? -11.453 -0.890 0.467 1.00 73.81 662 VAL A C 1
ATOM 5129 O O . VAL A 1 662 ? -10.254 -0.642 0.339 1.00 73.81 662 VAL A O 1
ATOM 5132 N N . ASP A 1 663 ? -11.882 -1.997 1.069 1.00 73.56 663 ASP A N 1
ATOM 5133 C CA . ASP A 1 663 ? -10.947 -2.965 1.638 1.00 73.56 663 ASP A CA 1
ATOM 5134 C C . ASP A 1 663 ? -10.385 -3.898 0.551 1.00 73.56 663 ASP A C 1
ATOM 5136 O O . ASP A 1 663 ? -9.187 -4.178 0.571 1.00 73.56 663 ASP A O 1
ATOM 5140 N N . GLU A 1 664 ? -11.156 -4.222 -0.496 1.00 82.19 664 GLU A N 1
ATOM 5141 C CA . GLU A 1 664 ? -10.631 -4.827 -1.731 1.00 82.19 664 GLU A CA 1
ATOM 5142 C C . GLU A 1 664 ? -9.589 -3.924 -2.418 1.00 82.19 664 GLU A C 1
ATOM 5144 O O . GLU A 1 664 ? -8.536 -4.395 -2.848 1.00 82.19 664 GLU A O 1
ATOM 5149 N N . ALA A 1 665 ? -9.836 -2.609 -2.482 1.00 78.88 665 ALA A N 1
ATOM 5150 C CA . ALA A 1 665 ? -8.868 -1.634 -2.992 1.00 78.88 665 ALA A CA 1
ATOM 5151 C C . ALA A 1 665 ? -7.565 -1.617 -2.164 1.00 78.88 665 ALA A C 1
ATOM 5153 O O . ALA A 1 665 ? -6.469 -1.519 -2.724 1.00 78.88 665 ALA A O 1
ATOM 5154 N N . LYS A 1 666 ? -7.661 -1.760 -0.835 1.00 73.12 666 LYS A N 1
ATOM 5155 C CA . LYS A 1 666 ? -6.501 -1.888 0.069 1.00 73.12 666 LYS A CA 1
ATOM 5156 C C . LYS A 1 666 ? -5.800 -3.249 -0.030 1.00 73.12 666 LYS A C 1
ATOM 5158 O O . LYS A 1 666 ? -4.631 -3.327 0.351 1.00 73.12 666 LYS A O 1
ATOM 5163 N N . GLU A 1 667 ? -6.484 -4.295 -0.494 1.00 76.94 667 GLU A N 1
ATOM 5164 C CA . GLU A 1 667 ? -5.938 -5.644 -0.703 1.00 76.94 667 GLU A CA 1
ATOM 5165 C C . GLU A 1 667 ? -5.078 -5.720 -1.972 1.00 76.94 667 GLU A C 1
ATOM 5167 O O . GLU A 1 667 ? -3.953 -6.216 -1.910 1.00 76.94 667 GLU A O 1
ATOM 5172 N N . ILE A 1 668 ? -5.551 -5.169 -3.098 1.00 76.31 668 ILE A N 1
ATOM 5173 C CA . ILE A 1 668 ? -4.793 -5.173 -4.367 1.00 76.31 668 ILE A CA 1
ATOM 5174 C C . ILE A 1 668 ? -3.664 -4.132 -4.430 1.00 76.31 668 ILE A C 1
ATOM 5176 O O . ILE A 1 668 ? -2.859 -4.142 -5.362 1.00 76.31 668 ILE A O 1
ATOM 5180 N N . THR A 1 669 ? -3.591 -3.229 -3.450 1.00 69.94 669 THR A N 1
ATOM 5181 C CA . THR A 1 669 ? -2.519 -2.231 -3.340 1.00 69.94 669 THR A CA 1
ATOM 5182 C C . THR A 1 669 ? -1.294 -2.850 -2.633 1.00 69.94 669 THR A C 1
ATOM 5184 O O . THR A 1 669 ? -1.449 -3.366 -1.523 1.00 69.94 669 THR A O 1
ATOM 5187 N N . PRO A 1 670 ? -0.073 -2.808 -3.216 1.00 58.28 670 PRO A N 1
ATOM 5188 C CA . PRO A 1 670 ? 1.076 -3.602 -2.758 1.00 58.28 670 PRO A CA 1
ATOM 5189 C C . PRO A 1 670 ? 1.435 -3.482 -1.256 1.00 58.28 670 PRO A C 1
ATOM 5191 O O . PRO A 1 670 ? 1.669 -2.373 -0.766 1.00 58.28 670 PRO A O 1
ATOM 5194 N N . PRO A 1 671 ? 1.584 -4.607 -0.518 1.00 45.62 671 PRO A N 1
ATOM 5195 C CA . PRO A 1 671 ? 1.902 -4.592 0.915 1.00 45.62 671 PRO A CA 1
ATOM 5196 C C . PRO A 1 671 ? 3.230 -3.919 1.295 1.00 45.62 671 PRO A C 1
ATOM 5198 O O . PRO A 1 671 ? 3.303 -3.289 2.352 1.00 45.62 671 PRO A O 1
ATOM 5201 N N . ASP A 1 672 ? 4.264 -4.011 0.449 1.00 46.50 672 ASP A N 1
ATOM 5202 C CA . ASP A 1 672 ? 5.607 -3.480 0.745 1.00 46.50 672 ASP A CA 1
ATOM 5203 C C . ASP A 1 672 ? 5.640 -1.947 0.917 1.00 46.50 672 ASP A C 1
ATOM 5205 O O . ASP A 1 672 ? 6.532 -1.418 1.578 1.00 46.50 672 ASP A O 1
ATOM 5209 N N . LEU A 1 673 ? 4.631 -1.217 0.428 1.00 44.53 673 LEU A N 1
ATOM 5210 C CA . LEU A 1 673 ? 4.524 0.235 0.616 1.00 44.53 673 LEU A CA 1
ATOM 5211 C C . LEU A 1 673 ? 4.013 0.644 2.008 1.00 44.53 673 LEU A C 1
ATOM 5213 O O . LEU A 1 673 ? 4.376 1.716 2.496 1.00 44.53 673 LEU A O 1
ATOM 5217 N N . ARG A 1 674 ? 3.277 -0.225 2.721 1.00 42.16 674 ARG A N 1
ATOM 5218 C CA . ARG A 1 674 ? 2.857 0.050 4.115 1.00 42.16 674 ARG A CA 1
ATOM 5219 C C . ARG A 1 674 ? 4.066 0.202 5.047 1.00 42.16 674 ARG A C 1
ATOM 5221 O O . ARG A 1 674 ? 4.032 1.011 5.972 1.00 42.16 674 ARG A O 1
ATOM 5228 N N . ARG A 1 675 ? 5.153 -0.523 4.754 1.00 40.75 675 ARG A N 1
ATOM 5229 C CA . ARG A 1 675 ? 6.448 -0.446 5.452 1.00 40.75 675 ARG A CA 1
ATOM 5230 C C . ARG A 1 675 ? 7.228 0.836 5.166 1.00 40.75 675 ARG A C 1
ATOM 5232 O O . ARG A 1 675 ? 8.035 1.236 5.993 1.00 40.75 675 ARG A O 1
ATOM 5239 N N . ILE A 1 676 ? 6.995 1.494 4.032 1.00 38.56 676 ILE A N 1
ATOM 5240 C CA . ILE A 1 676 ? 7.678 2.752 3.691 1.00 38.56 676 ILE A CA 1
ATOM 5241 C C . ILE A 1 676 ? 7.037 3.927 4.445 1.00 38.56 676 ILE A C 1
ATOM 5243 O O . ILE A 1 676 ? 7.746 4.784 4.966 1.00 38.56 676 ILE A O 1
ATOM 5247 N N . ILE A 1 677 ? 5.705 3.932 4.569 1.00 38.50 677 ILE A N 1
ATOM 5248 C CA . ILE A 1 677 ? 4.950 4.954 5.319 1.00 38.50 677 ILE A CA 1
ATOM 5249 C C . ILE A 1 677 ? 5.115 4.758 6.835 1.00 38.50 677 ILE A C 1
ATOM 5251 O O . ILE A 1 677 ? 5.288 5.722 7.580 1.00 38.50 677 ILE A O 1
ATOM 5255 N N . LYS A 1 678 ? 5.076 3.501 7.297 1.00 47.41 678 LYS A N 1
ATOM 5256 C CA . LYS A 1 678 ? 5.232 3.112 8.704 1.00 47.41 678 LYS A CA 1
ATOM 5257 C C . LYS A 1 678 ? 6.427 2.172 8.844 1.00 47.41 678 LYS A C 1
ATOM 5259 O O . LYS A 1 678 ? 6.268 0.961 8.982 1.00 47.41 678 LYS A O 1
ATOM 5264 N N . SER A 1 679 ? 7.632 2.744 8.841 1.00 47.81 679 SER A N 1
ATOM 5265 C CA . SER A 1 679 ? 8.919 2.022 8.930 1.00 47.81 679 SER A CA 1
ATOM 5266 C C . SER A 1 679 ? 9.149 1.245 10.234 1.00 47.81 679 SER A C 1
ATOM 5268 O O . SER A 1 679 ? 10.133 0.523 10.362 1.00 47.81 679 SER A O 1
ATOM 5270 N N . TRP A 1 680 ? 8.221 1.371 11.182 1.00 62.38 680 TRP A N 1
ATOM 5271 C CA . TRP A 1 680 ? 8.128 0.633 12.441 1.00 62.38 680 TRP A CA 1
ATOM 5272 C C . TRP A 1 680 ? 7.203 -0.597 12.388 1.00 62.38 680 TRP A C 1
ATOM 5274 O O . TRP A 1 680 ? 7.081 -1.293 13.395 1.00 62.38 680 TRP A O 1
ATOM 5284 N N . GLN A 1 681 ? 6.528 -0.872 11.262 1.00 63.84 681 GLN A N 1
ATOM 5285 C CA . GLN A 1 681 ? 5.670 -2.056 11.110 1.00 63.84 681 GLN A CA 1
ATOM 5286 C C . GLN A 1 681 ? 6.489 -3.345 11.333 1.00 63.84 681 GLN A C 1
ATOM 5288 O O . GLN A 1 681 ? 7.447 -3.579 10.593 1.00 63.84 681 GLN A O 1
ATOM 5293 N N . PRO A 1 682 ? 6.129 -4.199 12.311 1.00 66.06 682 PRO A N 1
ATOM 5294 C CA . PRO A 1 682 ? 6.867 -5.427 12.593 1.00 66.06 682 PRO A CA 1
ATOM 5295 C C . PRO A 1 682 ? 6.749 -6.461 11.465 1.00 66.06 682 PRO A C 1
ATOM 5297 O O . PRO A 1 682 ? 5.727 -6.540 10.781 1.00 66.06 682 PRO A O 1
ATOM 5300 N N . GLU A 1 683 ? 7.787 -7.291 11.308 1.00 70.00 683 GLU A N 1
ATOM 5301 C CA . GLU A 1 683 ? 7.806 -8.422 10.365 1.00 70.00 683 GLU A CA 1
ATOM 5302 C C . GLU A 1 683 ? 6.586 -9.342 10.551 1.00 70.00 683 GLU A C 1
ATOM 5304 O O . GLU A 1 683 ? 6.079 -9.444 11.670 1.00 70.00 683 GLU A O 1
ATOM 5309 N N . PRO A 1 684 ? 6.096 -10.046 9.512 1.00 76.12 684 PRO A N 1
ATOM 5310 C CA . PRO A 1 684 ? 5.008 -11.015 9.654 1.00 76.12 684 PRO A CA 1
ATOM 5311 C C . PRO A 1 684 ? 5.239 -11.993 10.815 1.00 76.12 684 PRO A C 1
ATOM 5313 O O . PRO A 1 684 ? 6.345 -12.501 10.996 1.00 76.12 684 PRO A O 1
ATOM 5316 N N . GLN A 1 685 ? 4.193 -12.255 11.607 1.00 82.94 685 GLN A N 1
ATOM 5317 C CA . GLN A 1 685 ? 4.282 -13.135 12.773 1.00 82.94 685 GLN A CA 1
ATOM 5318 C C . GLN A 1 685 ? 4.844 -14.510 12.398 1.00 82.94 685 GLN A C 1
ATOM 5320 O O . GLN A 1 685 ? 4.316 -15.192 11.516 1.00 82.94 685 GLN A O 1
ATOM 5325 N N . GLN A 1 686 ? 5.858 -14.953 13.142 1.00 85.94 686 GLN A N 1
ATOM 5326 C CA . GLN A 1 686 ? 6.381 -16.310 13.031 1.00 85.94 686 GLN A CA 1
ATOM 5327 C C . GLN A 1 686 ? 5.288 -17.338 13.356 1.00 85.94 686 GLN A C 1
ATOM 5329 O O . GLN A 1 686 ? 4.513 -17.176 14.302 1.00 85.94 686 GLN A O 1
ATOM 5334 N N . THR A 1 687 ? 5.231 -18.419 12.575 1.00 90.62 687 THR A N 1
ATOM 5335 C CA . THR A 1 687 ? 4.348 -19.553 12.876 1.00 90.62 687 THR A CA 1
ATOM 5336 C C . THR A 1 687 ? 5.072 -20.499 13.826 1.00 90.62 687 THR A C 1
ATOM 5338 O O . THR A 1 687 ? 6.136 -21.018 13.493 1.00 90.62 687 THR A O 1
ATOM 5341 N N . TYR A 1 688 ? 4.496 -20.739 15.003 1.00 91.75 688 TYR A N 1
ATOM 5342 C CA . TYR A 1 688 ? 5.062 -21.630 16.016 1.00 91.75 688 TYR A CA 1
ATOM 5343 C C . TYR A 1 688 ? 4.220 -22.895 16.179 1.00 91.75 688 TYR A C 1
ATOM 5345 O O . TYR A 1 688 ? 2.989 -22.848 16.148 1.00 91.75 688 TYR A O 1
ATOM 5353 N N . ILE A 1 689 ? 4.878 -24.022 16.450 1.00 92.69 689 ILE A N 1
ATOM 5354 C CA . ILE A 1 689 ? 4.239 -25.224 16.994 1.00 92.69 689 ILE A CA 1
ATOM 5355 C C . ILE A 1 689 ? 4.895 -25.546 18.335 1.00 92.69 689 ILE A C 1
ATOM 5357 O O . ILE A 1 689 ? 6.055 -25.955 18.398 1.00 92.69 689 ILE A O 1
ATOM 5361 N N . PHE A 1 690 ? 4.138 -25.384 19.416 1.00 94.50 690 PHE A N 1
ATOM 5362 C CA . PHE A 1 690 ? 4.556 -25.765 20.762 1.00 94.50 690 PHE A CA 1
ATOM 5363 C C . PHE A 1 690 ? 4.131 -27.205 21.033 1.00 94.50 690 PHE A C 1
ATOM 5365 O O . PHE A 1 690 ? 2.941 -27.510 20.978 1.00 94.50 690 PHE A O 1
ATOM 5372 N N . THR A 1 691 ? 5.082 -28.095 21.311 1.00 93.44 691 THR A N 1
ATOM 5373 C CA . THR A 1 691 ? 4.845 -29.529 21.545 1.00 93.44 691 THR A CA 1
ATOM 5374 C C . THR A 1 691 ? 5.046 -29.909 23.013 1.00 93.44 691 THR A C 1
ATOM 5376 O O . THR A 1 691 ? 5.648 -29.163 23.781 1.00 93.44 691 THR A O 1
ATOM 5379 N N . ASN A 1 692 ? 4.503 -31.062 23.423 1.00 91.94 692 ASN A N 1
ATOM 5380 C CA . ASN A 1 692 ? 4.554 -31.590 24.797 1.00 91.94 692 ASN A CA 1
ATOM 5381 C C . ASN A 1 692 ? 4.077 -30.610 25.892 1.00 91.94 692 ASN A C 1
ATOM 5383 O O . ASN A 1 692 ? 4.466 -30.746 27.055 1.00 91.94 692 ASN A O 1
ATOM 5387 N N . THR A 1 693 ? 3.232 -29.640 25.539 1.00 90.56 693 THR A N 1
ATOM 5388 C CA . THR A 1 693 ? 2.799 -28.585 26.461 1.00 90.56 693 THR A CA 1
ATOM 5389 C C . THR A 1 693 ? 1.764 -29.088 27.471 1.00 90.56 693 THR A C 1
ATOM 5391 O O . THR A 1 693 ? 1.027 -30.042 27.205 1.00 90.56 693 THR A O 1
ATOM 5394 N N . ASN A 1 694 ? 1.706 -28.438 28.634 1.00 95.75 694 ASN A N 1
ATOM 5395 C CA . ASN A 1 694 ? 0.613 -28.554 29.593 1.00 95.75 694 ASN A CA 1
ATOM 5396 C C . ASN A 1 694 ? -0.241 -27.284 29.502 1.00 95.75 694 ASN A C 1
ATOM 5398 O O . ASN A 1 694 ? 0.145 -26.229 30.006 1.00 95.75 694 ASN A O 1
ATOM 5402 N N . ILE A 1 695 ? -1.377 -27.372 28.816 1.00 95.44 695 ILE A N 1
ATOM 5403 C CA . ILE A 1 695 ? -2.276 -26.234 28.606 1.00 95.44 695 ILE A CA 1
ATOM 5404 C C . ILE A 1 695 ? -3.150 -26.066 29.842 1.00 95.44 695 ILE A C 1
ATOM 5406 O O . ILE A 1 695 ? -3.871 -26.995 30.206 1.00 95.44 695 ILE A O 1
ATOM 5410 N N . ILE A 1 696 ? -3.093 -24.895 30.466 1.00 95.06 696 ILE A N 1
ATOM 5411 C CA . ILE A 1 696 ? -3.978 -24.527 31.567 1.00 95.06 696 ILE A CA 1
ATOM 5412 C C . ILE A 1 696 ? -5.254 -23.954 30.960 1.00 95.06 696 ILE A C 1
ATOM 5414 O O . ILE A 1 696 ? -5.221 -22.915 30.296 1.00 95.06 696 ILE A O 1
ATOM 5418 N N . ASP A 1 697 ? -6.371 -24.632 31.194 1.00 93.25 697 ASP A N 1
ATOM 5419 C CA . ASP A 1 697 ? -7.690 -24.064 30.945 1.00 93.25 697 ASP A CA 1
ATOM 5420 C C . ASP A 1 697 ? -8.044 -23.131 32.121 1.00 93.25 697 ASP A C 1
ATOM 5422 O O . ASP A 1 697 ? -7.992 -23.574 33.264 1.00 93.25 697 ASP A O 1
ATOM 5426 N N . PRO A 1 698 ? -8.364 -21.843 31.901 1.00 92.25 698 PRO A N 1
ATOM 5427 C CA . PRO A 1 698 ? -8.828 -20.951 32.965 1.00 92.25 698 PRO A CA 1
ATOM 5428 C C . PRO A 1 698 ? -10.318 -21.142 33.303 1.00 92.25 698 PRO A C 1
ATOM 5430 O O . PRO A 1 698 ? -10.774 -20.674 34.346 1.00 92.25 698 PRO A O 1
ATOM 5433 N N . VAL A 1 699 ? -11.113 -21.772 32.431 1.00 92.19 699 VAL A N 1
ATOM 5434 C CA . VAL A 1 699 ? -12.559 -21.974 32.635 1.00 92.19 699 VAL A CA 1
ATOM 5435 C C . VAL A 1 699 ? -12.818 -23.130 33.598 1.00 92.19 699 VAL A C 1
ATOM 5437 O O . VAL A 1 699 ? -13.733 -23.057 34.419 1.00 92.19 699 VAL A O 1
ATOM 5440 N N . THR A 1 700 ? -12.002 -24.179 33.526 1.00 86.50 700 THR A N 1
ATOM 5441 C CA . THR A 1 700 ? -12.049 -25.339 34.425 1.00 86.50 700 THR A CA 1
ATOM 5442 C C . THR A 1 700 ? -10.776 -25.437 35.273 1.00 86.50 700 THR A C 1
ATOM 5444 O O . THR A 1 700 ? -9.865 -24.640 35.120 1.00 86.50 700 THR A O 1
ATOM 5447 N N . GLU A 1 701 ? -10.686 -26.405 36.187 1.00 83.50 701 GLU A N 1
ATOM 5448 C CA . GLU A 1 701 ? -9.450 -26.671 36.952 1.00 83.50 701 GLU A CA 1
ATOM 5449 C C . GLU A 1 701 ? -8.520 -27.672 36.223 1.00 83.50 701 GLU A C 1
ATOM 5451 O O . GLU A 1 701 ? -7.645 -28.292 36.826 1.00 83.50 701 GLU A O 1
ATOM 5456 N N . ASN A 1 702 ? -8.742 -27.899 34.921 1.00 89.06 702 ASN A N 1
ATOM 5457 C CA . ASN A 1 702 ? -8.068 -28.952 34.164 1.00 89.06 702 ASN A CA 1
ATOM 5458 C C . ASN A 1 702 ? -6.772 -28.478 33.499 1.00 89.06 702 ASN A C 1
ATOM 5460 O O . ASN A 1 702 ? -6.647 -27.350 33.020 1.00 89.06 702 ASN A O 1
ATOM 5464 N N . ILE A 1 703 ? -5.834 -29.417 33.369 1.00 92.62 703 ILE A N 1
ATOM 5465 C CA . ILE A 1 703 ? -4.595 -29.239 32.615 1.00 92.62 703 ILE A CA 1
ATOM 5466 C C . ILE A 1 703 ? -4.558 -30.264 31.484 1.00 92.62 703 ILE A C 1
ATOM 5468 O O . ILE A 1 703 ? -4.562 -31.474 31.718 1.00 92.62 703 ILE A O 1
ATOM 5472 N N . THR A 1 704 ? -4.497 -29.779 30.247 1.00 90.88 704 THR A N 1
ATOM 5473 C CA . THR A 1 704 ? -4.418 -30.626 29.052 1.00 90.88 704 THR A CA 1
ATOM 5474 C C . THR A 1 704 ? -2.945 -30.891 28.732 1.00 90.88 704 THR A C 1
ATOM 5476 O O . THR A 1 704 ? -2.257 -30.061 28.138 1.00 90.88 704 THR A O 1
ATOM 5479 N N . SER A 1 705 ? -2.431 -32.019 29.231 1.00 89.94 705 SER A N 1
ATOM 5480 C CA . SER A 1 705 ? -1.012 -32.397 29.166 1.00 89.94 705 SER A CA 1
ATOM 5481 C C . SER A 1 705 ? -0.583 -33.061 27.855 1.00 89.94 705 SER A C 1
ATOM 5483 O O . SER A 1 705 ? -1.328 -33.829 27.250 1.00 89.94 705 SER A O 1
ATOM 5485 N N . LYS A 1 706 ? 0.701 -32.883 27.508 1.00 82.00 706 LYS A N 1
ATOM 5486 C CA . LYS A 1 706 ? 1.401 -33.509 26.364 1.00 82.00 706 LYS A CA 1
ATOM 5487 C C . LYS A 1 706 ? 0.765 -33.215 25.001 1.00 82.00 706 LYS A C 1
ATOM 5489 O O . LYS A 1 706 ? 0.851 -34.016 24.070 1.00 82.00 706 LYS A O 1
ATOM 5494 N N . THR A 1 707 ? 0.146 -32.052 24.884 1.00 88.88 707 THR A N 1
ATOM 5495 C CA . THR A 1 707 ? -0.573 -31.610 23.687 1.00 88.88 707 THR A CA 1
ATOM 5496 C C . THR A 1 707 ? 0.354 -30.804 22.776 1.00 88.88 707 THR A C 1
ATOM 5498 O O . THR A 1 707 ? 1.450 -30.406 23.184 1.00 88.88 707 THR A O 1
ATOM 5501 N N . ALA A 1 708 ? -0.056 -30.594 21.527 1.00 91.75 708 ALA A N 1
ATOM 5502 C CA . ALA A 1 708 ? 0.571 -29.651 20.613 1.00 91.75 708 ALA A CA 1
ATOM 5503 C C . ALA A 1 708 ? -0.376 -28.483 20.298 1.00 91.75 708 ALA A C 1
ATOM 5505 O O . ALA A 1 708 ? -1.588 -28.675 20.179 1.00 91.75 708 ALA A O 1
ATOM 5506 N N . VAL A 1 709 ? 0.183 -27.282 20.148 1.00 93.56 709 VAL A N 1
ATOM 5507 C CA . VAL A 1 709 ? -0.547 -26.055 19.801 1.00 93.56 709 VAL A CA 1
ATOM 5508 C C . VAL A 1 709 ? 0.151 -25.372 18.630 1.00 93.56 709 VAL A C 1
ATOM 5510 O O . VAL A 1 709 ? 1.344 -25.084 18.724 1.00 93.56 709 VAL A O 1
ATOM 5513 N N . LYS A 1 710 ? -0.586 -25.094 17.549 1.00 92.25 710 LYS A N 1
ATOM 5514 C CA . LYS A 1 710 ? -0.119 -24.269 16.424 1.00 92.25 710 LYS A CA 1
ATOM 5515 C C . LYS A 1 710 ? -0.585 -22.829 16.604 1.00 92.25 710 LYS A C 1
ATOM 5517 O O . LYS A 1 710 ? -1.765 -22.583 16.851 1.00 92.25 710 LYS A O 1
ATOM 5522 N N . LEU A 1 711 ? 0.343 -21.898 16.441 1.00 92.62 711 LEU A N 1
ATOM 5523 C CA . LEU A 1 711 ? 0.174 -20.454 16.563 1.00 92.62 711 LEU A CA 1
ATOM 5524 C C . LEU A 1 711 ? 0.546 -19.850 15.203 1.00 92.62 711 LEU A C 1
ATOM 5526 O O . LEU A 1 711 ? 1.656 -20.088 14.733 1.00 92.62 711 LEU A O 1
ATOM 5530 N N . SER A 1 712 ? -0.361 -19.132 14.541 1.00 88.00 712 SER A N 1
ATOM 5531 C CA . SER A 1 712 ? -0.115 -18.580 13.198 1.00 88.00 712 SER A CA 1
ATOM 5532 C C . SER A 1 712 ? -0.966 -17.334 12.951 1.00 88.00 712 SER A C 1
ATOM 5534 O O . SER A 1 712 ? -2.102 -17.262 13.417 1.00 88.00 712 SER A O 1
ATOM 5536 N N . GLY A 1 713 ? -0.416 -16.324 12.267 1.00 83.38 713 GLY A N 1
ATOM 5537 C CA . GLY A 1 713 ? -1.122 -15.062 11.988 1.00 83.38 713 GLY A CA 1
ATOM 5538 C C . GLY A 1 713 ? -1.589 -14.301 13.239 1.00 83.38 713 GLY A C 1
ATOM 5539 O O . GLY A 1 713 ? -2.586 -13.591 13.188 1.00 83.38 713 GLY A O 1
ATOM 5540 N N . GLY A 1 714 ? -0.925 -14.499 14.384 1.00 89.06 714 GLY A N 1
ATOM 5541 C CA . GLY A 1 714 ? -1.348 -13.951 15.679 1.00 89.06 714 GLY A CA 1
ATOM 5542 C C . GLY A 1 714 ? -2.532 -14.669 16.344 1.00 89.06 714 GLY A C 1
ATOM 5543 O O . GLY A 1 714 ? -2.940 -14.259 17.432 1.00 89.06 714 GLY A O 1
ATOM 5544 N N . LEU A 1 715 ? -3.047 -15.755 15.749 1.00 94.88 715 LEU A N 1
ATOM 5545 C CA . LEU A 1 715 ? -4.164 -16.559 16.259 1.00 94.88 715 LEU A CA 1
ATOM 5546 C C . LEU A 1 715 ? -3.740 -17.984 16.648 1.00 94.88 715 LEU A C 1
ATOM 5548 O O . LEU A 1 715 ? -2.819 -18.580 16.079 1.00 94.88 715 LEU A O 1
ATOM 5552 N N . ILE A 1 716 ? -4.439 -18.551 17.630 1.00 94.25 716 ILE A N 1
ATOM 5553 C CA . ILE A 1 716 ? -4.340 -19.972 17.964 1.00 94.25 716 ILE A CA 1
ATOM 5554 C C . ILE A 1 716 ? -5.017 -20.734 16.821 1.00 94.25 716 ILE A C 1
ATOM 5556 O O . ILE A 1 716 ? -6.225 -20.634 16.625 1.00 94.25 716 ILE A O 1
ATOM 5560 N N . SER A 1 717 ? -4.237 -21.474 16.038 1.00 90.94 717 SER A N 1
ATOM 5561 C CA . SER A 1 717 ? -4.709 -22.136 14.817 1.00 90.94 717 SER A CA 1
ATOM 5562 C C . SER A 1 717 ? -5.335 -23.500 15.115 1.00 90.94 717 SER A C 1
ATOM 5564 O O . SER A 1 717 ? -6.427 -23.803 14.641 1.00 90.94 717 SER A O 1
ATOM 5566 N N . SER A 1 718 ? -4.671 -24.321 15.933 1.00 90.06 718 SER A N 1
ATOM 5567 C CA . SER A 1 718 ? -5.144 -25.667 16.279 1.00 90.06 718 SER A CA 1
ATOM 5568 C C . SER A 1 718 ? -4.523 -26.175 17.576 1.00 90.06 718 SER A C 1
ATOM 5570 O O . SER A 1 718 ? -3.359 -25.888 17.858 1.00 90.06 718 SER A O 1
ATOM 5572 N N . ILE A 1 719 ? -5.268 -27.002 18.309 1.00 92.25 719 ILE A N 1
ATOM 5573 C CA . ILE A 1 719 ? -4.824 -27.718 19.511 1.00 92.25 719 ILE A CA 1
ATOM 5574 C C . ILE A 1 719 ? -5.146 -29.203 19.303 1.00 92.25 719 ILE A C 1
ATOM 5576 O O . ILE A 1 719 ? -6.268 -29.520 18.915 1.00 92.25 719 ILE A O 1
ATOM 5580 N N . GLY A 1 720 ? -4.194 -30.108 19.538 1.00 88.88 720 GLY A N 1
ATOM 5581 C CA . GLY A 1 720 ? -4.406 -31.545 19.307 1.00 88.88 720 GLY A CA 1
ATOM 5582 C C . GLY A 1 720 ? -3.187 -32.412 19.616 1.00 88.88 720 GLY A C 1
ATOM 5583 O O . GLY A 1 720 ? -2.212 -31.944 20.216 1.00 88.88 720 GLY A O 1
ATOM 5584 N N . ALA A 1 721 ? -3.211 -33.686 19.218 1.00 82.25 721 ALA A N 1
ATOM 5585 C CA . ALA A 1 721 ? -2.026 -34.531 19.336 1.00 82.25 721 ALA A CA 1
ATOM 5586 C C . ALA A 1 721 ? -0.906 -34.029 18.405 1.00 82.25 721 ALA A C 1
ATOM 5588 O O . ALA A 1 721 ? -1.160 -33.508 17.320 1.00 82.25 721 ALA A O 1
ATOM 5589 N N . ALA A 1 722 ? 0.359 -34.238 18.780 1.00 72.69 722 ALA A N 1
ATOM 5590 C CA . ALA A 1 722 ? 1.505 -33.758 17.993 1.00 72.69 722 ALA A CA 1
ATOM 5591 C C . ALA A 1 722 ? 1.609 -34.352 16.568 1.00 72.69 722 ALA A C 1
ATOM 5593 O O . ALA A 1 722 ? 2.338 -33.810 15.744 1.00 72.69 722 ALA A O 1
ATOM 5594 N N . ALA A 1 723 ? 0.891 -35.447 16.287 1.00 67.56 723 ALA A N 1
ATOM 5595 C CA . ALA A 1 723 ? 0.763 -36.047 14.957 1.00 67.56 723 ALA A CA 1
ATOM 5596 C C . ALA A 1 723 ? -0.416 -35.486 14.130 1.00 67.56 723 ALA A C 1
ATOM 5598 O O . ALA A 1 723 ? -0.455 -35.683 12.921 1.00 67.56 723 ALA A O 1
ATOM 5599 N N . GLU A 1 724 ? -1.372 -34.809 14.774 1.00 70.69 724 GLU A N 1
ATOM 5600 C CA . GLU A 1 724 ? -2.562 -34.207 14.150 1.00 70.69 724 GLU A CA 1
ATOM 5601 C C . GLU A 1 724 ? -2.339 -32.719 13.836 1.00 70.69 724 GLU A C 1
ATOM 5603 O O . GLU A 1 724 ? -2.893 -32.187 12.876 1.00 70.69 724 GLU A O 1
ATOM 5608 N N . VAL A 1 725 ? -1.487 -32.048 14.620 1.00 73.88 725 VAL A N 1
ATOM 5609 C CA . VAL A 1 725 ? -1.041 -30.672 14.369 1.00 73.88 725 VAL A CA 1
ATOM 5610 C C . VAL A 1 725 ? 0.010 -30.678 13.250 1.00 73.88 725 VAL A C 1
ATOM 5612 O O . VAL A 1 725 ? 1.208 -30.854 13.487 1.00 73.88 725 VAL A O 1
ATOM 5615 N N . GLY A 1 726 ? -0.482 -30.554 12.015 1.00 58.59 726 GLY A N 1
ATOM 5616 C CA . GLY A 1 726 ? 0.285 -30.718 10.778 1.00 58.59 726 GLY A CA 1
ATOM 5617 C C . GLY A 1 726 ? 1.350 -29.649 10.503 1.00 58.59 726 GLY A C 1
ATOM 5618 O O . GLY A 1 726 ? 1.269 -28.511 10.966 1.00 58.59 726 GLY A O 1
ATOM 5619 N N . ASP A 1 727 ? 2.334 -30.047 9.695 1.00 56.22 727 ASP A N 1
ATOM 5620 C CA . ASP A 1 727 ? 3.503 -29.257 9.296 1.00 56.22 727 ASP A CA 1
ATOM 5621 C C . ASP A 1 727 ? 3.451 -29.011 7.782 1.00 56.22 727 ASP A C 1
ATOM 5623 O O . ASP A 1 727 ? 3.821 -29.875 6.987 1.00 56.22 727 ASP A O 1
ATOM 5627 N N . THR A 1 728 ? 2.880 -27.877 7.378 1.00 53.97 728 THR A N 1
ATOM 5628 C CA . THR A 1 728 ? 2.605 -27.551 5.965 1.00 53.97 728 THR A CA 1
ATOM 5629 C C . THR A 1 728 ? 3.278 -26.271 5.488 1.00 53.97 728 THR A C 1
ATOM 5631 O O . THR A 1 728 ? 3.367 -26.052 4.282 1.00 53.97 728 THR A O 1
ATOM 5634 N N . ASP A 1 729 ? 3.760 -25.437 6.412 1.00 60.91 729 ASP A N 1
ATOM 5635 C CA . ASP A 1 729 ? 4.089 -24.042 6.126 1.00 60.91 729 ASP A CA 1
ATOM 5636 C C . ASP A 1 729 ? 5.608 -23.833 6.283 1.00 60.91 729 ASP A C 1
ATOM 5638 O O . ASP A 1 729 ? 6.132 -23.976 7.399 1.00 60.91 729 ASP A O 1
ATOM 5642 N N . PRO A 1 730 ? 6.342 -23.517 5.195 1.00 55.25 730 PRO A N 1
ATOM 5643 C CA . PRO A 1 730 ? 7.778 -23.260 5.254 1.00 55.25 730 PRO A CA 1
ATOM 5644 C C . PRO A 1 730 ? 8.118 -22.160 6.269 1.00 55.25 730 PRO A C 1
ATOM 5646 O O . PRO A 1 730 ? 7.514 -21.092 6.256 1.00 55.25 730 PRO A O 1
ATOM 5649 N N . GLY A 1 731 ? 9.101 -22.416 7.137 1.00 71.62 731 GLY A N 1
ATOM 5650 C CA . GLY A 1 731 ? 9.517 -21.482 8.194 1.00 71.62 731 GLY A CA 1
ATOM 5651 C C . GLY A 1 731 ? 8.852 -21.695 9.562 1.00 71.62 731 GLY A C 1
ATOM 5652 O O . GLY A 1 731 ? 9.160 -20.959 10.493 1.00 71.62 731 GLY A O 1
ATOM 5653 N N . THR A 1 732 ? 7.992 -22.707 9.724 1.00 84.50 732 THR A N 1
ATOM 5654 C CA . THR A 1 732 ? 7.388 -23.043 11.028 1.00 84.50 732 THR A CA 1
ATOM 5655 C C . THR A 1 732 ? 8.440 -23.401 12.092 1.00 84.50 732 THR A C 1
ATOM 5657 O O . THR A 1 732 ? 9.258 -24.303 11.905 1.00 84.50 732 THR A O 1
ATOM 5660 N N . ILE A 1 733 ? 8.385 -22.738 13.253 1.00 88.31 733 ILE A N 1
ATOM 5661 C CA . ILE A 1 733 ? 9.306 -22.938 14.381 1.00 88.31 733 ILE A CA 1
ATOM 5662 C C . ILE A 1 733 ? 8.690 -23.910 15.400 1.00 88.31 733 ILE A C 1
ATOM 5664 O O . ILE A 1 733 ? 7.697 -23.605 16.063 1.00 88.31 733 ILE A O 1
ATOM 5668 N N . ARG A 1 734 ? 9.298 -25.088 15.571 1.00 90.44 734 ARG A N 1
ATOM 5669 C CA . ARG A 1 734 ? 8.895 -26.080 16.585 1.00 90.44 734 ARG A CA 1
ATOM 5670 C C . ARG A 1 734 ? 9.660 -25.884 17.894 1.00 90.44 734 ARG A C 1
ATOM 5672 O O . ARG A 1 734 ? 10.885 -25.964 17.890 1.00 90.44 734 ARG A O 1
ATOM 5679 N N . ILE A 1 735 ? 8.944 -25.725 19.009 1.00 92.94 735 ILE A N 1
ATOM 5680 C CA . ILE A 1 735 ? 9.516 -25.618 20.364 1.00 92.94 735 ILE A CA 1
ATOM 5681 C C . ILE A 1 735 ? 8.948 -26.725 21.258 1.00 92.94 735 ILE A C 1
ATOM 5683 O O . ILE A 1 735 ? 7.735 -26.935 21.294 1.00 92.94 735 ILE A O 1
ATOM 5687 N N . ASP A 1 736 ? 9.816 -27.414 22.002 1.00 93.00 736 ASP A N 1
ATOM 5688 C CA . ASP A 1 736 ? 9.421 -28.440 22.972 1.00 93.00 736 ASP A CA 1
ATOM 5689 C C . ASP A 1 736 ? 9.179 -27.817 24.357 1.00 93.00 736 ASP A C 1
ATOM 5691 O O . ASP A 1 736 ? 10.109 -27.381 25.038 1.00 93.00 736 ASP A O 1
ATOM 5695 N N . LEU A 1 737 ? 7.919 -27.795 24.795 1.00 94.69 737 LEU A N 1
ATOM 5696 C CA . LEU A 1 737 ? 7.493 -27.289 26.102 1.00 94.69 737 LEU A CA 1
ATOM 5697 C C . LEU A 1 737 ? 7.424 -28.391 27.173 1.00 94.69 737 LEU A C 1
ATOM 5699 O O . LEU A 1 737 ? 6.708 -28.242 28.166 1.00 94.69 737 LEU A O 1
ATOM 5703 N N . ASN A 1 738 ? 8.166 -29.493 27.019 1.00 93.38 738 ASN A N 1
ATOM 5704 C CA . ASN A 1 738 ? 8.170 -30.591 27.984 1.00 93.38 738 ASN A CA 1
ATOM 5705 C C . ASN A 1 738 ? 8.396 -30.110 29.437 1.00 93.38 738 ASN A C 1
ATOM 5707 O O . ASN A 1 738 ? 9.367 -29.415 29.775 1.00 93.38 738 ASN A O 1
ATOM 5711 N N . GLY A 1 739 ? 7.462 -30.483 30.315 1.00 92.50 739 GLY A N 1
ATOM 5712 C CA . GLY A 1 739 ? 7.441 -30.065 31.719 1.00 92.50 739 GLY A CA 1
ATOM 5713 C C . GLY A 1 739 ? 7.298 -28.552 31.924 1.00 92.50 739 GLY A C 1
ATOM 5714 O O . GLY A 1 739 ? 7.827 -28.036 32.907 1.00 92.50 739 GLY A O 1
ATOM 5715 N N . LYS A 1 740 ? 6.685 -27.828 30.980 1.00 96.31 740 LYS A N 1
ATOM 5716 C CA . LYS A 1 740 ? 6.261 -26.423 31.102 1.00 96.31 740 LYS A CA 1
ATOM 5717 C C . LYS A 1 740 ? 4.749 -26.324 30.982 1.00 96.31 740 LYS A C 1
ATOM 5719 O O . LYS A 1 740 ? 4.100 -27.246 30.485 1.00 96.31 740 LYS A O 1
ATOM 5724 N N . PHE A 1 741 ? 4.212 -25.200 31.427 1.00 97.06 741 PHE A N 1
ATOM 5725 C CA . PHE A 1 741 ? 2.793 -24.888 31.353 1.00 97.06 741 PHE A CA 1
ATOM 5726 C C . PHE A 1 741 ? 2.579 -23.662 30.470 1.00 97.06 741 PHE A C 1
ATOM 5728 O O . PHE A 1 741 ? 3.421 -22.760 30.459 1.00 97.06 741 PHE A O 1
ATOM 5735 N N . ILE A 1 742 ? 1.458 -23.620 29.753 1.00 96.19 742 ILE A N 1
ATOM 5736 C CA . ILE A 1 742 ? 1.000 -22.410 29.065 1.00 96.19 742 ILE A CA 1
ATOM 5737 C C . ILE A 1 742 ? -0.316 -21.933 29.667 1.00 96.19 742 ILE A C 1
ATOM 5739 O O . ILE A 1 742 ? -1.232 -22.718 29.903 1.00 96.19 742 ILE A O 1
ATOM 5743 N N . CYS A 1 743 ? -0.373 -20.634 29.920 1.00 95.00 743 CYS A N 1
ATOM 5744 C CA . CYS A 1 743 ? -1.488 -19.901 30.500 1.00 95.00 743 CYS A CA 1
ATOM 5745 C C . CYS A 1 743 ? -1.922 -18.815 29.500 1.00 95.00 743 CYS A C 1
ATOM 5747 O O . CYS A 1 743 ? -1.052 -18.299 28.791 1.00 95.00 743 CYS A O 1
ATOM 5749 N N . PRO A 1 744 ? -3.211 -18.433 29.418 1.00 96.94 744 PRO A N 1
ATOM 5750 C CA . PRO A 1 744 ? -3.593 -17.218 28.707 1.00 96.94 744 PRO A CA 1
ATOM 5751 C C . PRO A 1 744 ? -2.832 -15.997 29.244 1.00 96.94 744 PRO A C 1
ATOM 5753 O O . PRO A 1 744 ? -2.466 -15.948 30.422 1.00 96.94 744 PRO A O 1
ATOM 5756 N N . GLY A 1 745 ? -2.617 -15.005 28.384 1.00 98.00 745 GLY A N 1
ATOM 5757 C CA . GLY A 1 745 ? -2.040 -13.714 28.746 1.00 98.00 745 GLY A CA 1
ATOM 5758 C C . GLY A 1 745 ? -2.817 -13.044 29.878 1.00 98.00 745 GLY A C 1
ATOM 5759 O O . GLY A 1 745 ? -4.051 -13.032 29.870 1.00 98.00 745 GLY A O 1
ATOM 5760 N N . LEU A 1 746 ? -2.099 -12.510 30.871 1.00 98.75 746 LEU A N 1
ATOM 5761 C CA . LEU A 1 746 ? -2.728 -11.917 32.049 1.00 98.75 746 LEU A CA 1
ATOM 5762 C C . LEU A 1 746 ? -3.323 -10.545 31.713 1.00 98.75 746 LEU A C 1
ATOM 5764 O O . LEU A 1 746 ? -2.759 -9.777 30.925 1.00 98.75 746 LEU A O 1
ATOM 5768 N N . ILE A 1 747 ? -4.446 -10.230 32.355 1.00 98.81 747 ILE A N 1
ATOM 5769 C CA . ILE A 1 747 ? -5.208 -9.002 32.145 1.00 98.81 747 ILE A CA 1
ATOM 5770 C C . ILE A 1 747 ? -5.360 -8.237 33.464 1.00 98.81 747 ILE A C 1
ATOM 5772 O O . ILE A 1 747 ? -6.000 -8.716 34.399 1.00 98.81 747 ILE A O 1
ATOM 5776 N N . ASP A 1 748 ? -4.797 -7.028 33.523 1.00 98.75 748 ASP A N 1
ATOM 5777 C CA . ASP A 1 748 ? -4.937 -6.103 34.660 1.00 98.75 748 ASP A CA 1
ATOM 5778 C C . ASP A 1 748 ? -6.032 -5.070 34.354 1.00 98.75 748 ASP A C 1
ATOM 5780 O O . ASP A 1 748 ? -5.890 -4.243 33.452 1.00 98.75 748 ASP A O 1
ATOM 5784 N N . CYS A 1 749 ? -7.150 -5.123 35.078 1.00 98.62 749 CYS A N 1
ATOM 5785 C CA . CYS A 1 749 ? -8.293 -4.237 34.866 1.00 98.62 749 CYS A CA 1
ATOM 5786 C C . CYS A 1 749 ? -8.161 -2.863 35.539 1.00 98.62 749 CYS A C 1
ATOM 5788 O O . CYS A 1 749 ? -9.061 -2.039 35.363 1.00 98.62 749 CYS A O 1
ATOM 5790 N N . HIS A 1 750 ? -7.107 -2.568 36.299 1.00 98.69 750 HIS A N 1
ATOM 5791 C CA . HIS A 1 750 ? -6.965 -1.236 36.887 1.00 98.69 750 HIS A CA 1
ATOM 5792 C C . HIS A 1 750 ? -5.507 -0.812 36.948 1.00 98.69 750 HIS A C 1
ATOM 5794 O O . HIS A 1 750 ? -4.818 -1.048 37.939 1.00 98.69 750 HIS A O 1
ATOM 5800 N N . VAL A 1 751 ? -5.061 -0.117 35.904 1.00 98.56 751 VAL A N 1
ATOM 5801 C CA . VAL A 1 751 ? -3.747 0.532 35.871 1.00 98.56 751 VAL A CA 1
ATOM 5802 C C . VAL A 1 751 ? -3.878 2.038 35.649 1.00 98.56 751 VAL A C 1
ATOM 5804 O O . VAL A 1 751 ? -4.884 2.517 35.127 1.00 98.56 751 VAL A O 1
ATOM 5807 N N . HIS A 1 752 ? -2.830 2.770 36.021 1.00 97.38 752 HIS A N 1
ATOM 5808 C CA . HIS A 1 752 ? -2.611 4.161 35.634 1.00 97.38 752 HIS A CA 1
ATOM 5809 C C . HIS A 1 752 ? -1.219 4.282 35.006 1.00 97.38 752 HIS A C 1
ATOM 5811 O O . HIS A 1 752 ? -0.224 4.552 35.685 1.00 97.38 752 HIS A O 1
ATOM 5817 N N . ILE A 1 753 ? -1.134 4.067 33.695 1.00 96.81 753 ILE A N 1
ATOM 5818 C CA . ILE A 1 753 ? 0.120 4.061 32.930 1.00 96.81 753 ILE A CA 1
ATOM 5819 C C . ILE A 1 753 ? 0.799 5.437 33.004 1.00 96.81 753 ILE A C 1
ATOM 5821 O O . ILE A 1 753 ? 2.015 5.522 33.170 1.00 96.81 753 ILE A O 1
ATOM 5825 N N . ALA A 1 754 ? 0.013 6.519 32.991 1.00 95.19 754 ALA A N 1
ATOM 5826 C CA . ALA A 1 754 ? 0.508 7.889 33.137 1.00 95.19 754 ALA A CA 1
ATOM 5827 C C . ALA A 1 754 ? 1.079 8.225 34.531 1.00 95.19 754 ALA A C 1
ATOM 5829 O O . ALA A 1 754 ? 1.774 9.236 34.677 1.00 95.19 754 ALA A O 1
ATOM 5830 N N . ALA A 1 755 ? 0.836 7.398 35.555 1.00 94.56 755 ALA A N 1
ATOM 5831 C CA . ALA A 1 755 ? 1.450 7.534 36.877 1.00 94.56 755 ALA A CA 1
ATOM 5832 C C . ALA A 1 755 ? 2.855 6.901 36.880 1.00 94.56 755 ALA A C 1
ATOM 5834 O O . ALA A 1 755 ? 3.107 5.905 37.557 1.00 94.56 755 ALA A O 1
ATOM 5835 N N . VAL A 1 756 ? 3.759 7.460 36.076 1.00 95.00 756 VAL A N 1
ATOM 5836 C CA . VAL A 1 756 ? 5.076 6.880 35.767 1.00 95.00 756 VAL A CA 1
ATOM 5837 C C . VAL A 1 756 ? 6.087 6.955 36.928 1.00 95.00 756 VAL A C 1
ATOM 5839 O O . VAL A 1 756 ? 6.035 7.886 37.736 1.00 95.00 756 VAL A O 1
ATOM 5842 N N . PRO A 1 757 ? 7.066 6.029 37.004 1.00 93.19 757 PRO A N 1
ATOM 5843 C CA . PRO A 1 757 ? 8.179 6.106 37.952 1.00 93.19 757 PRO A CA 1
ATOM 5844 C C . PRO A 1 757 ? 9.060 7.365 37.821 1.00 93.19 757 PRO A C 1
ATOM 5846 O O . PRO A 1 757 ? 9.083 8.061 36.799 1.00 93.19 757 PRO A O 1
ATOM 5849 N N . GLY A 1 758 ? 9.864 7.608 38.863 1.00 89.50 758 GLY A N 1
ATOM 5850 C CA . GLY A 1 758 ? 10.877 8.673 38.902 1.00 89.50 758 GLY A CA 1
ATOM 5851 C C . GLY A 1 758 ? 10.534 9.884 39.779 1.00 89.50 758 GLY A C 1
ATOM 5852 O O . GLY A 1 758 ? 11.128 10.941 39.587 1.00 89.50 758 GLY A O 1
ATOM 5853 N N . SER A 1 759 ? 9.606 9.721 40.724 1.00 91.44 759 SER A N 1
ATOM 5854 C CA . SER A 1 759 ? 9.246 10.689 41.769 1.00 91.44 759 SER A CA 1
ATOM 5855 C C . SER A 1 759 ? 9.232 9.977 43.124 1.00 91.44 759 SER A C 1
ATOM 5857 O O . SER A 1 759 ? 8.745 8.847 43.208 1.00 91.44 759 SER A O 1
ATOM 5859 N N . ALA A 1 760 ? 9.750 10.610 44.177 1.00 89.06 760 ALA A N 1
ATOM 5860 C CA . ALA A 1 760 ? 9.829 10.025 45.518 1.00 89.06 760 ALA A CA 1
ATOM 5861 C C . ALA A 1 760 ? 8.522 10.183 46.313 1.00 89.06 760 ALA A C 1
ATOM 5863 O O . ALA A 1 760 ? 8.268 9.423 47.248 1.00 89.06 760 ALA A O 1
ATOM 5864 N N . THR A 1 761 ? 7.678 11.148 45.937 1.00 92.06 761 THR A N 1
ATOM 5865 C CA . THR A 1 761 ? 6.388 11.415 46.586 1.00 92.06 761 THR A CA 1
ATOM 5866 C C . THR A 1 761 ? 5.236 11.498 45.584 1.00 92.06 761 THR A C 1
ATOM 5868 O O . THR A 1 761 ? 5.416 11.857 44.417 1.00 92.06 761 THR A O 1
ATOM 5871 N N . LEU A 1 762 ? 4.012 11.238 46.059 1.00 89.75 762 LEU A N 1
ATOM 5872 C CA . LEU A 1 762 ? 2.776 11.427 45.292 1.00 89.75 762 LEU A CA 1
ATOM 5873 C C . LEU A 1 762 ? 2.646 12.864 44.759 1.00 89.75 762 LEU A C 1
ATOM 5875 O O . LEU A 1 762 ? 2.085 13.076 43.687 1.00 89.75 762 LEU A O 1
ATOM 5879 N N . ARG A 1 763 ? 3.159 13.853 45.503 1.00 87.94 763 ARG A N 1
ATOM 5880 C CA . ARG A 1 763 ? 3.141 15.258 45.089 1.00 87.94 763 ARG A CA 1
ATOM 5881 C C . ARG A 1 763 ? 4.042 15.494 43.879 1.00 87.94 763 ARG A C 1
ATOM 5883 O O . ARG A 1 763 ? 3.557 15.995 42.877 1.00 87.94 763 ARG A O 1
ATOM 5890 N N . GLU A 1 764 ? 5.307 15.088 43.950 1.00 89.88 764 GLU A N 1
ATOM 5891 C CA . GLU A 1 764 ? 6.252 15.216 42.828 1.00 89.88 764 GLU A CA 1
ATOM 5892 C C . GLU A 1 764 ? 5.747 14.535 41.551 1.00 89.88 764 GLU A C 1
ATOM 5894 O O . GLU A 1 764 ? 5.982 15.038 40.458 1.00 89.88 764 GLU A O 1
ATOM 5899 N N . MET A 1 765 ? 5.041 13.406 41.680 1.00 90.12 765 MET A N 1
ATOM 5900 C CA . MET A 1 765 ? 4.437 12.716 40.536 1.00 90.12 765 MET A CA 1
ATOM 5901 C C . MET A 1 765 ? 3.222 13.468 39.968 1.00 90.12 765 MET A C 1
ATOM 5903 O O . MET A 1 765 ? 3.029 13.488 38.755 1.00 90.12 765 MET A O 1
ATOM 5907 N N . LYS A 1 766 ? 2.416 14.123 40.813 1.00 86.81 766 LYS A N 1
ATOM 5908 C CA . LYS A 1 766 ? 1.301 14.975 40.362 1.00 86.81 766 LYS A CA 1
ATOM 5909 C C . LYS A 1 766 ? 1.752 16.291 39.735 1.00 86.81 766 LYS A C 1
ATOM 5911 O O . LYS A 1 766 ? 1.049 16.781 38.858 1.00 86.81 766 LYS A O 1
ATOM 5916 N N . ASP A 1 767 ? 2.884 16.823 40.188 1.00 86.31 767 ASP A N 1
ATOM 5917 C CA . ASP A 1 767 ? 3.513 18.051 39.690 1.00 86.31 767 ASP A CA 1
ATOM 5918 C C . ASP A 1 767 ? 4.369 17.786 38.414 1.00 86.31 767 ASP A C 1
ATOM 5920 O O . ASP A 1 767 ? 4.978 18.708 37.868 1.00 86.31 767 ASP A O 1
ATOM 5924 N N . LEU A 1 768 ? 4.428 16.536 37.924 1.00 88.00 768 LEU A N 1
ATOM 5925 C CA . LEU A 1 768 ? 5.160 16.139 36.715 1.00 88.00 768 LEU A CA 1
ATOM 5926 C C . LEU A 1 768 ? 4.464 16.642 35.437 1.00 88.00 768 LEU A C 1
ATOM 5928 O O . LEU A 1 768 ? 3.250 16.539 35.295 1.00 88.00 768 LEU A O 1
ATOM 5932 N N . SER A 1 769 ? 5.246 17.128 34.468 1.00 88.44 769 SER A N 1
ATOM 5933 C CA . SER A 1 769 ? 4.740 17.513 33.142 1.00 88.44 769 SER A CA 1
ATOM 5934 C C . SER A 1 769 ? 4.180 16.312 32.370 1.00 88.44 769 SER A C 1
ATOM 5936 O O . SER A 1 769 ? 4.846 15.278 32.276 1.00 88.44 769 SER A O 1
ATOM 5938 N N . ASP A 1 770 ? 3.018 16.485 31.732 1.00 87.06 770 ASP A N 1
ATOM 5939 C CA . ASP A 1 770 ? 2.366 15.451 30.917 1.00 87.06 770 ASP A CA 1
ATOM 5940 C C . ASP A 1 770 ? 3.281 14.908 29.802 1.00 87.06 770 ASP A C 1
ATOM 5942 O O . ASP A 1 770 ? 3.324 13.702 29.582 1.00 87.06 770 ASP A O 1
ATOM 5946 N N . ASN A 1 771 ? 4.113 15.753 29.176 1.00 89.81 771 ASN A N 1
ATOM 5947 C CA . ASN A 1 771 ? 5.095 15.317 28.170 1.00 89.81 771 ASN A CA 1
ATOM 5948 C C . ASN A 1 771 ? 6.172 14.390 28.766 1.00 89.81 771 ASN A C 1
ATOM 5950 O O . ASN A 1 771 ? 6.608 13.436 28.124 1.00 89.81 771 ASN A O 1
ATOM 5954 N N . VAL A 1 772 ? 6.603 14.655 30.006 1.00 91.38 772 VAL A N 1
ATOM 5955 C CA . VAL A 1 772 ? 7.579 13.811 30.718 1.00 91.38 772 VAL A CA 1
ATOM 5956 C C . VAL A 1 772 ? 6.925 12.520 31.208 1.00 91.38 772 VAL A C 1
ATOM 5958 O O . VAL A 1 772 ? 7.596 11.488 31.245 1.00 91.38 772 VAL A O 1
ATOM 5961 N N . SER A 1 773 ? 5.629 12.548 31.541 1.00 93.50 773 SER A N 1
ATOM 5962 C CA . SER A 1 773 ? 4.850 11.325 31.745 1.00 93.50 773 SER A CA 1
ATOM 5963 C C . SER A 1 773 ? 4.818 10.502 30.460 1.00 93.50 773 SER A C 1
ATOM 5965 O O . SER A 1 773 ? 5.346 9.394 30.453 1.00 93.50 773 SER A O 1
ATOM 5967 N N . LEU A 1 774 ? 4.301 11.060 29.360 1.00 93.19 774 LEU A N 1
ATOM 5968 C CA . LEU A 1 774 ? 4.111 10.377 28.077 1.00 93.19 774 LEU A CA 1
ATOM 5969 C C . LEU A 1 774 ? 5.379 9.658 27.593 1.00 93.19 774 LEU A C 1
ATOM 5971 O O . LEU A 1 774 ? 5.326 8.474 27.276 1.00 93.19 774 LEU A O 1
ATOM 5975 N N . LEU A 1 775 ? 6.539 10.320 27.637 1.00 94.38 775 LEU A N 1
ATOM 5976 C CA . LEU A 1 775 ? 7.820 9.723 27.229 1.00 94.38 775 LEU A CA 1
ATOM 5977 C C . LEU A 1 775 ? 8.346 8.622 28.176 1.00 94.38 775 LEU A C 1
ATOM 5979 O O . LEU A 1 775 ? 9.250 7.877 27.803 1.00 94.38 775 LEU A O 1
ATOM 5983 N N . ARG A 1 776 ? 7.800 8.485 29.392 1.00 95.38 776 ARG A N 1
ATOM 5984 C CA . ARG A 1 776 ? 8.128 7.410 30.352 1.00 95.38 776 ARG A CA 1
ATOM 5985 C C . ARG A 1 776 ? 7.113 6.261 30.357 1.00 95.38 776 ARG A C 1
ATOM 5987 O O . ARG A 1 776 ? 7.456 5.168 30.810 1.00 95.38 776 ARG A O 1
ATOM 5994 N N . GLN A 1 777 ? 5.900 6.470 29.842 1.00 96.75 777 GLN A N 1
ATOM 5995 C CA . GLN A 1 777 ? 4.845 5.446 29.751 1.00 96.75 777 GLN A CA 1
ATOM 5996 C C . GLN A 1 777 ? 5.290 4.143 29.039 1.00 96.75 777 GLN A C 1
ATOM 5998 O O . GLN A 1 777 ? 4.943 3.069 29.542 1.00 96.75 777 GLN A O 1
ATOM 6003 N N . PRO A 1 778 ? 6.129 4.165 27.977 1.00 96.06 778 PRO A N 1
ATOM 6004 C CA . PRO A 1 778 ? 6.672 2.948 27.359 1.00 96.06 778 PRO A CA 1
ATOM 6005 C C . PRO A 1 778 ? 7.421 2.023 28.331 1.00 96.06 778 PRO A C 1
ATOM 6007 O O . PRO A 1 778 ? 7.291 0.803 28.262 1.00 96.06 778 PRO A O 1
ATOM 6010 N N . SER A 1 779 ? 8.159 2.588 29.295 1.00 95.25 779 SER A N 1
ATOM 6011 C CA . SER A 1 779 ? 8.891 1.803 30.301 1.00 95.25 779 SER A CA 1
ATOM 6012 C C . SER A 1 779 ? 7.943 1.064 31.252 1.00 95.25 779 SER A C 1
ATOM 6014 O O . SER A 1 779 ? 8.199 -0.086 31.617 1.00 95.25 779 SER A O 1
ATOM 6016 N N . VAL A 1 780 ? 6.812 1.688 31.604 1.00 97.25 780 VAL A N 1
ATOM 6017 C CA . VAL A 1 780 ? 5.749 1.047 32.394 1.00 97.25 780 VAL A CA 1
ATOM 6018 C C . VAL A 1 780 ? 5.151 -0.121 31.606 1.00 97.25 780 VAL A C 1
ATOM 6020 O O . VAL A 1 780 ? 5.097 -1.231 32.139 1.00 97.25 780 VAL A O 1
ATOM 6023 N N . CYS A 1 781 ? 4.817 0.099 30.330 1.00 97.50 781 CYS A N 1
ATOM 6024 C CA . CYS A 1 781 ? 4.245 -0.903 29.423 1.00 97.50 781 CYS A CA 1
ATOM 6025 C C . CYS A 1 781 ? 5.148 -2.138 29.255 1.00 97.50 781 CYS A C 1
ATOM 6027 O O . CYS A 1 781 ? 4.693 -3.262 29.475 1.00 97.50 781 CYS A O 1
ATOM 6029 N N . GLN A 1 782 ? 6.443 -1.950 28.974 1.00 95.06 782 GLN A N 1
ATOM 6030 C CA . GLN A 1 782 ? 7.399 -3.064 28.907 1.00 95.06 782 GLN A CA 1
ATOM 6031 C C . GLN A 1 782 ? 7.505 -3.807 30.249 1.00 95.06 782 GLN A C 1
ATOM 6033 O O . GLN A 1 782 ? 7.615 -5.033 30.282 1.00 95.06 782 GLN A O 1
ATOM 6038 N N . SER A 1 783 ? 7.441 -3.093 31.380 1.00 96.00 783 SER A N 1
ATOM 6039 C CA . SER A 1 783 ? 7.503 -3.734 32.699 1.00 96.00 783 SER A CA 1
ATOM 6040 C C . SER A 1 783 ? 6.311 -4.664 32.967 1.00 96.00 783 SER A C 1
ATOM 6042 O O . SER A 1 783 ? 6.485 -5.671 33.650 1.00 96.00 783 SER A O 1
ATOM 6044 N N . MET A 1 784 ? 5.134 -4.358 32.409 1.00 98.19 784 MET A N 1
ATOM 6045 C CA . MET A 1 784 ? 3.920 -5.177 32.513 1.00 98.19 784 MET A CA 1
ATOM 6046 C C . MET A 1 784 ? 4.042 -6.464 31.680 1.00 98.19 784 MET A C 1
ATOM 6048 O O . MET A 1 784 ? 3.798 -7.553 32.202 1.00 98.19 784 MET A O 1
ATOM 6052 N N . LEU A 1 785 ? 4.543 -6.367 30.439 1.00 96.69 785 LEU A N 1
ATOM 6053 C CA . LEU A 1 785 ? 4.854 -7.535 29.597 1.00 96.69 785 LEU A CA 1
ATOM 6054 C C . LEU A 1 785 ? 5.850 -8.483 30.283 1.00 96.69 785 LEU A C 1
ATOM 6056 O O . LEU A 1 785 ? 5.648 -9.698 30.304 1.00 96.69 785 LEU A O 1
ATOM 6060 N N . ASN A 1 786 ? 6.885 -7.936 30.930 1.00 95.81 786 ASN A N 1
ATOM 6061 C CA . ASN A 1 786 ? 7.895 -8.715 31.660 1.00 95.81 786 ASN A CA 1
ATOM 6062 C C . ASN A 1 786 ? 7.329 -9.514 32.857 1.00 95.81 786 ASN A C 1
ATOM 6064 O O . ASN A 1 786 ? 8.028 -10.393 33.378 1.00 95.81 786 ASN A O 1
ATOM 6068 N N . ARG A 1 787 ? 6.097 -9.204 33.290 1.00 97.69 787 ARG A N 1
ATOM 6069 C CA . ARG A 1 787 ? 5.329 -9.870 34.359 1.00 97.69 787 ARG A CA 1
ATOM 6070 C C . ARG A 1 787 ? 4.169 -10.735 33.835 1.00 97.69 787 ARG A C 1
ATOM 6072 O O . ARG A 1 787 ? 3.389 -11.233 34.637 1.00 97.69 787 ARG A O 1
ATOM 6079 N N . GLY A 1 788 ? 4.051 -10.922 32.518 1.00 97.56 788 GLY A N 1
ATOM 6080 C CA . GLY A 1 788 ? 3.021 -11.763 31.891 1.00 97.56 788 GLY A CA 1
ATOM 6081 C C . GLY A 1 788 ? 1.714 -11.052 31.523 1.00 97.56 788 GLY A C 1
ATOM 6082 O O . GLY A 1 788 ? 0.807 -11.701 31.005 1.00 97.56 788 GLY A O 1
ATOM 6083 N N . PHE A 1 789 ? 1.595 -9.740 31.755 1.00 98.69 789 PHE A N 1
ATOM 6084 C CA . PHE A 1 789 ? 0.393 -8.983 31.390 1.00 98.69 789 PHE A CA 1
ATOM 6085 C C . PHE A 1 789 ? 0.425 -8.605 29.907 1.00 98.69 789 PHE A C 1
ATOM 6087 O O . PHE A 1 789 ? 1.226 -7.763 29.500 1.00 98.69 789 PHE A O 1
ATOM 6094 N N . THR A 1 790 ? -0.442 -9.225 29.101 1.00 98.62 790 THR A N 1
ATOM 6095 C CA . THR A 1 790 ? -0.543 -8.978 27.649 1.00 98.62 790 THR A CA 1
ATOM 6096 C C . THR A 1 790 ? -1.631 -7.970 27.299 1.00 98.62 790 THR A C 1
ATOM 6098 O O . THR A 1 790 ? -1.589 -7.392 26.217 1.00 98.62 790 THR A O 1
ATOM 6101 N N . THR A 1 791 ? -2.580 -7.721 28.206 1.00 98.75 791 THR A N 1
ATOM 6102 C CA . THR A 1 791 ? -3.660 -6.734 28.067 1.00 98.75 791 THR A CA 1
ATOM 6103 C C . THR A 1 791 ? -3.819 -5.970 29.382 1.00 98.75 791 THR A C 1
ATOM 6105 O O . THR A 1 791 ? -3.719 -6.559 30.456 1.00 98.75 791 THR A O 1
ATOM 6108 N N . VAL A 1 792 ? -4.073 -4.662 29.333 1.00 98.75 792 VAL A N 1
ATOM 6109 C CA . VAL A 1 792 ? -4.395 -3.864 30.529 1.00 98.75 792 VAL A CA 1
ATOM 6110 C C . VAL A 1 792 ? -5.492 -2.843 30.239 1.00 98.75 792 VAL A C 1
ATOM 6112 O O . VAL A 1 792 ? -5.635 -2.354 29.114 1.00 98.75 792 VAL A O 1
ATOM 6115 N N . ARG A 1 793 ? -6.257 -2.498 31.275 1.00 98.56 793 ARG A N 1
ATOM 6116 C CA . ARG A 1 793 ? -7.292 -1.466 31.234 1.00 98.56 793 ARG A CA 1
ATOM 6117 C C . ARG A 1 793 ? -6.832 -0.238 32.020 1.00 98.56 793 ARG A C 1
ATOM 6119 O O . ARG A 1 793 ? -6.834 -0.241 33.254 1.00 98.56 793 ARG A O 1
ATOM 6126 N N . ASP A 1 794 ? -6.436 0.809 31.302 1.00 98.50 794 ASP A N 1
ATOM 6127 C CA . ASP A 1 794 ? -6.026 2.076 31.900 1.00 98.50 794 ASP A CA 1
ATOM 6128 C C . ASP A 1 794 ? -7.247 2.865 32.370 1.00 98.50 794 ASP A C 1
ATOM 6130 O O . ASP A 1 794 ? -8.152 3.203 31.605 1.00 98.50 794 ASP A O 1
ATOM 6134 N N . CYS A 1 795 ? -7.267 3.142 33.666 1.00 97.88 795 CYS A N 1
ATOM 6135 C CA . CYS A 1 795 ? -8.387 3.743 34.369 1.00 97.88 795 CYS A CA 1
ATOM 6136 C C . CYS A 1 795 ? -8.285 5.277 34.448 1.00 97.88 795 CYS A C 1
ATOM 6138 O O . CYS A 1 795 ? -8.970 5.888 35.272 1.00 97.88 795 CYS A O 1
ATOM 6140 N N . GLY A 1 796 ? -7.436 5.893 33.617 1.00 94.31 796 GLY A N 1
ATOM 6141 C CA . GLY A 1 796 ? -7.278 7.335 33.446 1.00 94.31 796 GLY A CA 1
ATOM 6142 C C . GLY A 1 796 ? -5.809 7.719 33.246 1.00 94.31 796 GLY A C 1
ATOM 6143 O O . GLY A 1 796 ? -4.975 7.463 34.116 1.00 94.31 796 GLY A O 1
ATOM 6144 N N . GLY A 1 797 ? -5.506 8.407 32.148 1.00 90.94 797 GLY A N 1
ATOM 6145 C CA . GLY A 1 797 ? -4.198 8.981 31.835 1.00 90.94 797 GLY A CA 1
ATOM 6146 C C . GLY A 1 797 ? -3.553 8.451 30.553 1.00 90.94 797 GLY A C 1
ATOM 6147 O O . GLY A 1 797 ? -2.822 9.209 29.915 1.00 90.94 797 GLY A O 1
ATOM 6148 N N . ALA A 1 798 ? -3.804 7.203 30.146 1.00 94.06 798 ALA A N 1
ATOM 6149 C CA . ALA A 1 798 ? -3.354 6.727 28.836 1.00 94.06 798 ALA A CA 1
ATOM 6150 C C . ALA A 1 798 ? -4.248 7.301 27.723 1.00 94.06 798 ALA A C 1
ATOM 6152 O O . ALA A 1 798 ? -5.457 7.069 27.697 1.00 94.06 798 ALA A O 1
ATOM 6153 N N . GLY A 1 799 ? -3.646 8.051 26.798 1.00 93.19 799 GLY A N 1
ATOM 6154 C CA . GLY A 1 799 ? -4.326 8.601 25.625 1.00 93.19 799 GLY A CA 1
ATOM 6155 C C . GLY A 1 799 ? -4.234 7.697 24.394 1.00 93.19 799 GLY A C 1
ATOM 6156 O O . GLY A 1 799 ? -3.404 6.786 24.334 1.00 93.19 799 GLY A O 1
ATOM 6157 N N . LEU A 1 800 ? -5.048 8.007 23.381 1.00 94.50 800 LEU A N 1
ATOM 6158 C CA . LEU A 1 800 ? -5.113 7.279 22.109 1.00 94.50 800 LEU A CA 1
ATOM 6159 C C . LEU A 1 800 ? -3.736 7.100 21.444 1.00 94.50 800 LEU A C 1
ATOM 6161 O O . LEU A 1 800 ? -3.403 5.987 21.059 1.00 94.50 800 LEU A O 1
ATOM 6165 N N . ALA A 1 801 ? -2.886 8.132 21.457 1.00 91.69 801 ALA A N 1
ATOM 6166 C CA . ALA A 1 801 ? -1.542 8.076 20.876 1.00 91.69 801 ALA A CA 1
ATOM 6167 C C . ALA A 1 801 ? -0.655 6.941 21.436 1.00 91.69 801 ALA A C 1
ATOM 6169 O O . ALA A 1 801 ? 0.130 6.355 20.698 1.00 91.69 801 ALA A O 1
ATOM 6170 N N . LEU A 1 802 ? -0.764 6.591 22.728 1.00 95.31 802 LEU A N 1
ATOM 6171 C CA . LEU A 1 802 ? -0.018 5.446 23.274 1.00 95.31 802 LEU A CA 1
ATOM 6172 C C . LEU A 1 802 ? -0.624 4.114 22.810 1.00 95.31 802 LEU A C 1
ATOM 6174 O O . LEU A 1 802 ? 0.108 3.172 22.509 1.00 95.31 802 LEU A O 1
ATOM 6178 N N . LYS A 1 803 ? -1.958 4.036 22.768 1.00 96.06 803 LYS A N 1
ATOM 6179 C CA . LYS A 1 803 ? -2.700 2.851 22.325 1.00 96.06 803 LYS A CA 1
ATOM 6180 C C . LYS A 1 803 ? -2.389 2.529 20.862 1.00 96.06 803 LYS A C 1
ATOM 6182 O O . LYS A 1 803 ? -2.030 1.390 20.580 1.00 96.06 803 LYS A O 1
ATOM 6187 N N . GLU A 1 804 ? -2.425 3.529 19.986 1.00 91.88 804 GLU A N 1
ATOM 6188 C CA . GLU A 1 804 ? -2.036 3.427 18.574 1.00 91.88 804 GLU A CA 1
ATOM 6189 C C . GLU A 1 804 ? -0.572 2.991 18.437 1.00 91.88 804 GLU A C 1
ATOM 6191 O O . GLU A 1 804 ? -0.302 1.970 17.810 1.00 91.88 804 GLU A O 1
ATOM 6196 N N . SER A 1 805 ? 0.371 3.654 19.119 1.00 91.31 805 SER A N 1
ATOM 6197 C CA . SER A 1 805 ? 1.792 3.266 19.086 1.00 91.31 805 SER A CA 1
ATOM 6198 C C . SER A 1 805 ? 2.058 1.815 19.509 1.00 91.31 805 SER A C 1
ATOM 6200 O O . SER A 1 805 ? 2.982 1.185 18.995 1.00 91.31 805 SER A O 1
ATOM 6202 N N . ILE A 1 806 ? 1.270 1.260 20.437 1.00 92.62 806 ILE A N 1
ATOM 6203 C CA . ILE A 1 806 ? 1.387 -0.148 20.855 1.00 92.62 806 ILE A CA 1
ATOM 6204 C C . ILE A 1 806 ? 0.669 -1.101 19.888 1.00 92.62 806 ILE A C 1
ATOM 6206 O O . ILE A 1 806 ? 1.113 -2.237 19.707 1.00 92.62 806 ILE A O 1
ATOM 6210 N N . GLN A 1 807 ? -0.435 -0.675 19.272 1.00 89.38 807 GLN A N 1
ATOM 6211 C CA . GLN A 1 807 ? -1.145 -1.449 18.247 1.00 89.38 807 GLN A CA 1
ATOM 6212 C C . GLN A 1 807 ? -0.337 -1.546 16.943 1.00 89.38 807 GLN A C 1
ATOM 6214 O O . GLN A 1 807 ? -0.349 -2.590 16.299 1.00 89.38 807 GLN A O 1
ATOM 6219 N N . GLU A 1 808 ? 0.408 -0.498 16.589 1.00 82.12 808 GLU A N 1
ATOM 6220 C CA . GLU A 1 808 ? 1.261 -0.447 15.394 1.00 82.12 808 GLU A CA 1
ATOM 6221 C C . GLU A 1 808 ? 2.659 -1.054 15.579 1.00 82.12 808 GLU A C 1
ATOM 6223 O O . GLU A 1 808 ? 3.398 -1.181 14.605 1.00 82.12 808 GLU A O 1
ATOM 6228 N N . GLY A 1 809 ? 3.041 -1.416 16.807 1.00 84.00 809 GLY A N 1
ATOM 6229 C CA . GLY A 1 809 ? 4.357 -1.988 17.111 1.00 84.00 809 GLY A CA 1
ATOM 6230 C C . GLY A 1 809 ? 5.494 -0.974 17.310 1.00 84.00 809 GLY A C 1
ATOM 6231 O O . GLY A 1 809 ? 6.618 -1.397 17.562 1.00 84.00 809 GLY A O 1
ATOM 6232 N N . VAL A 1 810 ? 5.216 0.340 17.287 1.00 86.06 810 VAL A N 1
ATOM 6233 C CA . VAL A 1 810 ? 6.196 1.410 17.598 1.00 86.06 810 VAL A CA 1
ATOM 6234 C C . VAL A 1 810 ? 6.806 1.209 18.988 1.00 86.06 810 VAL A C 1
ATOM 6236 O O . VAL A 1 810 ? 8.000 1.416 19.200 1.00 86.06 810 VAL A O 1
ATOM 6239 N N . ILE A 1 811 ? 5.962 0.844 19.956 1.00 89.38 811 ILE A N 1
ATOM 6240 C CA . ILE A 1 811 ? 6.327 0.642 21.359 1.00 89.38 811 ILE A CA 1
ATOM 6241 C C . ILE A 1 811 ? 5.843 -0.746 21.801 1.00 89.38 811 ILE A C 1
ATOM 6243 O O . ILE A 1 811 ? 4.657 -1.051 21.652 1.00 89.38 811 ILE A O 1
ATOM 6247 N N . PRO A 1 812 ? 6.702 -1.581 22.411 1.00 91.00 812 PRO A N 1
ATOM 6248 C CA . PRO A 1 812 ? 6.269 -2.838 22.998 1.00 91.00 812 PRO A CA 1
ATOM 6249 C C . PRO A 1 812 ? 5.398 -2.558 24.230 1.00 91.00 812 PRO A C 1
ATOM 6251 O O . PRO A 1 812 ? 5.791 -1.857 25.167 1.00 91.00 812 PRO A O 1
ATOM 6254 N N . GLY A 1 813 ? 4.194 -3.122 24.247 1.00 94.88 813 GLY A N 1
ATOM 6255 C CA . GLY A 1 813 ? 3.285 -2.971 25.375 1.00 94.88 813 GLY A CA 1
ATOM 6256 C C . GLY A 1 813 ? 2.098 -3.932 25.347 1.00 94.88 813 GLY A C 1
ATOM 6257 O O . GLY A 1 813 ? 1.793 -4.520 24.299 1.00 94.88 813 GLY A O 1
ATOM 6258 N N . PRO A 1 814 ? 1.411 -4.091 26.492 1.00 97.88 814 PRO A N 1
ATOM 6259 C CA . PRO A 1 814 ? 0.142 -4.801 26.548 1.00 97.88 814 PRO A CA 1
ATOM 6260 C C . PRO A 1 814 ? -0.907 -4.108 25.670 1.00 97.88 814 PRO A C 1
ATOM 6262 O O . PRO A 1 814 ? -0.859 -2.898 25.462 1.00 97.88 814 PRO A O 1
ATOM 6265 N N . ARG A 1 815 ? -1.888 -4.858 25.168 1.00 97.88 815 ARG A N 1
ATOM 6266 C CA . ARG A 1 815 ? -3.071 -4.306 24.500 1.00 97.88 815 ARG A CA 1
ATOM 6267 C C . ARG A 1 815 ? -3.784 -3.359 25.466 1.00 97.88 815 ARG A C 1
ATOM 6269 O O . ARG A 1 815 ? -4.103 -3.759 26.584 1.00 97.88 815 ARG A O 1
ATOM 6276 N N . LEU A 1 816 ? -3.998 -2.113 25.049 1.00 97.94 816 LEU A N 1
ATOM 6277 C CA . LEU A 1 816 ? -4.584 -1.086 25.908 1.00 97.94 816 LEU A CA 1
ATOM 6278 C C . LEU A 1 816 ? -6.082 -0.926 25.655 1.00 97.94 816 LEU A C 1
ATOM 6280 O O . LEU A 1 816 ? -6.497 -0.657 24.527 1.00 97.94 816 LEU A O 1
ATOM 6284 N N . PHE A 1 817 ? -6.855 -0.997 26.736 1.00 98.50 817 PHE A N 1
ATOM 6285 C CA . PHE A 1 817 ? -8.212 -0.461 26.816 1.00 98.50 817 PHE A CA 1
ATOM 6286 C C . PHE A 1 817 ? -8.167 0.796 27.683 1.00 98.50 817 PHE A C 1
ATOM 6288 O O . PHE A 1 817 ? -7.778 0.712 28.847 1.00 98.50 817 PHE A O 1
ATOM 6295 N N . ILE A 1 818 ? -8.515 1.959 27.141 1.00 98.38 818 ILE A N 1
ATOM 6296 C CA . ILE A 1 818 ? -8.282 3.254 27.797 1.00 98.38 818 ILE A CA 1
ATOM 6297 C C . ILE A 1 818 ? -9.591 3.941 28.189 1.00 98.38 818 ILE A C 1
ATOM 6299 O O . ILE A 1 818 ? -10.566 3.918 27.439 1.00 98.38 818 ILE A O 1
ATOM 6303 N N . ALA A 1 819 ? -9.597 4.586 29.357 1.00 97.75 819 ALA A N 1
ATOM 6304 C CA . ALA A 1 819 ? -10.667 5.492 29.782 1.00 97.75 819 ALA A CA 1
ATOM 6305 C C . ALA A 1 819 ? -10.483 6.939 29.288 1.00 97.75 819 ALA A C 1
ATOM 6307 O O . ALA A 1 819 ? -11.306 7.792 29.622 1.00 97.75 819 ALA A O 1
ATOM 6308 N N . GLY A 1 820 ? -9.360 7.236 28.620 1.00 95.62 820 GLY A N 1
ATOM 6309 C CA . GLY A 1 820 ? -8.899 8.604 28.401 1.00 95.62 820 GLY A CA 1
ATOM 6310 C C . GLY A 1 820 ? -8.621 9.267 29.749 1.00 95.62 820 GLY A C 1
ATOM 6311 O O . GLY A 1 820 ? -7.623 8.962 30.403 1.00 95.62 820 GLY A O 1
ATOM 6312 N N . HIS A 1 821 ? -9.531 10.122 30.209 1.00 95.75 821 HIS A N 1
ATOM 6313 C CA . HIS A 1 821 ? -9.471 10.778 31.516 1.00 95.75 821 HIS A CA 1
ATOM 6314 C C . HIS A 1 821 ? -10.646 10.371 32.407 1.00 95.75 821 HIS A C 1
ATOM 6316 O O . HIS A 1 821 ? -11.808 10.420 32.005 1.00 95.75 821 HIS A O 1
ATOM 6322 N N . ALA A 1 822 ? -10.363 10.068 33.674 1.00 96.94 822 ALA A N 1
ATOM 6323 C CA . ALA A 1 822 ? -11.406 9.803 34.657 1.00 96.94 822 ALA A CA 1
ATOM 6324 C C . ALA A 1 822 ? -12.222 11.078 34.943 1.00 96.94 822 ALA A C 1
ATOM 6326 O O . ALA A 1 822 ? -11.681 12.091 35.402 1.00 96.94 822 ALA A O 1
ATOM 6327 N N . LEU A 1 823 ? -13.532 11.036 34.699 1.00 97.38 823 LEU A N 1
ATOM 6328 C CA . LEU A 1 823 ? -14.421 12.170 34.946 1.00 97.38 823 LEU A CA 1
ATOM 6329 C C . LEU A 1 823 ? -14.614 12.362 36.457 1.00 97.38 823 LEU A C 1
ATOM 6331 O O . LEU A 1 823 ? -14.965 11.426 37.176 1.00 97.38 823 LEU A O 1
ATOM 6335 N N . SER A 1 824 ? -14.395 13.580 36.947 1.00 95.25 824 SER A N 1
ATOM 6336 C CA . SER A 1 824 ? -14.491 13.935 38.367 1.00 95.25 824 SER A CA 1
ATOM 6337 C C . SER A 1 824 ? -15.255 15.237 38.551 1.00 95.25 824 SER A C 1
ATOM 6339 O O . SER A 1 824 ? -15.059 16.191 37.798 1.00 95.25 824 SER A O 1
ATOM 6341 N N . GLN A 1 825 ? -16.062 15.320 39.608 1.00 93.12 825 GLN A N 1
ATOM 6342 C CA . GLN A 1 825 ? -16.642 16.593 40.024 1.00 93.12 825 GLN A CA 1
ATOM 6343 C C . GLN A 1 825 ? -15.570 17.569 40.540 1.00 93.12 825 GLN A C 1
ATOM 6345 O O . GLN A 1 825 ? -14.464 17.168 40.922 1.00 93.12 825 GLN A O 1
ATOM 6350 N N . THR A 1 826 ? -15.917 18.857 40.622 1.00 90.19 826 THR A N 1
ATOM 6351 C CA . THR A 1 826 ? -15.095 19.852 41.337 1.00 90.19 826 THR A CA 1
ATOM 6352 C C . THR A 1 826 ? -14.950 19.470 42.814 1.00 90.19 826 THR A C 1
ATOM 6354 O O . THR A 1 826 ? -15.931 19.124 43.476 1.00 90.19 826 THR A O 1
ATOM 6357 N N . GLY A 1 827 ? -13.717 19.527 43.323 1.00 88.25 827 GLY A N 1
ATOM 6358 C CA . GLY A 1 827 ? -13.342 19.091 44.672 1.00 88.25 827 GLY A CA 1
ATOM 6359 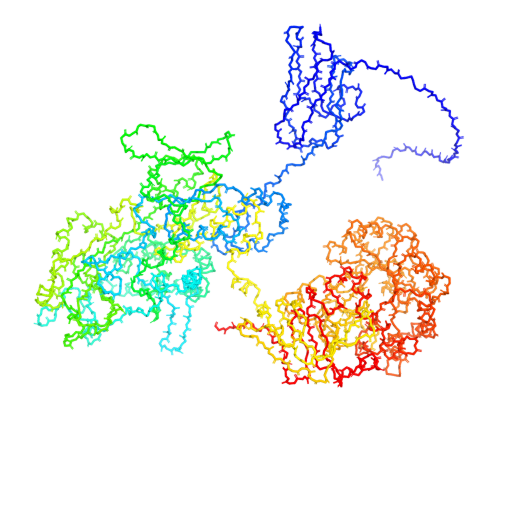C C . GLY A 1 827 ? -13.306 17.570 44.874 1.00 88.25 827 GLY A C 1
ATOM 6360 O O . GLY A 1 827 ? -12.978 17.134 45.979 1.00 88.25 827 GLY A O 1
ATOM 6361 N N . GLY A 1 828 ? -13.640 16.789 43.838 1.00 91.50 828 GLY A N 1
ATOM 6362 C CA . GLY A 1 828 ? -13.695 15.327 43.863 1.00 91.50 828 GLY A CA 1
ATOM 6363 C C . GLY A 1 828 ? -12.336 14.638 43.717 1.00 91.50 828 GLY A C 1
ATOM 6364 O O . GLY A 1 828 ? -11.294 15.292 43.700 1.00 91.50 828 GLY A O 1
ATOM 6365 N N . HIS A 1 829 ? -12.333 13.308 43.586 1.00 93.56 829 HIS A N 1
ATOM 6366 C CA . HIS A 1 829 ? -11.100 12.512 43.668 1.00 93.56 829 HIS A CA 1
ATOM 6367 C C . HIS A 1 829 ? -10.078 12.832 42.556 1.00 93.56 829 HIS A C 1
ATOM 6369 O O . HIS A 1 829 ? -8.867 12.829 42.791 1.00 93.56 829 HIS A O 1
ATOM 6375 N N . GLY A 1 830 ? -10.555 13.173 41.353 1.00 89.88 830 GLY A N 1
ATOM 6376 C CA . GLY A 1 830 ? -9.711 13.597 40.231 1.00 89.88 830 GLY A CA 1
ATOM 6377 C C . GLY A 1 830 ? -9.215 15.046 40.327 1.00 89.88 830 GLY A C 1
ATOM 6378 O O . GLY A 1 830 ? -8.367 15.451 39.533 1.00 89.88 830 GLY A O 1
ATOM 6379 N N . ASP A 1 831 ? -9.705 15.838 41.286 1.00 87.88 831 ASP A N 1
ATOM 6380 C CA . ASP A 1 831 ? -9.322 17.239 41.451 1.00 87.88 831 ASP A CA 1
ATOM 6381 C C . ASP A 1 831 ? -8.001 17.367 42.221 1.00 87.88 831 ASP A C 1
ATOM 6383 O O . ASP A 1 831 ? -7.912 17.178 43.435 1.00 87.88 831 ASP A O 1
ATOM 6387 N N . ARG A 1 832 ? -6.925 17.675 41.490 1.00 81.69 832 ARG A N 1
ATOM 6388 C CA . ARG A 1 832 ? -5.576 17.824 42.063 1.00 81.69 832 ARG A CA 1
ATOM 6389 C C . ARG A 1 832 ? -5.323 19.210 42.676 1.00 81.69 832 ARG A C 1
ATOM 6391 O O . ARG A 1 832 ? -4.279 19.401 43.310 1.00 81.69 832 ARG A O 1
ATOM 6398 N N . ARG A 1 833 ? -6.245 20.167 42.506 1.00 80.56 833 ARG A N 1
ATOM 6399 C CA . ARG A 1 833 ? -6.102 21.544 43.005 1.00 80.56 833 ARG A CA 1
ATOM 6400 C C . ARG A 1 833 ? -6.013 21.578 44.530 1.00 80.56 833 ARG A C 1
ATOM 6402 O O . ARG A 1 833 ? -6.652 20.805 45.238 1.00 80.56 833 ARG A O 1
ATOM 6409 N N . GLN A 1 834 ? -5.203 22.496 45.047 1.00 78.75 834 GLN A N 1
ATOM 6410 C CA . GLN A 1 834 ? -5.035 22.685 46.490 1.00 78.75 834 GLN A CA 1
ATOM 6411 C C . GLN A 1 834 ? -6.111 23.635 47.050 1.00 78.75 834 GLN A C 1
ATOM 6413 O O . GLN A 1 834 ? -6.587 24.493 46.309 1.00 78.75 834 GLN A O 1
ATOM 6418 N N . PRO A 1 835 ? -6.445 23.593 48.358 1.00 78.62 835 PRO A N 1
ATOM 6419 C CA . PRO A 1 835 ? -7.485 24.446 48.964 1.00 78.62 835 PRO A CA 1
ATOM 6420 C C . PRO A 1 835 ? -7.298 25.971 48.823 1.00 78.62 835 PRO A C 1
ATOM 6422 O O . PRO A 1 835 ? -8.201 26.743 49.142 1.00 78.62 835 PRO A O 1
ATOM 6425 N N . HIS A 1 836 ? -6.120 26.427 48.391 1.00 78.38 836 HIS A N 1
ATOM 6426 C CA . HIS A 1 836 ? -5.809 27.838 48.143 1.00 78.38 836 HIS A CA 1
ATOM 6427 C C . HIS A 1 836 ? -5.636 28.184 46.658 1.00 78.38 836 HIS A C 1
ATOM 6429 O O . HIS A 1 836 ? -5.404 29.351 46.338 1.00 78.38 836 HIS A O 1
ATOM 6435 N N . ASP A 1 837 ? -5.778 27.213 45.753 1.00 74.12 837 ASP A N 1
ATOM 6436 C CA . ASP A 1 837 ? -5.805 27.469 44.318 1.00 74.12 837 ASP A CA 1
ATOM 6437 C C . ASP A 1 837 ? -7.127 28.159 43.942 1.00 74.12 837 ASP A C 1
ATOM 6439 O O . ASP A 1 837 ? -8.219 27.620 44.125 1.00 74.12 837 ASP A O 1
ATOM 6443 N N . ARG A 1 838 ? -7.021 29.397 43.450 1.00 67.38 838 ARG A N 1
ATOM 6444 C CA . ARG A 1 838 ? -8.159 30.239 43.053 1.00 67.38 838 ARG A CA 1
ATOM 6445 C C . ARG A 1 838 ? -8.358 30.298 41.540 1.00 67.38 838 ARG A C 1
ATOM 6447 O O . ARG A 1 838 ? -9.169 31.104 41.076 1.00 67.38 838 ARG A O 1
ATOM 6454 N N . ASN A 1 839 ? -7.641 29.482 40.769 1.00 65.25 839 ASN A N 1
ATOM 6455 C CA . ASN A 1 839 ? -7.823 29.420 39.327 1.00 65.25 839 ASN A CA 1
ATOM 6456 C C . ASN A 1 839 ? -9.261 29.000 38.999 1.00 65.25 839 ASN A C 1
ATOM 6458 O O . ASN A 1 839 ? -9.740 27.933 39.398 1.00 65.25 839 ASN A O 1
ATOM 6462 N N . LYS A 1 840 ? -9.961 29.866 38.256 1.00 57.97 840 LYS A N 1
ATOM 6463 C CA . LYS A 1 840 ? -11.297 29.584 37.728 1.00 57.97 840 LYS A CA 1
ATOM 6464 C C . LYS A 1 840 ? -11.173 28.535 36.628 1.00 57.97 840 LYS A C 1
ATOM 6466 O O . LYS A 1 840 ? -11.035 28.872 35.458 1.00 57.97 840 LYS A O 1
ATOM 6471 N N . CYS A 1 841 ? -11.193 27.274 37.042 1.00 57.69 841 CYS A N 1
ATOM 6472 C CA . CYS A 1 841 ? -11.241 26.115 36.164 1.00 57.69 841 CYS A CA 1
ATOM 6473 C C . CYS A 1 841 ? -12.372 26.286 35.138 1.00 57.69 841 CYS A C 1
ATOM 6475 O O . CYS A 1 841 ? -13.532 26.487 35.508 1.00 57.69 841 CYS A O 1
ATOM 6477 N N . CYS A 1 842 ? -12.020 26.248 33.855 1.00 62.72 842 CYS A N 1
ATOM 6478 C CA . CYS A 1 842 ? -12.986 26.112 32.778 1.00 62.72 842 CYS A CA 1
ATOM 6479 C C . CYS A 1 842 ? -13.536 24.678 32.760 1.00 62.72 842 CYS A C 1
ATOM 6481 O O . CYS A 1 842 ? -12.844 23.727 33.122 1.00 62.72 842 CYS A O 1
ATOM 6483 N N . ALA A 1 843 ? -14.790 24.522 32.333 1.00 64.81 843 ALA A N 1
ATOM 6484 C CA . ALA A 1 843 ? -15.419 23.213 32.186 1.00 64.81 843 ALA A CA 1
ATOM 6485 C C . ALA A 1 843 ? -14.540 22.264 31.349 1.00 64.81 843 ALA A C 1
ATOM 6487 O O . ALA A 1 843 ? -14.091 22.633 30.261 1.00 64.81 843 ALA A O 1
ATOM 6488 N N . GLY A 1 844 ? -14.309 21.045 31.843 1.00 74.00 844 GLY A N 1
ATOM 6489 C CA . GLY A 1 844 ? -13.541 20.019 31.140 1.00 74.00 844 GLY A CA 1
ATOM 6490 C C . GLY A 1 844 ? -12.019 20.160 31.195 1.00 74.00 844 GLY A C 1
ATOM 6491 O O . GLY A 1 844 ? -11.344 19.554 30.359 1.00 74.00 844 GLY A O 1
ATOM 6492 N N . HIS A 1 845 ? -11.479 20.937 32.140 1.00 80.31 845 HIS A N 1
ATOM 6493 C CA . HIS A 1 845 ? -10.042 20.998 32.415 1.00 80.31 845 HIS A CA 1
ATOM 6494 C C . HIS A 1 845 ? -9.487 19.610 32.773 1.00 80.31 845 HIS A C 1
ATOM 6496 O O . HIS A 1 845 ? -9.996 18.943 33.677 1.00 80.31 845 HIS A O 1
ATOM 6502 N N . VAL A 1 846 ? -8.438 19.201 32.061 1.00 80.75 846 VAL A N 1
ATOM 6503 C CA . VAL A 1 846 ? -7.660 17.98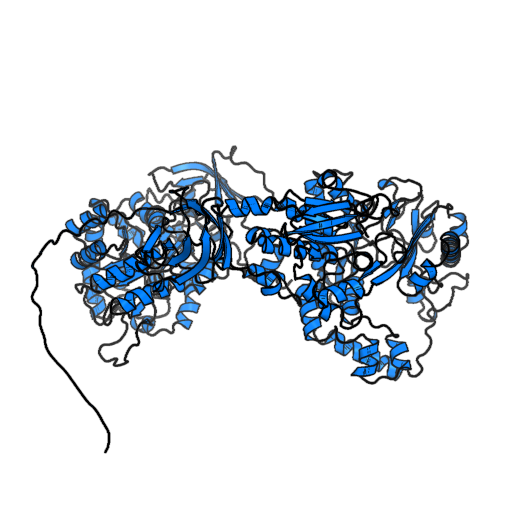1 32.308 1.00 80.75 846 VAL A CA 1
ATOM 6504 C C . VAL A 1 846 ? -6.532 18.290 33.291 1.00 80.75 846 VAL A C 1
ATOM 6506 O O . VAL A 1 846 ? -5.902 19.342 33.194 1.00 80.75 846 VAL A O 1
ATOM 6509 N N . ASN A 1 847 ? -6.276 17.379 34.230 1.00 72.62 847 ASN A N 1
ATOM 6510 C CA . ASN A 1 847 ? -5.182 17.485 35.192 1.00 72.62 847 ASN A CA 1
ATOM 6511 C C . ASN A 1 847 ? -4.572 16.094 35.464 1.00 72.62 847 ASN A C 1
ATOM 6513 O O . ASN A 1 847 ? -4.949 15.386 36.407 1.00 72.62 847 ASN A O 1
ATOM 6517 N N . GLY A 1 848 ? -3.658 15.675 34.583 1.00 81.56 848 GLY A N 1
ATOM 6518 C CA . GLY A 1 848 ? -3.155 14.304 34.512 1.00 81.56 848 GLY A CA 1
ATOM 6519 C C . GLY A 1 848 ? -4.289 13.299 34.281 1.00 81.56 848 GLY A C 1
ATOM 6520 O O . GLY A 1 848 ? -5.058 13.434 33.341 1.00 81.56 848 GLY A O 1
ATOM 6521 N N . ILE A 1 849 ? -4.431 12.309 35.169 1.00 88.06 849 ILE A N 1
ATOM 6522 C CA . ILE A 1 849 ? -5.376 11.181 35.012 1.00 88.06 849 ILE A CA 1
ATOM 6523 C C . ILE A 1 849 ? -6.874 11.550 35.009 1.00 88.06 849 ILE A C 1
ATOM 6525 O O . ILE A 1 849 ? -7.704 10.683 34.740 1.00 88.06 849 ILE A O 1
ATOM 6529 N N . GLY A 1 850 ? -7.241 12.784 35.374 1.00 91.06 850 GLY A N 1
ATOM 6530 C CA . GLY A 1 850 ? -8.632 13.183 35.605 1.00 91.06 850 GLY A CA 1
ATOM 6531 C C . GLY A 1 850 ? -9.061 14.431 34.838 1.00 91.06 850 GLY A C 1
ATOM 6532 O O . GLY A 1 850 ? -8.251 15.324 34.580 1.00 91.06 850 GLY A O 1
ATOM 6533 N N . ARG A 1 851 ? -10.359 14.518 34.524 1.00 92.81 851 ARG A N 1
ATOM 6534 C CA . ARG A 1 851 ? -11.001 15.696 33.922 1.00 92.81 851 ARG A CA 1
ATOM 6535 C C . ARG A 1 851 ? -12.114 16.226 34.822 1.00 92.81 851 ARG A C 1
ATOM 6537 O O . ARG A 1 851 ? -12.989 15.470 35.244 1.00 92.81 851 ARG A O 1
ATOM 6544 N N . ILE A 1 852 ? -12.105 17.532 35.086 1.00 92.38 852 ILE A N 1
ATOM 6545 C CA . ILE A 1 852 ? -13.082 18.178 35.970 1.00 92.38 852 ILE A CA 1
ATOM 6546 C C . ILE A 1 852 ? -14.324 18.616 35.194 1.00 92.38 852 ILE A C 1
ATOM 6548 O O . ILE A 1 852 ? -14.243 19.438 34.278 1.00 92.38 852 ILE A O 1
ATOM 6552 N N . VAL A 1 853 ? -15.479 18.084 35.589 1.00 93.44 853 VAL A N 1
ATOM 6553 C CA . VAL A 1 853 ? -16.788 18.323 34.963 1.00 93.44 853 VAL A CA 1
ATOM 6554 C C . VAL A 1 853 ? -17.857 18.531 36.038 1.00 93.44 853 VAL A C 1
ATOM 6556 O O . VAL A 1 853 ? -17.710 18.050 37.158 1.00 93.44 853 VAL A O 1
ATOM 6559 N N . GLY A 1 854 ? -18.922 19.270 35.737 1.00 90.56 854 GLY A N 1
ATOM 6560 C CA . GLY A 1 854 ? -20.039 19.451 36.669 1.00 90.56 854 GLY A CA 1
ATOM 6561 C C . GLY A 1 854 ? -21.314 19.931 35.984 1.00 90.56 854 GLY A C 1
ATOM 6562 O O . GLY A 1 854 ? -21.277 20.768 35.082 1.00 90.56 854 GLY A O 1
ATOM 6563 N N . GLY A 1 855 ? -22.447 19.399 36.420 1.00 95.38 855 GLY A N 1
ATOM 6564 C CA . GLY A 1 855 ? -23.739 19.509 35.762 1.00 95.38 855 GLY A CA 1
ATOM 6565 C C . GLY A 1 855 ? -23.919 18.482 34.640 1.00 95.38 855 GLY A C 1
ATOM 6566 O O . GLY A 1 855 ? -22.982 18.130 33.917 1.00 95.38 855 GLY A O 1
ATOM 6567 N N . VAL A 1 856 ? -25.170 18.053 34.456 1.00 97.81 856 VAL A N 1
ATOM 6568 C CA . VAL A 1 856 ? -25.612 17.076 33.442 1.00 97.81 856 VAL A CA 1
ATOM 6569 C C . VAL A 1 856 ? -25.095 17.408 32.037 1.00 97.81 856 VAL A C 1
ATOM 6571 O O . VAL A 1 856 ? -24.598 16.527 31.343 1.00 97.81 856 VAL A O 1
ATOM 6574 N N . GLU A 1 857 ? -25.151 18.677 31.622 1.00 96.00 857 GLU A N 1
ATOM 6575 C CA . GLU A 1 857 ? -24.691 19.117 30.296 1.00 96.00 857 GLU A CA 1
ATOM 6576 C C . GLU A 1 857 ? -23.193 18.844 30.076 1.00 96.00 857 GLU A C 1
ATOM 6578 O O . GLU A 1 857 ? -22.800 18.313 29.035 1.00 96.00 857 GLU A O 1
ATOM 6583 N N . GLN A 1 858 ? -22.349 19.147 31.069 1.00 95.44 858 GLN A N 1
ATOM 6584 C CA . GLN A 1 858 ? -20.912 18.881 30.982 1.00 95.44 858 GLN A CA 1
ATOM 6585 C C . GLN A 1 858 ? -20.627 17.382 31.031 1.00 95.44 858 GLN A C 1
ATOM 6587 O O . GLN A 1 858 ? -19.775 16.904 30.288 1.00 95.44 858 GLN A O 1
ATOM 6592 N N . CYS A 1 859 ? -21.366 16.635 31.850 1.00 97.75 859 CYS A N 1
ATOM 6593 C CA . CYS A 1 859 ? -21.264 15.182 31.921 1.00 97.75 859 CYS A CA 1
ATOM 6594 C C . CYS A 1 859 ? -21.576 14.527 30.562 1.00 97.75 859 CYS A C 1
ATOM 6596 O O . CYS A 1 859 ? -20.784 13.718 30.081 1.00 97.75 859 CYS A O 1
ATOM 6598 N N . LEU A 1 860 ? -22.651 14.953 29.881 1.00 97.56 860 LEU A N 1
ATOM 6599 C CA . LEU A 1 860 ? -22.957 14.536 28.505 1.00 97.56 860 LEU A CA 1
ATOM 6600 C C . LEU A 1 860 ? -21.847 14.931 27.523 1.00 97.56 860 LEU A C 1
ATOM 6602 O O . LEU A 1 860 ? -21.426 14.115 26.703 1.00 97.56 860 LEU A O 1
ATOM 6606 N N . LYS A 1 861 ? -21.386 16.187 27.576 1.00 97.44 861 LYS A N 1
ATOM 6607 C CA . LYS A 1 861 ? -20.379 16.716 26.650 1.00 97.44 861 LYS A CA 1
ATOM 6608 C C . LYS A 1 861 ? -19.051 15.974 26.772 1.00 97.44 861 LYS A C 1
ATOM 6610 O O . LYS A 1 861 ? -18.528 15.506 25.770 1.00 97.44 861 LYS A O 1
ATOM 6615 N N . TYR A 1 862 ? -18.500 15.867 27.976 1.00 96.81 862 TYR A N 1
ATOM 6616 C CA . TYR A 1 862 ? -17.153 15.332 28.158 1.00 96.81 862 TYR A CA 1
ATOM 6617 C C . TYR A 1 862 ? -17.103 13.808 28.131 1.00 96.81 862 TYR A C 1
ATOM 6619 O O . TYR A 1 862 ? -16.112 13.281 27.647 1.00 96.81 862 TYR A O 1
ATOM 6627 N N . ALA A 1 863 ? -18.180 13.096 28.487 1.00 98.00 863 ALA A N 1
ATOM 6628 C CA . ALA A 1 863 ? -18.273 11.674 28.155 1.00 98.00 863 ALA A CA 1
ATOM 6629 C C . ALA A 1 863 ? -18.220 11.452 26.629 1.00 98.00 863 ALA A C 1
ATOM 6631 O O . ALA A 1 863 ? -17.548 10.535 26.170 1.00 98.00 863 ALA A O 1
ATOM 6632 N N . ARG A 1 864 ? -18.860 12.319 25.822 1.00 98.00 864 ARG A N 1
ATOM 6633 C CA . ARG A 1 864 ? -18.749 12.259 24.351 1.00 98.00 864 ARG A CA 1
ATOM 6634 C C . ARG A 1 864 ? -17.348 12.622 23.858 1.00 98.00 864 ARG A C 1
ATOM 6636 O O . ARG A 1 864 ? -16.891 12.002 22.907 1.00 98.00 864 ARG A O 1
ATOM 6643 N N . GLU A 1 865 ? -16.667 13.583 24.487 1.00 96.44 865 GLU A N 1
ATOM 6644 C CA . GLU A 1 865 ? -15.270 13.904 24.153 1.00 96.44 865 GLU A CA 1
ATOM 6645 C C . GLU A 1 865 ? -14.318 12.743 24.459 1.00 96.44 865 GLU A C 1
ATOM 6647 O O . GLU A 1 865 ? -13.508 12.434 23.598 1.00 96.44 865 GLU A O 1
ATOM 6652 N N . GLU A 1 866 ? -14.420 12.061 25.607 1.00 96.88 866 GLU A N 1
ATOM 6653 C CA . GLU A 1 866 ? -13.561 10.896 25.892 1.00 96.88 866 GLU A CA 1
ATOM 6654 C C . GLU A 1 866 ? -13.790 9.764 24.870 1.00 96.88 866 GLU A C 1
ATOM 6656 O O . GLU A 1 866 ? -12.817 9.210 24.355 1.00 96.88 866 GLU A O 1
ATOM 6661 N N . ILE A 1 867 ? -15.046 9.468 24.494 1.00 96.75 867 ILE A N 1
ATOM 6662 C CA . ILE A 1 867 ? -15.352 8.508 23.411 1.00 96.75 867 ILE A CA 1
ATOM 6663 C C . ILE A 1 867 ? -14.761 8.978 22.070 1.00 96.75 867 ILE A C 1
ATOM 6665 O O . ILE A 1 867 ? -14.100 8.201 21.384 1.00 96.75 867 ILE A O 1
ATOM 6669 N N . ARG A 1 868 ? -14.935 10.256 21.701 1.00 96.12 868 ARG A N 1
ATOM 6670 C CA . ARG A 1 868 ? -14.349 10.845 20.479 1.00 96.12 868 ARG A CA 1
ATOM 6671 C C . ARG A 1 868 ? -12.813 10.817 20.498 1.00 96.12 868 ARG A C 1
ATOM 6673 O O . ARG A 1 868 ? -12.192 10.771 19.444 1.00 96.12 868 ARG A O 1
ATOM 6680 N N . GLN A 1 869 ? -12.205 10.852 21.681 1.00 91.69 869 GLN A N 1
ATOM 6681 C CA . GLN A 1 869 ? -10.762 10.743 21.913 1.00 91.69 869 GLN A CA 1
ATOM 6682 C C . GLN A 1 869 ? -10.285 9.282 22.041 1.00 91.69 869 GLN A C 1
ATOM 6684 O O . GLN A 1 869 ? -9.168 9.051 22.495 1.00 91.69 869 GLN A O 1
ATOM 6689 N N . GLY A 1 870 ? -11.096 8.301 21.623 1.00 93.69 870 GLY A N 1
ATOM 6690 C CA . GLY A 1 870 ? -10.692 6.897 21.492 1.00 93.69 870 GLY A CA 1
ATOM 6691 C C . GLY A 1 870 ? -10.838 6.044 22.756 1.00 93.69 870 GLY A C 1
ATOM 6692 O O . GLY A 1 870 ? -10.255 4.958 22.816 1.00 93.69 870 GLY A O 1
ATOM 6693 N N . SER A 1 871 ? -11.594 6.513 23.756 1.00 97.81 871 SER A N 1
ATOM 6694 C CA . SER A 1 871 ? -11.831 5.760 24.994 1.00 97.81 871 SER A CA 1
ATOM 6695 C C . SER A 1 871 ? -12.740 4.556 24.768 1.00 97.81 871 SER A C 1
ATOM 6697 O O . SER A 1 871 ? -13.848 4.687 24.248 1.00 97.81 871 SER A O 1
ATOM 6699 N N . ASP A 1 872 ? -12.291 3.385 25.214 1.00 98.44 872 ASP A N 1
ATOM 6700 C CA . ASP A 1 872 ? -13.024 2.122 25.090 1.00 98.44 872 ASP A CA 1
ATOM 6701 C C . ASP A 1 872 ? -14.165 2.010 26.102 1.00 98.44 872 ASP A C 1
ATOM 6703 O O . ASP A 1 872 ? -15.116 1.269 25.877 1.00 98.44 872 ASP A O 1
ATOM 6707 N N . PHE A 1 873 ? -14.072 2.724 27.226 1.00 98.62 873 PHE A N 1
ATOM 6708 C CA . PHE A 1 873 ? -15.052 2.787 28.312 1.00 98.62 873 PHE A CA 1
ATOM 6709 C C . PHE A 1 873 ? -14.929 4.139 29.030 1.00 98.62 873 PHE A C 1
ATOM 6711 O O . PHE A 1 873 ? -13.965 4.868 28.813 1.00 98.62 873 PHE A O 1
ATOM 6718 N N . ILE A 1 874 ? -15.877 4.483 29.908 1.00 98.69 874 ILE A N 1
ATOM 6719 C CA . ILE A 1 874 ? -15.780 5.706 30.723 1.00 98.69 874 ILE A CA 1
ATOM 6720 C C . ILE A 1 874 ? -15.496 5.361 32.186 1.00 98.69 874 ILE A C 1
ATOM 6722 O O . ILE A 1 874 ? -16.218 4.570 32.792 1.00 98.69 874 ILE A O 1
ATOM 6726 N N . LYS A 1 875 ? -14.493 6.012 32.781 1.00 98.69 875 LYS A N 1
ATOM 6727 C CA . LYS A 1 875 ? -14.242 6.000 34.230 1.00 98.69 875 LYS A CA 1
ATOM 6728 C C . LYS A 1 875 ? -14.825 7.255 34.879 1.00 98.69 875 LYS A C 1
ATOM 6730 O O . LYS A 1 875 ? -14.596 8.364 34.397 1.00 98.69 875 LYS A O 1
ATOM 6735 N N . ILE A 1 876 ? -15.501 7.091 36.014 1.00 98.50 876 ILE A N 1
ATOM 6736 C CA . ILE A 1 876 ? -15.950 8.192 36.876 1.00 98.50 876 ILE A CA 1
ATOM 6737 C C . ILE A 1 876 ? -15.381 8.080 38.295 1.00 98.50 876 ILE A C 1
ATOM 6739 O O . ILE A 1 876 ? -15.068 6.991 38.783 1.00 98.50 876 ILE A O 1
ATOM 6743 N N . MET A 1 877 ? -15.299 9.220 38.975 1.00 97.62 877 MET A N 1
ATOM 6744 C CA . MET A 1 877 ? -15.058 9.320 40.413 1.00 97.62 877 MET A CA 1
ATOM 6745 C C . MET A 1 877 ? -16.400 9.469 41.146 1.00 97.62 877 MET A C 1
ATOM 6747 O O . MET A 1 877 ? -16.877 10.585 41.322 1.00 97.62 877 MET A O 1
ATOM 6751 N N . GLY A 1 878 ? -17.037 8.351 41.516 1.00 96.25 878 GLY A N 1
ATOM 6752 C CA . GLY A 1 878 ? -18.339 8.336 42.209 1.00 96.25 878 GLY A CA 1
ATOM 6753 C C . GLY A 1 878 ? -18.254 8.425 43.740 1.00 96.25 878 GLY A C 1
ATOM 6754 O O . GLY A 1 878 ? -19.268 8.498 44.430 1.00 96.25 878 GLY A O 1
ATOM 6755 N N . GLY A 1 879 ? -17.046 8.414 44.300 1.00 94.81 879 GLY A N 1
ATOM 6756 C CA . GLY A 1 879 ? -16.797 8.576 45.728 1.00 94.81 879 GLY A CA 1
ATOM 6757 C C . GLY A 1 879 ? -15.442 9.221 46.005 1.00 94.81 879 GLY A C 1
ATOM 6758 O O . GLY A 1 879 ? -14.625 9.392 45.100 1.00 94.81 879 GLY A O 1
ATOM 6759 N N . GLY A 1 880 ? -15.213 9.609 47.258 1.00 92.88 880 GLY A N 1
ATOM 6760 C CA . GLY A 1 880 ? -13.941 10.188 47.688 1.00 92.88 880 GLY A CA 1
ATOM 6761 C C . GLY A 1 880 ? -12.842 9.155 47.908 1.00 92.88 880 GLY A C 1
ATOM 6762 O O . GLY A 1 880 ? -13.109 8.038 48.350 1.00 92.88 880 GLY A O 1
ATOM 6763 N N . GLY A 1 881 ? -11.596 9.538 47.619 1.00 91.94 881 GLY A N 1
ATOM 6764 C CA . GLY A 1 881 ? -10.475 8.597 47.546 1.00 91.94 881 GLY A CA 1
ATOM 6765 C C . GLY A 1 881 ? -9.266 8.913 48.424 1.00 91.94 881 GLY A C 1
ATOM 6766 O O . GLY A 1 881 ? -9.231 9.878 49.188 1.00 91.94 881 GLY A O 1
ATOM 6767 N N . VAL A 1 882 ? -8.241 8.057 48.344 1.00 90.69 882 VAL A N 1
ATOM 6768 C CA . VAL A 1 882 ? -7.032 8.126 49.192 1.00 90.69 882 VAL A CA 1
ATOM 6769 C C . VAL A 1 882 ? -6.076 9.233 48.730 1.00 90.69 882 VAL A C 1
ATOM 6771 O O . VAL A 1 882 ? -5.631 10.057 49.533 1.00 90.69 882 VAL A O 1
ATOM 6774 N N . ALA A 1 883 ? -5.768 9.268 47.432 1.00 84.38 883 ALA A N 1
ATOM 6775 C CA . ALA A 1 883 ? -4.686 10.062 46.843 1.00 84.38 883 ALA A CA 1
ATOM 6776 C C . ALA A 1 883 ? -4.985 11.570 46.651 1.00 84.38 883 ALA A C 1
ATOM 6778 O O . ALA A 1 883 ? -4.188 12.284 46.044 1.00 84.38 883 ALA A O 1
ATOM 6779 N N . SER A 1 884 ? -6.118 12.082 47.123 1.00 82.06 884 SER A N 1
ATOM 6780 C CA . SER A 1 884 ? -6.626 13.449 46.891 1.00 82.06 884 SER A CA 1
ATOM 6781 C C . SER A 1 884 ? -6.688 14.285 48.185 1.00 82.06 884 SER A C 1
ATOM 6783 O O . SER A 1 884 ? -6.814 13.715 49.274 1.00 82.06 884 SER A O 1
ATOM 6785 N N . PRO A 1 885 ? -6.560 15.629 48.103 1.00 75.38 885 PRO A N 1
ATOM 6786 C CA . PRO A 1 885 ? -6.412 16.484 49.285 1.00 75.38 885 PRO A CA 1
ATOM 6787 C C . PRO A 1 885 ? -7.736 16.970 49.903 1.00 75.38 885 PRO A C 1
ATOM 6789 O O . PRO A 1 885 ? -7.745 17.310 51.084 1.00 75.38 885 PRO A O 1
ATOM 6792 N N . SER A 1 886 ? -8.818 17.063 49.123 1.00 81.12 886 SER A N 1
ATOM 6793 C CA . SER A 1 886 ? -10.043 17.808 49.471 1.00 81.12 886 SER A CA 1
ATOM 6794 C C . SER A 1 886 ? -11.226 16.949 49.925 1.00 81.12 886 SER A C 1
ATOM 6796 O O . SER A 1 886 ? -12.142 17.464 50.565 1.00 81.12 886 SER A O 1
ATOM 6798 N N . ASP A 1 887 ? -11.215 15.661 49.605 1.00 85.12 887 ASP A N 1
ATOM 6799 C CA . ASP A 1 887 ? -12.300 14.708 49.826 1.00 85.12 887 ASP A CA 1
ATOM 6800 C C . ASP A 1 887 ? -11.964 13.667 50.911 1.00 85.12 887 ASP A C 1
ATOM 6802 O O . ASP A 1 887 ? -10.810 13.452 51.307 1.00 85.12 887 ASP A O 1
ATOM 6806 N N . GLN A 1 888 ? -13.003 13.005 51.414 1.00 88.19 888 GLN A N 1
ATOM 6807 C CA . GLN A 1 888 ? -12.911 11.946 52.423 1.00 88.19 888 GLN A CA 1
ATOM 6808 C C . GLN A 1 888 ? -13.469 10.638 51.853 1.00 88.19 888 GLN A C 1
ATOM 6810 O O . GLN A 1 888 ? -14.355 10.676 51.007 1.00 88.19 888 GLN A O 1
ATOM 6815 N N . ILE A 1 889 ? -13.002 9.483 52.346 1.00 89.94 889 ILE A N 1
ATOM 6816 C CA . ILE A 1 889 ? -13.405 8.146 51.851 1.00 89.94 889 ILE A CA 1
ATOM 6817 C C . ILE A 1 889 ? -14.934 7.941 51.845 1.00 89.94 889 ILE A C 1
ATOM 6819 O O . ILE A 1 889 ? -15.476 7.241 50.995 1.00 89.94 889 ILE A O 1
ATOM 6823 N N . HIS A 1 890 ? -15.643 8.575 52.783 1.00 91.00 890 HIS A N 1
ATOM 6824 C CA . HIS A 1 890 ? -17.098 8.492 52.910 1.00 91.00 890 HIS A CA 1
ATOM 6825 C C . HIS A 1 890 ? -17.876 9.537 52.089 1.00 91.00 890 HIS A C 1
ATOM 6827 O O . HIS A 1 890 ? -19.102 9.585 52.183 1.00 91.00 890 HIS A O 1
ATOM 6833 N N . HIS A 1 891 ? -17.210 10.403 51.319 1.00 92.62 891 HIS A N 1
ATOM 6834 C CA . HIS A 1 891 ? -17.898 11.328 50.415 1.00 92.62 891 HIS A CA 1
ATOM 6835 C C . HIS A 1 891 ? -18.473 10.564 49.223 1.00 92.62 891 HIS A C 1
ATOM 6837 O O . HIS A 1 891 ? -17.763 9.807 48.567 1.00 92.62 891 HIS A O 1
ATOM 6843 N N . VAL A 1 892 ? -19.745 10.814 48.928 1.00 95.69 892 VAL A N 1
ATOM 6844 C CA . VAL A 1 892 ? -20.396 10.436 47.668 1.00 95.69 892 VAL A CA 1
ATOM 6845 C C . VAL A 1 892 ? -20.130 11.547 46.645 1.00 95.69 892 VAL A C 1
ATOM 6847 O O . VAL A 1 892 ? -20.122 12.721 47.027 1.00 95.69 892 VAL A O 1
ATOM 6850 N N . GLN A 1 893 ? -19.862 11.198 45.385 1.00 96.50 893 GLN A N 1
ATOM 6851 C CA . GLN A 1 893 ? -19.527 12.150 44.320 1.00 96.50 893 GLN A CA 1
ATOM 6852 C C . GLN A 1 893 ? -20.392 11.925 43.071 1.00 96.50 893 GLN A C 1
ATOM 6854 O O . GLN A 1 893 ? -20.717 10.790 42.735 1.00 96.50 893 GLN A O 1
ATOM 6859 N N . PHE A 1 894 ? -20.713 13.028 42.385 1.00 97.88 894 PHE A N 1
ATOM 6860 C CA . PHE A 1 894 ? -21.767 13.179 41.371 1.00 97.88 894 PHE A CA 1
ATOM 6861 C C . PHE A 1 894 ? -23.205 12.974 41.886 1.00 97.88 894 PHE A C 1
ATOM 6863 O O . PHE A 1 894 ? -23.482 12.189 42.796 1.00 97.88 894 PHE A O 1
ATOM 6870 N N . SER A 1 895 ? -24.146 13.705 41.285 1.00 98.00 895 SER A N 1
ATOM 6871 C CA . SER A 1 895 ? -25.580 13.455 41.449 1.00 98.00 895 SER A CA 1
ATOM 6872 C C . SER A 1 895 ? -26.037 12.254 40.616 1.00 98.00 895 SER A C 1
ATOM 6874 O O . SER A 1 895 ? -25.378 11.844 39.656 1.00 98.00 895 SER A O 1
ATOM 6876 N N . ASP A 1 896 ? -27.206 11.714 40.953 1.00 98.38 896 ASP A N 1
ATOM 6877 C CA . ASP A 1 896 ? -27.835 10.623 40.206 1.00 98.38 896 ASP A CA 1
ATOM 6878 C C . ASP A 1 896 ? -28.000 10.979 38.721 1.00 98.38 896 ASP A C 1
ATOM 6880 O O . ASP A 1 896 ? -27.680 10.174 37.847 1.00 98.38 896 ASP A O 1
ATOM 6884 N N . GLU A 1 897 ? -28.421 12.210 38.423 1.00 98.38 897 GLU A N 1
ATOM 6885 C CA . GLU A 1 897 ? -28.603 12.718 37.063 1.00 98.38 897 GLU A CA 1
ATOM 6886 C C . GLU A 1 897 ? -27.275 12.851 36.303 1.00 98.38 897 GLU A C 1
ATOM 6888 O O . GLU A 1 897 ? -27.227 12.589 35.100 1.00 98.38 897 GLU A O 1
ATOM 6893 N N . GLU A 1 898 ? -26.192 13.236 36.983 1.00 98.62 898 GLU A N 1
ATOM 6894 C CA . GLU A 1 898 ? -24.852 13.334 36.394 1.00 98.62 898 GLU A CA 1
ATOM 6895 C C . GLU A 1 898 ? -24.295 11.949 36.042 1.00 98.62 898 GLU A C 1
ATOM 6897 O O . GLU A 1 898 ? -23.878 11.730 34.901 1.00 98.62 898 GLU A O 1
ATOM 6902 N N . ILE A 1 899 ? -24.368 10.980 36.963 1.00 98.75 899 ILE A N 1
ATOM 6903 C CA . ILE A 1 899 ? -23.971 9.589 36.686 1.00 98.75 899 ILE A CA 1
ATOM 6904 C C . ILE A 1 899 ? -24.844 9.021 35.557 1.00 98.75 899 ILE A C 1
ATOM 6906 O O . ILE A 1 899 ? -24.325 8.420 34.611 1.00 98.75 899 ILE A O 1
ATOM 6910 N N . LYS A 1 900 ? -26.162 9.258 35.597 1.00 98.69 900 LYS A N 1
ATOM 6911 C CA . LYS A 1 900 ? -27.095 8.778 34.571 1.00 98.69 900 LYS A CA 1
ATOM 6912 C C . LYS A 1 900 ? -26.798 9.355 33.192 1.00 98.69 900 LYS A C 1
ATOM 6914 O O . LYS A 1 900 ? -26.909 8.637 32.196 1.00 98.69 900 LYS A O 1
ATOM 6919 N N . ALA A 1 901 ? -26.391 10.619 33.119 1.00 98.69 901 ALA A N 1
ATOM 6920 C CA . ALA A 1 901 ? -25.976 11.265 31.882 1.00 98.69 901 ALA A CA 1
ATOM 6921 C C . ALA A 1 901 ? -24.738 10.588 31.271 1.00 98.69 901 ALA A C 1
ATOM 6923 O O . ALA A 1 901 ? -24.742 10.264 30.081 1.00 98.69 901 ALA A O 1
ATOM 6924 N N . ILE A 1 902 ? -23.718 10.300 32.086 1.00 98.75 902 ILE A N 1
ATOM 6925 C CA . ILE A 1 902 ? -22.492 9.614 31.642 1.00 98.75 902 ILE A CA 1
ATOM 6926 C C . ILE A 1 902 ? -22.813 8.188 31.169 1.00 98.75 902 ILE A C 1
ATOM 6928 O O . ILE A 1 902 ? -22.408 7.794 30.074 1.00 98.75 902 ILE A O 1
ATOM 6932 N N . VAL A 1 903 ? -23.614 7.441 31.938 1.00 98.81 903 VAL A N 1
ATOM 6933 C CA . VAL A 1 903 ? -24.085 6.091 31.570 1.00 98.81 903 VAL A CA 1
ATOM 6934 C C . VAL A 1 903 ? -24.891 6.107 30.268 1.00 98.81 903 VAL A C 1
ATOM 6936 O O . VAL A 1 903 ? -24.731 5.216 29.437 1.00 98.81 903 VAL A O 1
ATOM 6939 N N . THR A 1 904 ? -25.712 7.134 30.041 1.00 98.62 904 THR A N 1
ATOM 6940 C CA . THR A 1 904 ? -26.472 7.292 28.789 1.00 98.62 904 THR A CA 1
ATOM 6941 C C . THR A 1 904 ? -25.543 7.470 27.587 1.00 98.62 904 THR A C 1
ATOM 6943 O O . THR A 1 904 ? -25.774 6.857 26.547 1.00 98.62 904 THR A O 1
ATOM 6946 N N . VAL A 1 905 ? -24.463 8.249 27.714 1.00 98.56 905 VAL A N 1
ATOM 6947 C CA . VAL A 1 905 ? -23.471 8.397 26.634 1.00 98.56 905 VAL A CA 1
ATOM 6948 C C . VAL A 1 905 ? -22.737 7.084 26.368 1.00 98.56 905 VAL A C 1
ATOM 6950 O O . VAL A 1 905 ? -22.662 6.674 25.212 1.00 98.56 905 VAL A O 1
ATOM 6953 N N . ALA A 1 906 ? -22.253 6.405 27.411 1.00 98.19 906 ALA A N 1
ATOM 6954 C CA . ALA A 1 906 ? -21.557 5.127 27.266 1.00 98.19 906 ALA A CA 1
ATOM 6955 C C . ALA A 1 906 ? -22.439 4.062 26.588 1.00 98.19 906 ALA A C 1
ATOM 6957 O O . ALA A 1 906 ? -21.997 3.422 25.636 1.00 98.19 906 ALA A O 1
ATOM 6958 N N . ASN A 1 907 ? -23.705 3.936 27.005 1.00 97.81 907 ASN A N 1
ATOM 6959 C CA . ASN A 1 907 ? -24.660 3.005 26.397 1.00 97.81 907 ASN A CA 1
ATOM 6960 C C . ASN A 1 907 ? -24.948 3.347 24.926 1.00 97.81 907 ASN A C 1
ATOM 6962 O O . ASN A 1 907 ? -24.956 2.451 24.085 1.00 97.81 907 ASN A O 1
ATOM 6966 N N . ASN A 1 908 ? -25.136 4.631 24.595 1.00 97.44 908 ASN A N 1
ATOM 6967 C CA . ASN A 1 908 ? -25.356 5.072 23.212 1.00 97.44 908 ASN A CA 1
ATOM 6968 C C . ASN A 1 908 ? -24.125 4.844 22.315 1.00 97.44 908 ASN A C 1
ATOM 6970 O O . ASN A 1 908 ? -24.277 4.664 21.111 1.00 97.44 908 ASN A O 1
ATOM 6974 N N . ALA A 1 909 ? -22.921 4.830 22.895 1.00 93.81 909 ALA A N 1
ATOM 6975 C CA . ALA A 1 909 ? -21.673 4.458 22.229 1.00 93.81 909 ALA A CA 1
ATOM 6976 C C . ALA A 1 909 ? -21.401 2.935 22.234 1.00 93.81 909 ALA A C 1
ATOM 6978 O O . ALA A 1 909 ? -20.347 2.499 21.782 1.00 93.81 909 ALA A O 1
ATOM 6979 N N . GLY A 1 910 ? -22.317 2.111 22.759 1.00 95.56 910 GLY A N 1
ATOM 6980 C CA . GLY A 1 910 ? -22.158 0.655 22.827 1.00 95.56 910 GLY A CA 1
ATOM 6981 C C . GLY A 1 910 ? -21.171 0.156 23.892 1.00 95.56 910 GLY A C 1
ATOM 6982 O O . GLY A 1 910 ? -20.864 -1.038 23.921 1.00 95.56 910 GLY A O 1
ATOM 6983 N N . THR A 1 911 ? -20.697 1.018 24.796 1.00 97.25 911 THR A N 1
ATOM 6984 C CA . THR A 1 911 ? -19.755 0.678 25.876 1.00 97.25 911 THR A CA 1
ATOM 6985 C C . THR A 1 911 ? -20.397 0.774 27.274 1.00 97.25 911 THR A C 1
ATOM 6987 O O . THR A 1 911 ? -21.604 0.582 27.410 1.00 97.25 911 THR A O 1
ATOM 6990 N N . TYR A 1 912 ? -19.601 0.936 28.331 1.00 98.31 912 TYR A N 1
ATOM 6991 C CA . TYR A 1 912 ? -19.994 0.889 29.735 1.00 98.31 912 TYR A CA 1
ATOM 6992 C C . TYR A 1 912 ? -19.250 1.935 30.582 1.00 98.31 912 TYR A C 1
ATOM 6994 O O . TYR A 1 912 ? -18.286 2.564 30.139 1.00 98.31 912 TYR A O 1
ATOM 7002 N N . VAL A 1 913 ? -19.716 2.114 31.822 1.00 98.81 913 VAL A N 1
ATOM 7003 C CA . VAL A 1 913 ? -19.108 3.007 32.820 1.00 98.81 913 VAL A CA 1
ATOM 7004 C C . VAL A 1 913 ? -18.549 2.200 33.986 1.00 98.81 913 VAL A C 1
ATOM 7006 O O . VAL A 1 913 ? -19.161 1.211 34.410 1.00 98.81 913 VAL A O 1
ATOM 7009 N N . THR A 1 914 ? -17.427 2.657 34.537 1.00 98.62 914 THR A N 1
ATOM 7010 C CA . THR A 1 914 ? -16.840 2.174 35.792 1.00 98.62 914 THR A CA 1
ATOM 7011 C C . THR A 1 914 ? -16.707 3.303 36.805 1.00 98.62 914 THR A C 1
ATOM 7013 O O . THR A 1 914 ? -16.521 4.458 36.422 1.00 98.62 914 THR A O 1
ATOM 7016 N N . SER A 1 915 ? -16.799 2.994 38.099 1.00 98.56 915 SER A N 1
ATOM 7017 C CA . SER A 1 915 ? -16.786 4.005 39.162 1.00 98.56 915 SER A CA 1
ATOM 7018 C C . SER A 1 915 ? -15.768 3.698 40.258 1.00 98.56 915 SER A C 1
ATOM 7020 O O . SER A 1 915 ? -15.767 2.607 40.826 1.00 98.56 915 SER A O 1
ATOM 7022 N N . HIS A 1 916 ? -14.926 4.683 40.581 1.00 98.44 916 HIS A N 1
ATOM 7023 C CA . HIS A 1 916 ? -14.113 4.699 41.799 1.00 98.44 916 HIS A CA 1
ATOM 7024 C C . HIS A 1 916 ? -15.007 4.981 43.010 1.00 98.44 916 HIS A C 1
ATOM 7026 O O . HIS A 1 916 ? -15.508 6.100 43.150 1.00 98.44 916 HIS A O 1
ATOM 7032 N N . VAL A 1 917 ? -15.197 3.983 43.878 1.00 97.12 917 VAL A N 1
ATOM 7033 C CA . VAL A 1 917 ? -16.005 4.083 45.105 1.00 97.12 917 VAL A CA 1
ATOM 7034 C C . VAL A 1 917 ? -15.491 3.131 46.190 1.00 97.12 917 VAL A C 1
ATOM 7036 O O . VAL A 1 917 ? -15.022 2.034 45.905 1.00 97.12 917 VAL A O 1
ATOM 7039 N N . TYR A 1 918 ? -15.636 3.526 47.457 1.00 95.69 918 TYR A N 1
ATOM 7040 C CA . TYR A 1 918 ? -15.304 2.668 48.603 1.00 95.69 918 TYR A CA 1
ATOM 7041 C C . TYR A 1 918 ? -16.532 2.198 49.384 1.00 95.69 918 TYR A C 1
ATOM 7043 O O . TYR A 1 918 ? -16.572 1.041 49.795 1.00 95.69 918 TYR A O 1
ATOM 7051 N N . THR A 1 919 ? -17.503 3.085 49.631 1.00 96.19 919 THR A N 1
ATOM 7052 C CA . THR A 1 919 ? -18.605 2.842 50.576 1.00 96.19 919 THR A CA 1
ATOM 7053 C C . THR A 1 919 ? -19.814 2.144 49.947 1.00 96.19 919 THR A C 1
ATOM 7055 O O . THR A 1 919 ? -20.115 2.386 48.775 1.00 96.19 919 THR A O 1
ATOM 7058 N N . PRO A 1 920 ? -20.593 1.373 50.737 1.00 97.25 920 PRO A N 1
ATOM 7059 C CA . PRO A 1 920 ? -21.854 0.773 50.298 1.00 97.25 920 PRO A CA 1
ATOM 7060 C C . PRO A 1 920 ? -22.805 1.781 49.644 1.00 97.25 920 PRO A C 1
ATOM 7062 O O . PRO A 1 920 ? -23.339 1.515 48.574 1.00 97.25 920 PRO A O 1
ATOM 7065 N N . GLN A 1 921 ? -22.949 2.977 50.228 1.00 97.56 921 GLN A N 1
ATOM 7066 C CA . GLN A 1 921 ? -23.812 4.039 49.702 1.00 97.56 921 GLN A CA 1
ATOM 7067 C C . GLN A 1 921 ? -23.415 4.476 48.281 1.00 97.56 921 GLN A C 1
ATOM 7069 O O . GLN A 1 921 ? -24.274 4.553 47.406 1.00 97.56 921 GLN A O 1
ATOM 7074 N N . ALA A 1 922 ? -22.127 4.742 48.040 1.00 97.56 922 ALA A N 1
ATOM 7075 C CA . ALA A 1 922 ? -21.649 5.189 46.731 1.00 97.56 922 ALA A CA 1
ATOM 7076 C C . ALA A 1 922 ? -21.691 4.055 45.687 1.00 97.56 922 ALA A C 1
ATOM 7078 O O . ALA A 1 922 ? -22.022 4.289 44.526 1.00 97.56 922 ALA A O 1
ATOM 7079 N N . ILE A 1 923 ? -21.430 2.809 46.104 1.00 98.25 923 ILE A N 1
ATOM 7080 C CA . ILE A 1 923 ? -21.584 1.623 45.249 1.00 98.25 923 ILE A CA 1
ATOM 7081 C C . ILE A 1 923 ? -23.053 1.450 44.831 1.00 98.25 923 ILE A C 1
ATOM 7083 O O . ILE A 1 923 ? -23.341 1.328 43.643 1.00 98.25 923 ILE A O 1
ATOM 7087 N N . GLN A 1 924 ? -23.995 1.496 45.779 1.00 98.25 924 GLN A N 1
ATOM 7088 C CA . GLN A 1 924 ? -25.433 1.366 45.507 1.00 98.25 924 GLN A CA 1
ATOM 7089 C C . GLN A 1 924 ? -25.946 2.471 44.567 1.00 98.25 924 GLN A C 1
ATOM 7091 O O . GLN A 1 924 ? -26.718 2.176 43.654 1.00 98.25 924 GLN A O 1
ATOM 7096 N N . GLN A 1 925 ? -25.480 3.714 44.737 1.00 98.31 925 GLN A N 1
ATOM 7097 C CA . GLN A 1 925 ? -25.797 4.826 43.833 1.00 98.31 925 GLN A CA 1
ATOM 7098 C C . GLN A 1 925 ? -25.262 4.580 42.410 1.00 98.31 925 GLN A C 1
ATOM 7100 O O . GLN A 1 925 ? -25.992 4.721 41.432 1.00 98.31 925 GLN A O 1
ATOM 7105 N N . ALA A 1 926 ? -24.002 4.159 42.270 1.00 98.19 926 ALA A N 1
ATOM 7106 C CA . ALA A 1 926 ? -23.420 3.856 40.964 1.00 98.19 926 ALA A CA 1
ATOM 7107 C C . ALA A 1 926 ? -24.202 2.739 40.237 1.00 98.19 926 ALA A C 1
ATOM 7109 O O . ALA A 1 926 ? -24.533 2.873 39.053 1.00 98.19 926 ALA A O 1
ATOM 7110 N N . ILE A 1 927 ? -24.556 1.666 40.956 1.00 98.12 927 ILE A N 1
ATOM 7111 C CA . ILE A 1 927 ? -25.355 0.551 40.426 1.00 98.12 927 ILE A CA 1
ATOM 7112 C C . ILE A 1 927 ? -26.737 1.036 39.968 1.00 98.12 927 ILE A C 1
ATOM 7114 O O . ILE A 1 927 ? -27.141 0.717 38.849 1.00 98.12 927 ILE A O 1
ATOM 7118 N N . SER A 1 928 ? -27.444 1.836 40.779 1.00 97.94 928 SER A N 1
ATOM 7119 C CA . SER A 1 928 ? -28.813 2.283 40.466 1.00 97.94 928 SER A CA 1
ATOM 7120 C C . SER A 1 928 ? -28.897 3.122 39.184 1.00 97.94 928 SER A C 1
ATOM 7122 O O . SER A 1 928 ? -29.888 3.043 38.454 1.00 97.94 928 SER A O 1
ATOM 7124 N N . GLN A 1 929 ? -27.836 3.864 38.850 1.00 98.56 929 GLN A N 1
ATOM 7125 C CA . GLN A 1 929 ? -27.775 4.654 37.618 1.00 98.56 929 GLN A CA 1
ATOM 7126 C C . GLN A 1 929 ? -27.311 3.858 36.387 1.00 98.56 929 GLN A C 1
ATOM 7128 O O . GLN A 1 929 ? -27.592 4.271 35.253 1.00 98.56 929 GLN A O 1
ATOM 7133 N N . GLY A 1 930 ? -26.716 2.677 36.588 1.00 97.56 930 GLY A N 1
ATOM 7134 C CA . GLY A 1 930 ? -26.370 1.711 35.538 1.00 97.56 930 GLY A CA 1
ATOM 7135 C C . GLY A 1 930 ? -24.871 1.524 35.279 1.00 97.56 930 GLY A C 1
ATOM 7136 O O . GLY A 1 930 ? -24.510 1.019 34.215 1.00 97.56 930 GLY A O 1
ATOM 7137 N N . VAL A 1 931 ? -24.002 1.913 36.218 1.00 98.56 931 VAL A N 1
ATOM 7138 C CA . VAL A 1 931 ? -22.560 1.602 36.179 1.00 98.56 931 VAL A CA 1
ATOM 7139 C C . VAL A 1 931 ? -22.352 0.079 36.192 1.00 98.56 931 VAL A C 1
ATOM 7141 O O . VAL A 1 931 ? -23.094 -0.648 36.854 1.00 98.56 931 VAL A O 1
ATOM 7144 N N . LYS A 1 932 ? -21.354 -0.419 35.447 1.00 97.88 932 LYS A N 1
ATOM 7145 C CA . LYS A 1 932 ? -21.099 -1.863 35.261 1.00 97.88 932 LYS A CA 1
ATOM 7146 C C . LYS A 1 932 ? -19.804 -2.383 35.881 1.00 97.88 932 LYS A C 1
ATOM 7148 O O . LYS A 1 932 ? -19.711 -3.585 36.116 1.00 97.88 932 LYS A O 1
ATOM 7153 N N . GLY A 1 933 ? -18.852 -1.503 36.192 1.00 97.94 933 GLY A N 1
ATOM 7154 C CA . GLY A 1 933 ? -17.666 -1.844 36.982 1.00 97.94 933 GLY A CA 1
ATOM 7155 C C . GLY A 1 933 ? -17.549 -0.992 38.242 1.00 97.94 933 GLY A C 1
ATOM 7156 O O . GLY A 1 933 ? -17.733 0.225 38.199 1.00 97.94 933 GLY A O 1
ATOM 7157 N N . ILE A 1 934 ? -17.231 -1.632 39.359 1.00 98.56 934 ILE A N 1
ATOM 7158 C CA . ILE A 1 934 ? -16.901 -0.990 40.628 1.00 98.56 934 ILE A CA 1
ATOM 7159 C C . ILE A 1 934 ? -15.418 -1.198 40.880 1.00 98.56 934 ILE A C 1
ATOM 7161 O O . ILE A 1 934 ? -14.932 -2.327 40.915 1.00 98.56 934 ILE A O 1
ATOM 7165 N N . GLU A 1 935 ? -14.706 -0.102 41.071 1.00 98.44 935 GLU A N 1
ATOM 7166 C CA . GLU A 1 935 ? -13.280 -0.116 41.345 1.00 98.44 935 GLU A CA 1
ATOM 7167 C C . GLU A 1 935 ? -13.037 0.000 42.855 1.00 98.44 935 GLU A C 1
ATOM 7169 O O . GLU A 1 935 ? -13.720 0.771 43.533 1.00 98.44 935 GLU A O 1
ATOM 7174 N N . HIS A 1 936 ? -12.034 -0.715 43.366 1.00 97.50 936 HIS A N 1
ATOM 7175 C CA . HIS A 1 936 ? -11.619 -0.758 44.774 1.00 97.50 936 HIS A CA 1
ATOM 7176 C C . HIS A 1 936 ? -12.631 -1.448 45.707 1.00 97.50 936 HIS A C 1
ATOM 7178 O O . HIS A 1 936 ? -12.424 -2.598 46.096 1.00 97.50 936 HIS A O 1
ATOM 7184 N N . GLY A 1 937 ? -13.727 -0.773 46.073 1.00 96.25 937 GLY A N 1
ATOM 7185 C CA . GLY A 1 937 ? -14.804 -1.339 46.893 1.00 96.25 937 GLY A CA 1
ATOM 7186 C C . GLY A 1 937 ? -14.420 -1.761 48.322 1.00 96.25 937 GLY A C 1
ATOM 7187 O O . GLY A 1 937 ? -15.133 -2.562 48.918 1.00 96.25 937 GLY A O 1
ATOM 7188 N N . ASN A 1 938 ? -13.322 -1.261 48.906 1.00 95.88 938 ASN A N 1
ATOM 7189 C CA . ASN A 1 938 ? -12.761 -1.808 50.158 1.00 95.88 938 ASN A CA 1
ATOM 7190 C C . ASN A 1 938 ? -13.688 -1.776 51.391 1.00 95.88 938 ASN A C 1
ATOM 7192 O O . ASN A 1 938 ? -13.345 -2.399 52.393 1.00 95.88 938 ASN A O 1
ATOM 7196 N N . LEU A 1 939 ? -14.806 -1.039 51.372 1.00 95.69 939 LEU A N 1
ATOM 7197 C CA . LEU A 1 939 ? -15.775 -0.976 52.477 1.00 95.69 939 LEU A CA 1
ATOM 7198 C C . LEU A 1 939 ? -17.111 -1.666 52.130 1.00 95.69 939 LEU A C 1
ATOM 7200 O O . LEU A 1 939 ? -18.114 -1.408 52.794 1.00 95.69 939 LEU A O 1
ATOM 7204 N N . LEU A 1 940 ? -17.127 -2.526 51.104 1.00 95.75 940 LEU A N 1
ATOM 7205 C CA . LEU A 1 940 ? -18.275 -3.335 50.684 1.00 95.75 940 LEU A CA 1
ATOM 7206 C C . LEU A 1 940 ? -18.899 -4.108 51.860 1.00 95.75 940 LEU A C 1
ATOM 7208 O O . LEU A 1 940 ? -18.193 -4.733 52.653 1.00 95.75 940 LEU A O 1
ATOM 7212 N N . ASP A 1 941 ? -20.231 -4.109 51.929 1.00 96.69 941 ASP A N 1
ATOM 7213 C CA . ASP A 1 941 ? -21.010 -4.943 52.846 1.00 96.69 941 ASP A CA 1
ATOM 7214 C C . ASP A 1 941 ? -21.743 -6.080 52.109 1.00 96.69 941 ASP A C 1
ATOM 7216 O O . ASP A 1 941 ? -21.834 -6.110 50.881 1.00 96.69 941 ASP A O 1
ATOM 7220 N N . GLU A 1 942 ? -22.267 -7.046 52.867 1.00 96.88 942 GLU A N 1
ATOM 7221 C CA . GLU A 1 942 ? -22.920 -8.241 52.315 1.00 96.88 942 GLU A CA 1
ATOM 7222 C C . GLU A 1 942 ? -24.167 -7.909 51.471 1.00 96.88 942 GLU A C 1
ATOM 7224 O O . GLU A 1 942 ? -24.433 -8.568 50.464 1.00 96.88 942 GLU A O 1
ATOM 7229 N N . ALA A 1 943 ? -24.930 -6.882 51.858 1.00 97.56 943 ALA A N 1
ATOM 7230 C CA . ALA A 1 943 ? -26.125 -6.456 51.130 1.00 97.56 943 ALA A CA 1
ATOM 7231 C C . ALA A 1 943 ? -25.759 -5.869 49.758 1.00 97.56 943 ALA A C 1
ATOM 7233 O O . ALA A 1 943 ? -26.376 -6.198 48.745 1.00 97.56 943 ALA A O 1
ATOM 7234 N N . THR A 1 944 ? -24.706 -5.057 49.714 1.00 98.12 944 THR A N 1
ATOM 7235 C CA . THR A 1 944 ? -24.193 -4.453 48.484 1.00 98.12 944 THR A CA 1
ATOM 7236 C C . THR A 1 944 ? -23.510 -5.489 47.594 1.00 98.12 944 THR A C 1
ATOM 7238 O O . THR A 1 944 ? -23.685 -5.446 46.380 1.00 98.12 944 THR A O 1
ATOM 7241 N N . ALA A 1 945 ? -22.803 -6.469 48.168 1.00 98.12 945 ALA A N 1
ATOM 7242 C CA . ALA A 1 945 ? -22.218 -7.577 47.410 1.00 98.12 945 ALA A CA 1
ATOM 7243 C C . ALA A 1 945 ? -23.299 -8.406 46.685 1.00 98.12 945 ALA A C 1
ATOM 7245 O O . ALA A 1 945 ? -23.154 -8.722 45.503 1.00 98.12 945 ALA A O 1
ATOM 7246 N N . LYS A 1 946 ? -24.430 -8.685 47.350 1.00 97.62 946 LYS A N 1
ATOM 7247 C CA . LYS A 1 946 ? -25.595 -9.330 46.715 1.00 97.62 946 LYS A CA 1
ATOM 7248 C C . LYS A 1 946 ? -26.183 -8.467 45.598 1.00 97.62 946 LYS A C 1
ATOM 7250 O O . LYS A 1 946 ? -26.358 -8.967 44.490 1.00 97.62 946 LYS A O 1
ATOM 7255 N N . LEU A 1 947 ? -26.373 -7.167 45.840 1.00 97.81 947 LEU A N 1
ATOM 7256 C CA . LEU A 1 947 ? -26.863 -6.228 44.824 1.00 97.81 947 LEU A CA 1
ATOM 7257 C C . LEU A 1 947 ? -25.949 -6.173 43.583 1.00 97.81 947 LEU A C 1
ATOM 7259 O O . LEU A 1 947 ? -26.447 -6.120 42.456 1.00 97.81 947 LEU A O 1
ATOM 7263 N N . MET A 1 948 ? -24.624 -6.220 43.766 1.00 98.38 948 MET A N 1
ATOM 7264 C CA . MET A 1 948 ? -23.661 -6.301 42.660 1.00 98.38 948 MET A CA 1
ATOM 7265 C C . MET A 1 948 ? -23.862 -7.571 41.830 1.00 98.38 948 MET A C 1
ATOM 7267 O O . MET A 1 948 ? -23.927 -7.486 40.602 1.00 98.38 948 MET A O 1
ATOM 7271 N N . LYS A 1 949 ? -24.026 -8.733 42.479 1.00 97.62 949 LYS A N 1
ATOM 7272 C CA . LYS A 1 949 ? -24.288 -9.995 41.774 1.00 97.62 949 LYS A CA 1
ATOM 7273 C C . LYS A 1 949 ? -25.618 -9.963 41.019 1.00 97.62 949 LYS A C 1
ATOM 7275 O O . LYS A 1 949 ? -25.647 -10.305 39.839 1.00 97.62 949 LYS A O 1
ATOM 7280 N N . GLU A 1 950 ? -26.688 -9.502 41.660 1.00 97.50 950 GLU A N 1
ATOM 7281 C CA . GLU A 1 950 ? -28.027 -9.378 41.061 1.00 97.50 950 GLU A CA 1
ATOM 7282 C C . GLU A 1 950 ? -28.032 -8.484 39.810 1.00 97.50 950 GLU A C 1
ATOM 7284 O O . GLU A 1 950 ? -28.697 -8.800 38.825 1.00 97.50 950 GLU A O 1
ATOM 7289 N N . ASN A 1 951 ? -27.244 -7.404 39.804 1.00 97.31 951 ASN A N 1
ATOM 7290 C CA . ASN A 1 951 ? -27.161 -6.461 38.682 1.00 97.31 951 ASN A CA 1
ATOM 7291 C C . ASN A 1 951 ? -26.061 -6.798 37.653 1.00 97.31 951 ASN A C 1
ATOM 7293 O O . ASN A 1 951 ? -25.875 -6.045 36.686 1.00 97.31 951 ASN A O 1
ATOM 7297 N N . SER A 1 952 ? -25.349 -7.919 37.840 1.00 96.69 952 SER A N 1
ATOM 7298 C CA . SER A 1 952 ? -24.183 -8.328 37.037 1.00 96.69 952 SER A CA 1
ATOM 7299 C C . SER A 1 952 ? -23.128 -7.217 36.933 1.00 96.69 952 SER A C 1
ATOM 7301 O O . SER A 1 952 ? -22.695 -6.843 35.842 1.00 96.69 952 SER A O 1
ATOM 7303 N N . VAL A 1 953 ? -22.773 -6.639 38.081 1.00 98.00 953 VAL A N 1
ATOM 7304 C CA . VAL A 1 953 ? -21.777 -5.570 38.214 1.00 98.00 953 VAL A CA 1
ATOM 7305 C C . VAL A 1 953 ? -20.469 -6.169 38.716 1.00 98.00 953 VAL A C 1
ATOM 7307 O O . VAL A 1 953 ? -20.444 -6.864 39.732 1.00 98.00 953 VAL A O 1
ATOM 7310 N N . ILE A 1 954 ? -19.389 -5.898 37.987 1.00 98.38 954 ILE A N 1
ATOM 7311 C CA . ILE A 1 954 ? -18.074 -6.505 38.206 1.00 98.38 954 ILE A CA 1
ATOM 7312 C C . ILE A 1 954 ? -17.281 -5.678 39.225 1.00 98.38 954 ILE A C 1
ATOM 7314 O O . ILE A 1 954 ? -17.293 -4.447 39.170 1.00 98.38 954 ILE A O 1
ATOM 7318 N N . LEU A 1 955 ? -16.593 -6.345 40.152 1.00 98.69 955 LEU A N 1
ATOM 7319 C CA . LEU A 1 955 ? -15.698 -5.720 41.128 1.00 98.69 955 LEU A CA 1
ATOM 7320 C C . LEU A 1 955 ? -14.242 -5.817 40.654 1.00 98.69 955 LEU A C 1
ATOM 7322 O O . LEU A 1 955 ? -13.796 -6.892 40.268 1.00 98.69 955 LEU A O 1
ATOM 7326 N N . THR A 1 956 ? -13.475 -4.736 40.770 1.00 98.62 956 THR A N 1
ATOM 7327 C CA . THR A 1 956 ? -12.020 -4.734 40.544 1.00 98.62 956 THR A CA 1
ATOM 7328 C C . THR A 1 956 ? -11.307 -4.239 41.810 1.00 98.62 956 THR A C 1
ATOM 7330 O O . THR A 1 956 ? -11.110 -3.031 41.971 1.00 98.62 956 THR A O 1
ATOM 7333 N N . PRO A 1 957 ? -10.962 -5.137 42.753 1.00 97.94 957 PRO A N 1
ATOM 7334 C CA . PRO A 1 957 ? -10.136 -4.822 43.915 1.00 97.94 957 PRO A CA 1
ATOM 7335 C C . PRO A 1 957 ? -8.708 -4.473 43.485 1.00 97.94 957 PRO A C 1
ATOM 7337 O O . PRO A 1 957 ? -8.239 -4.923 42.443 1.00 97.94 957 PRO A O 1
ATOM 7340 N N . THR A 1 958 ? -8.024 -3.669 44.299 1.00 97.75 958 THR A N 1
ATOM 7341 C CA . THR A 1 958 ? -6.678 -3.148 44.000 1.00 97.75 958 THR A CA 1
ATOM 7342 C C . THR A 1 958 ? -5.797 -3.179 45.255 1.00 97.75 958 THR A C 1
ATOM 7344 O O . THR A 1 958 ? -5.254 -2.159 45.686 1.00 97.75 958 THR A O 1
ATOM 7347 N N . LEU A 1 959 ? -5.745 -4.323 45.944 1.00 97.38 959 LEU A N 1
ATOM 7348 C CA . LEU A 1 959 ? -5.272 -4.399 47.334 1.00 97.38 959 LEU A CA 1
ATOM 7349 C C . LEU A 1 959 ? -3.781 -4.048 47.482 1.00 97.38 959 LEU A C 1
ATOM 7351 O O . LEU A 1 959 ? -3.374 -3.419 48.468 1.00 97.38 959 LEU A O 1
ATOM 7355 N N . VAL A 1 960 ? -2.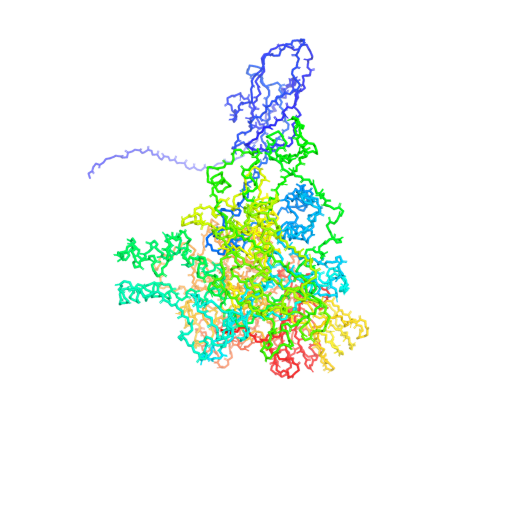985 -4.396 46.475 1.00 97.69 960 VAL A N 1
ATOM 7356 C CA . VAL A 1 960 ? -1.540 -4.189 46.387 1.00 97.69 960 VAL A CA 1
ATOM 7357 C C . VAL A 1 960 ? -1.141 -2.721 46.455 1.00 97.69 960 VAL A C 1
ATOM 7359 O O . VAL A 1 960 ? -0.096 -2.427 47.040 1.00 97.69 960 VAL A O 1
ATOM 7362 N N . THR A 1 961 ? -1.954 -1.784 45.950 1.00 97.19 961 THR A N 1
ATOM 7363 C CA . THR A 1 961 ? -1.605 -0.357 46.027 1.00 97.19 961 THR A CA 1
ATOM 7364 C C . THR A 1 961 ? -1.550 0.112 47.477 1.00 97.19 961 THR A C 1
ATOM 7366 O O . THR A 1 961 ? -0.537 0.656 47.919 1.00 97.19 961 THR A O 1
ATOM 7369 N N . TYR A 1 962 ? -2.567 -0.226 48.277 1.00 95.88 962 TYR A N 1
ATOM 7370 C CA . TYR A 1 962 ? -2.633 0.182 49.680 1.00 95.88 962 TYR A CA 1
ATOM 7371 C C . TYR A 1 962 ? -1.556 -0.501 50.523 1.00 95.88 962 TYR A C 1
ATOM 7373 O O . TYR A 1 962 ? -0.935 0.147 51.369 1.00 95.88 962 TYR A O 1
ATOM 7381 N N . ALA A 1 963 ? -1.317 -1.793 50.271 1.00 94.94 963 ALA A N 1
ATOM 7382 C CA . ALA A 1 963 ? -0.299 -2.580 50.961 1.00 94.94 963 ALA A CA 1
ATOM 7383 C C . ALA A 1 963 ? 1.122 -2.079 50.651 1.00 94.94 963 ALA A C 1
ATOM 7385 O O . ALA A 1 963 ? 1.951 -1.976 51.554 1.00 94.94 963 ALA A O 1
ATOM 7386 N N . THR A 1 964 ? 1.397 -1.711 49.396 1.00 96.00 964 THR A N 1
ATOM 7387 C CA . THR A 1 964 ? 2.710 -1.178 49.000 1.00 96.00 964 THR A CA 1
ATOM 7388 C C . THR A 1 964 ? 2.898 0.255 49.509 1.00 96.00 964 THR A C 1
ATOM 7390 O O . THR A 1 964 ? 3.984 0.585 49.968 1.00 96.00 964 THR A O 1
ATOM 7393 N N . MET A 1 965 ? 1.857 1.098 49.526 1.00 94.25 965 MET A N 1
ATOM 7394 C CA . MET A 1 965 ? 1.944 2.466 50.069 1.00 94.25 965 MET A CA 1
ATOM 7395 C C . MET A 1 965 ? 2.153 2.538 51.593 1.00 94.25 965 MET A C 1
ATOM 7397 O O . MET A 1 965 ? 2.686 3.539 52.072 1.00 94.25 965 MET A O 1
ATOM 7401 N N . ASP A 1 966 ? 1.751 1.521 52.364 1.00 93.62 966 ASP A N 1
ATOM 7402 C CA . ASP A 1 966 ? 2.008 1.453 53.818 1.00 93.62 966 ASP A CA 1
ATOM 7403 C C . ASP A 1 966 ? 3.310 0.685 54.158 1.00 93.62 966 ASP A C 1
ATOM 7405 O O . ASP A 1 966 ? 3.664 0.568 55.333 1.00 93.62 966 ASP A O 1
ATOM 7409 N N . SER A 1 967 ? 4.054 0.186 53.155 1.00 93.69 967 SER A N 1
ATOM 7410 C CA . SER A 1 967 ? 5.302 -0.564 53.375 1.00 93.69 967 SER A CA 1
ATOM 7411 C C . SER A 1 967 ? 6.417 0.319 53.966 1.00 93.69 967 SER A C 1
ATOM 7413 O O . SER A 1 967 ? 6.418 1.539 53.762 1.00 93.69 967 SER A O 1
ATOM 7415 N N . PRO A 1 968 ? 7.406 -0.253 54.684 1.00 91.62 968 PRO A N 1
ATOM 7416 C CA . PRO A 1 968 ? 8.500 0.516 55.284 1.00 91.62 968 PRO A CA 1
ATOM 7417 C C . PRO A 1 968 ? 9.263 1.406 54.294 1.00 91.62 968 PRO A C 1
ATOM 7419 O O . PRO A 1 968 ? 9.692 2.500 54.660 1.00 91.62 968 PRO A O 1
ATOM 7422 N N . GLU A 1 969 ? 9.406 0.950 53.049 1.00 91.12 969 GLU A N 1
ATOM 7423 C CA . GLU A 1 969 ? 10.145 1.613 51.973 1.00 91.12 969 GLU A CA 1
ATOM 7424 C C . GLU A 1 969 ? 9.372 2.795 51.366 1.00 91.12 969 GLU A C 1
ATOM 7426 O O . GLU A 1 969 ? 9.987 3.778 50.952 1.00 91.12 969 GLU A O 1
ATOM 7431 N N . PHE A 1 970 ? 8.036 2.719 51.328 1.00 92.44 970 PHE A N 1
ATOM 7432 C CA . PHE A 1 970 ? 7.173 3.682 50.628 1.00 92.44 970 PHE A CA 1
ATOM 7433 C C . PHE A 1 970 ? 6.197 4.447 51.530 1.00 92.44 970 PHE A C 1
ATOM 7435 O O . PHE A 1 970 ? 5.474 5.316 51.046 1.00 92.44 970 PHE A O 1
ATOM 7442 N N . ARG A 1 971 ? 6.236 4.232 52.849 1.00 88.62 971 ARG A N 1
ATOM 7443 C CA . ARG A 1 971 ? 5.450 4.950 53.873 1.00 88.62 971 ARG A CA 1
ATOM 7444 C C . ARG A 1 971 ? 5.439 6.483 53.730 1.00 88.62 971 ARG A C 1
ATOM 7446 O O . ARG A 1 971 ? 4.496 7.134 54.181 1.00 88.62 971 ARG A O 1
ATOM 7453 N N . SER A 1 972 ? 6.496 7.078 53.176 1.00 89.25 972 SER A N 1
ATOM 7454 C CA . SER A 1 972 ? 6.637 8.525 52.942 1.00 89.25 972 SER A CA 1
ATOM 7455 C C . SER A 1 972 ? 6.068 9.014 51.602 1.00 89.25 972 SER A C 1
ATOM 7457 O O . SER A 1 972 ? 6.009 10.224 51.382 1.00 89.25 972 SER A O 1
ATOM 7459 N N . PHE A 1 973 ? 5.640 8.113 50.712 1.00 92.56 973 PHE A N 1
ATOM 7460 C CA . PHE A 1 973 ? 5.115 8.445 49.385 1.00 92.56 973 PHE A CA 1
ATOM 7461 C C . PHE A 1 973 ? 3.813 9.254 49.468 1.00 92.56 973 PHE A C 1
ATOM 7463 O O . PHE A 1 973 ? 3.616 10.210 48.713 1.00 92.56 973 PHE A O 1
ATOM 7470 N N . LEU A 1 974 ? 2.935 8.893 50.410 1.00 92.12 974 LEU A N 1
ATOM 7471 C CA . LEU A 1 974 ? 1.686 9.600 50.683 1.00 92.12 974 LEU A CA 1
ATOM 7472 C C . LEU A 1 974 ? 1.880 10.734 51.708 1.00 92.12 974 LEU A C 1
ATOM 7474 O O . LEU A 1 974 ? 2.538 10.533 52.731 1.00 92.12 974 LEU A O 1
ATOM 7478 N N . PRO A 1 975 ? 1.226 11.900 51.530 1.00 89.81 975 PRO A N 1
ATOM 7479 C CA . PRO A 1 975 ? 1.141 12.898 52.593 1.00 89.81 975 PRO A CA 1
ATOM 7480 C C . PRO A 1 975 ? 0.359 12.337 53.802 1.00 89.81 975 PRO A C 1
ATOM 7482 O O . PRO A 1 975 ? -0.524 11.496 53.611 1.00 89.81 975 PRO A O 1
ATOM 7485 N N . PRO A 1 976 ? 0.599 12.816 55.042 1.00 89.81 976 PRO A N 1
ATOM 7486 C CA . PRO A 1 976 ? 0.063 12.193 56.260 1.00 89.81 976 PRO A CA 1
ATOM 7487 C C . PRO A 1 976 ? -1.456 11.954 56.278 1.00 89.81 976 PRO A C 1
ATOM 7489 O O . PRO A 1 976 ? -1.900 10.907 56.746 1.00 89.81 976 PRO A O 1
ATOM 7492 N N . ALA A 1 977 ? -2.249 12.880 55.725 1.00 86.69 977 ALA A N 1
ATOM 7493 C CA . ALA A 1 977 ? -3.703 12.738 55.619 1.00 86.69 977 ALA A CA 1
ATOM 7494 C C . ALA A 1 977 ? -4.117 11.595 54.668 1.00 86.69 977 ALA A C 1
ATOM 7496 O O . ALA A 1 977 ? -4.959 10.771 55.020 1.00 86.69 977 ALA A O 1
ATOM 7497 N N . SER A 1 978 ? -3.484 11.485 53.495 1.00 89.50 978 SER A N 1
ATOM 7498 C CA . SER A 1 978 ? -3.696 10.356 52.579 1.00 89.50 978 SER A CA 1
ATOM 7499 C C . SER A 1 978 ? -3.188 9.043 53.171 1.00 89.50 978 SER A C 1
ATOM 7501 O O . SER A 1 978 ? -3.858 8.028 53.036 1.00 89.50 978 SER A O 1
ATOM 7503 N N . ALA A 1 979 ? -2.066 9.048 53.896 1.00 90.56 979 ALA A N 1
ATOM 7504 C CA . ALA A 1 979 ? -1.563 7.854 54.579 1.00 90.56 979 ALA A CA 1
ATOM 7505 C C . ALA A 1 979 ? -2.530 7.347 55.671 1.00 90.56 979 ALA A C 1
ATOM 7507 O O . ALA A 1 979 ? -2.610 6.146 55.918 1.00 90.56 979 ALA A O 1
ATOM 7508 N N . GLN A 1 980 ? -3.292 8.237 56.320 1.00 89.69 980 GLN A N 1
ATOM 7509 C CA . GLN A 1 980 ? -4.377 7.838 57.221 1.00 89.69 980 GLN A CA 1
ATOM 7510 C C . GLN A 1 980 ? -5.545 7.200 56.452 1.00 89.69 980 GLN A C 1
ATOM 7512 O O . GLN A 1 980 ? -5.958 6.101 56.823 1.00 89.69 980 GLN A O 1
ATOM 7517 N N . LYS A 1 981 ? -6.010 7.828 55.358 1.00 89.88 981 LYS A N 1
ATOM 7518 C CA . LYS A 1 981 ? -7.040 7.256 54.464 1.00 89.88 981 LYS A CA 1
ATOM 7519 C C . LYS A 1 981 ? -6.628 5.874 53.922 1.00 89.88 981 LYS A C 1
ATOM 7521 O O . LYS A 1 981 ? -7.452 4.970 53.864 1.00 89.88 981 LYS A O 1
ATOM 7526 N N . ASN A 1 982 ? -5.345 5.685 53.601 1.00 92.12 982 ASN A N 1
ATOM 7527 C CA . ASN A 1 982 ? -4.779 4.421 53.115 1.00 92.12 982 ASN A CA 1
ATOM 7528 C C . ASN A 1 982 ? -4.949 3.269 54.119 1.00 92.12 982 ASN A C 1
ATOM 7530 O O . ASN A 1 982 ? -5.452 2.208 53.762 1.00 92.12 982 ASN A O 1
ATOM 7534 N N . ARG A 1 983 ? -4.582 3.482 55.391 1.00 90.38 983 ARG A N 1
ATOM 7535 C CA . ARG A 1 983 ? -4.711 2.448 56.437 1.00 90.38 983 ARG A CA 1
ATOM 7536 C C . ARG A 1 983 ? -6.160 2.095 56.768 1.00 90.38 983 ARG A C 1
ATOM 7538 O O . ARG A 1 983 ? -6.433 0.954 57.126 1.00 90.38 983 ARG A O 1
ATOM 7545 N N . GLU A 1 984 ? -7.079 3.051 56.642 1.00 88.50 984 GLU A N 1
ATOM 7546 C CA . GLU A 1 984 ? -8.516 2.813 56.823 1.00 88.50 984 GLU A CA 1
ATOM 7547 C C . GLU A 1 984 ? -9.047 1.791 55.804 1.00 88.50 984 GLU A C 1
ATOM 7549 O O . GLU A 1 984 ? -9.680 0.808 56.192 1.00 88.50 984 GLU A O 1
ATOM 7554 N N . VAL A 1 985 ? -8.720 1.969 54.518 1.00 90.62 985 VAL A N 1
ATOM 7555 C CA . VAL A 1 985 ? -9.177 1.072 53.441 1.00 90.62 985 VAL A CA 1
ATOM 7556 C C . VAL A 1 985 ? -8.348 -0.215 53.325 1.00 90.62 985 VAL A C 1
ATOM 7558 O O . VAL A 1 985 ? -8.892 -1.253 52.941 1.00 90.62 985 VAL A O 1
ATOM 7561 N N . LEU A 1 986 ? -7.064 -0.200 53.709 1.00 89.69 986 LEU A N 1
ATOM 7562 C CA . LEU A 1 986 ? -6.197 -1.388 53.735 1.00 89.69 986 LEU A CA 1
ATOM 7563 C C . LEU A 1 986 ? -6.723 -2.452 54.710 1.00 89.69 986 LEU A C 1
ATOM 7565 O O . LEU A 1 986 ? -6.878 -3.610 54.329 1.00 89.69 986 LEU A O 1
ATOM 7569 N N . HIS A 1 987 ? -7.070 -2.062 55.943 1.00 83.69 987 HIS A N 1
ATOM 7570 C CA . HIS A 1 987 ? -7.588 -2.992 56.958 1.00 83.69 987 HIS A CA 1
ATOM 7571 C C . HIS A 1 987 ? -8.921 -3.661 56.581 1.00 83.69 987 HIS A C 1
ATOM 7573 O O . HIS A 1 987 ? -9.306 -4.645 57.215 1.00 83.69 987 HIS A O 1
ATOM 7579 N N . LYS A 1 988 ? -9.651 -3.125 55.595 1.00 92.06 988 LYS A N 1
ATOM 7580 C CA . LYS A 1 988 ? -10.962 -3.633 55.169 1.00 92.06 988 LYS A CA 1
ATOM 7581 C C . LYS A 1 988 ? -10.968 -4.317 53.803 1.00 92.06 988 LYS A C 1
ATOM 7583 O O . LYS A 1 988 ? -11.834 -5.156 53.577 1.00 92.06 988 LYS A O 1
ATOM 7588 N N . GLY A 1 989 ? -9.974 -4.067 52.950 1.00 92.44 989 GLY A N 1
ATOM 7589 C CA . GLY A 1 989 ? -9.922 -4.612 51.589 1.00 92.44 989 GLY A CA 1
ATOM 7590 C C . GLY A 1 989 ? -10.026 -6.143 51.501 1.00 92.44 989 GLY A C 1
ATOM 7591 O O . GLY A 1 989 ? -10.824 -6.649 50.718 1.00 92.44 989 GLY A O 1
ATOM 7592 N N . LEU A 1 990 ? -9.306 -6.892 52.348 1.00 92.75 990 LEU A N 1
ATOM 7593 C CA . LEU A 1 990 ? -9.411 -8.363 52.380 1.00 92.75 990 LEU A CA 1
ATOM 7594 C C . LEU A 1 990 ? -10.795 -8.851 52.844 1.00 92.75 990 LEU A C 1
ATOM 7596 O O . LEU A 1 990 ? -11.312 -9.825 52.304 1.00 92.75 990 LEU A O 1
ATOM 7600 N N . GLN A 1 991 ? -11.428 -8.148 53.792 1.00 94.88 991 GLN A N 1
ATOM 7601 C CA . GLN A 1 991 ? -12.791 -8.460 54.235 1.00 94.88 991 GLN A CA 1
ATOM 7602 C C . GLN A 1 991 ? -13.811 -8.205 53.110 1.00 94.88 991 GLN A C 1
ATOM 7604 O O . GLN A 1 991 ? -14.716 -9.010 52.907 1.00 94.88 991 GLN A O 1
ATOM 7609 N N . ALA A 1 992 ? -13.657 -7.110 52.359 1.00 96.12 992 ALA A N 1
ATOM 7610 C CA . ALA A 1 992 ? -14.499 -6.807 51.202 1.00 96.12 992 ALA A CA 1
ATOM 7611 C C . ALA A 1 992 ? -14.339 -7.850 50.081 1.00 96.12 992 ALA A C 1
ATOM 7613 O O . ALA A 1 992 ? -15.339 -8.291 49.513 1.00 96.12 992 ALA A O 1
ATOM 7614 N N . LEU A 1 993 ? -13.107 -8.304 49.813 1.00 96.50 993 LEU A N 1
ATOM 7615 C CA . LEU A 1 993 ? -12.831 -9.387 48.864 1.00 96.50 993 LEU A CA 1
ATOM 7616 C C . LEU A 1 993 ? -13.517 -10.698 49.280 1.00 96.50 993 LEU A C 1
ATOM 7618 O O . LEU A 1 993 ? -14.159 -11.345 48.455 1.00 96.50 993 LEU A O 1
ATOM 7622 N N . GLU A 1 994 ? -13.429 -11.064 50.561 1.00 96.44 994 GLU A N 1
ATOM 7623 C CA . GLU A 1 994 ? -14.067 -12.266 51.107 1.00 96.44 994 GLU A CA 1
ATOM 7624 C C . GLU A 1 994 ? -15.600 -12.207 50.975 1.00 96.44 994 GLU A C 1
ATOM 7626 O O . GLU A 1 994 ? -16.231 -13.193 50.586 1.00 96.44 994 GLU A O 1
ATOM 7631 N N . LEU A 1 995 ? -16.207 -11.046 51.248 1.00 97.69 995 LEU A N 1
ATOM 7632 C CA . LEU A 1 995 ? -17.646 -10.821 51.071 1.00 97.69 995 LEU A CA 1
ATOM 7633 C C . LEU A 1 995 ? -18.068 -10.914 49.596 1.00 97.69 995 LEU A C 1
ATOM 7635 O O . LEU A 1 995 ? -19.083 -11.544 49.297 1.00 97.69 995 LEU A O 1
ATOM 7639 N N . ALA A 1 996 ? -17.286 -10.341 48.678 1.00 97.44 996 ALA A N 1
ATOM 7640 C CA . ALA A 1 996 ? -17.553 -10.398 47.242 1.00 97.44 996 ALA A CA 1
ATOM 7641 C C . ALA A 1 996 ? -17.464 -11.833 46.686 1.00 97.44 996 ALA A C 1
ATOM 7643 O O . ALA A 1 996 ? -18.394 -12.267 46.000 1.00 97.44 996 ALA A O 1
ATOM 7644 N N . SER A 1 997 ? -16.411 -12.591 47.035 1.00 95.75 997 SER A N 1
ATOM 7645 C CA . SER A 1 997 ? -16.254 -13.997 46.608 1.00 95.75 997 SER A CA 1
ATOM 7646 C C . SER A 1 997 ? -17.391 -14.865 47.157 1.00 95.75 997 SER A C 1
ATOM 7648 O O . SER A 1 997 ? -18.019 -15.606 46.404 1.00 95.75 997 SER A O 1
ATOM 7650 N N . LYS A 1 998 ? -17.755 -14.718 48.442 1.00 96.19 998 LYS A N 1
ATOM 7651 C CA . LYS A 1 998 ? -18.882 -15.459 49.050 1.00 96.19 998 LYS A CA 1
ATOM 7652 C C . LYS A 1 998 ? -20.244 -15.120 48.439 1.00 96.19 998 LYS A C 1
ATOM 7654 O O . LYS A 1 998 ? -21.117 -15.983 48.402 1.00 96.19 998 LYS A O 1
ATOM 7659 N N . ALA A 1 999 ? -20.437 -13.890 47.967 1.00 97.25 999 ALA A N 1
ATOM 7660 C CA . ALA A 1 999 ? -21.637 -13.483 47.234 1.00 97.25 999 ALA A CA 1
ATOM 7661 C C . ALA A 1 999 ? -21.620 -13.913 45.749 1.00 97.25 999 ALA A C 1
ATOM 7663 O O . ALA A 1 999 ? -22.606 -13.703 45.041 1.00 97.25 999 ALA A O 1
ATOM 7664 N N . GLY A 1 1000 ? -20.522 -14.507 45.266 1.00 96.38 1000 GLY A N 1
ATOM 7665 C CA . GLY A 1 1000 ? -20.357 -14.929 43.875 1.00 96.38 1000 GLY A CA 1
ATOM 7666 C C . GLY A 1 1000 ? -20.272 -13.768 42.883 1.00 96.38 1000 GLY A C 1
ATOM 7667 O O . GLY A 1 1000 ? -20.608 -13.954 41.712 1.00 96.38 1000 GLY A O 1
ATOM 7668 N N . VAL A 1 1001 ? -19.886 -12.570 43.337 1.00 98.12 1001 VAL A N 1
ATOM 7669 C CA . VAL A 1 1001 ? -19.656 -11.397 42.476 1.00 98.12 1001 VAL A CA 1
ATOM 7670 C C . VAL A 1 1001 ? -18.560 -11.730 41.462 1.00 98.12 1001 VAL A C 1
ATOM 7672 O O . VAL A 1 1001 ? -17.579 -12.386 41.800 1.00 98.12 1001 VAL A O 1
ATOM 7675 N N . ASP A 1 1002 ? -18.719 -11.285 40.215 1.00 97.94 1002 ASP A N 1
ATOM 7676 C CA . ASP A 1 1002 ? -17.649 -11.394 39.222 1.00 97.94 1002 ASP A CA 1
ATOM 7677 C C . ASP A 1 1002 ? -16.518 -10.426 39.599 1.00 97.94 1002 ASP A C 1
ATOM 7679 O O . ASP A 1 1002 ? -16.746 -9.221 39.730 1.00 97.94 1002 ASP A O 1
ATOM 7683 N N . ILE A 1 1003 ? -15.308 -10.952 39.803 1.00 98.50 1003 ILE A N 1
ATOM 7684 C CA . ILE A 1 1003 ? -14.146 -10.186 40.275 1.00 98.50 1003 ILE A CA 1
ATOM 7685 C C . ILE A 1 1003 ? -13.053 -10.181 39.202 1.00 98.50 1003 ILE A C 1
ATOM 7687 O O . ILE A 1 1003 ? -12.652 -11.239 38.714 1.00 98.50 1003 ILE A O 1
ATOM 7691 N N . CYS A 1 1004 ? -12.536 -8.998 38.880 1.00 98.50 1004 CYS A N 1
ATOM 7692 C CA . CYS A 1 1004 ? -11.345 -8.785 38.063 1.00 98.50 1004 CYS A CA 1
ATOM 7693 C C . CYS A 1 1004 ? -10.104 -8.525 38.925 1.00 98.50 1004 CYS A C 1
ATOM 7695 O O . CYS A 1 1004 ? -10.184 -8.023 40.043 1.00 98.50 1004 CYS A O 1
ATOM 7697 N N . PHE A 1 1005 ? -8.937 -8.834 38.374 1.00 98.56 1005 PHE A N 1
ATOM 7698 C CA . PHE A 1 1005 ? -7.631 -8.437 38.875 1.00 98.56 1005 PHE A CA 1
ATOM 7699 C C . PHE A 1 1005 ? -7.389 -6.960 38.561 1.00 98.56 1005 PHE A C 1
ATOM 7701 O O . PHE A 1 1005 ? -7.637 -6.524 37.439 1.00 98.56 1005 PHE A O 1
ATOM 7708 N N . GLY A 1 1006 ? -6.911 -6.194 39.536 1.00 98.38 1006 GLY A N 1
ATOM 7709 C CA . GLY A 1 1006 ? -6.554 -4.787 39.387 1.00 98.38 1006 GLY A CA 1
ATOM 7710 C C . GLY A 1 1006 ? -5.421 -4.429 40.339 1.00 98.38 1006 GLY A C 1
ATOM 7711 O O . GLY A 1 1006 ? -5.284 -5.059 41.388 1.00 98.38 1006 GLY A O 1
ATOM 7712 N N . THR A 1 1007 ? -4.599 -3.435 39.996 1.00 98.25 1007 THR A N 1
ATOM 7713 C CA . THR A 1 1007 ? -3.427 -3.098 40.823 1.00 98.25 1007 THR A CA 1
ATOM 7714 C C . THR A 1 1007 ? -3.380 -1.661 41.321 1.00 98.25 1007 THR A C 1
ATOM 7716 O O . THR A 1 1007 ? -2.963 -1.462 42.457 1.00 98.25 1007 THR A O 1
ATOM 7719 N N . ASP A 1 1008 ? -3.832 -0.677 40.537 1.00 97.69 1008 ASP A N 1
ATOM 7720 C CA . ASP A 1 1008 ? -3.865 0.764 40.873 1.00 97.69 1008 ASP A CA 1
ATOM 7721 C C . ASP A 1 1008 ? -2.521 1.313 41.399 1.00 97.69 1008 ASP A C 1
ATOM 7723 O O . ASP A 1 1008 ? -2.450 2.153 42.299 1.00 97.69 1008 ASP A O 1
ATOM 7727 N N . LEU A 1 1009 ? -1.407 0.791 40.880 1.00 97.25 1009 LEU A N 1
ATOM 7728 C CA . LEU A 1 1009 ? -0.072 1.186 41.325 1.00 97.25 1009 LEU A CA 1
ATOM 7729 C C . LEU A 1 1009 ? 0.355 2.518 40.707 1.00 97.25 1009 LEU A C 1
ATOM 7731 O O . LEU A 1 1009 ? 0.132 2.794 39.530 1.00 97.25 1009 LEU A O 1
ATOM 7735 N N . LEU A 1 1010 ? 1.004 3.343 41.531 1.00 95.19 1010 LEU A N 1
ATOM 7736 C CA . LEU A 1 1010 ? 1.363 4.718 41.199 1.00 95.19 1010 LEU A CA 1
ATOM 7737 C C . LEU A 1 1010 ? 2.873 4.953 41.322 1.00 95.19 1010 LEU A C 1
ATOM 7739 O O . LEU A 1 1010 ? 3.487 4.635 42.339 1.00 95.19 1010 LEU A O 1
ATOM 7743 N N . GLY A 1 1011 ? 3.476 5.599 40.328 1.00 93.94 1011 GLY A N 1
ATOM 7744 C CA . GLY A 1 1011 ? 4.856 6.071 40.394 1.00 93.94 1011 GLY A CA 1
ATOM 7745 C C . GLY A 1 1011 ? 5.873 4.931 40.565 1.00 93.94 1011 GLY A C 1
ATOM 7746 O O . GLY A 1 1011 ? 5.871 3.989 39.775 1.00 93.94 1011 GLY A O 1
ATOM 7747 N N . PRO A 1 1012 ? 6.769 4.977 41.569 1.00 92.94 1012 PRO A N 1
ATOM 7748 C CA . PRO A 1 1012 ? 7.766 3.926 41.776 1.00 92.94 1012 PRO A CA 1
ATOM 7749 C C . PRO A 1 1012 ? 7.154 2.574 42.186 1.00 92.94 1012 PRO A C 1
ATOM 7751 O O . PRO A 1 1012 ? 7.857 1.568 42.147 1.00 92.94 1012 PRO A O 1
ATOM 7754 N N . LEU A 1 1013 ? 5.868 2.525 42.554 1.00 96.50 1013 LEU A N 1
ATOM 7755 C CA . LEU A 1 1013 ? 5.205 1.332 43.089 1.00 96.50 1013 LEU A CA 1
ATOM 7756 C C . LEU A 1 1013 ? 4.889 0.269 42.020 1.00 96.50 1013 LEU A C 1
ATOM 7758 O O . LEU A 1 1013 ? 4.664 -0.882 42.379 1.00 96.50 1013 LEU A O 1
ATOM 7762 N N . HIS A 1 1014 ? 4.937 0.607 40.722 1.00 96.19 1014 HIS A N 1
ATOM 7763 C CA . HIS A 1 1014 ? 4.651 -0.307 39.594 1.00 96.19 1014 HIS A CA 1
ATOM 7764 C C . HIS A 1 1014 ? 5.432 -1.633 39.617 1.00 96.19 1014 HIS A C 1
ATOM 7766 O O . HIS A 1 1014 ? 4.991 -2.617 39.028 1.00 96.19 1014 HIS A O 1
ATOM 7772 N N . PHE A 1 1015 ? 6.570 -1.709 40.318 1.00 94.56 1015 PHE A N 1
ATOM 7773 C CA . PHE A 1 1015 ? 7.302 -2.968 40.513 1.00 94.56 1015 PHE A CA 1
ATOM 7774 C C . PHE A 1 1015 ? 6.466 -4.062 41.204 1.00 94.56 1015 PHE A C 1
ATOM 7776 O O . PHE A 1 1015 ? 6.729 -5.244 40.993 1.00 94.56 1015 PHE A O 1
ATOM 7783 N N . ALA A 1 1016 ? 5.480 -3.669 42.015 1.00 97.06 1016 ALA A N 1
ATOM 7784 C CA . ALA A 1 1016 ? 4.678 -4.549 42.853 1.00 97.06 1016 ALA A CA 1
ATOM 7785 C C . ALA A 1 1016 ? 3.497 -5.217 42.127 1.00 97.06 1016 ALA A C 1
ATOM 7787 O O . ALA A 1 1016 ? 2.778 -5.964 42.773 1.00 97.06 1016 ALA A O 1
ATOM 7788 N N . GLN A 1 1017 ? 3.288 -4.982 40.825 1.00 98.19 1017 GLN A N 1
ATOM 7789 C CA . GLN A 1 1017 ? 2.078 -5.395 40.090 1.00 98.19 1017 GLN A CA 1
ATOM 7790 C C . GLN A 1 1017 ? 1.651 -6.854 40.339 1.00 98.19 1017 GLN A C 1
ATOM 7792 O O . GLN A 1 1017 ? 0.488 -7.117 40.632 1.00 98.19 1017 GLN A O 1
ATOM 7797 N N . SER A 1 1018 ? 2.591 -7.800 40.301 1.00 97.12 1018 SER A N 1
ATOM 7798 C CA . SER A 1 1018 ? 2.282 -9.219 40.507 1.00 97.12 1018 SER A CA 1
ATOM 7799 C C . SER A 1 1018 ? 1.972 -9.609 41.963 1.00 97.12 1018 SER A C 1
ATOM 7801 O O . SER A 1 1018 ? 1.416 -10.680 42.197 1.00 97.12 1018 SER A O 1
ATOM 7803 N N . LYS A 1 1019 ? 2.244 -8.750 42.955 1.00 97.50 1019 LYS A N 1
ATOM 7804 C CA . LYS A 1 1019 ? 2.012 -9.060 44.379 1.00 97.50 1019 LYS A CA 1
ATOM 7805 C C . LYS A 1 1019 ? 0.535 -9.172 44.746 1.00 97.50 1019 LYS A C 1
ATOM 7807 O O . LYS A 1 1019 ? 0.209 -9.782 45.762 1.00 97.50 1019 LYS A O 1
ATOM 7812 N N . GLU A 1 1020 ? -0.366 -8.646 43.916 1.00 97.75 1020 GLU A N 1
ATOM 7813 C CA . GLU A 1 1020 ? -1.811 -8.839 44.083 1.00 97.75 1020 GLU A CA 1
ATOM 7814 C C . GLU A 1 1020 ? -2.186 -10.337 44.059 1.00 97.75 1020 GLU A C 1
ATOM 7816 O O . GLU A 1 1020 ? -3.072 -10.744 44.811 1.00 97.75 1020 GLU A O 1
ATOM 7821 N N . PHE A 1 1021 ? -1.464 -11.186 43.305 1.00 97.88 1021 PHE A N 1
ATOM 7822 C CA . PHE A 1 1021 ? -1.659 -12.646 43.327 1.00 97.88 1021 PHE A CA 1
ATOM 7823 C C . PHE A 1 1021 ? -1.452 -13.230 44.736 1.00 97.88 1021 PHE A C 1
ATOM 7825 O O . PHE A 1 1021 ? -2.311 -13.957 45.235 1.00 97.88 1021 PHE A O 1
ATOM 7832 N N . ALA A 1 1022 ? -0.349 -12.869 45.401 1.00 96.56 1022 ALA A N 1
ATOM 7833 C CA . ALA A 1 1022 ? -0.008 -13.354 46.741 1.00 96.56 1022 ALA A CA 1
ATOM 7834 C C . ALA A 1 1022 ? -0.854 -12.720 47.862 1.00 96.56 1022 ALA A C 1
ATOM 7836 O O . ALA A 1 1022 ? -1.069 -13.334 48.906 1.00 96.56 1022 ALA A O 1
ATOM 7837 N N . ILE A 1 1023 ? -1.367 -11.502 47.661 1.00 95.94 1023 ILE A N 1
ATOM 7838 C CA . ILE A 1 1023 ? -2.320 -10.887 48.596 1.00 95.94 1023 ILE A CA 1
ATOM 7839 C C . ILE A 1 1023 ? -3.667 -11.617 48.519 1.00 95.94 1023 ILE A C 1
ATOM 7841 O O . ILE A 1 1023 ? -4.230 -11.995 49.551 1.00 95.94 1023 ILE A O 1
ATOM 7845 N N . ARG A 1 1024 ? -4.179 -11.862 47.307 1.00 95.81 1024 ARG A N 1
ATOM 7846 C CA . ARG A 1 1024 ? -5.501 -12.473 47.097 1.00 95.81 1024 ARG A CA 1
ATOM 7847 C C . ARG A 1 1024 ? -5.545 -13.966 47.416 1.00 95.81 1024 ARG A C 1
ATOM 7849 O O . ARG A 1 1024 ? -6.600 -14.441 47.835 1.00 95.81 1024 ARG A O 1
ATOM 7856 N N . SER A 1 1025 ? -4.418 -14.683 47.350 1.00 95.75 1025 SER A N 1
ATOM 7857 C CA . SER A 1 1025 ? -4.324 -16.100 47.752 1.00 95.75 1025 SER A CA 1
ATOM 7858 C C . SER A 1 1025 ? -4.563 -16.354 49.247 1.00 95.75 1025 SER A C 1
ATOM 7860 O O . SER A 1 1025 ? -4.631 -17.503 49.672 1.00 95.75 1025 SER A O 1
ATOM 7862 N N . SER A 1 1026 ? -4.705 -15.301 50.059 1.00 92.69 1026 SER A N 1
ATOM 7863 C CA . SER A 1 1026 ? -5.168 -15.404 51.451 1.00 92.69 1026 SER A CA 1
ATOM 7864 C C . SER A 1 1026 ? -6.692 -15.553 51.597 1.00 92.69 1026 SER A C 1
ATOM 7866 O O . SER A 1 1026 ? -7.164 -15.876 52.686 1.00 92.69 1026 SER A O 1
ATOM 7868 N N . VAL A 1 1027 ? -7.459 -15.319 50.523 1.00 94.44 1027 VAL A N 1
ATOM 7869 C CA . VAL A 1 1027 ? -8.937 -15.297 50.520 1.00 94.44 1027 VAL A CA 1
ATOM 7870 C C . VAL A 1 1027 ? -9.534 -16.172 49.415 1.00 94.44 1027 VAL A C 1
ATOM 7872 O O . VAL A 1 1027 ? -10.576 -16.785 49.630 1.00 94.44 1027 VAL A O 1
ATOM 7875 N N . GLN A 1 1028 ? -8.900 -16.219 48.243 1.00 96.25 1028 GLN A N 1
ATOM 7876 C CA . GLN A 1 1028 ? -9.415 -16.888 47.047 1.00 96.25 1028 GLN A CA 1
ATOM 7877 C C . GLN A 1 1028 ? -8.526 -18.058 46.620 1.00 96.25 1028 GLN A C 1
ATOM 7879 O O . GLN A 1 1028 ? -7.315 -18.062 46.855 1.00 96.25 1028 GLN A O 1
ATOM 7884 N N . THR A 1 1029 ? -9.132 -19.040 45.961 1.00 96.38 1029 THR A N 1
ATOM 7885 C CA . THR A 1 1029 ? -8.429 -20.182 45.365 1.00 96.38 1029 THR A CA 1
ATOM 7886 C C . THR A 1 1029 ? -7.541 -19.755 44.185 1.00 96.38 1029 THR A C 1
ATOM 7888 O O . THR A 1 1029 ? -7.813 -18.734 43.543 1.00 96.38 1029 THR A O 1
ATOM 7891 N N . PRO A 1 1030 ? -6.503 -20.543 43.837 1.00 96.69 1030 PRO A N 1
ATOM 7892 C CA . PRO A 1 1030 ? -5.685 -20.300 42.649 1.00 96.69 1030 PRO A CA 1
ATOM 7893 C C . PRO A 1 1030 ? -6.504 -20.119 41.363 1.00 96.69 1030 PRO A C 1
ATOM 7895 O O . PRO A 1 1030 ? -6.232 -19.195 40.595 1.00 96.69 1030 PRO A O 1
ATOM 7898 N N . LEU A 1 1031 ? -7.549 -20.935 41.168 1.00 96.50 1031 LEU A N 1
ATOM 7899 C CA . LEU A 1 1031 ? -8.440 -20.849 40.010 1.00 96.50 1031 LEU A CA 1
ATOM 7900 C C . LEU A 1 1031 ? -9.247 -19.541 39.983 1.00 96.50 1031 LEU A C 1
ATOM 7902 O O . LEU A 1 1031 ? -9.244 -18.862 38.960 1.00 96.50 1031 LEU A O 1
ATOM 7906 N N . GLU A 1 1032 ? -9.888 -19.137 41.087 1.00 97.31 1032 GLU A N 1
ATOM 7907 C CA . GLU A 1 1032 ? -10.636 -17.864 41.158 1.00 97.31 1032 GLU A CA 1
ATOM 7908 C C . GLU A 1 1032 ? -9.741 -16.653 40.840 1.00 97.31 1032 GLU A C 1
ATOM 7910 O O . GLU A 1 1032 ? -10.155 -15.711 40.156 1.00 97.31 1032 GLU A O 1
ATOM 7915 N N . ILE A 1 1033 ? -8.493 -16.668 41.320 1.00 97.62 1033 ILE A N 1
ATOM 7916 C CA . ILE A 1 1033 ? -7.541 -15.584 41.064 1.00 97.62 1033 ILE A CA 1
ATOM 7917 C C . ILE A 1 1033 ? -7.098 -15.608 39.598 1.00 97.62 1033 ILE A C 1
ATOM 7919 O O . ILE A 1 1033 ? -7.097 -14.553 38.958 1.00 97.62 1033 ILE A O 1
ATOM 7923 N N . LEU A 1 1034 ? -6.799 -16.782 39.035 1.00 97.56 1034 LEU A N 1
ATOM 7924 C CA . LEU A 1 1034 ? -6.445 -16.924 37.623 1.00 97.56 1034 LEU A CA 1
ATOM 7925 C C . LEU A 1 1034 ? -7.585 -16.463 36.700 1.00 97.56 1034 LEU A C 1
ATOM 7927 O O . LEU A 1 1034 ? -7.348 -15.691 35.770 1.00 97.56 1034 LEU A O 1
ATOM 7931 N N . GLN A 1 1035 ? -8.828 -16.847 36.995 1.00 98.00 1035 GLN A N 1
ATOM 7932 C CA . GLN A 1 1035 ? -10.029 -16.398 36.281 1.00 98.00 1035 GLN A CA 1
ATOM 7933 C C . GLN A 1 1035 ? -10.200 -14.880 36.338 1.00 98.00 1035 GLN A C 1
ATOM 7935 O O . GLN A 1 1035 ? -10.529 -14.244 35.331 1.00 98.00 1035 GLN A O 1
ATOM 7940 N N . SER A 1 1036 ? -9.916 -14.281 37.497 1.00 98.25 1036 SER A N 1
ATOM 7941 C CA . SER A 1 1036 ? -9.944 -12.828 37.657 1.00 98.25 1036 SER A CA 1
ATOM 7942 C C . SER A 1 1036 ? -8.858 -12.100 36.863 1.00 98.25 1036 SER A C 1
ATOM 7944 O O . SER A 1 1036 ? -9.018 -10.913 36.616 1.00 98.25 1036 SER A O 1
ATOM 7946 N N . ALA A 1 1037 ? -7.791 -12.780 36.439 1.00 98.38 1037 ALA A N 1
ATOM 7947 C CA . ALA A 1 1037 ? -6.730 -12.229 35.595 1.00 98.38 1037 ALA A CA 1
ATOM 7948 C C . ALA A 1 1037 ? -6.828 -12.678 34.121 1.00 98.38 1037 ALA A C 1
ATOM 7950 O O . ALA A 1 1037 ? -5.927 -12.383 33.343 1.00 98.38 1037 ALA A O 1
ATOM 7951 N N . THR A 1 1038 ? -7.890 -13.393 33.725 1.00 98.31 1038 THR A N 1
ATOM 7952 C CA . THR A 1 1038 ? -8.059 -13.941 32.364 1.00 98.31 1038 THR A CA 1
ATOM 7953 C C . THR A 1 1038 ? -9.499 -13.771 31.855 1.00 98.31 1038 THR A C 1
ATOM 7955 O O . THR A 1 1038 ? -9.826 -12.748 31.249 1.00 98.31 1038 THR A O 1
ATOM 7958 N N . ILE A 1 1039 ? -10.392 -14.729 32.119 1.00 97.88 1039 ILE A N 1
ATOM 7959 C CA . ILE A 1 1039 ? -11.737 -14.793 31.519 1.00 97.88 1039 ILE A CA 1
ATOM 7960 C C . ILE A 1 1039 ? -12.717 -13.735 32.044 1.00 97.88 1039 ILE A C 1
ATOM 7962 O O . ILE A 1 1039 ? -13.578 -13.268 31.299 1.00 97.88 1039 ILE A O 1
ATOM 7966 N N . THR A 1 1040 ? -12.614 -13.322 33.310 1.00 98.12 1040 THR A N 1
ATOM 7967 C CA . THR A 1 1040 ? -13.511 -12.295 33.872 1.00 98.12 1040 THR A CA 1
ATOM 7968 C C . THR A 1 1040 ? -13.165 -10.891 33.355 1.00 98.12 1040 THR A C 1
ATOM 7970 O O . THR A 1 1040 ? -14.080 -10.201 32.896 1.00 98.12 1040 THR A O 1
ATOM 7973 N N . PRO A 1 1041 ? -11.879 -10.494 33.278 1.00 98.19 1041 PRO A N 1
ATOM 7974 C CA . PRO A 1 1041 ? -11.445 -9.338 32.499 1.00 98.19 1041 PRO A CA 1
ATOM 7975 C C . PRO A 1 1041 ? -11.876 -9.377 31.035 1.00 98.19 1041 PRO A C 1
ATOM 7977 O O . PRO A 1 1041 ? -12.400 -8.381 30.544 1.00 98.19 1041 PRO A O 1
ATOM 7980 N N . ALA A 1 1042 ? -11.720 -10.512 30.343 1.00 97.94 1042 ALA A N 1
ATOM 7981 C CA . ALA A 1 1042 ? -12.130 -10.627 28.943 1.00 97.94 1042 ALA A CA 1
ATOM 7982 C C . ALA A 1 1042 ? -13.632 -10.319 28.764 1.00 97.94 1042 ALA A C 1
ATOM 7984 O O . ALA A 1 1042 ? -13.986 -9.536 27.885 1.00 97.94 1042 ALA A O 1
ATOM 7985 N N . ARG A 1 1043 ? -14.505 -10.817 29.657 1.00 96.81 1043 ARG A N 1
ATOM 7986 C CA . ARG A 1 1043 ? -15.939 -10.456 29.685 1.00 96.81 1043 ARG A CA 1
ATOM 7987 C C . ARG A 1 1043 ? -16.174 -8.964 29.950 1.00 96.81 1043 ARG A C 1
ATOM 7989 O O . ARG A 1 1043 ? -16.962 -8.339 29.245 1.00 96.81 1043 ARG A O 1
ATOM 7996 N N . LEU A 1 1044 ? -15.488 -8.371 30.933 1.00 96.75 1044 LEU A N 1
ATOM 7997 C CA . LEU A 1 1044 ? -15.609 -6.938 31.251 1.00 96.75 1044 LEU A CA 1
ATOM 7998 C C . LEU A 1 1044 ? -15.203 -6.048 30.064 1.00 96.75 1044 LEU A C 1
ATOM 8000 O O . LEU A 1 1044 ? -15.852 -5.042 29.788 1.00 96.75 1044 LEU A O 1
ATOM 8004 N N . LEU A 1 1045 ? -14.157 -6.441 29.339 1.00 97.56 1045 LEU A N 1
ATOM 8005 C CA . LEU A 1 1045 ? -13.655 -5.757 28.146 1.00 97.56 1045 LEU A CA 1
ATOM 8006 C C . LEU A 1 1045 ? -14.480 -6.045 26.876 1.00 97.56 1045 LEU A C 1
ATOM 8008 O O . LEU A 1 1045 ? -14.203 -5.442 25.843 1.00 97.56 1045 LEU A O 1
ATOM 8012 N N . LYS A 1 1046 ? -15.497 -6.921 26.939 1.00 96.25 1046 LYS A N 1
ATOM 8013 C CA . LYS A 1 1046 ? -16.271 -7.427 25.785 1.00 96.25 1046 LYS A CA 1
ATOM 8014 C C . LYS A 1 1046 ? -15.386 -8.112 24.730 1.00 96.25 1046 LYS A C 1
ATOM 8016 O O . LYS A 1 1046 ? -15.497 -7.844 23.535 1.00 96.25 1046 LYS A O 1
ATOM 8021 N N . GLN A 1 1047 ? -14.464 -8.952 25.191 1.00 97.62 1047 GLN A N 1
ATOM 8022 C CA . GLN A 1 1047 ? -13.460 -9.684 24.407 1.00 97.62 1047 GLN A CA 1
ATOM 8023 C C . GLN A 1 1047 ? -13.414 -11.181 24.767 1.00 97.62 1047 GLN A C 1
ATOM 8025 O O . GLN A 1 1047 ? -12.450 -11.870 24.452 1.00 97.62 1047 GLN A O 1
ATOM 8030 N N . ASP A 1 1048 ? -14.441 -11.710 25.426 1.00 95.38 1048 ASP A N 1
ATOM 8031 C CA . ASP A 1 1048 ? -14.534 -13.101 25.889 1.00 95.38 1048 ASP A CA 1
ATOM 8032 C C . ASP A 1 1048 ? -14.561 -14.152 24.764 1.00 95.38 1048 ASP A C 1
ATOM 8034 O O . ASP A 1 1048 ? -14.241 -15.313 25.011 1.00 95.38 1048 ASP A O 1
ATOM 8038 N N . GLY A 1 1049 ? -14.856 -13.736 23.527 1.00 95.81 1049 GLY A N 1
ATOM 8039 C CA . GLY A 1 1049 ? -14.699 -14.541 22.310 1.00 95.81 1049 GLY A CA 1
ATOM 8040 C C . GLY A 1 1049 ? -13.339 -14.413 21.603 1.00 95.81 1049 GLY A C 1
ATOM 8041 O O . GLY A 1 1049 ? -13.220 -14.889 20.479 1.00 95.81 1049 GLY A O 1
ATOM 8042 N N . PHE A 1 1050 ? -12.351 -13.729 22.198 1.00 96.88 1050 PHE A N 1
ATOM 8043 C CA . PHE A 1 1050 ? -11.054 -13.447 21.558 1.00 96.88 1050 PHE A CA 1
ATOM 8044 C C . PHE A 1 1050 ? -9.840 -13.486 22.506 1.00 96.88 1050 PHE A C 1
ATOM 8046 O O . PHE A 1 1050 ? -8.748 -13.863 22.082 1.00 96.88 1050 PHE A O 1
ATOM 8053 N N . LEU A 1 1051 ? -10.010 -13.120 23.782 1.00 97.50 1051 LEU A N 1
ATOM 8054 C CA . LEU A 1 1051 ? -8.951 -13.029 24.794 1.00 97.50 1051 LEU A CA 1
ATOM 8055 C C . LEU A 1 1051 ? -9.223 -13.934 26.004 1.00 97.50 1051 LEU A C 1
ATOM 8057 O O . LEU A 1 1051 ? -10.349 -14.354 26.265 1.00 97.50 1051 LEU A O 1
ATOM 8061 N N . GLY A 1 1052 ? -8.174 -14.179 26.794 1.00 95.88 1052 GLY A N 1
ATOM 8062 C CA . GLY A 1 1052 ? -8.282 -14.796 28.118 1.00 95.88 1052 GLY A CA 1
ATOM 8063 C C . GLY A 1 1052 ? -8.486 -16.314 28.130 1.00 95.88 1052 GLY A C 1
ATOM 8064 O O . GLY A 1 1052 ? -8.679 -16.858 29.209 1.00 95.88 1052 GLY A O 1
ATOM 8065 N N . GLN A 1 1053 ? -8.424 -17.004 26.986 1.00 96.25 1053 GLN A N 1
ATOM 8066 C CA . GLN A 1 1053 ? -8.511 -18.469 26.870 1.00 96.25 1053 GLN A CA 1
ATOM 8067 C C . GLN A 1 1053 ? -7.530 -18.994 25.810 1.00 96.25 1053 GLN A C 1
ATOM 8069 O O . GLN A 1 1053 ? -7.133 -18.250 24.916 1.00 96.25 1053 GLN A O 1
ATOM 8074 N N . ILE A 1 1054 ? -7.168 -20.281 25.883 1.00 95.62 1054 ILE A N 1
ATOM 8075 C CA . ILE A 1 1054 ? -6.325 -20.958 24.881 1.00 95.62 1054 ILE A CA 1
ATOM 8076 C C . ILE A 1 1054 ? -7.214 -21.878 24.030 1.00 95.62 1054 ILE A C 1
ATOM 8078 O O . ILE A 1 1054 ? -7.341 -23.069 24.306 1.00 95.62 1054 ILE A O 1
ATOM 8082 N N . VAL A 1 1055 ? -7.869 -21.308 23.017 1.00 93.44 1055 VAL A N 1
ATOM 8083 C CA . VAL A 1 1055 ? -8.864 -21.981 22.157 1.00 93.44 1055 VAL A CA 1
ATOM 8084 C C . VAL A 1 1055 ? -8.621 -21.578 20.693 1.00 93.44 1055 VAL A C 1
ATOM 8086 O O . VAL A 1 1055 ? -8.253 -20.428 20.454 1.00 93.44 1055 VAL A O 1
ATOM 8089 N N . PRO A 1 1056 ? -8.806 -22.465 19.692 1.00 94.12 1056 PRO A N 1
ATOM 8090 C CA . PRO A 1 1056 ? -8.672 -22.087 18.286 1.00 94.12 1056 PRO A CA 1
ATOM 8091 C C . PRO A 1 1056 ? -9.518 -20.858 17.908 1.00 94.12 1056 PRO A C 1
ATOM 8093 O O . PRO A 1 1056 ? -10.687 -20.765 18.276 1.00 94.12 1056 PRO A O 1
ATOM 8096 N N . GLY A 1 1057 ? -8.914 -19.917 17.180 1.00 91.75 1057 GLY A N 1
ATOM 8097 C CA . GLY A 1 1057 ? -9.505 -18.628 16.803 1.00 91.75 1057 GLY A CA 1
ATOM 8098 C C . GLY A 1 1057 ? -9.274 -17.477 17.795 1.00 91.75 1057 GLY A C 1
ATOM 8099 O O . GLY A 1 1057 ? -9.507 -16.328 17.429 1.00 91.75 1057 GLY A O 1
ATOM 8100 N N . PHE A 1 1058 ? -8.786 -17.744 19.012 1.00 97.25 1058 PHE A N 1
ATOM 8101 C CA . PHE A 1 1058 ? -8.421 -16.697 19.979 1.00 97.25 1058 PHE A CA 1
ATOM 8102 C C . PHE A 1 1058 ? -7.034 -16.110 19.676 1.00 97.25 1058 PHE A C 1
ATOM 8104 O O . PHE A 1 1058 ? -6.214 -16.730 18.989 1.00 97.25 1058 PHE A O 1
ATOM 8111 N N . ALA A 1 1059 ? -6.759 -14.920 20.215 1.00 95.94 1059 ALA A N 1
ATOM 8112 C CA . ALA A 1 1059 ? -5.454 -14.274 20.120 1.00 95.94 1059 ALA A CA 1
ATOM 8113 C C . ALA A 1 1059 ? -4.350 -15.119 20.773 1.00 95.94 1059 ALA A C 1
ATOM 8115 O O . ALA A 1 1059 ? -4.551 -15.731 21.825 1.00 95.94 1059 ALA A O 1
ATOM 8116 N N . VAL A 1 1060 ? -3.145 -15.085 20.204 1.00 96.81 1060 VAL A N 1
ATOM 8117 C CA . VAL A 1 1060 ? -1.942 -15.671 20.820 1.00 96.81 1060 VAL A CA 1
ATOM 8118 C C . VAL A 1 1060 ? -1.362 -14.694 21.844 1.00 96.81 1060 VAL A C 1
ATOM 8120 O O . VAL A 1 1060 ? -0.277 -14.132 21.682 1.00 96.81 1060 VAL A O 1
ATOM 8123 N N . ASP A 1 1061 ? -2.134 -14.508 22.906 1.00 97.69 1061 ASP A N 1
ATOM 8124 C CA . ASP A 1 1061 ? -1.756 -13.842 24.143 1.00 97.69 1061 ASP A CA 1
ATOM 8125 C C . ASP A 1 1061 ? -1.517 -14.947 25.185 1.00 97.69 1061 ASP A C 1
ATOM 8127 O O . ASP A 1 1061 ? -2.470 -15.566 25.662 1.00 97.69 1061 ASP A O 1
ATOM 8131 N N . LEU A 1 1062 ? -0.251 -15.250 25.496 1.00 97.38 1062 LEU A N 1
ATOM 8132 C CA . LEU A 1 1062 ? 0.165 -16.417 26.290 1.00 97.38 1062 LEU A CA 1
ATOM 8133 C C . LEU A 1 1062 ? 1.289 -16.083 27.284 1.00 97.38 1062 LEU A C 1
ATOM 8135 O O . LEU A 1 1062 ? 2.178 -15.280 27.000 1.00 97.38 1062 LEU A O 1
ATOM 8139 N N . VAL A 1 1063 ? 1.316 -16.798 28.408 1.00 97.81 1063 VAL A N 1
ATOM 8140 C CA . VAL A 1 1063 ? 2.435 -16.834 29.363 1.00 97.81 1063 VAL A CA 1
ATOM 8141 C C . VAL A 1 1063 ? 2.956 -18.265 29.472 1.00 97.81 1063 VAL A C 1
ATOM 8143 O O . VAL A 1 1063 ? 2.182 -19.194 29.715 1.00 97.81 1063 VAL A O 1
ATOM 8146 N N . ILE A 1 1064 ? 4.269 -18.449 29.315 1.00 97.75 1064 ILE A N 1
ATOM 8147 C CA . ILE A 1 1064 ? 4.943 -19.744 29.478 1.00 97.75 1064 ILE A CA 1
ATOM 8148 C C . ILE A 1 1064 ? 5.568 -19.817 30.871 1.00 97.75 1064 ILE A C 1
ATOM 8150 O O . ILE A 1 1064 ? 6.368 -18.958 31.253 1.00 97.75 1064 ILE A O 1
ATOM 8154 N N . LEU A 1 1065 ? 5.221 -20.865 31.614 1.00 97.81 1065 LEU A N 1
ATOM 8155 C CA . LEU A 1 1065 ? 5.572 -21.059 33.019 1.00 97.81 1065 LEU A CA 1
ATOM 8156 C C . LEU A 1 1065 ? 6.386 -22.343 33.223 1.00 97.81 1065 LEU A C 1
ATOM 8158 O O . LEU A 1 1065 ? 6.149 -23.362 32.570 1.00 97.81 1065 LEU A O 1
ATOM 8162 N N . ASN A 1 1066 ? 7.321 -22.327 34.175 1.00 96.62 1066 ASN A N 1
ATOM 8163 C CA . ASN A 1 1066 ? 8.050 -23.531 34.607 1.00 96.62 1066 ASN A CA 1
ATOM 8164 C C . ASN A 1 1066 ? 7.413 -24.263 35.808 1.00 96.62 1066 ASN A C 1
ATOM 8166 O O . ASN A 1 1066 ? 7.938 -25.290 36.233 1.00 96.62 1066 ASN A O 1
ATOM 8170 N N . ALA A 1 1067 ? 6.297 -23.751 36.331 1.00 96.56 1067 ALA A N 1
ATOM 8171 C CA . ALA A 1 1067 ? 5.558 -24.282 37.473 1.00 96.56 1067 ALA A CA 1
ATOM 8172 C C . ALA A 1 1067 ? 4.042 -24.123 37.255 1.00 96.56 1067 ALA A C 1
ATOM 8174 O O . ALA A 1 1067 ? 3.619 -23.308 36.432 1.00 96.56 1067 ALA A O 1
ATOM 8175 N N . ASN A 1 1068 ? 3.235 -24.899 37.982 1.00 96.00 1068 ASN A N 1
ATOM 8176 C CA . ASN A 1 1068 ? 1.778 -24.901 37.860 1.00 96.00 1068 ASN A CA 1
ATOM 8177 C C . ASN A 1 1068 ? 1.130 -23.808 38.748 1.00 96.00 1068 ASN A C 1
ATOM 8179 O O . ASN A 1 1068 ? 1.150 -23.949 39.973 1.00 96.00 1068 ASN A O 1
ATOM 8183 N N . PRO A 1 1069 ? 0.509 -22.753 38.182 1.00 95.88 1069 PRO A N 1
ATOM 8184 C CA . PRO A 1 1069 ? -0.150 -21.702 38.955 1.00 95.88 1069 PRO A CA 1
ATOM 8185 C C . PRO A 1 1069 ? -1.476 -22.149 39.591 1.00 95.88 1069 PRO A C 1
ATOM 8187 O O . PRO A 1 1069 ? -1.981 -21.428 40.444 1.00 95.88 1069 PRO A O 1
ATOM 8190 N N . LEU A 1 1070 ? -2.042 -23.306 39.212 1.00 95.69 1070 LEU A N 1
ATOM 8191 C CA . LEU A 1 1070 ? -3.203 -23.887 39.902 1.00 95.69 1070 LEU A CA 1
ATOM 8192 C C . LEU A 1 1070 ? -2.807 -24.599 41.210 1.00 95.69 1070 LEU A C 1
ATOM 8194 O O . LEU A 1 1070 ? -3.617 -24.672 42.127 1.00 95.69 1070 LEU A O 1
ATOM 8198 N N . GLU A 1 1071 ? -1.562 -25.076 41.327 1.00 95.25 1071 GLU A N 1
ATOM 8199 C CA . GLU A 1 1071 ? -1.015 -25.620 42.584 1.00 95.25 1071 GLU A CA 1
ATOM 8200 C C . GLU A 1 1071 ? -0.503 -24.506 43.511 1.00 95.25 1071 GLU A C 1
ATOM 8202 O O . GLU A 1 1071 ? -0.747 -24.540 44.716 1.00 95.25 1071 GLU A O 1
ATOM 8207 N N . ASP A 1 1072 ? 0.184 -23.504 42.954 1.00 95.81 1072 ASP A N 1
ATOM 8208 C CA . ASP A 1 1072 ? 0.644 -22.318 43.680 1.00 95.81 1072 ASP A CA 1
ATOM 8209 C C . ASP A 1 1072 ? 0.542 -21.065 42.800 1.00 95.81 1072 ASP A C 1
ATOM 8211 O O . ASP A 1 1072 ? 1.424 -20.775 41.994 1.00 95.81 1072 ASP A O 1
ATOM 8215 N N . ILE A 1 1073 ? -0.505 -20.262 43.002 1.00 96.44 1073 ILE A N 1
ATOM 8216 C CA . ILE A 1 1073 ? -0.713 -19.009 42.258 1.00 96.44 1073 ILE A CA 1
ATOM 8217 C C . ILE A 1 1073 ? 0.411 -17.982 42.480 1.00 96.44 1073 ILE A C 1
ATOM 8219 O O . ILE A 1 1073 ? 0.634 -17.104 41.643 1.00 96.44 1073 ILE A O 1
ATOM 8223 N N . THR A 1 1074 ? 1.178 -18.097 43.571 1.00 96.56 1074 THR A N 1
ATOM 8224 C CA . THR A 1 1074 ? 2.267 -17.162 43.888 1.00 96.56 1074 THR A CA 1
ATOM 8225 C C . THR A 1 1074 ? 3.498 -17.337 42.987 1.00 96.56 1074 THR A C 1
ATOM 8227 O O . THR A 1 1074 ? 4.401 -16.497 43.014 1.00 96.56 1074 THR A O 1
ATOM 8230 N N . VAL A 1 1075 ? 3.510 -18.340 42.094 1.00 97.00 1075 VAL A N 1
ATOM 8231 C CA . VAL A 1 1075 ? 4.469 -18.403 40.973 1.00 97.00 1075 VAL A CA 1
ATOM 8232 C C . VAL A 1 1075 ? 4.356 -17.187 40.046 1.00 97.00 1075 VAL A C 1
ATOM 8234 O O . VAL A 1 1075 ? 5.366 -16.757 39.493 1.00 97.00 1075 VAL A O 1
ATOM 8237 N N . LEU A 1 1076 ? 3.162 -16.592 39.914 1.00 97.00 1076 LEU A N 1
ATOM 8238 C CA . LEU A 1 1076 ? 2.948 -15.378 39.116 1.00 97.00 1076 LEU A CA 1
ATOM 8239 C C . LEU A 1 1076 ? 3.475 -14.113 39.817 1.00 97.00 1076 LEU A C 1
ATOM 8241 O O . LEU A 1 1076 ? 3.876 -13.171 39.137 1.00 97.00 1076 LEU A O 1
ATOM 8245 N N . ASP A 1 1077 ? 3.546 -14.104 41.156 1.00 96.00 1077 ASP A N 1
ATOM 8246 C CA . ASP A 1 1077 ? 4.229 -13.054 41.931 1.00 96.00 1077 ASP A CA 1
ATOM 8247 C C . ASP A 1 1077 ? 5.757 -13.164 41.795 1.00 96.00 1077 ASP A C 1
ATOM 8249 O O . ASP A 1 1077 ? 6.452 -12.195 41.483 1.00 96.00 1077 ASP A O 1
ATOM 8253 N N . ARG A 1 1078 ? 6.291 -14.386 41.890 1.00 96.19 1078 ARG A N 1
ATOM 8254 C CA . ARG A 1 1078 ? 7.705 -14.716 41.628 1.00 96.19 1078 ARG A CA 1
ATOM 8255 C C . ARG A 1 1078 ? 8.033 -14.773 40.123 1.00 96.19 1078 ARG A C 1
ATOM 8257 O O . ARG A 1 1078 ? 8.711 -15.680 39.637 1.00 96.19 1078 ARG A O 1
ATOM 8264 N N . PHE A 1 1079 ? 7.571 -13.777 39.366 1.00 94.19 1079 PHE A N 1
ATOM 8265 C CA . PHE A 1 1079 ? 7.603 -13.771 37.901 1.00 94.19 1079 PHE A CA 1
ATOM 8266 C C . PHE A 1 1079 ? 9.009 -13.911 37.292 1.00 94.19 1079 PHE A C 1
ATOM 8268 O O . PHE A 1 1079 ? 9.147 -14.473 36.210 1.00 94.19 1079 PHE A O 1
ATOM 8275 N N . ASN A 1 1080 ? 10.059 -13.430 37.967 1.00 93.69 1080 ASN A N 1
ATOM 8276 C CA . ASN A 1 1080 ? 11.437 -13.562 37.479 1.00 93.69 1080 ASN A CA 1
ATOM 8277 C C . ASN A 1 1080 ? 11.948 -15.010 37.484 1.00 93.69 1080 ASN A C 1
ATOM 8279 O O . ASN A 1 1080 ? 12.781 -15.344 36.644 1.00 93.69 1080 ASN A O 1
ATOM 8283 N N . ASP A 1 1081 ? 11.441 -15.843 38.395 1.00 95.75 1081 ASP A N 1
ATOM 8284 C CA . ASP A 1 1081 ? 11.868 -17.234 38.556 1.00 95.75 1081 ASP A CA 1
ATOM 8285 C C . ASP A 1 1081 ? 10.993 -18.198 37.741 1.00 95.75 1081 ASP A C 1
ATOM 8287 O O . ASP A 1 1081 ? 11.461 -19.265 37.341 1.00 95.75 1081 ASP A O 1
ATOM 8291 N N . HIS A 1 1082 ? 9.727 -17.832 37.489 1.00 97.19 1082 HIS A N 1
ATOM 8292 C CA . HIS A 1 1082 ? 8.732 -18.740 36.907 1.00 97.19 1082 HIS A CA 1
ATOM 8293 C C . HIS A 1 1082 ? 8.171 -18.344 35.534 1.00 97.19 1082 HIS A C 1
ATOM 8295 O O . HIS A 1 1082 ? 7.800 -19.252 34.785 1.00 97.19 1082 HIS A O 1
ATOM 8301 N N . ILE A 1 1083 ? 8.130 -17.054 35.163 1.00 97.31 1083 ILE A N 1
ATOM 8302 C CA . ILE A 1 1083 ? 7.688 -16.627 33.821 1.00 97.31 1083 ILE A CA 1
ATOM 8303 C C . ILE A 1 1083 ? 8.868 -16.694 32.851 1.00 97.31 1083 ILE A C 1
ATOM 8305 O O . ILE A 1 1083 ? 9.748 -15.824 32.836 1.00 97.31 1083 ILE A O 1
ATOM 8309 N N . LEU A 1 1084 ? 8.852 -17.736 32.019 1.00 97.06 1084 LEU A N 1
ATOM 8310 C CA . LEU A 1 1084 ? 9.863 -17.995 31.000 1.00 97.06 1084 LEU A CA 1
ATOM 8311 C C . LEU A 1 1084 ? 9.706 -17.084 29.785 1.00 97.06 1084 LEU A C 1
ATOM 8313 O O . LEU A 1 1084 ? 10.708 -16.570 29.300 1.00 97.06 1084 LEU A O 1
ATOM 8317 N N . ALA A 1 1085 ? 8.476 -16.877 29.309 1.00 97.06 1085 ALA A N 1
ATOM 8318 C CA . ALA A 1 1085 ? 8.185 -15.991 28.185 1.00 97.06 1085 ALA A CA 1
ATOM 8319 C C . ALA A 1 1085 ? 6.754 -15.438 28.242 1.00 97.06 1085 ALA A C 1
ATOM 8321 O O . ALA A 1 1085 ? 5.843 -16.102 28.742 1.00 97.06 1085 ALA A O 1
ATOM 8322 N N . THR A 1 1086 ? 6.575 -14.245 27.676 1.00 97.69 1086 THR A N 1
ATOM 8323 C CA . THR A 1 1086 ? 5.290 -13.581 27.438 1.00 97.69 1086 THR A CA 1
ATOM 8324 C C . THR A 1 1086 ? 5.132 -13.366 25.938 1.00 97.69 1086 THR A C 1
ATOM 8326 O O . THR A 1 1086 ? 5.990 -12.751 25.297 1.00 97.69 1086 THR A O 1
ATOM 8329 N N . ILE A 1 1087 ? 4.025 -13.855 25.387 1.00 96.94 1087 ILE A N 1
ATOM 8330 C CA . ILE A 1 1087 ? 3.678 -13.767 23.969 1.00 96.94 1087 ILE A CA 1
ATOM 8331 C C . ILE A 1 1087 ? 2.388 -12.955 23.849 1.00 96.94 1087 ILE A C 1
ATOM 8333 O O . ILE A 1 1087 ? 1.472 -13.152 24.645 1.00 96.94 1087 ILE A O 1
ATOM 8337 N N . LYS A 1 1088 ? 2.315 -12.034 22.889 1.00 95.81 1088 LYS A N 1
ATOM 8338 C CA . LYS A 1 1088 ? 1.128 -11.212 22.594 1.00 95.81 1088 LYS A CA 1
ATOM 8339 C C . LYS A 1 1088 ? 0.984 -11.091 21.083 1.00 95.81 1088 LYS A C 1
ATOM 8341 O O . LYS A 1 1088 ? 1.988 -10.868 20.408 1.00 95.81 1088 LYS A O 1
ATOM 8346 N N . ASP A 1 1089 ? -0.229 -11.229 20.549 1.00 93.31 1089 ASP A N 1
ATOM 8347 C CA . ASP A 1 1089 ? -0.490 -11.213 19.095 1.00 93.31 1089 ASP A CA 1
ATOM 8348 C C . ASP A 1 1089 ? 0.443 -12.160 18.293 1.00 93.31 1089 ASP A C 1
ATOM 8350 O O . ASP A 1 1089 ? 0.787 -11.888 17.143 1.00 93.31 1089 ASP A O 1
ATOM 8354 N N . GLY A 1 1090 ? 0.891 -13.265 18.905 1.00 93.19 1090 GLY A N 1
ATOM 8355 C CA . GLY A 1 1090 ? 1.817 -14.245 18.308 1.00 93.19 1090 GLY A CA 1
ATOM 8356 C C . GLY A 1 1090 ? 3.306 -13.911 18.423 1.00 93.19 1090 GLY A C 1
ATOM 8357 O O . GLY A 1 1090 ? 4.136 -14.708 17.994 1.00 93.19 1090 GLY A O 1
ATOM 8358 N N . ARG A 1 1091 ? 3.655 -12.768 19.020 1.00 92.75 1091 ARG A N 1
ATOM 8359 C CA . ARG A 1 1091 ? 5.022 -12.235 19.110 1.00 92.75 1091 ARG A CA 1
ATOM 8360 C C . ARG A 1 1091 ? 5.609 -12.425 20.499 1.00 92.75 1091 ARG A C 1
ATOM 8362 O O . ARG A 1 1091 ? 4.943 -12.132 21.493 1.00 92.75 1091 ARG A O 1
ATOM 8369 N N . VAL A 1 1092 ? 6.858 -12.877 20.589 1.00 94.75 1092 VAL A N 1
ATOM 8370 C CA . VAL A 1 1092 ? 7.573 -13.026 21.868 1.00 94.75 1092 VAL A CA 1
ATOM 8371 C C . VAL A 1 1092 ? 8.077 -11.650 22.315 1.00 94.75 1092 VAL A C 1
ATOM 8373 O O . VAL A 1 1092 ? 9.117 -11.194 21.853 1.00 94.75 1092 VAL A O 1
ATOM 8376 N N . LEU A 1 1093 ? 7.344 -10.970 23.204 1.00 92.81 1093 LEU A N 1
ATOM 8377 C CA . LEU A 1 1093 ? 7.662 -9.592 23.633 1.00 92.81 1093 LEU A CA 1
ATOM 8378 C C . LEU A 1 1093 ? 8.444 -9.506 24.955 1.00 92.81 1093 LEU A C 1
ATOM 8380 O O . LEU A 1 1093 ? 8.943 -8.442 25.326 1.00 92.81 1093 LEU A O 1
ATOM 8384 N N . ALA A 1 1094 ? 8.551 -10.618 25.681 1.00 93.94 1094 ALA A N 1
ATOM 8385 C CA . ALA A 1 1094 ? 9.472 -10.775 26.800 1.00 93.94 1094 ALA A CA 1
ATOM 8386 C C . ALA A 1 1094 ? 9.877 -12.247 26.923 1.00 93.94 1094 ALA A C 1
ATOM 8388 O O . ALA A 1 1094 ? 9.026 -13.130 26.838 1.00 93.94 1094 ALA A O 1
ATOM 8389 N N . SER A 1 1095 ? 11.157 -12.523 27.163 1.00 94.81 1095 SER A N 1
ATOM 8390 C CA . SER A 1 1095 ? 11.654 -13.878 27.402 1.00 94.81 1095 SER A CA 1
ATOM 8391 C C . SER A 1 1095 ? 12.865 -13.868 28.328 1.00 94.81 1095 SER A C 1
ATOM 8393 O O . SER A 1 1095 ? 13.687 -12.951 28.309 1.00 94.81 1095 SER A O 1
ATOM 8395 N N . ARG A 1 1096 ? 12.953 -14.911 29.150 1.00 92.06 1096 ARG A N 1
ATOM 8396 C CA . ARG A 1 1096 ? 14.097 -15.291 29.990 1.00 92.06 1096 ARG A CA 1
ATOM 8397 C C . ARG A 1 1096 ? 14.631 -16.674 29.599 1.00 92.06 1096 ARG A C 1
ATOM 8399 O O . ARG A 1 1096 ? 15.489 -17.216 30.292 1.00 92.06 1096 ARG A O 1
ATOM 8406 N N . TRP A 1 1097 ? 14.102 -17.275 28.531 1.00 92.44 1097 TRP A N 1
ATOM 8407 C CA . TRP A 1 1097 ? 14.371 -18.658 28.153 1.00 92.44 1097 TRP A CA 1
ATOM 8408 C C . TRP A 1 1097 ? 14.979 -18.743 26.754 1.00 92.44 1097 TRP A C 1
ATOM 8410 O O . TRP A 1 1097 ? 14.345 -18.395 25.765 1.00 92.44 1097 TRP A O 1
ATOM 8420 N N . SER A 1 1098 ? 16.198 -19.278 26.670 1.00 86.56 1098 SER A N 1
ATOM 8421 C CA . SER A 1 1098 ? 17.033 -19.325 25.458 1.00 86.56 1098 SER A CA 1
ATOM 8422 C C . SER A 1 1098 ? 16.538 -20.251 24.331 1.00 86.56 1098 SER A C 1
ATOM 8424 O O . SER A 1 1098 ? 17.324 -20.617 23.464 1.00 86.56 1098 SER A O 1
ATOM 8426 N N . GLN A 1 1099 ? 15.287 -20.717 24.383 1.00 87.62 1099 GLN A N 1
ATOM 8427 C CA . GLN A 1 1099 ? 14.619 -21.407 23.269 1.00 87.62 1099 GLN A CA 1
ATOM 8428 C C . GLN A 1 1099 ? 13.567 -20.524 22.581 1.00 87.62 1099 GLN A C 1
ATOM 8430 O O . GLN A 1 1099 ? 13.037 -20.904 21.543 1.00 87.62 1099 GLN A O 1
ATOM 8435 N N . LEU A 1 1100 ? 13.253 -19.360 23.154 1.00 89.75 1100 LEU A N 1
ATOM 8436 C CA . LEU A 1 1100 ? 12.336 -18.374 22.598 1.00 89.75 1100 LEU A CA 1
ATOM 8437 C C . LEU A 1 1100 ? 12.982 -17.001 22.738 1.00 89.75 1100 LEU A C 1
ATOM 8439 O O . LEU A 1 1100 ? 12.905 -16.381 23.798 1.00 89.75 1100 LEU A O 1
ATOM 8443 N N . ASP A 1 1101 ? 13.639 -16.543 21.679 1.00 89.31 1101 ASP A N 1
ATOM 8444 C CA . ASP A 1 1101 ? 14.211 -15.202 21.640 1.00 89.31 1101 ASP A CA 1
ATOM 8445 C C . ASP A 1 1101 ? 13.105 -14.141 21.586 1.00 89.31 1101 ASP A C 1
ATOM 8447 O O . ASP A 1 1101 ? 12.028 -14.366 21.031 1.00 89.31 1101 ASP A O 1
ATOM 8451 N N . VAL A 1 1102 ? 13.367 -12.978 22.189 1.00 89.25 1102 VAL A N 1
ATOM 8452 C CA . VAL A 1 1102 ? 12.473 -11.817 22.082 1.00 89.25 1102 VAL A CA 1
ATOM 8453 C C . VAL A 1 1102 ? 12.532 -11.301 20.650 1.00 89.25 1102 VAL A C 1
ATOM 8455 O O . VAL A 1 1102 ? 13.623 -11.080 20.122 1.00 89.25 1102 VAL A O 1
ATOM 8458 N N . GLU A 1 1103 ? 11.373 -11.093 20.030 1.00 83.44 1103 GLU A N 1
ATOM 8459 C CA . GLU A 1 1103 ? 11.310 -10.535 18.684 1.00 83.44 1103 GLU A CA 1
ATOM 8460 C C . GLU A 1 1103 ? 11.881 -9.111 18.694 1.00 83.44 1103 GLU A C 1
ATOM 8462 O O . GLU A 1 1103 ? 11.469 -8.257 19.484 1.00 83.44 1103 GLU A O 1
ATOM 8467 N N . ALA A 1 1104 ? 12.862 -8.858 17.828 1.00 65.88 1104 ALA A N 1
ATOM 8468 C CA . ALA A 1 1104 ? 13.426 -7.529 17.683 1.00 65.88 1104 ALA A CA 1
ATOM 8469 C C . ALA A 1 1104 ? 12.367 -6.594 17.086 1.00 65.88 1104 ALA A C 1
ATOM 8471 O O . ALA A 1 1104 ? 11.838 -6.858 16.007 1.00 65.88 1104 ALA A O 1
ATOM 8472 N N . ILE A 1 1105 ? 12.101 -5.470 17.758 1.00 60.03 1105 ILE A N 1
ATOM 8473 C CA . ILE A 1 1105 ? 11.406 -4.344 17.125 1.00 60.03 1105 ILE A CA 1
ATOM 8474 C C . ILE A 1 1105 ? 12.248 -3.960 15.901 1.00 60.03 1105 ILE A C 1
ATOM 8476 O O . ILE A 1 1105 ? 13.456 -3.746 16.078 1.00 60.03 1105 ILE A O 1
ATOM 8480 N N . PRO A 1 1106 ? 11.675 -3.873 14.686 1.00 51.28 1106 PRO A N 1
ATOM 8481 C CA . PRO A 1 1106 ? 12.440 -3.434 13.537 1.00 51.28 1106 PRO A CA 1
ATOM 8482 C C . PRO A 1 1106 ? 12.925 -2.011 13.794 1.00 51.28 1106 PRO A C 1
ATOM 8484 O O . PRO A 1 1106 ? 12.149 -1.057 13.839 1.00 51.28 1106 PRO A O 1
ATOM 8487 N N . LEU A 1 1107 ? 14.237 -1.862 13.956 1.00 43.25 1107 LEU A N 1
ATOM 8488 C CA . LEU A 1 1107 ? 14.865 -0.607 13.589 1.00 43.25 1107 LEU A CA 1
ATOM 8489 C C . LEU A 1 1107 ? 14.736 -0.487 12.066 1.00 43.25 1107 LEU A C 1
ATOM 8491 O O . LEU A 1 1107 ? 14.883 -1.511 11.388 1.00 43.25 1107 LEU A O 1
ATOM 8495 N N . PRO A 1 1108 ? 14.503 0.718 11.515 1.00 37.88 1108 PRO A N 1
ATOM 8496 C CA . PRO A 1 1108 ? 14.551 0.912 10.078 1.00 37.88 1108 PRO A CA 1
ATOM 8497 C C . PRO A 1 1108 ? 15.889 0.382 9.566 1.00 37.88 1108 PRO A C 1
ATOM 8499 O O . PRO A 1 1108 ? 16.949 0.899 9.932 1.00 37.88 1108 PRO A O 1
ATOM 8502 N N . LYS A 1 1109 ? 15.843 -0.669 8.746 1.00 34.50 1109 LYS A N 1
ATOM 8503 C CA . LYS A 1 1109 ? 17.001 -1.078 7.964 1.00 34.50 1109 LYS A CA 1
ATOM 8504 C C . LYS A 1 1109 ? 17.237 0.020 6.941 1.00 34.50 1109 LYS A C 1
ATOM 8506 O O . LYS A 1 1109 ? 16.524 0.118 5.951 1.00 34.50 1109 LYS A O 1
ATOM 8511 N N . ILE A 1 1110 ? 18.207 0.873 7.243 1.00 30.41 1110 ILE A N 1
ATOM 8512 C CA . ILE A 1 1110 ? 18.826 1.761 6.266 1.00 30.41 1110 ILE A CA 1
ATOM 8513 C C . ILE A 1 1110 ? 19.851 0.889 5.523 1.00 30.41 1110 ILE A C 1
ATOM 8515 O O . ILE A 1 1110 ? 21.045 0.946 5.817 1.00 30.41 1110 ILE A O 1
ATOM 8519 N N . GLU A 1 1111 ? 19.338 0.008 4.661 1.00 27.95 1111 GLU A N 1
ATOM 8520 C CA . GLU A 1 1111 ? 20.066 -0.849 3.708 1.00 27.95 1111 GLU A CA 1
ATOM 8521 C C . GLU A 1 1111 ? 19.534 -0.568 2.296 1.00 27.95 1111 GLU A C 1
ATOM 8523 O O . GLU A 1 1111 ? 18.291 -0.536 2.148 1.00 27.95 1111 GLU A O 1
#

Solvent-accessible surface area (backbone atoms only — not comparable to full-atom values): 58143 Å² total; per-residue (Å²): 131,90,84,83,88,83,88,77,89,85,83,87,83,89,86,80,87,80,91,78,92,75,86,79,79,85,76,82,72,68,67,43,38,44,62,48,73,68,90,40,49,28,64,38,82,44,69,40,32,39,44,67,74,51,72,76,48,66,51,55,38,39,34,32,36,25,56,76,79,66,76,50,86,83,67,41,77,46,76,61,48,71,48,76,40,41,53,93,52,76,73,60,62,46,74,36,76,34,51,77,79,56,66,62,55,26,12,45,36,33,25,48,80,85,42,74,28,22,61,42,69,63,38,61,42,41,74,60,82,72,83,68,75,44,54,61,77,52,30,41,68,64,34,57,35,64,56,33,61,79,68,58,84,72,75,70,58,60,70,71,54,47,56,56,50,34,60,48,33,34,38,26,38,23,37,21,60,15,29,50,47,32,54,50,58,35,46,74,70,60,33,71,42,53,38,34,36,14,55,41,93,61,66,20,61,66,47,36,48,49,49,51,93,84,48,59,52,94,62,57,34,40,48,59,65,36,69,69,70,43,57,43,24,33,60,43,88,88,78,71,48,74,50,59,40,47,69,52,44,58,57,56,53,50,31,56,52,38,22,59,75,52,71,61,39,82,93,43,45,50,43,79,38,67,35,42,63,73,40,57,50,27,45,32,57,18,67,79,51,57,43,99,87,64,31,47,40,24,44,45,52,37,73,77,36,61,85,48,44,56,72,83,81,62,98,49,56,68,61,35,54,51,51,55,47,55,52,51,53,65,66,50,71,81,51,44,66,67,32,47,33,67,38,50,39,62,24,49,28,51,34,59,77,72,44,32,40,77,28,11,62,20,45,36,41,35,71,74,70,60,45,54,72,73,47,24,38,72,70,49,40,83,57,52,48,21,38,52,58,60,50,56,52,49,53,52,70,58,34,73,36,38,28,27,43,56,68,31,59,44,32,57,48,52,38,46,42,90,82,40,59,95,39,49,44,64,55,45,46,73,46,30,41,45,64,38,88,88,79,70,26,23,29,47,25,29,54,97,49,91,86,59,88,73,67,49,72,50,77,20,54,27,36,41,35,33,56,49,42,68,48,56,56,74,36,51,63,61,92,60,55,77,60,45,51,45,39,39,66,61,63,38,59,37,34,32,26,31,33,36,41,35,22,61,35,39,56,57,54,72,44,100,70,44,38,77,13,10,56,15,44,44,70,52,90,78,28,38,26,36,36,41,51,52,61,76,71,91,49,75,53,49,28,32,32,35,55,18,43,21,49,42,75,57,14,58,58,53,56,75,43,55,70,66,59,45,51,52,50,40,52,57,48,43,26,42,54,68,35,69,60,44,66,70,34,45,66,88,48,69,51,75,45,37,26,62,78,32,93,86,42,44,29,58,29,47,42,48,42,51,48,44,53,80,68,34,49,57,46,54,50,46,74,53,77,48,34,36,58,26,15,24,78,61,41,97,49,52,76,43,70,44,24,12,46,53,16,14,47,51,40,46,34,43,55,28,33,75,64,44,38,53,66,56,33,58,64,70,43,68,71,77,55,57,44,70,81,38,52,36,54,61,77,83,53,61,33,38,36,42,28,41,25,25,38,44,46,61,91,53,98,50,68,51,65,61,27,19,39,34,35,40,84,21,22,25,65,42,75,40,51,66,87,68,58,75,89,84,61,93,81,59,44,78,43,83,32,66,82,27,32,40,36,40,17,26,29,37,59,26,34,29,52,44,41,35,61,90,40,82,31,58,62,57,51,68,73,49,54,67,71,64,24,59,76,42,28,55,61,52,29,41,55,39,27,63,56,31,25,31,31,36,24,27,57,14,35,41,46,45,72,60,42,52,34,33,73,51,43,70,36,67,47,33,50,67,41,25,15,24,41,16,38,9,33,80,63,29,44,40,34,82,70,54,101,81,65,77,76,81,76,57,87,62,44,71,56,77,37,10,23,36,35,68,58,44,69,41,28,41,49,52,47,48,47,30,46,76,52,62,23,62,36,44,28,35,31,30,14,18,43,42,96,30,87,76,44,44,55,84,38,70,35,71,54,69,63,31,50,30,30,34,34,51,47,26,50,75,70,74,41,45,28,30,31,38,26,30,36,45,69,30,46,52,52,41,47,76,49,58,41,41,33,40,32,50,35,25,54,46,43,67,71,49,27,42,51,30,38,78,68,68,26,32,38,28,41,31,65,41,29,41,55,50,45,66,29,92,91,31,49,71,28,43,58,73,71,31,47,50,47,34,54,62,42,47,79,26,28,65,60,19,50,45,41,28,57,76,46,62,29,54,48,30,32,24,30,58,35,53,26,65,47,53,83,49,59,40,46,36,47,55,61,45,58,77,74,44,54,37,58,61,52,50,22,9,23,16,45,45,36,16,49,76,71,73,32,57,86,37,40,32,44,89,48,68,71,13,44,27,29,29,25,34,25,65,59,62,43,74,84,42,39,46,45,52,41,45,19,89,84,26,48,36,33,19,25,40,62,42,38,36,77,24,52,78,38,98,90,48,70,56,62,76,73,50,68,71,76,92,119

Nearest PDB structures (foldseek):
  3mkv-assembly1_G  TM=9.363E-01  e=1.619E-45  unidentified
  3n2c-assembly1_E  TM=9.547E-01  e=5.461E-45  unidentified
  3feq-assembly2_M  TM=9.592E-01  e=9.486E-44  unidentified
  3feq-assembly1_G  TM=9.589E-01  e=1.789E-43  unidentified
  3feq-assembly2_N  TM=9.533E-01  e=2.330E-43  unidentified

Mean predicted aligned error: 17.49 Å

Radius of gyration: 39.49 Å; Cα contacts (8 Å, |Δi|>4): 2417; chains: 1; bounding box: 110×95×106 Å

Sequence (1111 aa):
MAATFHRCMNGLLALGLLQTASAAVIHKQTELVRFRVPDVTADSLHNVHIDFLDSGFQGEIHLLYGDCDLSTSSERHHEIGSIFVKRDAHPERFVWATPSNAPHLHCLHAFLGSTLVGRSTPVSVAAPLVRRESIADVADAMGPWFDGIAYMEAKEPGKAVVAQAKDASVAIIGGGMSGLLTSHLLESVGIHNWHIIESSGRIGGRIRTEYLNNTRPDQYQYQEMGPMRFPVSITYAETNENLEIQDHKMVFQLADVLNKMNSDNPELAVNFIPFVQNSPNVPASTGGNRLPNGLIPTAADVAANSSLVYEAASSNATAAADATQAYTDYTTADKITPKIIANMYQAHKSAVENGYFHWSEAGYLRYALGYNDNITDYVAGTDDTPMWDSLYEGVYFSATKWRTIDKGLESLPRAFWPHVANKTTLNRKIQGLSFNETSGKIAVNWRDDPMQLVPESAEYDYAVVSAPFSKVRLWDMPRYSSLLSRAISTLNYAQSCKVSLLFKTRFWEHQESPIFGGCGSVDLAGIGSVCYPSFNINGTGPGVVLASYVSDTPARSVAALSTEDHVALVLRSMVQIHGDIAAEQYTGIYDRQCWEVDEHQAGAWAAPVVGQQELYLPAYYQTEFKTIFIGEHTSYTHAWIFSALDSAVRGTTQLLLDLGLVDEAKEITPPDLRRIIKSWQPEPQQTYIFTNTNIIDPVTENITSKTAVKLSGGLISSIGAAAEVGDTDPGTIRIDLNGKFICPGLIDCHVHIAAVPGSATLREMKDLSDNVSLLRQPSVCQSMLNRGFTTVRDCGGAGLALKESIQEGVIPGPRLFIAGHALSQTGGHGDRRQPHDRNKCCAGHVNGIGRIVGGVEQCLKYAREEIRQGSDFIKIMGGGGVASPSDQIHHVQFSDEEIKAIVTVANNAGTYVTSHVYTPQAIQQAISQGVKGIEHGNLLDEATAKLMKENSVILTPTLVTYATMDSPEFRSFLPPASAQKNREVLHKGLQALELASKAGVDICFGTDLLGPLHFAQSKEFAIRSSVQTPLEILQSATITPARLLKQDGFLGQIVPGFAVDLVILNANPLEDITVLDRFNDHILATIKDGRVLASRWSQLDVEAIPLPKIE

Foldseek 3Di:
DDDDDDDDDDDDDDDDDDDDDDDDDPDPAAQQKEWDFDAAEAQDKGKIFMDGPDLQDWAKKWKFWAAQVDQFPVRGPGTQGMDTADSVDDDGIGIGRHHQPRDAQIWIFIDRDGGTNYIYGGHGYHHPPPQFQFLLNQAPLQFRSCVSLVVDPDDFDDPVLVVVLLQFAEEEEALALLSLLLCVLSVVLNNNRYFYEHQAPDHHQQFDKDQWPPDALVVAAIDTFGDFKFFFWFQDPPPRDIFGQPLSVVVVVLQVVLCVVVVNPPVLRWDKDWADAADFAFFAAAPPAADPVLFGGTNVRCVVPVNSHDDDDQPDNVLLVVLLVVLVCLLPVVPLLVCSRPPVRVSSSVCVVSQLLQFASLRCSCPVVNDDPSSSCSRRNDAQFRNLQVRNVVSRSSGPTMIGTRSGPVSSSSSSCVVRVVRYDHNWDWAEWDFDPVVLWIWTWTDPDPPDDGTDIDTGNAYEYAFALLRVLRHHYPPDDPQQNCLSNPFDFKKKKWKKFKFQFLVQCVDPSHTQWHKYAYPQQLAGIKTADNPPGPPGGMHMIRLGIDIGPSLVVLVPDDPVVSVVSSLVNVCSHPNCVSVVGTPPMMDMDIQCPPPRHVHSKGRGGRPSCVRRLSVQSDQDSSYHYAALSNASHMSDSSSRSVRSLSRSLSSCVSSPVSVSNVVSPDPVVVCVVVVLFADAFAKEKEFQEFECFLVDRDTDGGWIWIAHQLFGADIGHPVVPDDDDPRYHYDYLNLWYKFFQFEAAEEALLLAADDLALVRSLVDDLVVSVVRSLVLFLLCQLLRHQAYEYQFADFPVVQVCCVRNVGPGHRYQYQHAAEFEVLAAQDQDDPPDPPPDDAQDHRGRHTYHDDLVSLLVVLVVSVVRVHLEHHYAQAHALSHDRHALHGGGDDLSSLLSSQVSQVVVVHFYEYEHAALVSLVSNVVSPHQEYEANLHDDLVSLLVLVVSLHEYEHAQLQLVLCVDPSNVRRGDPRSVVSSVVSNVRSLVRLLSNVVSVHLYAYHHHHGYPSSNQRQVSQVVCVVRDALSSHLCNGAQSVCVNSVNNVATRGSDGPHGPFMWMFSDDSNVPVCLSSVSVVTGAFTAGSSATCDGPHPSHDHRDSDDNPPD

pLDDT: mean 88.56, std 14.74, range [25.52, 98.81]